Protein AF-0000000080785884 (afdb_homodimer)

Nearest PDB structures (foldseek):
  2xlr-assembly2_A  TM=7.074E-01  e=3.133E-23  Methylophaga aminisulfidivorans
  5iq4-assembly1_B  TM=7.288E-01  e=2.964E-22  Roseovarius nubinhibens ISM
  5ipy-assembly1_B  TM=7.242E-01  e=1.959E-22  Roseovarius nubinhibens ISM
  6hns-assembly1_A  TM=7.276E-01  e=4.226E-22  Nitrincola lacisaponensis
  2xls-assembly1_A  TM=5.474E-01  e=2.482E-22  Methylophaga aminisulfidivorans

Structure (mmCIF, N/CA/C/O backbone):
data_AF-0000000080785884-model_v1
#
loop_
_entity.id
_entity.type
_entity.pdbx_description
1 polymer 'Flavin-binding monooxygenase'
#
loop_
_atom_site.group_PDB
_atom_site.id
_atom_site.type_symbol
_atom_site.label_atom_id
_atom_site.label_alt_id
_atom_site.label_comp_id
_atom_site.label_asym_id
_atom_site.label_entity_id
_atom_site.label_seq_id
_atom_site.pdbx_PDB_ins_code
_atom_site.Cartn_x
_atom_site.Cartn_y
_atom_site.Cartn_z
_atom_site.occupancy
_atom_site.B_iso_or_equiv
_atom_site.auth_seq_id
_atom_site.auth_comp_id
_atom_site.auth_asym_id
_atom_site.auth_atom_id
_atom_site.pdbx_PDB_model_num
ATOM 1 N N . MET A 1 1 ? -24.984 30.047 -32.656 1 26.42 1 MET A N 1
ATOM 2 C CA . MET A 1 1 ? -24.281 30.469 -31.453 1 26.42 1 MET A CA 1
ATOM 3 C C . MET A 1 1 ? -24.438 29.438 -30.344 1 26.42 1 MET A C 1
ATOM 5 O O . MET A 1 1 ? -25.516 29.297 -29.781 1 26.42 1 MET A O 1
ATOM 9 N N . GLY A 1 2 ? -23.844 28.266 -30.422 1 32.34 2 GLY A N 1
ATOM 10 C CA . GLY A 1 2 ? -24.062 27.109 -29.562 1 32.34 2 GLY A CA 1
ATOM 11 C C . GLY A 1 2 ? -23.75 27.375 -28.109 1 32.34 2 GLY A C 1
ATOM 12 O O . GLY A 1 2 ? -22.734 28 -27.797 1 32.34 2 GLY A O 1
ATOM 13 N N . SER A 1 3 ? -24.75 27.344 -27.312 1 32.62 3 SER A N 1
ATOM 14 C CA . SER A 1 3 ? -24.656 27.672 -25.891 1 32.62 3 SER A CA 1
ATOM 15 C C . SER A 1 3 ? -23.578 26.828 -25.219 1 32.62 3 SER A C 1
ATOM 17 O O . SER A 1 3 ? -23.609 25.594 -25.281 1 32.62 3 SER A O 1
ATOM 19 N N . ILE A 1 4 ? -22.406 27.312 -25.203 1 35.91 4 ILE A N 1
ATOM 20 C CA . ILE A 1 4 ? -21.344 26.719 -24.406 1 35.91 4 ILE A CA 1
ATOM 21 C C . ILE A 1 4 ? -21.859 26.406 -23 1 35.91 4 ILE A C 1
ATOM 23 O O . ILE A 1 4 ? -22.25 27.297 -22.25 1 35.91 4 ILE A O 1
ATOM 27 N N . ALA A 1 5 ? -22.328 25.203 -22.984 1 43.56 5 ALA A N 1
ATOM 28 C CA . ALA A 1 5 ? -22.781 24.75 -21.672 1 43.56 5 ALA A CA 1
ATOM 29 C C . ALA A 1 5 ? -21.812 25.188 -20.578 1 43.56 5 ALA A C 1
ATOM 31 O O . ALA A 1 5 ? -20.594 24.969 -20.688 1 43.56 5 ALA A O 1
ATOM 32 N N . LEU A 1 6 ? -22.047 26.062 -19.734 1 40.41 6 LEU A N 1
ATOM 33 C CA . LEU A 1 6 ? -21.266 26.484 -18.578 1 40.41 6 LEU A CA 1
ATOM 34 C C . LEU A 1 6 ? -20.703 25.281 -17.828 1 40.41 6 LEU A C 1
ATOM 36 O O . LEU A 1 6 ? -21.359 24.25 -17.719 1 40.41 6 LEU A O 1
ATOM 40 N N . PRO A 1 7 ? -19.422 25.094 -17.656 1 48.91 7 PRO A N 1
ATOM 41 C CA . PRO A 1 7 ? -18.875 23.906 -16.984 1 48.91 7 PRO A CA 1
ATOM 42 C C . PRO A 1 7 ? -19.609 23.562 -15.703 1 48.91 7 PRO A C 1
ATOM 44 O O . PRO A 1 7 ? -20.016 24.469 -14.953 1 48.91 7 PRO A O 1
ATOM 47 N N . GLU A 1 8 ? -20.469 22.547 -15.633 1 56.53 8 GLU A N 1
ATOM 48 C CA . GLU A 1 8 ? -21.219 22.047 -14.484 1 56.53 8 GLU A CA 1
ATOM 49 C C . GLU A 1 8 ? -20.422 22.203 -13.195 1 56.53 8 GLU A C 1
ATOM 51 O O . GLU A 1 8 ? -19.219 21.891 -13.156 1 56.53 8 GLU A O 1
ATOM 56 N N . GLN A 1 9 ? -20.734 23.156 -12.305 1 70.81 9 GLN A N 1
ATOM 57 C CA . GLN A 1 9 ? -20.156 23.453 -11 1 70.81 9 GLN A CA 1
ATOM 58 C C . GLN A 1 9 ? -19.891 22.156 -10.227 1 70.81 9 GLN A C 1
ATOM 60 O O . GLN A 1 9 ? -20.75 21.281 -10.148 1 70.81 9 GLN A O 1
ATOM 65 N N . TYR A 1 10 ? -18.641 21.766 -9.836 1 87.06 10 TYR A N 1
ATOM 66 C CA . TYR A 1 10 ? -18.234 20.625 -9.031 1 87.06 10 TYR A CA 1
ATOM 67 C C . TYR A 1 10 ? -18.938 20.625 -7.68 1 87.06 10 TYR A C 1
ATOM 69 O O . TYR A 1 10 ? -18.844 21.594 -6.926 1 87.06 10 TYR A O 1
ATOM 77 N N . VAL A 1 11 ? -19.844 19.641 -7.508 1 90 11 VAL A N 1
ATOM 78 C CA . VAL A 1 11 ? -20.594 19.516 -6.258 1 90 11 VAL A CA 1
ATOM 79 C C . VAL A 1 11 ? -19.984 18.391 -5.414 1 90 11 VAL A C 1
ATOM 81 O O . VAL A 1 11 ? -19.781 17.281 -5.906 1 90 11 VAL A O 1
ATOM 84 N N . VAL A 1 12 ? -19.719 18.703 -4.141 1 95.5 12 VAL A N 1
ATOM 85 C CA . VAL A 1 12 ? -19.125 17.734 -3.223 1 95.5 12 VAL A CA 1
ATOM 86 C C . VAL A 1 12 ? -20.172 16.703 -2.801 1 95.5 12 VAL A C 1
ATOM 88 O O . VAL A 1 12 ? -21.281 17.062 -2.414 1 95.5 12 VAL A O 1
ATOM 91 N N . SER A 1 13 ? -19.844 15.484 -2.932 1 93.12 13 SER A N 1
ATOM 92 C CA . SER A 1 13 ? -20.734 14.414 -2.52 1 93.12 13 SER A CA 1
ATOM 93 C C . SER A 1 13 ? -20.859 14.352 -1 1 93.12 13 SER A C 1
ATOM 95 O O . SER A 1 13 ? -19.891 14.594 -0.281 1 93.12 13 SER A O 1
ATOM 97 N N . ASP A 1 14 ? -22.141 14.055 -0.548 1 94.19 14 ASP A N 1
ATOM 98 C CA . ASP A 1 14 ? -22.359 13.867 0.881 1 94.19 14 ASP A CA 1
ATOM 99 C C . ASP A 1 14 ? -21.969 12.469 1.324 1 94.19 14 ASP A C 1
ATOM 101 O O . ASP A 1 14 ? -22.828 11.609 1.548 1 94.19 14 ASP A O 1
ATOM 105 N N . GLN A 1 15 ? -20.734 12.156 1.424 1 96.5 15 GLN A N 1
ATOM 106 C CA . GLN A 1 15 ? -20.188 10.883 1.881 1 96.5 15 GLN A CA 1
ATOM 107 C C . GLN A 1 15 ? -18.969 11.094 2.775 1 96.5 15 GLN A C 1
ATOM 109 O O . GLN A 1 15 ? -18.406 12.188 2.805 1 96.5 15 GLN A O 1
ATOM 114 N N . TYR A 1 16 ? -18.719 10.094 3.623 1 97.56 16 TYR A N 1
ATOM 115 C CA . TYR A 1 16 ? -17.422 10.078 4.316 1 97.56 16 TYR A CA 1
ATOM 116 C C . TYR A 1 16 ? -16.344 9.461 3.441 1 97.56 16 TYR A C 1
ATOM 118 O O . TYR A 1 16 ? -16.641 8.797 2.441 1 97.56 16 TYR A O 1
ATOM 126 N N . ILE A 1 17 ? -15.109 9.75 3.74 1 98.06 17 ILE A N 1
ATOM 127 C CA . ILE A 1 17 ? -13.984 9.266 2.947 1 98.06 17 ILE A CA 1
ATOM 128 C C . ILE A 1 17 ? -14.023 7.742 2.869 1 98.06 17 ILE A C 1
ATOM 130 O O . ILE A 1 17 ? -14.297 7.07 3.867 1 98.06 17 ILE A O 1
ATOM 134 N N . HIS A 1 18 ? -13.875 7.121 1.697 1 97.56 18 HIS A N 1
ATOM 135 C CA . HIS A 1 18 ? -13.727 5.699 1.428 1 97.56 18 HIS A CA 1
ATOM 136 C C . HIS A 1 18 ? -15.023 4.945 1.702 1 97.56 18 HIS A C 1
ATOM 138 O O . HIS A 1 18 ? -15 3.766 2.059 1 97.56 18 HIS A O 1
ATOM 144 N N . GLN A 1 19 ? -16.172 5.691 1.703 1 97.69 19 GLN A N 1
ATOM 145 C CA . GLN A 1 19 ? -17.438 4.969 1.813 1 97.69 19 GLN A CA 1
ATOM 146 C C . GLN A 1 19 ? -17.594 3.959 0.68 1 97.69 19 GLN A C 1
ATOM 148 O O . GLN A 1 19 ? -17.641 4.336 -0.493 1 97.69 19 GLN A O 1
ATOM 153 N N . PRO A 1 20 ? -17.656 2.664 1.023 1 97.25 20 PRO A N 1
ATOM 154 C CA . PRO A 1 20 ? -17.672 1.651 -0.034 1 97.25 20 PRO A CA 1
ATOM 155 C C . PRO A 1 20 ? -18.984 1.646 -0.821 1 97.25 20 PRO A C 1
ATOM 157 O O . PRO A 1 20 ? -20.047 1.438 -0.245 1 97.25 20 PRO A O 1
ATOM 160 N N . ARG A 1 21 ? -18.922 1.862 -2.072 1 96.69 21 ARG A N 1
ATOM 161 C CA . ARG A 1 21 ? -20.094 1.671 -2.918 1 96.69 21 ARG A CA 1
ATOM 162 C C . ARG A 1 21 ? -20.328 0.191 -3.199 1 96.69 21 ARG A C 1
ATOM 164 O O . ARG A 1 21 ? -19.438 -0.633 -3.012 1 96.69 21 ARG A O 1
ATOM 171 N N . ARG A 1 22 ? -21.5 -0.155 -3.568 1 97.44 22 ARG A N 1
ATOM 172 C CA . ARG A 1 22 ? -21.828 -1.534 -3.916 1 97.44 22 ARG A CA 1
ATOM 173 C C . ARG A 1 22 ? -21.172 -1.934 -5.238 1 97.44 22 ARG A C 1
ATOM 175 O O . ARG A 1 22 ? -21.203 -1.172 -6.207 1 97.44 22 ARG A O 1
ATOM 182 N N . ILE A 1 23 ? -20.531 -3.086 -5.258 1 97.75 23 ILE A N 1
ATOM 183 C CA . ILE A 1 23 ? -20.016 -3.617 -6.512 1 97.75 23 ILE A CA 1
ATOM 184 C C . ILE A 1 23 ? -20.359 -5.102 -6.629 1 97.75 23 ILE A C 1
ATOM 186 O O . ILE A 1 23 ? -20.719 -5.738 -5.633 1 97.75 23 ILE A O 1
ATOM 190 N N . ARG A 1 24 ? -20.344 -5.531 -7.828 1 98.69 24 ARG A N 1
ATOM 191 C CA . ARG A 1 24 ? -20.547 -6.949 -8.117 1 98.69 24 ARG A CA 1
ATOM 192 C C . ARG A 1 24 ? -19.297 -7.57 -8.711 1 98.69 24 ARG A C 1
ATOM 194 O O . ARG A 1 24 ? -18.625 -6.957 -9.555 1 98.69 24 ARG A O 1
ATOM 201 N N . ILE A 1 25 ? -18.938 -8.75 -8.242 1 98.88 25 ILE A N 1
ATOM 202 C CA . ILE A 1 25 ? -17.797 -9.508 -8.758 1 98.88 25 ILE A CA 1
ATOM 203 C C . ILE A 1 25 ? -18.297 -10.844 -9.328 1 98.88 25 ILE A C 1
ATOM 205 O O . ILE A 1 25 ? -19.109 -11.531 -8.703 1 98.88 25 ILE A O 1
ATOM 209 N N . ILE A 1 26 ? -17.922 -11.148 -10.523 1 98.94 26 ILE A N 1
ATOM 210 C CA . ILE A 1 26 ? -18.141 -12.484 -11.07 1 98.94 26 ILE A CA 1
ATOM 211 C C . ILE A 1 26 ? -16.828 -13.281 -11.031 1 98.94 26 ILE A C 1
ATOM 213 O O . ILE A 1 26 ? -15.781 -12.773 -11.422 1 98.94 26 ILE A O 1
ATOM 217 N N . VAL A 1 27 ? -16.906 -14.461 -10.484 1 98.94 27 VAL A N 1
ATOM 218 C CA . VAL A 1 27 ? -15.773 -15.367 -10.414 1 98.94 27 VAL A CA 1
ATOM 219 C C . VAL A 1 27 ? -15.992 -16.547 -11.359 1 98.94 27 VAL A C 1
ATOM 221 O O . VAL A 1 27 ? -17.062 -17.156 -11.359 1 98.94 27 VAL A O 1
ATOM 224 N N . VAL A 1 28 ? -14.969 -16.828 -12.18 1 98.75 28 VAL A N 1
ATOM 225 C CA . VAL A 1 28 ? -15.039 -17.953 -13.109 1 98.75 28 VAL A CA 1
ATOM 226 C C . VAL A 1 28 ? -14.328 -19.156 -12.508 1 98.75 28 VAL A C 1
ATOM 228 O O . VAL A 1 28 ? -13.094 -19.234 -12.508 1 98.75 28 VAL A O 1
ATOM 231 N N . GLY A 1 29 ? -15.109 -20.125 -12.031 1 98.44 29 GLY A N 1
ATOM 232 C CA . GLY A 1 29 ? -14.531 -21.359 -11.523 1 98.44 29 GLY A CA 1
ATOM 233 C C . GLY A 1 29 ? -14.648 -21.5 -10.016 1 98.44 29 GLY A C 1
ATOM 234 O O . GLY A 1 29 ? -14.414 -20.531 -9.281 1 98.44 29 GLY A O 1
ATOM 235 N N . ALA A 1 30 ? -15.055 -22.703 -9.609 1 98.69 30 ALA A N 1
ATOM 236 C CA . ALA A 1 30 ? -15.156 -23.031 -8.195 1 98.69 30 ALA A CA 1
ATOM 237 C C . ALA A 1 30 ? -14.148 -24.125 -7.816 1 98.69 30 ALA A C 1
ATOM 239 O O . ALA A 1 30 ? -14.461 -25.016 -7.023 1 98.69 30 ALA A O 1
ATOM 240 N N . GLY A 1 31 ? -12.969 -24.078 -8.508 1 98.25 31 GLY A N 1
ATOM 241 C CA . GLY A 1 31 ? -11.844 -24.875 -8.031 1 98.25 31 GLY A CA 1
ATOM 242 C C . GLY A 1 31 ? -11.219 -24.312 -6.766 1 98.25 31 GLY A C 1
ATOM 243 O O . GLY A 1 31 ? -11.852 -23.547 -6.035 1 98.25 31 GLY A O 1
ATOM 244 N N . ILE A 1 32 ? -9.945 -24.703 -6.473 1 97.69 32 ILE A N 1
ATOM 245 C CA . ILE A 1 32 ? -9.305 -24.312 -5.227 1 97.69 32 ILE A CA 1
ATOM 246 C C . ILE A 1 32 ? -9.172 -22.797 -5.16 1 97.69 32 ILE A C 1
ATOM 248 O O . ILE A 1 32 ? -9.281 -22.203 -4.086 1 97.69 32 ILE A O 1
ATOM 252 N N . SER A 1 33 ? -8.969 -22.094 -6.324 1 98.69 33 SER A N 1
ATOM 253 C CA . SER A 1 33 ? -8.875 -20.641 -6.355 1 98.69 33 SER A CA 1
ATOM 254 C C . SER A 1 33 ? -10.219 -19.984 -6.047 1 98.69 33 SER A C 1
ATOM 256 O O . SER A 1 33 ? -10.281 -19.016 -5.297 1 98.69 33 SER A O 1
ATOM 258 N N . GLY A 1 34 ? -11.281 -20.516 -6.664 1 98.81 34 GLY A N 1
ATOM 259 C CA . GLY A 1 34 ? -12.609 -19.984 -6.387 1 98.81 34 GLY A CA 1
ATOM 260 C C . GLY A 1 34 ? -13.039 -20.172 -4.941 1 98.81 34 GLY A C 1
ATOM 261 O O . GLY A 1 34 ? -13.672 -19.281 -4.367 1 98.81 34 GLY A O 1
ATOM 262 N N . ILE A 1 35 ? -12.711 -21.281 -4.371 1 98.88 35 ILE A N 1
ATOM 263 C CA . ILE A 1 35 ? -13 -21.547 -2.965 1 98.88 35 ILE A CA 1
ATOM 264 C C . ILE A 1 35 ? -12.25 -20.547 -2.09 1 98.88 35 ILE A C 1
ATOM 266 O O . ILE A 1 35 ? -12.828 -19.953 -1.172 1 98.88 35 ILE A O 1
ATOM 270 N N . ALA A 1 36 ? -10.992 -20.328 -2.412 1 98.88 36 ALA A N 1
ATOM 271 C CA . ALA A 1 36 ? -10.18 -19.359 -1.677 1 98.88 36 ALA A CA 1
ATOM 272 C C . ALA A 1 36 ? -10.758 -17.953 -1.806 1 98.88 36 ALA A C 1
ATOM 274 O O . ALA A 1 36 ? -10.734 -17.172 -0.846 1 98.88 36 ALA A O 1
ATOM 275 N N . PHE A 1 37 ? -11.289 -17.641 -2.951 1 98.81 37 PHE A N 1
ATOM 276 C CA . PHE A 1 37 ? -11.898 -16.328 -3.166 1 98.81 37 PHE A CA 1
ATOM 277 C C . PHE A 1 37 ? -13.031 -16.094 -2.176 1 98.81 37 PHE A C 1
ATOM 279 O O . PHE A 1 37 ? -13.117 -15.031 -1.565 1 98.81 37 PHE A O 1
ATOM 286 N N . ALA A 1 38 ? -13.836 -17.094 -2.094 1 98.81 38 ALA A N 1
ATOM 287 C CA . ALA A 1 38 ? -15 -16.953 -1.219 1 98.81 38 ALA A CA 1
ATOM 288 C C . ALA A 1 38 ? -14.57 -16.625 0.211 1 98.81 38 ALA A C 1
ATOM 290 O O . ALA A 1 38 ? -15.219 -15.836 0.896 1 98.81 38 ALA A O 1
ATOM 291 N N . TYR A 1 39 ? -13.5 -17.266 0.623 1 98.62 39 TYR A N 1
ATOM 292 C CA . TYR A 1 39 ? -12.953 -16.969 1.947 1 98.62 39 TYR A CA 1
ATOM 293 C C . TYR A 1 39 ? -12.43 -15.547 2.021 1 98.62 39 TYR A C 1
ATOM 295 O O . TYR A 1 39 ? -12.734 -14.812 2.963 1 98.62 39 TYR A O 1
ATOM 303 N N . LYS A 1 40 ? -11.641 -15.141 1.051 1 98.31 40 LYS A N 1
ATOM 304 C CA . LYS A 1 40 ? -10.969 -13.844 1.062 1 98.31 40 LYS A CA 1
ATOM 305 C C . LYS A 1 40 ? -11.969 -12.711 0.848 1 98.31 40 LYS A C 1
ATOM 307 O O . LYS A 1 40 ? -11.766 -11.602 1.349 1 98.31 40 LYS A O 1
ATOM 312 N N . ALA A 1 41 ? -13.031 -12.953 0.119 1 97.25 41 ALA A N 1
ATOM 313 C CA . ALA A 1 41 ? -14.016 -11.93 -0.239 1 97.25 41 ALA A CA 1
ATOM 314 C C . ALA A 1 41 ? -14.742 -11.414 0.998 1 97.25 41 ALA A C 1
ATOM 316 O O . ALA A 1 41 ? -15.359 -10.352 0.962 1 97.25 41 ALA A O 1
ATOM 317 N N . LYS A 1 42 ? -14.664 -12.164 2.115 1 95.75 42 LYS A N 1
ATOM 318 C CA . LYS A 1 42 ? -15.312 -11.758 3.357 1 95.75 42 LYS A CA 1
ATOM 319 C C . LYS A 1 42 ? -14.742 -10.445 3.879 1 95.75 42 LYS A C 1
ATOM 321 O O . LYS A 1 42 ? -15.391 -9.75 4.668 1 95.75 42 LYS A O 1
ATOM 326 N N . GLU A 1 43 ? -13.586 -10.141 3.387 1 93.31 43 GLU A N 1
ATOM 327 C CA . GLU A 1 43 ? -12.922 -8.914 3.834 1 93.31 43 GLU A CA 1
ATOM 328 C C . GLU A 1 43 ? -13.523 -7.688 3.156 1 93.31 43 GLU A C 1
ATOM 330 O O . GLU A 1 43 ? -13.328 -6.562 3.613 1 93.31 43 GLU A O 1
ATOM 335 N N . LEU A 1 44 ? -14.188 -7.852 2.072 1 94.69 44 LEU A N 1
ATOM 336 C CA . LEU A 1 44 ? -14.773 -6.742 1.327 1 94.69 44 LEU A CA 1
ATOM 337 C C . LEU A 1 44 ? -16.172 -6.418 1.843 1 94.69 44 LEU A C 1
ATOM 339 O O . LEU A 1 44 ? -16.984 -7.32 2.057 1 94.69 44 LEU A O 1
ATOM 343 N N . GLU A 1 45 ? -16.422 -5.129 2.041 1 95.5 45 GLU A N 1
ATOM 344 C CA . GLU A 1 45 ? -17.75 -4.66 2.418 1 95.5 45 GLU A CA 1
ATOM 345 C C . GLU A 1 45 ? -18.578 -4.312 1.187 1 95.5 45 GLU A C 1
ATOM 347 O O . GLU A 1 45 ? -18.031 -3.91 0.156 1 95.5 45 GLU A O 1
ATOM 352 N N . ASN A 1 46 ? -19.891 -4.5 1.271 1 97 46 ASN A N 1
ATOM 353 C CA . ASN A 1 46 ? -20.844 -4.066 0.254 1 97 46 ASN A CA 1
ATOM 354 C C . ASN A 1 46 ? -20.531 -4.695 -1.103 1 97 46 ASN A C 1
ATOM 356 O O . ASN A 1 46 ? -20.5 -4 -2.119 1 97 46 ASN A O 1
ATOM 360 N N . VAL A 1 47 ? -20.219 -6.012 -1.07 1 97.69 47 VAL A N 1
ATOM 361 C CA . VAL A 1 47 ? -19.875 -6.723 -2.299 1 97.69 47 VAL A CA 1
ATOM 362 C C . VAL A 1 47 ? -20.859 -7.875 -2.521 1 97.69 47 VAL A C 1
ATOM 364 O O . VAL A 1 47 ? -21.25 -8.555 -1.571 1 97.69 47 VAL A O 1
ATOM 367 N N . GLU A 1 48 ? -21.391 -7.965 -3.668 1 97.88 48 GLU A N 1
ATOM 368 C CA . GLU A 1 48 ? -22.078 -9.148 -4.156 1 97.88 48 GLU A CA 1
ATOM 369 C C . GLU A 1 48 ? -21.219 -9.93 -5.152 1 97.88 48 GLU A C 1
ATOM 371 O O . GLU A 1 48 ? -20.531 -9.328 -5.977 1 97.88 48 GLU A O 1
ATOM 376 N N . TYR A 1 49 ? -21.219 -11.227 -4.965 1 98.44 49 TYR A N 1
ATOM 377 C CA . TYR A 1 49 ? -20.469 -11.977 -5.965 1 98.44 49 TYR A CA 1
ATOM 378 C C . TYR A 1 49 ? -21.203 -13.25 -6.367 1 98.44 49 TYR A C 1
ATOM 380 O O . TYR A 1 49 ? -22.062 -13.727 -5.629 1 98.44 49 TYR A O 1
ATOM 388 N N . GLN A 1 50 ? -20.938 -13.68 -7.578 1 98.81 50 GLN A N 1
ATOM 389 C CA . GLN A 1 50 ? -21.453 -14.914 -8.164 1 98.81 50 GLN A CA 1
ATOM 390 C C . GLN A 1 50 ? -20.328 -15.75 -8.773 1 98.81 50 GLN A C 1
ATOM 392 O O . GLN A 1 50 ? -19.531 -15.242 -9.562 1 98.81 50 GLN A O 1
ATOM 397 N N . ILE A 1 51 ? -20.266 -16.984 -8.328 1 98.88 51 ILE A N 1
ATOM 398 C CA . ILE A 1 51 ? -19.312 -17.922 -8.922 1 98.88 51 ILE A CA 1
ATOM 399 C C . ILE A 1 51 ? -20.016 -18.781 -9.969 1 98.88 51 ILE A C 1
ATOM 401 O O . ILE A 1 51 ? -21.109 -19.297 -9.719 1 98.88 51 ILE A O 1
ATOM 405 N N . TYR A 1 52 ? -19.5 -18.828 -11.117 1 98.88 52 TYR A N 1
ATOM 406 C CA . TYR A 1 52 ? -19.984 -19.75 -12.141 1 98.88 52 TYR A CA 1
ATOM 407 C C . TYR A 1 52 ? -19.031 -20.922 -12.328 1 98.88 52 TYR A C 1
ATOM 409 O O . TYR A 1 52 ? -17.828 -20.719 -12.5 1 98.88 52 TYR A O 1
ATOM 417 N N . GLU A 1 53 ? -19.547 -22.125 -12.242 1 98.75 53 GLU A N 1
ATOM 418 C CA . GLU A 1 53 ? -18.766 -23.359 -12.344 1 98.75 53 GLU A CA 1
ATOM 419 C C . GLU A 1 53 ? -19.359 -24.297 -13.398 1 98.75 53 GLU A C 1
ATOM 421 O O . GLU A 1 53 ? -20.562 -24.625 -13.352 1 98.75 53 GLU A O 1
ATOM 426 N N . LYS A 1 54 ? -18.516 -24.688 -14.328 1 97.56 54 LYS A N 1
ATOM 427 C CA . LYS A 1 54 ? -19 -25.562 -15.398 1 97.56 54 LYS A CA 1
ATOM 428 C C . LYS A 1 54 ? -19.328 -26.953 -14.875 1 97.56 54 LYS A C 1
ATOM 430 O O . LYS A 1 54 ? -20.156 -27.656 -15.453 1 97.56 54 LYS A O 1
ATOM 435 N N . ASN A 1 55 ? -18.625 -27.422 -13.812 1 97.56 55 ASN A N 1
ATOM 436 C CA . ASN A 1 55 ? -18.828 -28.75 -13.25 1 97.56 55 ASN A CA 1
ATOM 437 C C . ASN A 1 55 ? -20.047 -28.797 -12.328 1 97.56 55 ASN A C 1
ATOM 439 O O . ASN A 1 55 ? -20.625 -27.75 -12.016 1 97.56 55 ASN A O 1
ATOM 443 N N . GLY A 1 56 ? -20.438 -29.984 -11.938 1 98 56 GLY A N 1
ATOM 444 C CA . GLY A 1 56 ? -21.578 -30.172 -11.047 1 98 56 GLY A CA 1
ATOM 445 C C . GLY A 1 56 ? -21.219 -30.062 -9.578 1 98 56 GLY A C 1
ATOM 446 O O . GLY A 1 56 ? -22.094 -30.125 -8.719 1 98 56 GLY A O 1
ATOM 447 N N . ASP A 1 57 ? -19.984 -29.875 -9.305 1 98.19 57 ASP A N 1
ATOM 448 C CA . ASP A 1 57 ? -19.484 -29.734 -7.934 1 98.19 57 ASP A CA 1
ATOM 449 C C . ASP A 1 57 ? -18.203 -28.906 -7.887 1 98.19 57 ASP A C 1
ATOM 451 O O . ASP A 1 57 ? -17.688 -28.516 -8.93 1 98.19 57 ASP A O 1
ATOM 455 N N . VAL A 1 58 ? -17.781 -28.531 -6.617 1 98.44 58 VAL A N 1
ATOM 456 C CA . VAL A 1 58 ? -16.578 -27.75 -6.41 1 98.44 58 VAL A CA 1
ATOM 457 C C . VAL A 1 58 ? -15.344 -28.641 -6.559 1 98.44 58 VAL A C 1
ATOM 459 O O . VAL A 1 58 ? -15.453 -29.875 -6.559 1 98.44 58 VAL A O 1
ATOM 462 N N . GLY A 1 59 ? -14.164 -27.953 -6.754 1 96.81 59 GLY A N 1
ATOM 463 C CA . GLY A 1 59 ? -12.914 -28.688 -6.598 1 96.81 59 GLY A CA 1
ATOM 464 C C . GLY A 1 59 ? -12.016 -28.594 -7.816 1 96.81 59 GLY A C 1
ATOM 465 O O . GLY A 1 59 ? -10.812 -28.859 -7.727 1 96.81 59 GLY A O 1
ATOM 466 N N . GLY A 1 60 ? -12.633 -28.203 -8.961 1 95.31 60 GLY A N 1
ATOM 467 C CA . GLY A 1 60 ? -11.828 -28.016 -10.156 1 95.31 60 GLY A CA 1
ATOM 468 C C . GLY A 1 60 ? -11.047 -29.25 -10.555 1 95.31 60 GLY A C 1
ATOM 469 O O . GLY A 1 60 ? -11.625 -30.344 -10.695 1 95.31 60 GLY A O 1
ATOM 470 N N . THR A 1 61 ? -9.742 -29.125 -10.594 1 93.38 61 THR A N 1
ATOM 471 C CA . THR A 1 61 ? -8.852 -30.203 -11.023 1 93.38 61 THR A CA 1
ATOM 472 C C . THR A 1 61 ? -9.047 -31.453 -10.164 1 93.38 61 THR A C 1
ATOM 474 O O . THR A 1 61 ? -9.008 -32.562 -10.672 1 93.38 61 THR A O 1
ATOM 477 N N . TRP A 1 62 ? -9.359 -31.297 -8.922 1 94.88 62 TRP A N 1
ATOM 478 C CA . TRP A 1 62 ? -9.438 -32.438 -8.008 1 94.88 62 TRP A CA 1
ATOM 479 C C . TRP A 1 62 ? -10.789 -33.125 -8.117 1 94.88 62 TRP A C 1
ATOM 481 O O . TRP A 1 62 ? -10.938 -34.281 -7.719 1 94.88 62 TRP A O 1
ATOM 491 N N . LEU A 1 63 ? -11.734 -32.375 -8.594 1 95.38 63 LEU A N 1
ATOM 492 C CA . LEU A 1 63 ? -12.992 -33 -8.977 1 95.38 63 LEU A CA 1
ATOM 493 C C . LEU A 1 63 ? -12.836 -33.781 -10.281 1 95.38 63 LEU A C 1
ATOM 495 O O . LEU A 1 63 ? -13.344 -34.875 -10.414 1 95.38 63 LEU A O 1
ATOM 499 N N . GLU A 1 64 ? -12.086 -33.25 -11.219 1 93.69 64 GLU A N 1
ATOM 500 C CA . GLU A 1 64 ? -12.023 -33.719 -12.594 1 93.69 64 GLU A CA 1
ATOM 501 C C . GLU A 1 64 ? -11.039 -34.875 -12.734 1 93.69 64 GLU A C 1
ATOM 503 O O . GLU A 1 64 ? -11.242 -35.781 -13.531 1 93.69 64 GLU A O 1
ATOM 508 N N . SER A 1 65 ? -9.922 -34.844 -12.031 1 91.5 65 SER A N 1
ATOM 509 C CA . SER A 1 65 ? -8.875 -35.844 -12.164 1 91.5 65 SER A CA 1
ATOM 510 C C . SER A 1 65 ? -9.156 -37.062 -11.281 1 91.5 65 SER A C 1
ATOM 512 O O . SER A 1 65 ? -9.031 -36.969 -10.055 1 91.5 65 SER A O 1
ATOM 514 N N . ARG A 1 66 ? -9.406 -38.25 -11.922 1 91.62 66 ARG A N 1
ATOM 515 C CA . ARG A 1 66 ? -9.805 -39.438 -11.18 1 91.62 66 ARG A CA 1
ATOM 516 C C . ARG A 1 66 ? -9.086 -40.688 -11.695 1 91.62 66 ARG A C 1
ATOM 518 O O . ARG A 1 66 ? -9.578 -41.781 -11.539 1 91.62 66 ARG A O 1
ATOM 525 N N . TYR A 1 67 ? -7.961 -40.531 -12.359 1 95.5 67 TYR A N 1
ATOM 526 C CA . TYR A 1 67 ? -7.219 -41.688 -12.883 1 95.5 67 TYR A CA 1
ATOM 527 C C . TYR A 1 67 ? -6.523 -42.438 -11.75 1 95.5 67 TYR A C 1
ATOM 529 O O . TYR A 1 67 ? -6.309 -41.875 -10.672 1 95.5 67 TYR A O 1
ATOM 537 N N . PRO A 1 68 ? -6.223 -43.656 -11.984 1 95.12 68 PRO A N 1
ATOM 538 C CA . PRO A 1 68 ? -5.582 -44.469 -10.945 1 95.12 68 PRO A CA 1
ATOM 539 C C . PRO A 1 68 ? -4.25 -43.906 -10.477 1 95.12 68 PRO A C 1
ATOM 541 O O . PRO A 1 68 ? -3.389 -43.594 -11.305 1 95.12 68 PRO A O 1
ATOM 544 N N . GLY A 1 69 ? -4.156 -43.75 -9.164 1 93.31 69 GLY A N 1
ATOM 545 C CA . GLY A 1 69 ? -2.898 -43.312 -8.586 1 93.31 69 GLY A CA 1
ATOM 546 C C . GLY A 1 69 ? -2.803 -41.781 -8.492 1 93.31 69 GLY A C 1
ATOM 547 O O . GLY A 1 69 ? -1.791 -41.25 -8.039 1 93.31 69 GLY A O 1
ATOM 548 N N . CYS A 1 70 ? -3.908 -41.094 -8.883 1 94.19 70 CYS A N 1
ATOM 549 C CA . CYS A 1 70 ? -3.887 -39.656 -8.875 1 94.19 70 CYS A CA 1
ATOM 550 C C . CYS A 1 70 ? -3.609 -39.125 -7.473 1 94.19 70 CYS A C 1
ATOM 552 O O . CYS A 1 70 ? -4.328 -39.438 -6.527 1 94.19 70 CYS A O 1
ATOM 554 N N . SER A 1 71 ? -2.498 -38.312 -7.316 1 91.5 71 SER A N 1
ATOM 555 C CA . SER A 1 71 ? -2.041 -37.75 -6.043 1 91.5 71 SER A CA 1
ATOM 556 C C . SER A 1 71 ? -1.229 -36.5 -6.25 1 91.5 71 SER A C 1
ATOM 558 O O . SER A 1 71 ? -0.792 -36.188 -7.363 1 91.5 71 SER A O 1
ATOM 560 N N . CYS A 1 72 ? -1.149 -35.75 -5.199 1 87.94 72 CYS A N 1
ATOM 561 C CA . CYS A 1 72 ? -0.284 -34.594 -5.27 1 87.94 72 CYS A CA 1
ATOM 562 C C . CYS A 1 72 ? 1.174 -34.969 -5.047 1 87.94 72 CYS A C 1
ATOM 564 O O . CYS A 1 72 ? 1.471 -35.875 -4.246 1 87.94 72 CYS A O 1
ATOM 566 N N . ASP A 1 73 ? 2.098 -34.25 -5.707 1 85.88 73 ASP A N 1
ATOM 567 C CA . ASP A 1 73 ? 3.52 -34.594 -5.66 1 85.88 73 ASP A CA 1
ATOM 568 C C . ASP A 1 73 ? 4.203 -33.906 -4.473 1 85.88 73 ASP A C 1
ATOM 570 O O . ASP A 1 73 ? 5.344 -34.219 -4.137 1 85.88 73 ASP A O 1
ATOM 574 N N . ILE A 1 74 ? 3.561 -33 -3.854 1 89.06 74 ILE A N 1
ATOM 575 C CA . ILE A 1 74 ? 4.133 -32.344 -2.678 1 89.06 74 ILE A CA 1
ATOM 576 C C . ILE A 1 74 ? 3.447 -32.875 -1.418 1 89.06 74 ILE A C 1
ATOM 578 O O . ILE A 1 74 ? 2.312 -33.344 -1.473 1 89.06 74 ILE A O 1
ATOM 582 N N . PRO A 1 75 ? 4.152 -32.781 -0.291 1 93.62 75 PRO A N 1
ATOM 583 C CA . PRO A 1 75 ? 3.527 -33.219 0.955 1 93.62 75 PRO A CA 1
ATOM 584 C C . PRO A 1 75 ? 2.178 -32.562 1.212 1 93.62 75 PRO A C 1
ATOM 586 O O . PRO A 1 75 ? 2.033 -31.344 1.003 1 93.62 75 PRO A O 1
ATOM 589 N N . ALA A 1 76 ? 1.251 -33.344 1.697 1 95.56 76 ALA A N 1
ATOM 590 C CA . ALA A 1 76 ? -0.145 -32.938 1.819 1 95.56 76 ALA A CA 1
ATOM 591 C C . ALA A 1 76 ? -0.279 -31.719 2.715 1 95.56 76 ALA A C 1
ATOM 593 O O . ALA A 1 76 ? -1.101 -30.828 2.451 1 95.56 76 ALA A O 1
ATOM 594 N N . HIS A 1 77 ? 0.569 -31.594 3.713 1 96.81 77 HIS A N 1
ATOM 595 C CA . HIS A 1 77 ? 0.487 -30.484 4.652 1 96.81 77 HIS A CA 1
ATOM 596 C C . HIS A 1 77 ? 0.896 -29.172 3.992 1 96.81 77 HIS A C 1
ATOM 598 O O . HIS A 1 77 ? 0.612 -28.094 4.52 1 96.81 77 HIS A O 1
ATOM 604 N N . SER A 1 78 ? 1.562 -29.234 2.854 1 95.25 78 SER A N 1
ATOM 605 C CA . SER A 1 78 ? 1.944 -28.062 2.092 1 95.25 78 SER A CA 1
ATOM 606 C C . SER A 1 78 ? 0.875 -27.688 1.068 1 95.25 78 SER A C 1
ATOM 608 O O . SER A 1 78 ? 0.921 -26.609 0.476 1 95.25 78 SER A O 1
ATOM 610 N N . TYR A 1 79 ? -0.042 -28.5 0.913 1 95.38 79 TYR A N 1
ATOM 611 C CA . TYR A 1 79 ? -1.055 -28.312 -0.121 1 95.38 79 TYR A CA 1
ATOM 612 C C . TYR A 1 79 ? -2.381 -27.875 0.487 1 95.38 79 TYR A C 1
ATOM 614 O O . TYR A 1 79 ? -3.443 -28.375 0.1 1 95.38 79 TYR A O 1
ATOM 622 N N . THR A 1 80 ? -2.328 -27.125 1.539 1 97.44 80 THR A N 1
ATOM 623 C CA . THR A 1 80 ? -3.461 -26.453 2.166 1 97.44 80 THR A CA 1
ATOM 624 C C . THR A 1 80 ? -3.299 -24.938 2.084 1 97.44 80 THR A C 1
ATOM 626 O O . THR A 1 80 ? -2.199 -24.438 1.839 1 97.44 80 THR A O 1
ATOM 629 N N . TYR A 1 81 ? -4.418 -24.219 2.221 1 98.38 81 TYR A N 1
ATOM 630 C CA . TYR A 1 81 ? -4.305 -22.766 2.211 1 98.38 81 TYR A CA 1
ATOM 631 C C . TYR A 1 81 ? -3.412 -22.281 3.348 1 98.38 81 TYR A C 1
ATOM 633 O O . TYR A 1 81 ? -3.387 -22.875 4.426 1 98.38 81 TYR A O 1
ATOM 641 N N . PRO A 1 82 ? -2.697 -21.156 3.152 1 98.19 82 PRO A N 1
ATOM 642 C CA . PRO A 1 82 ? -1.799 -20.656 4.195 1 98.19 82 PRO A CA 1
ATOM 643 C C . PRO A 1 82 ? -2.514 -20.422 5.523 1 98.19 82 PRO A C 1
ATOM 645 O O . PRO A 1 82 ? -1.908 -20.547 6.59 1 98.19 82 PRO A O 1
ATOM 648 N N . TRP A 1 83 ? -3.83 -20.109 5.555 1 97.94 83 TRP A N 1
ATOM 649 C CA . TRP A 1 83 ? -4.539 -19.688 6.754 1 97.94 83 TRP A CA 1
ATOM 650 C C . TRP A 1 83 ? -5.184 -20.875 7.457 1 97.94 83 TRP A C 1
ATOM 652 O O . TRP A 1 83 ? -5.75 -20.719 8.547 1 97.94 83 TRP A O 1
ATOM 662 N N . ILE A 1 84 ? -5.137 -22.078 6.836 1 97.38 84 ILE A N 1
ATOM 663 C CA . ILE A 1 84 ? -5.793 -23.219 7.453 1 97.38 84 ILE A CA 1
ATOM 664 C C . ILE A 1 84 ? -5.047 -24.5 7.082 1 97.38 84 ILE A C 1
ATOM 666 O O . ILE A 1 84 ? -4.711 -24.703 5.914 1 97.38 84 ILE A O 1
ATOM 670 N N . GLY A 1 85 ? -4.699 -25.375 8.031 1 96.75 85 GLY A N 1
ATOM 671 C CA . GLY A 1 85 ? -4.121 -26.688 7.812 1 96.75 85 GLY A CA 1
ATOM 672 C C . GLY A 1 85 ? -5.137 -27.812 7.926 1 96.75 85 GLY A C 1
ATOM 673 O O . GLY A 1 85 ? -6.328 -27.562 8.109 1 96.75 85 GLY A O 1
ATOM 674 N N . ASN A 1 86 ? -4.691 -29 7.68 1 97.75 86 ASN A N 1
ATOM 675 C CA . ASN A 1 86 ? -5.461 -30.219 7.891 1 97.75 86 ASN A CA 1
ATOM 676 C C . ASN A 1 86 ? -4.738 -31.188 8.82 1 97.75 86 ASN A C 1
ATOM 678 O O . ASN A 1 86 ? -3.764 -31.828 8.422 1 97.75 86 ASN A O 1
ATOM 682 N N . PRO A 1 87 ? -5.219 -31.328 9.977 1 97.88 87 PRO A N 1
ATOM 683 C CA . PRO A 1 87 ? -4.547 -32.219 10.922 1 97.88 87 PRO A CA 1
ATOM 684 C C . PRO A 1 87 ? -4.824 -33.719 10.641 1 97.88 87 PRO A C 1
ATOM 686 O O . PRO A 1 87 ? -4.191 -34.594 11.234 1 97.88 87 PRO A O 1
ATOM 689 N N . ASP A 1 88 ? -5.676 -34 9.656 1 97.62 88 ASP A N 1
ATOM 690 C CA . ASP A 1 88 ? -6.207 -35.344 9.555 1 97.62 88 ASP A CA 1
ATOM 691 C C . ASP A 1 88 ? -5.73 -36.031 8.273 1 97.62 88 ASP A C 1
ATOM 693 O O . ASP A 1 88 ? -6.309 -37.031 7.848 1 97.62 88 ASP A O 1
ATOM 697 N N . TRP A 1 89 ? -4.773 -35.469 7.613 1 97.75 89 TRP A N 1
ATOM 698 C CA . TRP A 1 89 ? -4.234 -36.156 6.461 1 97.75 89 TRP A CA 1
ATOM 699 C C . TRP A 1 89 ? -3.869 -37.594 6.828 1 97.75 89 TRP A C 1
ATOM 701 O O . TRP A 1 89 ? -3.305 -37.844 7.895 1 97.75 89 TRP A O 1
ATOM 711 N N . SER A 1 90 ? -4.141 -38.562 5.953 1 96.25 90 SER A N 1
ATOM 712 C CA . SER A 1 90 ? -3.844 -39.969 6.219 1 96.25 90 SER A CA 1
ATOM 713 C C . SER A 1 90 ? -2.348 -40.25 6.125 1 96.25 90 SER A C 1
ATOM 715 O O . SER A 1 90 ? -1.823 -41.094 6.836 1 96.25 90 SER A O 1
ATOM 717 N N . GLY A 1 91 ? -1.671 -39.562 5.242 1 94.81 91 GLY A N 1
ATOM 718 C CA . GLY A 1 91 ? -0.244 -39.719 5.02 1 94.81 91 GLY A CA 1
ATOM 719 C C . GLY A 1 91 ? 0.432 -38.469 4.5 1 94.81 91 GLY A C 1
ATOM 720 O O . GLY A 1 91 ? -0.213 -37.438 4.336 1 94.81 91 GLY A O 1
ATOM 721 N N . VAL A 1 92 ? 1.753 -38.594 4.238 1 93.69 92 VAL A N 1
ATOM 722 C CA . VAL A 1 92 ? 2.564 -37.438 3.826 1 93.69 92 VAL A CA 1
ATOM 723 C C . VAL A 1 92 ? 2.133 -37 2.438 1 93.69 92 VAL A C 1
ATOM 725 O O . VAL A 1 92 ? 2.074 -35.781 2.17 1 93.69 92 VAL A O 1
ATOM 728 N N . TYR A 1 93 ? 1.841 -38 1.591 1 93.12 93 TYR A N 1
ATOM 729 C CA . TYR A 1 93 ? 1.323 -37.719 0.255 1 93.12 93 TYR A CA 1
ATOM 730 C C . TYR A 1 93 ? -0.11 -38.219 0.113 1 93.12 93 TYR A C 1
ATOM 732 O O . TYR A 1 93 ? -0.373 -39.406 0.242 1 93.12 93 TYR A O 1
ATOM 740 N N . ALA A 1 94 ? -0.989 -37.312 -0.149 1 93.44 94 ALA A N 1
ATOM 741 C CA . ALA A 1 94 ? -2.412 -37.625 -0.155 1 93.44 94 ALA A CA 1
ATOM 742 C C . ALA A 1 94 ? -2.906 -37.906 -1.571 1 93.44 94 ALA A C 1
ATOM 744 O O . ALA A 1 94 ? -2.424 -37.312 -2.533 1 93.44 94 ALA A O 1
ATOM 745 N N . GLY A 1 95 ? -3.879 -38.812 -1.688 1 93.44 95 GLY A N 1
ATOM 746 C CA . GLY A 1 95 ? -4.516 -39.094 -2.963 1 93.44 95 GLY A CA 1
ATOM 747 C C . GLY A 1 95 ? -5.559 -38.062 -3.352 1 93.44 95 GLY A C 1
ATOM 748 O O . GLY A 1 95 ? -5.957 -37.219 -2.529 1 93.44 95 GLY A O 1
ATOM 749 N N . ALA A 1 96 ? -6.016 -38.125 -4.547 1 94.75 96 ALA A N 1
ATOM 750 C CA . ALA A 1 96 ? -6.922 -37.156 -5.148 1 94.75 96 ALA A CA 1
ATOM 751 C C . ALA A 1 96 ? -8.227 -37.062 -4.352 1 94.75 96 ALA A C 1
ATOM 753 O O . ALA A 1 96 ? -8.719 -35.938 -4.105 1 94.75 96 ALA A O 1
ATOM 754 N N . GLU A 1 97 ? -8.781 -38.156 -3.918 1 95.19 97 GLU A N 1
ATOM 755 C CA . GLU A 1 97 ? -10.062 -38.156 -3.219 1 95.19 97 GLU A CA 1
ATOM 756 C C . GLU A 1 97 ? -9.961 -37.438 -1.881 1 95.19 97 GLU A C 1
ATOM 758 O O . GLU A 1 97 ? -10.859 -36.656 -1.514 1 95.19 97 GLU A O 1
ATOM 763 N N . GLU A 1 98 ? -8.914 -37.719 -1.204 1 96.5 98 GLU A N 1
ATOM 764 C CA . GLU A 1 98 ? -8.703 -37.062 0.09 1 96.5 98 GLU A CA 1
ATOM 765 C C . GLU A 1 98 ? -8.477 -35.562 -0.067 1 96.5 98 GLU A C 1
ATOM 767 O O . GLU A 1 98 ? -8.992 -34.781 0.722 1 96.5 98 GLU A O 1
ATOM 772 N N . ILE A 1 99 ? -7.738 -35.188 -1.028 1 97 99 ILE A N 1
ATOM 773 C CA . ILE A 1 99 ? -7.492 -33.781 -1.308 1 97 99 ILE A CA 1
ATOM 774 C C . ILE A 1 99 ? -8.805 -33.094 -1.682 1 97 99 ILE A C 1
ATOM 776 O O . ILE A 1 99 ? -9.117 -32.031 -1.164 1 97 99 ILE A O 1
ATOM 780 N N . TRP A 1 100 ? -9.547 -33.688 -2.52 1 97.75 100 TRP A N 1
ATOM 781 C CA . TRP A 1 100 ? -10.836 -33.156 -2.922 1 97.75 100 TRP A CA 1
ATOM 782 C C . TRP A 1 100 ? -11.75 -32.969 -1.716 1 97.75 100 TRP A C 1
ATOM 784 O O . TRP A 1 100 ? -12.406 -31.938 -1.575 1 97.75 100 TRP A O 1
ATOM 794 N N . LYS A 1 101 ? -11.781 -33.938 -0.849 1 98 101 LYS A N 1
ATOM 795 C CA . LYS A 1 101 ? -12.617 -33.875 0.345 1 98 101 LYS A CA 1
ATOM 796 C C . LYS A 1 101 ? -12.242 -32.656 1.192 1 98 101 LYS A C 1
ATOM 798 O O . LYS A 1 101 ? -13.117 -31.953 1.709 1 98 101 LYS A O 1
ATOM 803 N N . PHE A 1 102 ? -11.023 -32.438 1.398 1 97.94 102 PHE A N 1
ATOM 804 C CA . PHE A 1 102 ? -10.555 -31.297 2.182 1 97.94 102 PHE A CA 1
ATOM 805 C C . PHE A 1 102 ? -11.094 -29.984 1.61 1 97.94 102 PHE A C 1
ATOM 807 O O . PHE A 1 102 ? -11.633 -29.156 2.346 1 97.94 102 PHE A O 1
ATOM 814 N N . TYR A 1 103 ? -10.977 -29.797 0.331 1 98.25 103 TYR A N 1
ATOM 815 C CA . TYR A 1 103 ? -11.383 -28.531 -0.284 1 98.25 103 TYR A CA 1
ATOM 816 C C . TYR A 1 103 ? -12.906 -28.422 -0.362 1 98.25 103 TYR A C 1
ATOM 818 O O . TYR A 1 103 ? -13.461 -27.328 -0.255 1 98.25 103 TYR A O 1
ATOM 826 N N . ARG A 1 104 ? -13.531 -29.547 -0.568 1 98.44 104 ARG A N 1
ATOM 827 C CA . ARG A 1 104 ? -14.992 -29.562 -0.521 1 98.44 104 ARG A CA 1
ATOM 828 C C . ARG A 1 104 ? -15.492 -29.094 0.842 1 98.44 104 ARG A C 1
ATOM 830 O O . ARG A 1 104 ? -16.453 -28.328 0.926 1 98.44 104 ARG A O 1
ATOM 837 N N . ASP A 1 105 ? -14.828 -29.594 1.868 1 98.5 105 ASP A N 1
ATOM 838 C CA . ASP A 1 105 ? -15.195 -29.188 3.219 1 98.5 105 ASP A CA 1
ATOM 839 C C . ASP A 1 105 ? -15.008 -27.672 3.395 1 98.5 105 ASP A C 1
ATOM 841 O O . ASP A 1 105 ? -15.844 -27.016 4.016 1 98.5 105 ASP A O 1
ATOM 845 N N . ARG A 1 106 ? -13.93 -27.094 2.881 1 98.44 106 ARG A N 1
ATOM 846 C CA . ARG A 1 106 ? -13.711 -25.656 2.938 1 98.44 106 ARG A CA 1
ATOM 847 C C . ARG A 1 106 ? -14.781 -24.906 2.156 1 98.44 106 ARG A C 1
ATOM 849 O O . ARG A 1 106 ? -15.25 -23.859 2.594 1 98.44 106 ARG A O 1
ATOM 856 N N . ALA A 1 107 ? -15.086 -25.438 1.001 1 98.81 107 ALA A N 1
ATOM 857 C CA . ALA A 1 107 ? -16.125 -24.812 0.183 1 98.81 107 ALA A CA 1
ATOM 858 C C . ALA A 1 107 ? -17.438 -24.688 0.957 1 98.81 107 ALA A C 1
ATOM 860 O O . ALA A 1 107 ? -18.094 -23.656 0.903 1 98.81 107 ALA A O 1
ATOM 861 N N . GLU A 1 108 ? -17.797 -25.781 1.607 1 98.62 108 GLU A N 1
ATOM 862 C CA . GLU A 1 108 ? -19.016 -25.75 2.43 1 98.62 108 GLU A CA 1
ATOM 863 C C . GLU A 1 108 ? -18.906 -24.703 3.531 1 98.62 108 GLU A C 1
ATOM 865 O O . GLU A 1 108 ? -19.812 -23.906 3.721 1 98.62 108 GLU A O 1
ATOM 870 N N . GLU A 1 109 ? -17.812 -24.719 4.168 1 98.31 109 GLU A N 1
ATOM 871 C CA . GLU A 1 109 ? -17.578 -23.797 5.277 1 98.31 109 GLU A CA 1
ATOM 872 C C . GLU A 1 109 ? -17.594 -22.344 4.809 1 98.31 109 GLU A C 1
ATOM 874 O O . GLU A 1 109 ? -18.078 -21.469 5.52 1 98.31 109 GLU A O 1
ATOM 879 N N . TYR A 1 110 ? -17.094 -22.094 3.604 1 98.44 110 TYR A N 1
ATOM 880 C CA . TYR A 1 110 ? -16.906 -20.719 3.141 1 98.44 110 TYR A CA 1
ATOM 881 C C . TYR A 1 110 ? -18.141 -20.234 2.373 1 98.44 110 TYR A C 1
ATOM 883 O O . TYR A 1 110 ? -18.156 -19.109 1.861 1 98.44 110 TYR A O 1
ATOM 891 N N . GLY A 1 111 ? -19.125 -21.062 2.254 1 97.81 111 GLY A N 1
ATOM 892 C CA . GLY A 1 111 ? -20.375 -20.656 1.624 1 97.81 111 GLY A CA 1
ATOM 893 C C . GLY A 1 111 ? -20.312 -20.672 0.109 1 97.81 111 GLY A C 1
ATOM 894 O O . GLY A 1 111 ? -21.078 -19.969 -0.557 1 97.81 111 GLY A O 1
ATOM 895 N N . VAL A 1 112 ? -19.453 -21.453 -0.461 1 98.69 112 VAL A N 1
ATOM 896 C CA . VAL A 1 112 ? -19.234 -21.516 -1.904 1 98.69 112 VAL A CA 1
ATOM 897 C C . VAL A 1 112 ? -20.469 -22.109 -2.584 1 98.69 112 VAL A C 1
ATOM 899 O O . VAL A 1 112 ? -20.891 -21.641 -3.645 1 98.69 112 VAL A O 1
ATOM 902 N N . TYR A 1 113 ? -21.078 -23.094 -1.959 1 98.62 113 TYR A N 1
ATOM 903 C CA . TYR A 1 113 ? -22.203 -23.781 -2.568 1 98.62 113 TYR A CA 1
ATOM 904 C C . TYR A 1 113 ? -23.391 -22.844 -2.748 1 98.62 113 TYR A C 1
ATOM 906 O O . TYR A 1 113 ? -24.109 -22.922 -3.748 1 98.62 113 TYR A O 1
ATOM 914 N N . GLU A 1 114 ? -23.562 -21.938 -1.841 1 98.06 114 GLU A N 1
ATOM 915 C CA . GLU A 1 114 ? -24.672 -20.984 -1.896 1 98.06 114 GLU A CA 1
ATOM 916 C C . GLU A 1 114 ? -24.422 -19.906 -2.938 1 98.06 114 GLU A C 1
ATOM 918 O O . GLU A 1 114 ? -25.375 -19.297 -3.441 1 98.06 114 GLU A O 1
ATOM 923 N N . LYS A 1 115 ? -23.172 -19.703 -3.293 1 98.38 115 LYS A N 1
ATOM 924 C CA . LYS A 1 115 ? -22.828 -18.578 -4.156 1 98.38 115 LYS A CA 1
ATOM 925 C C . LYS A 1 115 ? -22.391 -19.062 -5.539 1 98.38 115 LYS A C 1
ATOM 927 O O . LYS A 1 115 ? -21.859 -18.281 -6.336 1 98.38 115 LYS A O 1
ATOM 932 N N . THR A 1 116 ? -22.594 -20.328 -5.789 1 98.81 116 THR A N 1
ATOM 933 C CA . THR A 1 116 ? -22.125 -20.891 -7.055 1 98.81 116 THR A CA 1
ATOM 934 C C . THR A 1 116 ? -23.297 -21.422 -7.879 1 98.81 116 THR A C 1
ATOM 936 O O . THR A 1 116 ? -24.203 -22.062 -7.34 1 98.81 116 THR A O 1
ATOM 939 N N . LYS A 1 117 ? -23.359 -21 -9.086 1 98.81 117 LYS A N 1
ATOM 940 C CA . LYS A 1 117 ? -24.188 -21.703 -10.062 1 98.81 117 LYS A CA 1
ATOM 941 C C . LYS A 1 117 ? -23.406 -22.812 -10.758 1 98.81 117 LYS A C 1
ATOM 943 O O . LYS A 1 117 ? -22.562 -22.531 -11.602 1 98.81 117 LYS A O 1
ATOM 948 N N . PHE A 1 118 ? -23.719 -24.047 -10.43 1 98.69 118 PHE A N 1
ATOM 949 C CA . PHE A 1 118 ? -23.047 -25.219 -10.984 1 98.69 118 PHE A CA 1
ATOM 950 C C . PHE A 1 118 ? -23.625 -25.562 -12.359 1 98.69 118 PHE A C 1
ATOM 952 O O . PHE A 1 118 ? -24.719 -25.125 -12.703 1 98.69 118 PHE A O 1
ATOM 959 N N . ASN A 1 119 ? -22.859 -26.312 -13.164 1 98.56 119 ASN A N 1
ATOM 960 C CA . ASN A 1 119 ? -23.234 -26.672 -14.523 1 98.56 119 ASN A CA 1
ATOM 961 C C . ASN A 1 119 ? -23.5 -25.438 -15.375 1 98.56 119 ASN A C 1
ATOM 963 O O . ASN A 1 119 ? -24.406 -25.438 -16.203 1 98.56 119 ASN A O 1
ATOM 967 N N . HIS A 1 120 ? -22.906 -24.359 -15.07 1 98.75 120 HIS A N 1
ATOM 968 C CA . HIS A 1 120 ? -22.953 -23.109 -15.812 1 98.75 120 HIS A CA 1
ATOM 969 C C . HIS A 1 120 ? -21.562 -22.719 -16.312 1 98.75 120 HIS A C 1
ATOM 971 O O . HIS A 1 120 ? -20.688 -22.391 -15.508 1 98.75 120 HIS A O 1
ATOM 977 N N . ARG A 1 121 ? -21.359 -22.766 -17.578 1 98.19 121 ARG A N 1
ATOM 978 C CA . ARG A 1 121 ? -20.062 -22.469 -18.203 1 98.19 121 ARG A CA 1
ATOM 979 C C . ARG A 1 121 ? -20.047 -21.047 -18.75 1 98.19 121 ARG A C 1
ATOM 981 O O . ARG A 1 121 ? -20.938 -20.641 -19.484 1 98.19 121 ARG A O 1
ATOM 988 N N . VAL A 1 122 ? -19.031 -20.266 -18.328 1 98.38 122 VAL A N 1
ATOM 989 C CA . VAL A 1 122 ? -18.844 -18.938 -18.938 1 98.38 122 VAL A CA 1
ATOM 990 C C . VAL A 1 122 ? -18.484 -19.094 -20.406 1 98.38 122 VAL A C 1
ATOM 992 O O . VAL A 1 122 ? -17.531 -19.797 -20.75 1 98.38 122 VAL A O 1
ATOM 995 N N . ALA A 1 123 ? -19.234 -18.438 -21.266 1 98.06 123 ALA A N 1
ATOM 996 C CA . ALA A 1 123 ? -19.109 -18.656 -22.703 1 98.06 123 ALA A CA 1
ATOM 997 C C . ALA A 1 123 ? -18.562 -17.406 -23.406 1 98.06 123 ALA A C 1
ATOM 999 O O . ALA A 1 123 ? -18.25 -17.453 -24.594 1 98.06 123 ALA A O 1
ATOM 1000 N N . GLY A 1 124 ? -18.438 -16.359 -22.656 1 98.38 124 GLY A N 1
ATOM 1001 C CA . GLY A 1 124 ? -17.906 -15.141 -23.25 1 98.38 124 GLY A CA 1
ATOM 1002 C C . GLY A 1 124 ? -17.922 -13.953 -22.312 1 98.38 124 GLY A C 1
ATOM 1003 O O . GLY A 1 124 ? -18.812 -13.852 -21.453 1 98.38 124 GLY A O 1
ATOM 1004 N N . LEU A 1 125 ? -16.984 -13.047 -22.469 1 98.75 125 LEU A N 1
ATOM 1005 C CA . LEU A 1 125 ? -16.906 -11.773 -21.75 1 98.75 125 LEU A CA 1
ATOM 1006 C C . LEU A 1 125 ? -16.703 -10.617 -22.734 1 98.75 125 LEU A C 1
ATOM 1008 O O . LEU A 1 125 ? -15.914 -10.711 -23.672 1 98.75 125 LEU A O 1
ATOM 1012 N N . THR A 1 126 ? -17.438 -9.539 -22.547 1 98.81 126 THR A N 1
ATOM 1013 C CA . THR A 1 126 ? -17.266 -8.32 -23.328 1 98.81 126 THR A CA 1
ATOM 1014 C C . THR A 1 126 ? -17.297 -7.094 -22.422 1 98.81 126 THR A C 1
ATOM 1016 O O . THR A 1 126 ? -18.234 -6.902 -21.656 1 98.81 126 THR A O 1
ATOM 1019 N N . TRP A 1 127 ? -16.266 -6.266 -22.562 1 98.81 127 TRP A N 1
ATOM 1020 C CA . TRP A 1 127 ? -16.172 -5.066 -21.734 1 98.81 127 TRP A CA 1
ATOM 1021 C C . TRP A 1 127 ? -17.062 -3.953 -22.281 1 98.81 127 TRP A C 1
ATOM 1023 O O . TRP A 1 127 ? -17.031 -3.674 -23.484 1 98.81 127 TRP A O 1
ATOM 1033 N N . ASN A 1 128 ? -17.859 -3.438 -21.422 1 98.44 128 ASN A N 1
ATOM 1034 C CA . ASN A 1 128 ? -18.641 -2.238 -21.734 1 98.44 128 ASN A CA 1
ATOM 1035 C C . ASN A 1 128 ? -18 -0.991 -21.125 1 98.44 128 ASN A C 1
ATOM 1037 O O . ASN A 1 128 ? -18.156 -0.732 -19.922 1 98.44 128 ASN A O 1
ATOM 1041 N N . GLU A 1 129 ? -17.312 -0.212 -21.906 1 97.06 129 GLU A N 1
ATOM 1042 C CA . GLU A 1 129 ? -16.547 0.952 -21.453 1 97.06 129 GLU A CA 1
ATOM 1043 C C . GLU A 1 129 ? -17.469 1.983 -20.797 1 97.06 129 GLU A C 1
ATOM 1045 O O . GLU A 1 129 ? -17.094 2.594 -19.781 1 97.06 129 GLU A O 1
ATOM 1050 N N . ASN A 1 130 ? -18.625 2.15 -21.312 1 96.19 130 ASN A N 1
ATOM 1051 C CA . ASN A 1 130 ? -19.531 3.17 -20.812 1 96.19 130 ASN A CA 1
ATOM 1052 C C . ASN A 1 130 ? -20.031 2.84 -19.422 1 96.19 130 ASN A C 1
ATOM 1054 O O . ASN A 1 130 ? -20.078 3.713 -18.547 1 96.19 130 ASN A O 1
ATOM 1058 N N . ASP A 1 131 ? -20.312 1.579 -19.203 1 96.56 131 ASP A N 1
ATOM 1059 C CA . ASP A 1 131 ? -20.891 1.177 -17.922 1 96.56 131 ASP A CA 1
ATOM 1060 C C . ASP A 1 131 ? -19.797 0.8 -16.922 1 96.56 131 ASP A C 1
ATOM 1062 O O . ASP A 1 131 ? -20.047 0.701 -15.727 1 96.56 131 ASP A O 1
ATOM 1066 N N . GLY A 1 132 ? -18.625 0.619 -17.406 1 97.81 132 GLY A N 1
ATOM 1067 C CA . GLY A 1 132 ? -17.562 0.132 -16.547 1 97.81 132 GLY A CA 1
ATOM 1068 C C . GLY A 1 132 ? -17.828 -1.263 -16.016 1 97.81 132 GLY A C 1
ATOM 1069 O O . GLY A 1 132 ? -17.625 -1.523 -14.82 1 97.81 132 GLY A O 1
ATOM 1070 N N . LYS A 1 133 ? -18.391 -2.137 -16.875 1 98.56 133 LYS A N 1
ATOM 1071 C CA . LYS A 1 133 ? -18.75 -3.482 -16.453 1 98.56 133 LYS A CA 1
ATOM 1072 C C . LYS A 1 133 ? -18.422 -4.512 -17.531 1 98.56 133 LYS A C 1
ATOM 1074 O O . LYS A 1 133 ? -18.391 -4.184 -18.719 1 98.56 133 LYS A O 1
ATOM 1079 N N . TRP A 1 134 ? -18.172 -5.645 -17.109 1 98.88 134 TRP A N 1
ATOM 1080 C CA . TRP A 1 134 ? -18.109 -6.797 -18 1 98.88 134 TRP A CA 1
ATOM 1081 C C . TRP A 1 134 ? -19.484 -7.387 -18.234 1 98.88 134 TRP A C 1
ATOM 1083 O O . TRP A 1 134 ? -20.25 -7.605 -17.297 1 98.88 134 TRP A O 1
ATOM 1093 N N . MET A 1 135 ? -19.812 -7.562 -19.531 1 98.81 135 MET A N 1
ATOM 1094 C CA . MET A 1 135 ? -20.953 -8.391 -19.906 1 98.81 135 MET A CA 1
ATOM 1095 C C . MET A 1 135 ? -20.547 -9.844 -20.094 1 98.81 135 MET A C 1
ATOM 1097 O O . MET A 1 135 ? -19.641 -10.141 -20.875 1 98.81 135 MET A O 1
ATOM 1101 N N . VAL A 1 136 ? -21.234 -10.75 -19.328 1 98.81 136 VAL A N 1
ATOM 1102 C CA . VAL A 1 136 ? -20.797 -12.141 -19.281 1 98.81 136 VAL A CA 1
ATOM 1103 C C . VAL A 1 136 ? -21.906 -13.047 -19.812 1 98.81 136 VAL A C 1
ATOM 1105 O O . VAL A 1 136 ? -23.062 -12.945 -19.391 1 98.81 136 VAL A O 1
ATOM 1108 N N . LYS A 1 137 ? -21.562 -13.805 -20.766 1 98.75 137 LYS A N 1
ATOM 1109 C CA . LYS A 1 137 ? -22.469 -14.844 -21.266 1 98.75 137 LYS A CA 1
ATOM 1110 C C . LYS A 1 137 ? -22.188 -16.188 -20.594 1 98.75 137 LYS A C 1
ATOM 1112 O O . LYS A 1 137 ? -21.047 -16.625 -20.516 1 98.75 137 LYS A O 1
ATOM 1117 N N . ILE A 1 138 ? -23.281 -16.797 -20.016 1 98.62 138 ILE A N 1
ATOM 1118 C CA . ILE A 1 138 ? -23.172 -18.047 -19.281 1 98.62 138 ILE A CA 1
ATOM 1119 C C . ILE A 1 138 ? -24.047 -19.109 -19.938 1 98.62 138 ILE A C 1
ATOM 1121 O O . ILE A 1 138 ? -25.25 -18.891 -20.141 1 98.62 138 ILE A O 1
ATOM 1125 N N . GLU A 1 139 ? -23.484 -20.219 -20.297 1 98.5 139 GLU A N 1
ATOM 1126 C CA . GLU A 1 139 ? -24.234 -21.344 -20.828 1 98.5 139 GLU A CA 1
ATOM 1127 C C . GLU A 1 139 ? -24.656 -22.297 -19.719 1 98.5 139 GLU A C 1
ATOM 1129 O O . GLU A 1 139 ? -23.812 -22.859 -19.031 1 98.5 139 GLU A O 1
ATOM 1134 N N . ASP A 1 140 ? -25.938 -22.406 -19.5 1 98.31 140 ASP A N 1
ATOM 1135 C CA . ASP A 1 140 ? -26.453 -23.469 -18.656 1 98.31 140 ASP A CA 1
ATOM 1136 C C . ASP A 1 140 ? -26.328 -24.828 -19.344 1 98.31 140 ASP A C 1
ATOM 1138 O O . ASP A 1 140 ? -27.047 -25.109 -20.297 1 98.31 140 ASP A O 1
ATOM 1142 N N . LEU A 1 141 ? -25.5 -25.672 -18.812 1 97.75 141 LEU A N 1
ATOM 1143 C CA . LEU A 1 141 ? -25.125 -26.906 -19.5 1 97.75 141 LEU A CA 1
ATOM 1144 C C . LEU A 1 141 ? -26.234 -27.938 -19.375 1 97.75 141 LEU A C 1
ATOM 1146 O O . LEU A 1 141 ? -26.266 -28.922 -20.109 1 97.75 141 LEU A O 1
ATOM 1150 N N . LYS A 1 142 ? -27.156 -27.797 -18.484 1 97.31 142 LYS A N 1
ATOM 1151 C CA . LYS A 1 142 ? -28.297 -28.719 -18.344 1 97.31 142 LYS A CA 1
ATOM 1152 C C . LYS A 1 142 ? -29.391 -28.375 -19.344 1 97.31 142 LYS A C 1
ATOM 1154 O O . LYS A 1 142 ? -29.891 -29.266 -20.047 1 97.31 142 LYS A O 1
ATOM 1159 N N . SER A 1 143 ? -29.703 -27.094 -19.5 1 97.19 143 SER A N 1
ATOM 1160 C CA . SER A 1 143 ? -30.812 -26.672 -20.359 1 97.19 143 SER A CA 1
ATOM 1161 C C . SER A 1 143 ? -30.312 -26.281 -21.734 1 97.19 143 SER A C 1
ATOM 1163 O O . SER A 1 143 ? -31.078 -26.234 -22.703 1 97.19 143 SER A O 1
ATOM 1165 N N . GLY A 1 144 ? -29.062 -25.875 -21.875 1 96.69 144 GLY A N 1
ATOM 1166 C CA . GLY A 1 144 ? -28.516 -25.359 -23.125 1 96.69 144 GLY A CA 1
ATOM 1167 C C . GLY A 1 144 ? -28.781 -23.891 -23.328 1 96.69 144 GLY A C 1
ATOM 1168 O O . GLY A 1 144 ? -28.281 -23.297 -24.297 1 96.69 144 GLY A O 1
ATOM 1169 N N . GLN A 1 145 ? -29.422 -23.312 -22.422 1 97.75 145 GLN A N 1
ATOM 1170 C CA . GLN A 1 145 ? -29.75 -21.891 -22.531 1 97.75 145 GLN A CA 1
ATOM 1171 C C . GLN A 1 145 ? -28.547 -21.016 -22.172 1 97.75 145 GLN A C 1
ATOM 1173 O O . GLN A 1 145 ? -27.766 -21.359 -21.281 1 97.75 145 GLN A O 1
ATOM 1178 N N . VAL A 1 146 ? -28.438 -19.953 -22.891 1 98.06 146 VAL A N 1
ATOM 1179 C CA . VAL A 1 146 ? -27.406 -18.953 -22.578 1 98.06 146 VAL A CA 1
ATOM 1180 C C . VAL A 1 146 ? -28.031 -17.797 -21.797 1 98.06 146 VAL A C 1
ATOM 1182 O O . VAL A 1 146 ? -29.047 -17.234 -22.219 1 98.06 146 VAL A O 1
ATOM 1185 N N . ILE A 1 147 ? -27.516 -17.547 -20.672 1 97.56 147 ILE A N 1
ATOM 1186 C CA . ILE A 1 147 ? -27.984 -16.422 -19.859 1 97.56 147 ILE A CA 1
ATOM 1187 C C . ILE A 1 147 ? -26.906 -15.336 -19.812 1 97.56 147 ILE A C 1
ATOM 1189 O O . ILE A 1 147 ? -25.734 -15.602 -20.094 1 97.56 147 ILE A O 1
ATOM 1193 N N . GLU A 1 148 ? -27.344 -14.117 -19.469 1 98.19 148 GLU A N 1
ATOM 1194 C CA . GLU A 1 148 ? -26.422 -12.984 -19.391 1 98.19 148 GLU A CA 1
ATOM 1195 C C . GLU A 1 148 ? -26.328 -12.453 -17.969 1 98.19 148 GLU A C 1
ATOM 1197 O O . GLU A 1 148 ? -27.312 -12.484 -17.219 1 98.19 148 GLU A O 1
ATOM 1202 N N . ASP A 1 149 ? -25.219 -12.094 -17.594 1 98.56 149 ASP A N 1
ATOM 1203 C CA . ASP A 1 149 ? -24.906 -11.453 -16.312 1 98.56 149 ASP A CA 1
ATOM 1204 C C . ASP A 1 149 ? -23.891 -10.328 -16.516 1 98.56 149 ASP A C 1
ATOM 1206 O O . ASP A 1 149 ? -23.406 -10.102 -17.625 1 98.56 149 ASP A O 1
ATOM 1210 N N . SER A 1 150 ? -23.688 -9.477 -15.547 1 98.75 150 SER A N 1
ATOM 1211 C CA . SER A 1 150 ? -22.719 -8.391 -15.641 1 98.75 150 SER A CA 1
ATOM 1212 C C . SER A 1 150 ? -22.109 -8.07 -14.281 1 98.75 150 SER A C 1
ATOM 1214 O O . SER A 1 150 ? -22.703 -8.367 -13.242 1 98.75 150 SER A O 1
ATOM 1216 N N . ALA A 1 151 ? -20.922 -7.59 -14.25 1 98.88 151 ALA A N 1
ATOM 1217 C CA . ALA A 1 151 ? -20.25 -7.223 -13.016 1 98.88 151 ALA A CA 1
ATOM 1218 C C . ALA A 1 151 ? -19.188 -6.16 -13.273 1 98.88 151 ALA A C 1
ATOM 1220 O O . ALA A 1 151 ? -18.688 -6.023 -14.391 1 98.88 151 ALA A O 1
ATOM 1221 N N . GLU A 1 152 ? -18.859 -5.348 -12.266 1 98.75 152 GLU A N 1
ATOM 1222 C CA . GLU A 1 152 ? -17.766 -4.395 -12.359 1 98.75 152 GLU A CA 1
ATOM 1223 C C . GLU A 1 152 ? -16.422 -5.105 -12.453 1 98.75 152 GLU A C 1
ATOM 1225 O O . GLU A 1 152 ? -15.531 -4.672 -13.188 1 98.75 152 GLU A O 1
ATOM 1230 N N . VAL A 1 153 ? -16.266 -6.219 -11.727 1 98.94 153 VAL A N 1
ATOM 1231 C CA . VAL A 1 153 ? -14.992 -6.926 -11.656 1 98.94 153 VAL A CA 1
ATOM 1232 C C . VAL A 1 153 ? -15.195 -8.398 -12.016 1 98.94 153 VAL A C 1
ATOM 1234 O O . VAL A 1 153 ? -16.172 -9.016 -11.578 1 98.94 153 VAL A O 1
ATOM 1237 N N . VAL A 1 154 ? -14.312 -8.914 -12.828 1 98.94 154 VAL A N 1
ATOM 1238 C CA . VAL A 1 154 ? -14.273 -10.344 -13.109 1 98.94 154 VAL A CA 1
ATOM 1239 C C . VAL A 1 154 ? -12.938 -10.93 -12.656 1 98.94 154 VAL A C 1
ATOM 1241 O O . VAL A 1 154 ? -11.875 -10.391 -12.984 1 98.94 154 VAL A O 1
ATOM 1244 N N . ILE A 1 155 ? -13 -11.953 -11.867 1 98.94 155 ILE A N 1
ATOM 1245 C CA . ILE A 1 155 ? -11.82 -12.688 -11.445 1 98.94 155 ILE A CA 1
ATOM 1246 C C . ILE A 1 155 ? -11.844 -14.094 -12.031 1 98.94 155 ILE A C 1
ATOM 1248 O O . ILE A 1 155 ? -12.742 -14.883 -11.727 1 98.94 155 ILE A O 1
ATOM 1252 N N . ASN A 1 156 ? -10.875 -14.367 -12.883 1 98.81 156 ASN A N 1
ATOM 1253 C CA . ASN A 1 156 ? -10.773 -15.656 -13.562 1 98.81 156 ASN A CA 1
ATOM 1254 C C . ASN A 1 156 ? -10.023 -16.688 -12.703 1 98.81 156 ASN A C 1
ATOM 1256 O O . ASN A 1 156 ? -8.797 -16.672 -12.641 1 98.81 156 ASN A O 1
ATOM 1260 N N . CYS A 1 157 ? -10.773 -17.578 -12.102 1 98.31 157 CYS A N 1
ATOM 1261 C CA . CYS A 1 157 ? -10.234 -18.656 -11.281 1 98.31 157 CYS A CA 1
ATOM 1262 C C . CYS A 1 157 ? -10.375 -20 -11.992 1 98.31 157 CYS A C 1
ATOM 1264 O O . CYS A 1 157 ? -10.484 -21.047 -11.344 1 98.31 157 CYS A O 1
ATOM 1266 N N . ALA A 1 158 ? -10.391 -20 -13.297 1 95.06 158 ALA A N 1
ATOM 1267 C CA . ALA A 1 158 ? -10.664 -21.203 -14.07 1 95.06 158 ALA A CA 1
ATOM 1268 C C . ALA A 1 158 ? -9.461 -22.141 -14.062 1 95.06 158 ALA A C 1
ATOM 1270 O O . ALA A 1 158 ? -9.617 -23.359 -14.227 1 95.06 158 ALA A O 1
ATOM 1271 N N . GLY A 1 159 ? -8.312 -21.578 -13.82 1 89.81 159 GLY A N 1
ATOM 1272 C CA . GLY A 1 159 ? -7.121 -22.406 -13.82 1 89.81 159 GLY A CA 1
ATOM 1273 C C . GLY A 1 159 ? -6.691 -22.828 -15.211 1 89.81 159 GLY A C 1
ATOM 1274 O O . GLY A 1 159 ? -7.316 -22.453 -16.203 1 89.81 159 GLY A O 1
ATOM 1275 N N . VAL A 1 160 ? -5.633 -23.719 -15.266 1 87.12 160 VAL A N 1
ATOM 1276 C CA . VAL A 1 160 ? -5.035 -24.031 -16.562 1 87.12 160 VAL A CA 1
ATOM 1277 C C . VAL A 1 160 ? -5.078 -25.531 -16.797 1 87.12 160 VAL A C 1
ATOM 1279 O O . VAL A 1 160 ? -4.961 -26 -17.938 1 87.12 160 VAL A O 1
ATOM 1282 N N . LEU A 1 161 ? -5.379 -26.297 -15.82 1 87.19 161 LEU A N 1
ATOM 1283 C CA . LEU A 1 161 ? -5.363 -27.75 -15.945 1 87.19 161 LEU A CA 1
ATOM 1284 C C . LEU A 1 161 ? -6.773 -28.297 -16.125 1 87.19 161 LEU A C 1
ATOM 1286 O O . LEU A 1 161 ? -7.18 -29.219 -15.414 1 87.19 161 LEU A O 1
ATOM 1290 N N . ASN A 1 162 ? -7.488 -27.75 -17.062 1 84.94 162 ASN A N 1
ATOM 1291 C CA . ASN A 1 162 ? -8.852 -28.219 -17.266 1 84.94 162 ASN A CA 1
ATOM 1292 C C . ASN A 1 162 ? -9.203 -28.297 -18.75 1 84.94 162 ASN A C 1
ATOM 1294 O O . ASN A 1 162 ? -10.242 -28.844 -19.125 1 84.94 162 ASN A O 1
ATOM 1298 N N . LYS A 1 163 ? -8.352 -27.766 -19.547 1 87.62 163 LYS A N 1
ATOM 1299 C CA . LYS A 1 163 ? -8.547 -27.859 -21 1 87.62 163 LYS A CA 1
ATOM 1300 C C . LYS A 1 163 ? -7.68 -28.953 -21.609 1 87.62 163 LYS A C 1
ATOM 1302 O O . LYS A 1 163 ? -6.598 -28.672 -22.125 1 87.62 163 LYS A O 1
ATOM 1307 N N . TRP A 1 164 ? -8.227 -30.109 -21.578 1 88.5 164 TRP A N 1
ATOM 1308 C CA . TRP A 1 164 ? -7.473 -31.219 -22.156 1 88.5 164 TRP A CA 1
ATOM 1309 C C . TRP A 1 164 ? -7.938 -31.516 -23.578 1 88.5 164 TRP A C 1
ATOM 1311 O O . TRP A 1 164 ? -9.016 -31.062 -23.984 1 88.5 164 TRP A O 1
ATOM 1321 N N . LYS A 1 165 ? -7.062 -32.094 -24.422 1 87.5 165 LYS A N 1
ATOM 1322 C CA . LYS A 1 165 ? -7.406 -32.531 -25.781 1 87.5 165 LYS A CA 1
ATOM 1323 C C . LYS A 1 165 ? -6.797 -33.875 -26.109 1 87.5 165 LYS A C 1
ATOM 1325 O O . LYS A 1 165 ? -5.793 -34.281 -25.516 1 87.5 165 LYS A O 1
ATOM 1330 N N . TRP A 1 166 ? -7.426 -34.531 -26.906 1 93.88 166 TRP A N 1
ATOM 1331 C CA . TRP A 1 166 ? -6.867 -35.75 -27.422 1 93.88 166 TRP A CA 1
ATOM 1332 C C . TRP A 1 166 ? -5.57 -35.5 -28.172 1 93.88 166 TRP A C 1
ATOM 1334 O O . TRP A 1 166 ? -5.418 -34.469 -28.828 1 93.88 166 TRP A O 1
ATOM 1344 N N . PRO A 1 167 ? -4.629 -36.469 -27.984 1 93.06 167 PRO A N 1
ATOM 1345 C CA . PRO A 1 167 ? -3.414 -36.281 -28.781 1 93.06 167 PRO A CA 1
ATOM 1346 C C . PRO A 1 167 ? -3.684 -36.375 -30.281 1 93.06 167 PRO A C 1
ATOM 1348 O O . PRO A 1 167 ? -4.598 -37.094 -30.719 1 93.06 167 PRO A O 1
ATOM 1351 N N . ASP A 1 168 ? -2.9 -35.688 -31.078 1 92.19 168 ASP A N 1
ATOM 1352 C CA . ASP A 1 168 ? -3.041 -35.656 -32.531 1 92.19 168 ASP A CA 1
ATOM 1353 C C . ASP A 1 168 ? -2.344 -36.875 -33.156 1 92.19 168 ASP A C 1
ATOM 1355 O O . ASP A 1 168 ? -1.269 -36.719 -33.75 1 92.19 168 ASP A O 1
ATOM 1359 N N . ILE A 1 169 ? -2.91 -37.969 -33.062 1 96.38 169 ILE A N 1
ATOM 1360 C CA . ILE A 1 169 ? -2.395 -39.188 -33.625 1 96.38 169 ILE A CA 1
ATOM 1361 C C . ILE A 1 169 ? -3.352 -39.719 -34.688 1 96.38 169 ILE A C 1
ATOM 1363 O O . ILE A 1 169 ? -4.527 -39.969 -34.406 1 96.38 169 ILE A O 1
ATOM 1367 N N . PRO A 1 170 ? -2.852 -39.906 -35.875 1 97.62 170 PRO A N 1
ATOM 1368 C CA . PRO A 1 170 ? -3.725 -40.438 -36.938 1 97.62 170 PRO A CA 1
ATOM 1369 C C . PRO A 1 170 ? -4.406 -41.75 -36.531 1 97.62 170 PRO A C 1
ATOM 1371 O O . PRO A 1 170 ? -3.764 -42.625 -35.969 1 97.62 170 PRO A O 1
ATOM 1374 N N . GLY A 1 171 ? -5.695 -41.781 -36.688 1 97.88 171 GLY A N 1
ATOM 1375 C CA . GLY A 1 171 ? -6.453 -43 -36.469 1 97.88 171 GLY A CA 1
ATOM 1376 C C . GLY A 1 171 ? -6.832 -43.219 -35 1 97.88 171 GLY A C 1
ATOM 1377 O O . GLY A 1 171 ? -7.395 -44.25 -34.656 1 97.88 171 GLY A O 1
ATOM 1378 N N . LEU A 1 172 ? -6.598 -42.25 -34.188 1 97.69 172 LEU A N 1
ATOM 1379 C CA . LEU A 1 172 ? -6.812 -42.375 -32.75 1 97.69 172 LEU A CA 1
ATOM 1380 C C . LEU A 1 172 ? -8.211 -42.906 -32.438 1 97.69 172 LEU A C 1
ATOM 1382 O O . LEU A 1 172 ? -8.367 -43.812 -31.641 1 97.69 172 LEU A O 1
ATOM 1386 N N . HIS A 1 173 ? -9.242 -42.469 -33.188 1 96.94 173 HIS A N 1
ATOM 1387 C CA . HIS A 1 173 ? -10.625 -42.781 -32.844 1 96.94 173 HIS A CA 1
ATOM 1388 C C . HIS A 1 173 ? -11.117 -44 -33.656 1 96.94 173 HIS A C 1
ATOM 1390 O O . HIS A 1 173 ? -12.289 -44.375 -33.562 1 96.94 173 HIS A O 1
ATOM 1396 N N . SER A 1 174 ? -10.219 -44.625 -34.344 1 96.75 174 SER A N 1
ATOM 1397 C CA . SER A 1 174 ? -10.555 -45.875 -35.031 1 96.75 174 SER A CA 1
ATOM 1398 C C . SER A 1 174 ? -10.328 -47.094 -34.125 1 96.75 174 SER A C 1
ATOM 1400 O O . SER A 1 174 ? -10.773 -48.188 -34.438 1 96.75 174 SER A O 1
ATOM 1402 N N . PHE A 1 175 ? -9.695 -46.875 -33.094 1 97.88 175 PHE A N 1
ATOM 1403 C CA . PHE A 1 175 ? -9.406 -47.938 -32.125 1 97.88 175 PHE A CA 1
ATOM 1404 C C . PHE A 1 175 ? -10.688 -48.625 -31.672 1 97.88 175 PHE A C 1
ATOM 1406 O O . PHE A 1 175 ? -11.648 -47.938 -31.297 1 97.88 175 PHE A O 1
ATOM 1413 N N . GLU A 1 176 ? -10.75 -49.906 -31.656 1 97.5 176 GLU A N 1
ATOM 1414 C CA . GLU A 1 176 ? -11.977 -50.625 -31.328 1 97.5 176 GLU A CA 1
ATOM 1415 C C . GLU A 1 176 ? -12.055 -50.938 -29.844 1 97.5 176 GLU A C 1
ATOM 1417 O O . GLU A 1 176 ? -13.125 -51.25 -29.328 1 97.5 176 GLU A O 1
ATOM 1422 N N . GLY A 1 177 ? -10.852 -50.906 -29.172 1 97.19 177 GLY A N 1
ATOM 1423 C CA . GLY A 1 177 ? -10.875 -51.062 -27.734 1 97.19 177 GLY A CA 1
ATOM 1424 C C . GLY A 1 177 ? -11.328 -49.812 -27 1 97.19 177 GLY A C 1
ATOM 1425 O O . GLY A 1 177 ? -11.992 -48.969 -27.594 1 97.19 177 GLY A O 1
ATOM 1426 N N . LYS A 1 178 ? -11.148 -49.781 -25.703 1 97.69 178 LYS A N 1
ATOM 1427 C CA . LYS A 1 178 ? -11.531 -48.594 -24.906 1 97.69 178 LYS A CA 1
ATOM 1428 C C . LYS A 1 178 ? -10.453 -47.531 -24.953 1 97.69 178 LYS A C 1
ATOM 1430 O O . LYS A 1 178 ? -9.289 -47.781 -24.641 1 97.69 178 LYS A O 1
ATOM 1435 N N . LEU A 1 179 ? -10.789 -46.312 -25.422 1 97.56 179 LEU A N 1
ATOM 1436 C CA . LEU A 1 179 ? -9.914 -45.125 -25.453 1 97.56 179 LEU A CA 1
ATOM 1437 C C . LEU A 1 179 ? -10.25 -44.188 -24.297 1 97.56 179 LEU A C 1
ATOM 1439 O O . LEU A 1 179 ? -11.391 -43.719 -24.188 1 97.56 179 LEU A O 1
ATOM 1443 N N . VAL A 1 180 ? -9.211 -43.906 -23.422 1 97.06 180 VAL A N 1
ATOM 1444 C CA . VAL A 1 180 ? -9.445 -43.094 -22.234 1 97.06 180 VAL A CA 1
ATOM 1445 C C . VAL A 1 180 ? -8.367 -42.031 -22.109 1 97.06 180 VAL A C 1
ATOM 1447 O O . VAL A 1 180 ? -7.234 -42.219 -22.562 1 97.06 180 VAL A O 1
ATOM 1450 N N . HIS A 1 181 ? -8.75 -40.875 -21.672 1 96.62 181 HIS A N 1
ATOM 1451 C CA . HIS A 1 181 ? -7.816 -39.812 -21.281 1 96.62 181 HIS A CA 1
ATOM 1452 C C . HIS A 1 181 ? -7.746 -39.656 -19.766 1 96.62 181 HIS A C 1
ATOM 1454 O O . HIS A 1 181 ? -8.773 -39.719 -19.094 1 96.62 181 HIS A O 1
ATOM 1460 N N . THR A 1 182 ? -6.543 -39.375 -19.25 1 96.06 182 THR A N 1
ATOM 1461 C CA . THR A 1 182 ? -6.375 -39.281 -17.797 1 96.06 182 THR A CA 1
ATOM 1462 C C . THR A 1 182 ? -7.168 -38.125 -17.25 1 96.06 182 THR A C 1
ATOM 1464 O O . THR A 1 182 ? -7.598 -38.125 -16.094 1 96.06 182 THR A O 1
ATOM 1467 N N . ALA A 1 183 ? -7.43 -37.094 -18.062 1 93.62 183 ALA A N 1
ATOM 1468 C CA . ALA A 1 183 ? -8.164 -35.906 -17.641 1 93.62 183 ALA A CA 1
ATOM 1469 C C . ALA A 1 183 ? -9.664 -36.188 -17.547 1 93.62 183 ALA A C 1
ATOM 1471 O O . ALA A 1 183 ? -10.414 -35.406 -16.953 1 93.62 183 ALA A O 1
ATOM 1472 N N . CYS A 1 184 ? -10.102 -37.188 -18.172 1 92.69 184 CYS A N 1
ATOM 1473 C CA . CYS A 1 184 ? -11.484 -37.656 -18.156 1 92.69 184 CYS A CA 1
ATOM 1474 C C . CYS A 1 184 ? -11.562 -39.156 -18.031 1 92.69 184 CYS A C 1
ATOM 1476 O O . CYS A 1 184 ? -12.016 -39.844 -18.953 1 92.69 184 CYS A O 1
ATOM 1478 N N . TYR A 1 185 ? -11.188 -39.688 -16.922 1 96 185 TYR A N 1
ATOM 1479 C CA . TYR A 1 185 ? -11.039 -41.125 -16.703 1 96 185 TYR A CA 1
ATOM 1480 C C . TYR A 1 185 ? -12.336 -41.719 -16.156 1 96 185 TYR A C 1
ATOM 1482 O O . TYR A 1 185 ? -12.852 -41.281 -15.133 1 96 185 TYR A O 1
ATOM 1490 N N . PRO A 1 186 ? -12.812 -42.719 -16.781 1 94.62 186 PRO A N 1
ATOM 1491 C CA . PRO A 1 186 ? -14.055 -43.312 -16.312 1 94.62 186 PRO A CA 1
ATOM 1492 C C . PRO A 1 186 ? -13.867 -44.062 -14.992 1 94.62 186 PRO A C 1
ATOM 1494 O O . PRO A 1 186 ? -12.945 -44.875 -14.859 1 94.62 186 PRO A O 1
ATOM 1497 N N . GLN A 1 187 ? -14.766 -43.938 -14.117 1 89.19 187 GLN A N 1
ATOM 1498 C CA . GLN A 1 187 ? -14.625 -44.5 -12.773 1 89.19 187 GLN A CA 1
ATOM 1499 C C . GLN A 1 187 ? -14.953 -46 -12.773 1 89.19 187 GLN A C 1
ATOM 1501 O O . GLN A 1 187 ? -14.523 -46.719 -11.875 1 89.19 187 GLN A O 1
ATOM 1506 N N . ASP A 1 188 ? -15.57 -46.469 -13.75 1 92.75 188 ASP A N 1
ATOM 1507 C CA . ASP A 1 188 ? -15.984 -47.875 -13.766 1 92.75 188 ASP A CA 1
ATOM 1508 C C . ASP A 1 188 ? -15.086 -48.719 -14.688 1 92.75 188 ASP A C 1
ATOM 1510 O O . ASP A 1 188 ? -15.367 -49.875 -14.945 1 92.75 188 ASP A O 1
ATOM 1514 N N . LEU A 1 189 ? -14.023 -48.125 -15.133 1 96.12 189 LEU A N 1
ATOM 1515 C CA . LEU A 1 189 ? -13.133 -48.844 -16.031 1 96.12 189 LEU A CA 1
ATOM 1516 C C . LEU A 1 189 ? -12.352 -49.906 -15.281 1 96.12 189 LEU A C 1
ATOM 1518 O O . LEU A 1 189 ? -11.602 -49.625 -14.352 1 96.12 189 LEU A O 1
ATOM 1522 N N . ASP A 1 190 ? -12.539 -51.156 -15.602 1 96.44 190 ASP A N 1
ATOM 1523 C CA . ASP A 1 190 ? -11.805 -52.281 -15.031 1 96.44 190 ASP A CA 1
ATOM 1524 C C . ASP A 1 190 ? -10.688 -52.719 -15.969 1 96.44 190 ASP A C 1
ATOM 1526 O O . ASP A 1 190 ? -10.953 -53.156 -17.109 1 96.44 190 ASP A O 1
ATOM 1530 N N . LEU A 1 191 ? -9.445 -52.719 -15.492 1 97.94 191 LEU A N 1
ATOM 1531 C CA . LEU A 1 191 ? -8.281 -53 -16.328 1 97.94 191 LEU A CA 1
ATOM 1532 C C . LEU A 1 191 ? -7.762 -54.406 -16.047 1 97.94 191 LEU A C 1
ATOM 1534 O O . LEU A 1 191 ? -6.793 -54.844 -16.672 1 97.94 191 LEU A O 1
ATOM 1538 N N . ARG A 1 192 ? -8.477 -55.219 -15.07 1 91.44 192 ARG A N 1
ATOM 1539 C CA . ARG A 1 192 ? -8.039 -56.562 -14.688 1 91.44 192 ARG A CA 1
ATOM 1540 C C . ARG A 1 192 ? -8.062 -57.5 -15.891 1 91.44 192 ARG A C 1
ATOM 1542 O O . ARG A 1 192 ? -9.086 -57.625 -16.562 1 91.44 192 ARG A O 1
ATOM 1549 N N . GLY A 1 193 ? -6.664 -57.938 -16.188 1 96.62 193 GLY A N 1
ATOM 1550 C CA . GLY A 1 193 ? -6.535 -58.938 -17.219 1 96.62 193 GLY A CA 1
ATOM 1551 C C . GLY A 1 193 ? -6.48 -58.375 -18.625 1 96.62 193 GLY A C 1
ATOM 1552 O O . GLY A 1 193 ? -6.535 -59.094 -19.609 1 96.62 193 GLY A O 1
ATOM 1553 N N . LYS A 1 194 ? -6.391 -57.188 -18.688 1 98.38 194 LYS A N 1
ATOM 1554 C CA . LYS A 1 194 ? -6.387 -56.5 -20 1 98.38 194 LYS A CA 1
ATOM 1555 C C . LYS A 1 194 ? -4.965 -56.156 -20.422 1 98.38 194 LYS A C 1
ATOM 1557 O O . LYS A 1 194 ? -4.062 -56.062 -19.594 1 98.38 194 LYS A O 1
ATOM 1562 N N . THR A 1 195 ? -4.785 -56.094 -21.719 1 98.69 195 THR A N 1
ATOM 1563 C CA . THR A 1 195 ? -3.6 -55.469 -22.281 1 98.69 195 THR A CA 1
ATOM 1564 C C . THR A 1 195 ? -3.812 -53.969 -22.453 1 98.69 195 THR A C 1
ATOM 1566 O O . THR A 1 195 ? -4.707 -53.531 -23.188 1 98.69 195 THR A O 1
ATOM 1569 N N . VAL A 1 196 ? -3.037 -53.188 -21.75 1 98.81 196 VAL A N 1
ATOM 1570 C CA . VAL A 1 196 ? -3.254 -51.75 -21.688 1 98.81 196 VAL A CA 1
ATOM 1571 C C . VAL A 1 196 ? -2.053 -51 -22.281 1 98.81 196 VAL A C 1
ATOM 1573 O O . VAL A 1 196 ? -0.904 -51.344 -21.969 1 98.81 196 VAL A O 1
ATOM 1576 N N . ALA A 1 197 ? -2.271 -50.031 -23.188 1 98.75 197 ALA A N 1
ATOM 1577 C CA . ALA A 1 197 ? -1.259 -49.094 -23.688 1 98.75 197 ALA A CA 1
ATOM 1578 C C . ALA A 1 197 ? -1.392 -47.75 -23.031 1 98.75 197 ALA A C 1
ATOM 1580 O O . ALA A 1 197 ? -2.48 -47.156 -22.984 1 98.75 197 ALA A O 1
ATOM 1581 N N . VAL A 1 198 ? -0.335 -47.25 -22.438 1 98.56 198 VAL A N 1
ATOM 1582 C CA . VAL A 1 198 ? -0.3 -45.906 -21.859 1 98.56 198 VAL A CA 1
ATOM 1583 C C . VAL A 1 198 ? 0.574 -45 -22.719 1 98.56 198 VAL A C 1
ATOM 1585 O O . VAL A 1 198 ? 1.752 -45.281 -22.953 1 98.56 198 VAL A O 1
ATOM 1588 N N . ILE A 1 199 ? -0.033 -43.906 -23.234 1 97.81 199 ILE A N 1
ATOM 1589 C CA . ILE A 1 199 ? 0.684 -42.938 -24.078 1 97.81 199 ILE A CA 1
ATOM 1590 C C . ILE A 1 199 ? 1.022 -41.688 -23.266 1 97.81 199 ILE A C 1
ATOM 1592 O O . ILE A 1 199 ? 0.132 -40.938 -22.906 1 97.81 199 ILE A O 1
ATOM 1596 N N . GLY A 1 200 ? 2.27 -41.5 -23.047 1 94 200 GLY A N 1
ATOM 1597 C CA . GLY A 1 200 ? 2.717 -40.344 -22.281 1 94 200 GLY A CA 1
ATOM 1598 C C . GLY A 1 200 ? 3.449 -40.719 -21.016 1 94 200 GLY A C 1
ATOM 1599 O O . GLY A 1 200 ? 3.057 -41.656 -20.312 1 94 200 GLY A O 1
ATOM 1600 N N . ALA A 1 201 ? 4.527 -39.969 -20.688 1 92.12 201 ALA A N 1
ATOM 1601 C CA . ALA A 1 201 ? 5.348 -40.219 -19.516 1 92.12 201 ALA A CA 1
ATOM 1602 C C . ALA A 1 201 ? 5.508 -38.938 -18.672 1 92.12 201 ALA A C 1
ATOM 1604 O O . ALA A 1 201 ? 6.578 -38.688 -18.125 1 92.12 201 ALA A O 1
ATOM 1605 N N . GLY A 1 202 ? 4.48 -38.125 -18.672 1 90 202 GLY A N 1
ATOM 1606 C CA . GLY A 1 202 ? 4.43 -37 -17.766 1 90 202 GLY A CA 1
ATOM 1607 C C . GLY A 1 202 ? 3.838 -37.344 -16.422 1 90 202 GLY A C 1
ATOM 1608 O O . GLY A 1 202 ? 3.873 -38.5 -15.992 1 90 202 GLY A O 1
ATOM 1609 N N . SER A 1 203 ? 3.332 -36.312 -15.766 1 89.19 203 SER A N 1
ATOM 1610 C CA . SER A 1 203 ? 2.898 -36.469 -14.383 1 89.19 203 SER A CA 1
ATOM 1611 C C . SER A 1 203 ? 1.821 -37.531 -14.25 1 89.19 203 SER A C 1
ATOM 1613 O O . SER A 1 203 ? 1.919 -38.406 -13.391 1 89.19 203 SER A O 1
ATOM 1615 N N . SER A 1 204 ? 0.784 -37.5 -15.102 1 92.81 204 SER A N 1
ATOM 1616 C CA . SER A 1 204 ? -0.304 -38.469 -14.984 1 92.81 204 SER A CA 1
ATOM 1617 C C . SER A 1 204 ? 0.16 -39.875 -15.359 1 92.81 204 SER A C 1
ATOM 1619 O O . SER A 1 204 ? -0.2 -40.844 -14.695 1 92.81 204 SER A O 1
ATOM 1621 N N . GLY A 1 205 ? 1.024 -39.969 -16.438 1 94.81 205 GLY A N 1
ATOM 1622 C CA . GLY A 1 205 ? 1.549 -41.281 -16.812 1 94.81 205 GLY A CA 1
ATOM 1623 C C . GLY A 1 205 ? 2.404 -41.906 -15.734 1 94.81 205 GLY A C 1
ATOM 1624 O O . GLY A 1 205 ? 2.285 -43.125 -15.469 1 94.81 205 GLY A O 1
ATOM 1625 N N . ILE A 1 206 ? 3.16 -41.094 -15.094 1 94.62 206 ILE A N 1
ATOM 1626 C CA . ILE A 1 206 ? 4.094 -41.531 -14.062 1 94.62 206 ILE A CA 1
ATOM 1627 C C . ILE A 1 206 ? 3.32 -42.062 -12.859 1 94.62 206 ILE A C 1
ATOM 1629 O O . ILE A 1 206 ? 3.809 -42.938 -12.125 1 94.62 206 ILE A O 1
ATOM 1633 N N . GLN A 1 207 ? 2.105 -41.625 -12.719 1 94.19 207 GLN A N 1
ATOM 1634 C CA . GLN A 1 207 ? 1.283 -42.062 -11.602 1 94.19 207 GLN A CA 1
ATOM 1635 C C . GLN A 1 207 ? 0.41 -43.25 -12.016 1 94.19 207 GLN A C 1
ATOM 1637 O O . GLN A 1 207 ? 0.23 -44.188 -11.242 1 94.19 207 GLN A O 1
ATOM 1642 N N . VAL A 1 208 ? -0.027 -43.281 -13.234 1 97 208 VAL A N 1
ATOM 1643 C CA . VAL A 1 208 ? -0.938 -44.312 -13.711 1 97 208 VAL A CA 1
ATOM 1644 C C . VAL A 1 208 ? -0.19 -45.656 -13.852 1 97 208 VAL A C 1
ATOM 1646 O O . VAL A 1 208 ? -0.644 -46.688 -13.352 1 97 208 VAL A O 1
ATOM 1649 N N . VAL A 1 209 ? 0.987 -45.719 -14.391 1 97.94 209 VAL A N 1
ATOM 1650 C CA . VAL A 1 209 ? 1.719 -46.906 -14.797 1 97.94 209 VAL A CA 1
ATOM 1651 C C . VAL A 1 209 ? 2.002 -47.781 -13.578 1 97.94 209 VAL A C 1
ATOM 1653 O O . VAL A 1 209 ? 1.594 -48.938 -13.531 1 97.94 209 VAL A O 1
ATOM 1656 N N . PRO A 1 210 ? 2.656 -47.188 -12.555 1 96.38 210 PRO A N 1
ATOM 1657 C CA . PRO A 1 210 ? 2.936 -48.062 -11.414 1 96.38 210 PRO A CA 1
ATOM 1658 C C . PRO A 1 210 ? 1.667 -48.5 -10.695 1 96.38 210 PRO A C 1
ATOM 1660 O O . PRO A 1 210 ? 1.664 -49.562 -10.031 1 96.38 210 PRO A O 1
ATOM 1663 N N . THR A 1 211 ? 0.605 -47.781 -10.836 1 96 211 THR A N 1
ATOM 1664 C CA . THR A 1 211 ? -0.636 -48.125 -10.141 1 96 211 THR A CA 1
ATOM 1665 C C . THR A 1 211 ? -1.361 -49.25 -10.828 1 96 211 THR A C 1
ATOM 1667 O O . THR A 1 211 ? -1.909 -50.156 -10.164 1 96 211 THR A O 1
ATOM 1670 N N . ILE A 1 212 ? -1.324 -49.375 -12.172 1 98.06 212 ILE A N 1
ATOM 1671 C CA . ILE A 1 212 ? -2.146 -50.375 -12.867 1 98.06 212 ILE A CA 1
ATOM 1672 C C . ILE A 1 212 ? -1.3 -51.594 -13.227 1 98.06 212 ILE A C 1
ATOM 1674 O O . ILE A 1 212 ? -1.838 -52.656 -13.523 1 98.06 212 ILE A O 1
ATOM 1678 N N . GLN A 1 213 ? -0.002 -51.469 -13.227 1 98.31 213 GLN A N 1
ATOM 1679 C CA . GLN A 1 213 ? 0.924 -52.5 -13.656 1 98.31 213 GLN A CA 1
ATOM 1680 C C . GLN A 1 213 ? 0.628 -53.812 -12.945 1 98.31 213 GLN A C 1
ATOM 1682 O O . GLN A 1 213 ? 0.58 -54.875 -13.586 1 98.31 213 GLN A O 1
ATOM 1687 N N . PRO A 1 214 ? 0.367 -53.844 -11.602 1 97.5 214 PRO A N 1
ATOM 1688 C CA . PRO A 1 214 ? 0.172 -55.094 -10.914 1 97.5 214 PRO A CA 1
ATOM 1689 C C . PRO A 1 214 ? -1.147 -55.781 -11.281 1 97.5 214 PRO A C 1
ATOM 1691 O O . PRO A 1 214 ? -1.342 -56.969 -10.992 1 97.5 214 PRO A O 1
ATOM 1694 N N . ILE A 1 215 ? -2.027 -55.125 -11.906 1 97.06 215 ILE A N 1
ATOM 1695 C CA . ILE A 1 215 ? -3.365 -55.688 -12.031 1 97.06 215 ILE A CA 1
ATOM 1696 C C . ILE A 1 215 ? -3.645 -56.031 -13.492 1 97.06 215 ILE A C 1
ATOM 1698 O O . ILE A 1 215 ? -4.52 -56.844 -13.789 1 97.06 215 ILE A O 1
ATOM 1702 N N . VAL A 1 216 ? -2.908 -55.469 -14.477 1 98.56 216 VAL A N 1
ATOM 1703 C CA . VAL A 1 216 ? -3.164 -55.688 -15.898 1 98.56 216 VAL A CA 1
ATOM 1704 C C . VAL A 1 216 ? -2.439 -56.969 -16.359 1 98.56 216 VAL A C 1
ATOM 1706 O O . VAL A 1 216 ? -1.505 -57.438 -15.703 1 98.56 216 VAL A O 1
ATOM 1709 N N . LYS A 1 217 ? -2.932 -57.531 -17.469 1 98.62 217 LYS A N 1
ATOM 1710 C CA . LYS A 1 217 ? -2.248 -58.656 -18.078 1 98.62 217 LYS A CA 1
ATOM 1711 C C . LYS A 1 217 ? -0.921 -58.25 -18.703 1 98.62 217 LYS A C 1
ATOM 1713 O O . LYS A 1 217 ? 0.105 -58.875 -18.5 1 98.62 217 LYS A O 1
ATOM 1718 N N . SER A 1 218 ? -1.003 -57.25 -19.422 1 98.62 218 SER A N 1
ATOM 1719 C CA . SER A 1 218 ? 0.175 -56.688 -20.062 1 98.62 218 SER A CA 1
ATOM 1720 C C . SER A 1 218 ? 0.058 -55.188 -20.203 1 98.62 218 SER A C 1
ATOM 1722 O O . SER A 1 218 ? -1.043 -54.656 -20.359 1 98.62 218 SER A O 1
ATOM 1724 N N . LEU A 1 219 ? 1.194 -54.5 -20.047 1 98.75 219 LEU A N 1
ATOM 1725 C CA . LEU A 1 219 ? 1.247 -53.031 -20.125 1 98.75 219 LEU A CA 1
ATOM 1726 C C . LEU A 1 219 ? 2.297 -52.594 -21.125 1 98.75 219 LEU A C 1
ATOM 1728 O O . LEU A 1 219 ? 3.432 -53.062 -21.109 1 98.75 219 LEU A O 1
ATOM 1732 N N . ILE A 1 220 ? 1.933 -51.75 -22.109 1 98.75 220 ILE A N 1
ATOM 1733 C CA . ILE A 1 220 ? 2.857 -51.125 -23.031 1 98.75 220 ILE A CA 1
ATOM 1734 C C . ILE A 1 220 ? 2.979 -49.625 -22.703 1 98.75 220 ILE A C 1
ATOM 1736 O O . ILE A 1 220 ? 2.014 -48.875 -22.844 1 98.75 220 ILE A O 1
ATOM 1740 N N . SER A 1 221 ? 4.09 -49.25 -22.234 1 98.25 221 SER A N 1
ATOM 1741 C CA . SER A 1 221 ? 4.344 -47.875 -21.891 1 98.25 221 SER A CA 1
ATOM 1742 C C . SER A 1 221 ? 5.055 -47.125 -23.031 1 98.25 221 SER A C 1
ATOM 1744 O O . SER A 1 221 ? 6.223 -47.406 -23.312 1 98.25 221 SER A O 1
ATOM 1746 N N . PHE A 1 222 ? 4.336 -46.219 -23.672 1 97.56 222 PHE A N 1
ATOM 1747 C CA . PHE A 1 222 ? 4.926 -45.438 -24.734 1 97.56 222 PHE A CA 1
ATOM 1748 C C . PHE A 1 222 ? 5.566 -44.156 -24.172 1 97.56 222 PHE A C 1
ATOM 1750 O O . PHE A 1 222 ? 4.867 -43.25 -23.766 1 97.56 222 PHE A O 1
ATOM 1757 N N . ASN A 1 223 ? 6.836 -44.156 -24.188 1 93.56 223 ASN A N 1
ATOM 1758 C CA . ASN A 1 223 ? 7.645 -43.062 -23.656 1 93.56 223 ASN A CA 1
ATOM 1759 C C . ASN A 1 223 ? 8.445 -42.375 -24.75 1 93.56 223 ASN A C 1
ATOM 1761 O O . ASN A 1 223 ? 9.625 -42.656 -24.953 1 93.56 223 ASN A O 1
ATOM 1765 N N . ARG A 1 224 ? 7.82 -41.469 -25.422 1 86.56 224 ARG A N 1
ATOM 1766 C CA . ARG A 1 224 ? 8.492 -40.812 -26.547 1 86.56 224 ARG A CA 1
ATOM 1767 C C . ARG A 1 224 ? 9.758 -40.094 -26.094 1 86.56 224 ARG A C 1
ATOM 1769 O O . ARG A 1 224 ? 10.805 -40.219 -26.719 1 86.56 224 ARG A O 1
ATOM 1776 N N . SER A 1 225 ? 9.664 -39.344 -25 1 87.44 225 SER A N 1
ATOM 1777 C CA . SER A 1 225 ? 10.805 -38.594 -24.469 1 87.44 225 SER A CA 1
ATOM 1778 C C . SER A 1 225 ? 11.117 -39.031 -23.031 1 87.44 225 SER A C 1
ATOM 1780 O O . SER A 1 225 ? 10.211 -39.344 -22.266 1 87.44 225 SER A O 1
ATOM 1782 N N . PRO A 1 226 ? 12.438 -39.031 -22.719 1 91.12 226 PRO A N 1
ATOM 1783 C CA . PRO A 1 226 ? 12.773 -39.344 -21.328 1 91.12 226 PRO A CA 1
ATOM 1784 C C . PRO A 1 226 ? 12.328 -38.25 -20.344 1 91.12 226 PRO A C 1
ATOM 1786 O O . PRO A 1 226 ? 12.094 -37.125 -20.75 1 91.12 226 PRO A O 1
ATOM 1789 N N . THR A 1 227 ? 12.125 -38.625 -19.156 1 92.44 227 THR A N 1
ATOM 1790 C CA . THR A 1 227 ? 11.719 -37.719 -18.094 1 92.44 227 THR A CA 1
ATOM 1791 C C . THR A 1 227 ? 12.492 -38 -16.812 1 92.44 227 THR A C 1
ATOM 1793 O O . THR A 1 227 ? 12.734 -39.156 -16.453 1 92.44 227 THR A O 1
ATOM 1796 N N . TRP A 1 228 ? 12.938 -36.875 -16.188 1 93.62 228 TRP A N 1
ATOM 1797 C CA . TRP A 1 228 ? 13.586 -37.031 -14.891 1 93.62 228 TRP A CA 1
ATOM 1798 C C . TRP A 1 228 ? 12.602 -37.5 -13.836 1 93.62 228 TRP A C 1
ATOM 1800 O O . TRP A 1 228 ? 11.523 -36.938 -13.68 1 93.62 228 TRP A O 1
ATOM 1810 N N . ILE A 1 229 ? 12.961 -38.594 -13.172 1 94.31 229 ILE A N 1
ATOM 1811 C CA . ILE A 1 229 ? 12.203 -39.062 -12.031 1 94.31 229 ILE A CA 1
ATOM 1812 C C . ILE A 1 229 ? 12.961 -38.781 -10.742 1 94.31 229 ILE A C 1
ATOM 1814 O O . ILE A 1 229 ? 13.992 -39.406 -10.477 1 94.31 229 ILE A O 1
ATOM 1818 N N . ALA A 1 230 ? 12.43 -37.875 -9.953 1 88.25 230 ALA A N 1
ATOM 1819 C CA . ALA A 1 230 ? 13.117 -37.438 -8.75 1 88.25 230 ALA A CA 1
ATOM 1820 C C . ALA A 1 230 ? 12.703 -38.25 -7.535 1 88.25 230 ALA A C 1
ATOM 1822 O O . ALA A 1 230 ? 11.695 -38.969 -7.574 1 88.25 230 ALA A O 1
ATOM 1823 N N . PRO A 1 231 ? 13.609 -38.156 -6.492 1 81.94 231 PRO A N 1
ATOM 1824 C CA . PRO A 1 231 ? 13.133 -38.656 -5.195 1 81.94 231 PRO A CA 1
ATOM 1825 C C . PRO A 1 231 ? 11.953 -37.844 -4.66 1 81.94 231 PRO A C 1
ATOM 1827 O O . PRO A 1 231 ? 11.656 -36.75 -5.18 1 81.94 231 PRO A O 1
ATOM 1830 N N . GLN A 1 232 ? 11.328 -38.469 -3.674 1 79.75 232 GLN A N 1
ATOM 1831 C CA . GLN A 1 232 ? 10.195 -37.781 -3.066 1 79.75 232 GLN A CA 1
ATOM 1832 C C . GLN A 1 232 ? 10.633 -36.469 -2.451 1 79.75 232 GLN A C 1
ATOM 1834 O O . GLN A 1 232 ? 11.711 -36.375 -1.857 1 79.75 232 GLN A O 1
ATOM 1839 N N . PHE A 1 233 ? 9.852 -35.406 -2.668 1 79.69 233 PHE A N 1
ATOM 1840 C CA . PHE A 1 233 ? 10.109 -34.125 -2.02 1 79.69 233 PHE A CA 1
ATOM 1841 C C . PHE A 1 233 ? 9.93 -34.219 -0.51 1 79.69 233 PHE A C 1
ATOM 1843 O O . PHE A 1 233 ? 8.992 -34.875 -0.036 1 79.69 233 PHE A O 1
ATOM 1850 N N . ALA A 1 234 ? 10.781 -33.625 0.228 1 78.69 234 ALA A N 1
ATOM 1851 C CA . ALA A 1 234 ? 10.789 -33.75 1.682 1 78.69 234 ALA A CA 1
ATOM 1852 C C . ALA A 1 234 ? 10.844 -35.219 2.094 1 78.69 234 ALA A C 1
ATOM 1854 O O . ALA A 1 234 ? 10.102 -35.656 2.986 1 78.69 234 ALA A O 1
ATOM 1855 N N . GLY A 1 235 ? 11.625 -35.906 1.384 1 79.69 235 GLY A N 1
ATOM 1856 C CA . GLY A 1 235 ? 11.719 -37.344 1.588 1 79.69 235 GLY A CA 1
ATOM 1857 C C . GLY A 1 235 ? 12.125 -37.719 2.998 1 79.69 235 GLY A C 1
ATOM 1858 O O . GLY A 1 235 ? 11.789 -38.812 3.48 1 79.69 235 GLY A O 1
ATOM 1859 N N . HIS A 1 236 ? 12.75 -36.812 3.652 1 80.88 236 HIS A N 1
ATOM 1860 C CA . HIS A 1 236 ? 13.188 -37.094 5.016 1 80.88 236 HIS A CA 1
ATOM 1861 C C . HIS A 1 236 ? 12 -37.25 5.961 1 80.88 236 HIS A C 1
ATOM 1863 O O . HIS A 1 236 ? 12.133 -37.812 7.043 1 80.88 236 HIS A O 1
ATOM 1869 N N . LEU A 1 237 ? 10.875 -36.781 5.492 1 83.88 237 LEU A N 1
ATOM 1870 C CA . LEU A 1 237 ? 9.664 -36.875 6.301 1 83.88 237 LEU A CA 1
ATOM 1871 C C . LEU A 1 237 ? 8.844 -38.094 5.895 1 83.88 237 LEU A C 1
ATOM 1873 O O . LEU A 1 237 ? 7.84 -38.406 6.527 1 83.88 237 LEU A O 1
ATOM 1877 N N . ALA A 1 238 ? 9.242 -38.781 4.832 1 85.56 238 ALA A N 1
ATOM 1878 C CA . ALA A 1 238 ? 8.492 -39.906 4.27 1 85.56 238 ALA A CA 1
ATOM 1879 C C . ALA A 1 238 ? 9.383 -41.156 4.109 1 85.56 238 ALA A C 1
ATOM 1881 O O . ALA A 1 238 ? 9.844 -41.438 3.002 1 85.56 238 ALA A O 1
ATOM 1882 N N . SER A 1 239 ? 9.523 -41.812 5.168 1 84.25 239 SER A N 1
ATOM 1883 C CA . SER A 1 239 ? 10.445 -42.938 5.207 1 84.25 239 SER A CA 1
ATOM 1884 C C . SER A 1 239 ? 10.008 -44.062 4.254 1 84.25 239 SER A C 1
ATOM 1886 O O . SER A 1 239 ? 10.844 -44.781 3.721 1 84.25 239 SER A O 1
ATOM 1888 N N . ALA A 1 240 ? 8.742 -44.188 4.047 1 86.06 240 ALA A N 1
ATOM 1889 C CA . ALA A 1 240 ? 8.219 -45.219 3.145 1 86.06 240 ALA A CA 1
ATOM 1890 C C . ALA A 1 240 ? 7.715 -44.594 1.845 1 86.06 240 ALA A C 1
ATOM 1892 O O . ALA A 1 240 ? 6.773 -45.094 1.23 1 86.06 240 ALA A O 1
ATOM 1893 N N . GLY A 1 241 ? 8.297 -43.438 1.571 1 81.69 241 GLY A N 1
ATOM 1894 C CA . GLY A 1 241 ? 7.852 -42.75 0.366 1 81.69 241 GLY A CA 1
ATOM 1895 C C . GLY A 1 241 ? 6.383 -42.375 0.398 1 81.69 241 GLY A C 1
ATOM 1896 O O . GLY A 1 241 ? 5.902 -41.812 1.375 1 81.69 241 GLY A O 1
ATOM 1897 N N . ARG A 1 242 ? 5.664 -42.688 -0.681 1 86.06 242 ARG A N 1
ATOM 1898 C CA . ARG A 1 242 ? 4.254 -42.344 -0.816 1 86.06 242 ARG A CA 1
ATOM 1899 C C . ARG A 1 242 ? 3.389 -43.188 0.106 1 86.06 242 ARG A C 1
ATOM 1901 O O . ARG A 1 242 ? 2.242 -42.844 0.391 1 86.06 242 ARG A O 1
ATOM 1908 N N . ALA A 1 243 ? 3.969 -44.25 0.625 1 86.12 243 ALA A N 1
ATOM 1909 C CA . ALA A 1 243 ? 3.225 -45.156 1.503 1 86.12 243 ALA A CA 1
ATOM 1910 C C . ALA A 1 243 ? 3.324 -44.719 2.959 1 86.12 243 ALA A C 1
ATOM 1912 O O . ALA A 1 243 ? 2.693 -45.281 3.84 1 86.12 243 ALA A O 1
ATOM 1913 N N . THR A 1 244 ? 4.047 -43.688 3.172 1 91.5 244 THR A N 1
ATOM 1914 C CA . THR A 1 244 ? 4.199 -43.188 4.535 1 91.5 244 THR A CA 1
ATOM 1915 C C . THR A 1 244 ? 2.873 -42.656 5.066 1 91.5 244 THR A C 1
ATOM 1917 O O . THR A 1 244 ? 2.322 -41.688 4.52 1 91.5 244 THR A O 1
ATOM 1920 N N . LYS A 1 245 ? 2.387 -43.25 6.176 1 95.38 245 LYS A N 1
ATOM 1921 C CA . LYS A 1 245 ? 1.133 -42.844 6.812 1 95.38 245 LYS A CA 1
ATOM 1922 C C . LYS A 1 245 ? 1.386 -42.219 8.172 1 95.38 245 LYS A C 1
ATOM 1924 O O . LYS A 1 245 ? 2.348 -42.562 8.859 1 95.38 245 LYS A O 1
ATOM 1929 N N . TYR A 1 246 ? 0.549 -41.281 8.508 1 96.19 246 TYR A N 1
ATOM 1930 C CA . TYR A 1 246 ? 0.599 -40.719 9.844 1 96.19 246 TYR A CA 1
ATOM 1931 C C . TYR A 1 246 ? -0.108 -41.625 10.852 1 96.19 246 TYR A C 1
ATOM 1933 O O . TYR A 1 246 ? -1.159 -42.188 10.555 1 96.19 246 TYR A O 1
ATOM 1941 N N . THR A 1 247 ? 0.472 -41.75 12.008 1 96.31 247 THR A N 1
ATOM 1942 C CA . THR A 1 247 ? -0.171 -42.5 13.086 1 96.31 247 THR A CA 1
ATOM 1943 C C . THR A 1 247 ? -1.281 -41.656 13.727 1 96.31 247 THR A C 1
ATOM 1945 O O . THR A 1 247 ? -1.353 -40.438 13.523 1 96.31 247 THR A O 1
ATOM 1948 N N . GLU A 1 248 ? -2.156 -42.406 14.391 1 97.25 248 GLU A N 1
ATOM 1949 C CA . GLU A 1 248 ? -3.207 -41.688 15.102 1 97.25 248 GLU A CA 1
ATOM 1950 C C . GLU A 1 248 ? -2.617 -40.75 16.141 1 97.25 248 GLU A C 1
ATOM 1952 O O . GLU A 1 248 ? -3.162 -39.656 16.391 1 97.25 248 GLU A O 1
ATOM 1957 N N . GLU A 1 249 ? -1.557 -41.094 16.719 1 97.25 249 GLU A N 1
ATOM 1958 C CA . GLU A 1 249 ? -0.882 -40.219 17.688 1 97.25 249 GLU A CA 1
ATOM 1959 C C . GLU A 1 249 ? -0.385 -38.938 17.047 1 97.25 249 GLU A C 1
ATOM 1961 O O . GLU A 1 249 ? -0.512 -37.844 17.625 1 97.25 249 GLU A O 1
ATOM 1966 N N . GLU A 1 250 ? 0.234 -39.031 15.906 1 96.06 250 GLU A N 1
ATOM 1967 C CA . GLU A 1 250 ? 0.69 -37.844 15.172 1 96.06 250 GLU A CA 1
ATOM 1968 C C . GLU A 1 250 ? -0.475 -36.938 14.828 1 96.06 250 GLU A C 1
ATOM 1970 O O . GLU A 1 250 ? -0.388 -35.719 15.016 1 96.06 250 GLU A O 1
ATOM 1975 N N . LYS A 1 251 ? -1.559 -37.469 14.391 1 97.75 251 LYS A N 1
ATOM 1976 C CA . LYS A 1 251 ? -2.736 -36.688 14.031 1 97.75 251 LYS A CA 1
ATOM 1977 C C . LYS A 1 251 ? -3.326 -36 15.25 1 97.75 251 LYS A C 1
ATOM 1979 O O . LYS A 1 251 ? -3.77 -34.844 15.164 1 97.75 251 LYS A O 1
ATOM 1984 N N . GLU A 1 252 ? -3.35 -36.719 16.375 1 97.94 252 GLU A N 1
ATOM 1985 C CA . GLU A 1 252 ? -3.834 -36.125 17.609 1 97.94 252 GLU A CA 1
ATOM 1986 C C . GLU A 1 252 ? -2.992 -34.906 18 1 97.94 252 GLU A C 1
ATOM 1988 O O . GLU A 1 252 ? -3.525 -33.906 18.469 1 97.94 252 GLU A O 1
ATOM 1993 N N . LYS A 1 253 ? -1.731 -35.031 17.828 1 97.88 253 LYS A N 1
ATOM 1994 C CA . LYS A 1 253 ? -0.847 -33.906 18.094 1 97.88 253 LYS A CA 1
ATOM 1995 C C . LYS A 1 253 ? -1.151 -32.719 17.172 1 97.88 253 LYS A C 1
ATOM 1997 O O . LYS A 1 253 ? -1.213 -31.578 17.625 1 97.88 253 LYS A O 1
ATOM 2002 N N . PHE A 1 254 ? -1.346 -33.031 15.93 1 98 254 PHE A N 1
ATOM 2003 C CA . PHE A 1 254 ? -1.704 -31.984 14.969 1 98 254 PHE A CA 1
ATOM 2004 C C . PHE A 1 254 ? -3.012 -31.312 15.359 1 98 254 PHE A C 1
ATOM 2006 O O . PHE A 1 254 ? -3.143 -30.078 15.258 1 98 254 PHE A O 1
ATOM 2013 N N . ARG A 1 255 ? -3.99 -32.062 15.82 1 97.88 255 ARG A N 1
ATOM 2014 C CA . ARG A 1 255 ? -5.312 -31.562 16.172 1 97.88 255 ARG A CA 1
ATOM 2015 C C . ARG A 1 255 ? -5.246 -30.672 17.422 1 97.88 255 ARG A C 1
ATOM 2017 O O . ARG A 1 255 ? -5.93 -29.656 17.5 1 97.88 255 ARG A O 1
ATOM 2024 N N . ASN A 1 256 ? -4.465 -31.031 18.391 1 97.81 256 ASN A N 1
ATOM 2025 C CA . ASN A 1 256 ? -4.508 -30.422 19.703 1 97.81 256 ASN A CA 1
ATOM 2026 C C . ASN A 1 256 ? -3.494 -29.297 19.844 1 97.81 256 ASN A C 1
ATOM 2028 O O . ASN A 1 256 ? -3.574 -28.484 20.766 1 97.81 256 ASN A O 1
ATOM 2032 N N . ASP A 1 257 ? -2.537 -29.266 19.031 1 98 257 ASP A N 1
ATOM 2033 C CA . ASP A 1 257 ? -1.492 -28.234 19.094 1 98 257 ASP A CA 1
ATOM 2034 C C . ASP A 1 257 ? -1.357 -27.516 17.75 1 98 257 ASP A C 1
ATOM 2036 O O . ASP A 1 257 ? -0.518 -27.875 16.922 1 98 257 ASP A O 1
ATOM 2040 N N . ARG A 1 258 ? -2.07 -26.453 17.703 1 96 258 ARG A N 1
ATOM 2041 C CA . ARG A 1 258 ? -2.115 -25.672 16.469 1 96 258 ARG A CA 1
ATOM 2042 C C . ARG A 1 258 ? -0.738 -25.125 16.125 1 96 258 ARG A C 1
ATOM 2044 O O . ARG A 1 258 ? -0.387 -25.016 14.938 1 96 258 ARG A O 1
ATOM 2051 N N . GLU A 1 259 ? 0.011 -24.766 17.078 1 97.44 259 GLU A N 1
ATOM 2052 C CA . GLU A 1 259 ? 1.354 -24.234 16.844 1 97.44 259 GLU A CA 1
ATOM 2053 C C . GLU A 1 259 ? 2.285 -25.312 16.297 1 97.44 259 GLU A C 1
ATOM 2055 O O . GLU A 1 259 ? 3.111 -25.031 15.422 1 97.44 259 GLU A O 1
ATOM 2060 N N . TYR A 1 260 ? 2.146 -26.484 16.828 1 97.81 260 TYR A N 1
ATOM 2061 C CA . TYR A 1 260 ? 2.951 -27.594 16.312 1 97.81 260 TYR A CA 1
ATOM 2062 C C . TYR A 1 260 ? 2.635 -27.859 14.852 1 97.81 260 TYR A C 1
ATOM 2064 O O . TYR A 1 260 ? 3.543 -28.031 14.039 1 97.81 260 TYR A O 1
ATOM 2072 N N . LEU A 1 261 ? 1.389 -27.953 14.469 1 98.12 261 LEU A N 1
ATOM 2073 C CA . LEU A 1 261 ? 0.984 -28.156 13.086 1 98.12 261 LEU A CA 1
ATOM 2074 C C . LEU A 1 261 ? 1.534 -27.047 12.188 1 98.12 261 LEU A C 1
ATOM 2076 O O . LEU A 1 261 ? 2.059 -27.328 11.102 1 98.12 261 LEU A O 1
ATOM 2080 N N . ARG A 1 262 ? 1.409 -25.812 12.641 1 98.06 262 ARG A N 1
ATOM 2081 C CA . ARG A 1 262 ? 1.924 -24.688 11.883 1 98.06 262 ARG A CA 1
ATOM 2082 C C . ARG A 1 262 ? 3.418 -24.828 11.609 1 98.06 262 ARG A C 1
ATOM 2084 O O . ARG A 1 262 ? 3.871 -24.656 10.484 1 98.06 262 ARG A O 1
ATOM 2091 N N . LYS A 1 263 ? 4.168 -25.141 12.633 1 97.62 263 LYS A N 1
ATOM 2092 C CA . LYS A 1 263 ? 5.613 -25.297 12.508 1 97.62 263 LYS A CA 1
ATOM 2093 C C . LYS A 1 263 ? 5.961 -26.453 11.57 1 97.62 263 LYS A C 1
ATOM 2095 O O . LYS A 1 263 ? 6.918 -26.375 10.797 1 97.62 263 LYS A O 1
ATOM 2100 N N . TYR A 1 264 ? 5.219 -27.547 11.688 1 96.94 264 TYR A N 1
ATOM 2101 C CA . TYR A 1 264 ? 5.426 -28.688 10.805 1 96.94 264 TYR A CA 1
ATOM 2102 C C . TYR A 1 264 ? 5.207 -28.312 9.352 1 96.94 264 TYR A C 1
ATOM 2104 O O . TYR A 1 264 ? 6.02 -28.641 8.484 1 96.94 264 TYR A O 1
ATOM 2112 N N . ARG A 1 265 ? 4.156 -27.578 9.078 1 97.62 265 ARG A N 1
ATOM 2113 C CA . ARG A 1 265 ? 3.883 -27.094 7.734 1 97.62 265 ARG A CA 1
ATOM 2114 C C . ARG A 1 265 ? 4.988 -26.156 7.254 1 97.62 265 ARG A C 1
ATOM 2116 O O . ARG A 1 265 ? 5.414 -26.234 6.102 1 97.62 265 ARG A O 1
ATOM 2123 N N . GLN A 1 266 ? 5.445 -25.281 8.172 1 97.25 266 GLN A N 1
ATOM 2124 C CA . GLN A 1 266 ? 6.516 -24.359 7.84 1 97.25 266 GLN A CA 1
ATOM 2125 C C . GLN A 1 266 ? 7.801 -25.109 7.484 1 97.25 266 GLN A C 1
ATOM 2127 O O . GLN A 1 266 ? 8.523 -24.703 6.574 1 97.25 266 GLN A O 1
ATOM 2132 N N . GLU A 1 267 ? 8.047 -26.109 8.195 1 95.38 267 GLU A N 1
ATOM 2133 C CA . GLU A 1 267 ? 9.234 -26.922 7.926 1 95.38 267 GLU A CA 1
ATOM 2134 C C . GLU A 1 267 ? 9.188 -27.516 6.523 1 95.38 267 GLU A C 1
ATOM 2136 O O . GLU A 1 267 ? 10.18 -27.484 5.793 1 95.38 267 GLU A O 1
ATOM 2141 N N . ILE A 1 268 ? 8.086 -28.047 6.172 1 95.31 268 ILE A N 1
ATOM 2142 C CA . ILE A 1 268 ? 7.902 -28.672 4.867 1 95.31 268 ILE A CA 1
ATOM 2143 C C . ILE A 1 268 ? 8.078 -27.625 3.766 1 95.31 268 ILE A C 1
ATOM 2145 O O . ILE A 1 268 ? 8.867 -27.812 2.84 1 95.31 268 ILE A O 1
ATOM 2149 N N . ASP A 1 269 ? 7.387 -26.5 3.932 1 96.56 269 ASP A N 1
ATOM 2150 C CA . ASP A 1 269 ? 7.449 -25.469 2.898 1 96.56 269 ASP A CA 1
ATOM 2151 C C . ASP A 1 269 ? 8.844 -24.875 2.809 1 96.56 269 ASP A C 1
ATOM 2153 O O . ASP A 1 269 ? 9.32 -24.531 1.719 1 96.56 269 ASP A O 1
ATOM 2157 N N . HIS A 1 270 ? 9.461 -24.672 3.98 1 95.94 270 HIS A N 1
ATOM 2158 C CA . HIS A 1 270 ? 10.828 -24.172 3.988 1 95.94 270 HIS A CA 1
ATOM 2159 C C . HIS A 1 270 ? 11.758 -25.094 3.195 1 95.94 270 HIS A C 1
ATOM 2161 O O . HIS A 1 270 ? 12.555 -24.625 2.387 1 95.94 270 HIS A O 1
ATOM 2167 N N . ALA A 1 271 ? 11.602 -26.391 3.369 1 92.81 271 ALA A N 1
ATOM 2168 C CA . ALA A 1 271 ? 12.453 -27.375 2.699 1 92.81 271 ALA A CA 1
ATOM 2169 C C . ALA A 1 271 ? 12.234 -27.344 1.189 1 92.81 271 ALA A C 1
ATOM 2171 O O . ALA A 1 271 ? 13.195 -27.391 0.416 1 92.81 271 ALA A O 1
ATOM 2172 N N . ILE A 1 272 ? 11.055 -27.25 0.771 1 92.38 272 ILE A N 1
ATOM 2173 C CA . ILE A 1 272 ? 10.727 -27.266 -0.649 1 92.38 272 ILE A CA 1
ATOM 2174 C C . ILE A 1 272 ? 11.211 -25.969 -1.304 1 92.38 272 ILE A C 1
ATOM 2176 O O . ILE A 1 272 ? 11.844 -26 -2.361 1 92.38 272 ILE A O 1
ATOM 2180 N N . ASN A 1 273 ? 10.961 -24.812 -0.63 1 95.31 273 ASN A N 1
ATOM 2181 C CA . ASN A 1 273 ? 11.328 -23.516 -1.184 1 95.31 273 ASN A CA 1
ATOM 2182 C C . ASN A 1 273 ? 12.844 -23.344 -1.263 1 95.31 273 ASN A C 1
ATOM 2184 O O . ASN A 1 273 ? 13.344 -22.609 -2.119 1 95.31 273 ASN A O 1
ATOM 2188 N N . SER A 1 274 ? 13.562 -24.031 -0.384 1 93.75 274 SER A N 1
ATOM 2189 C CA . SER A 1 274 ? 15.016 -23.891 -0.309 1 93.75 274 SER A CA 1
ATOM 2190 C C . SER A 1 274 ? 15.695 -24.5 -1.526 1 93.75 274 SER A C 1
ATOM 2192 O O . SER A 1 274 ? 16.875 -24.266 -1.767 1 93.75 274 SER A O 1
ATOM 2194 N N . ARG A 1 275 ? 14.984 -25.141 -2.416 1 91 275 ARG A N 1
ATOM 2195 C CA . ARG A 1 275 ? 15.57 -25.891 -3.518 1 91 275 ARG A CA 1
ATOM 2196 C C . ARG A 1 275 ? 15.578 -25.078 -4.805 1 91 275 ARG A C 1
ATOM 2198 O O . ARG A 1 275 ? 16.078 -25.531 -5.832 1 91 275 ARG A O 1
ATOM 2205 N N . PHE A 1 276 ? 15.164 -23.812 -4.754 1 94.19 276 PHE A N 1
ATOM 2206 C CA . PHE A 1 276 ? 15.016 -23.016 -5.973 1 94.19 276 PHE A CA 1
ATOM 2207 C C . PHE A 1 276 ? 16.359 -22.859 -6.676 1 94.19 276 PHE A C 1
ATOM 2209 O O . PHE A 1 276 ? 16.438 -22.875 -7.906 1 94.19 276 PHE A O 1
ATOM 2216 N N . PRO A 1 277 ? 17.469 -22.766 -5.988 1 93 277 PRO A N 1
ATOM 2217 C CA . PRO A 1 277 ? 18.75 -22.562 -6.668 1 93 277 PRO A CA 1
ATOM 2218 C C . PRO A 1 277 ? 19.109 -23.703 -7.621 1 93 277 PRO A C 1
ATOM 2220 O O . PRO A 1 277 ? 19.953 -23.531 -8.5 1 93 277 PRO A O 1
ATOM 2223 N N . ASN A 1 278 ? 18.406 -24.844 -7.461 1 93.56 278 ASN A N 1
ATOM 2224 C CA . ASN A 1 278 ? 18.625 -25.984 -8.344 1 93.56 278 ASN A CA 1
ATOM 2225 C C . ASN A 1 278 ? 18.25 -25.656 -9.789 1 93.56 278 ASN A C 1
ATOM 2227 O O . ASN A 1 278 ? 18.641 -26.359 -10.711 1 93.56 278 ASN A O 1
ATOM 2231 N N . PHE A 1 279 ? 17.547 -24.547 -9.984 1 95.56 279 PHE A N 1
ATOM 2232 C CA . PHE A 1 279 ? 17 -24.266 -11.305 1 95.56 279 PHE A CA 1
ATOM 2233 C C . PHE A 1 279 ? 17.906 -23.297 -12.062 1 95.56 279 PHE A C 1
ATOM 2235 O O . PHE A 1 279 ? 17.656 -22.984 -13.227 1 95.56 279 PHE A O 1
ATOM 2242 N N . TYR A 1 280 ? 18.984 -22.781 -11.477 1 96.56 280 TYR A N 1
ATOM 2243 C CA . TYR A 1 280 ? 19.922 -21.938 -12.195 1 96.56 280 TYR A CA 1
ATOM 2244 C C . TYR A 1 280 ? 20.875 -22.781 -13.047 1 96.56 280 TYR A C 1
ATOM 2246 O O . TYR A 1 280 ? 21.578 -23.641 -12.523 1 96.56 280 TYR A O 1
ATOM 2254 N N . LYS A 1 281 ? 20.906 -22.484 -14.312 1 96.38 281 LYS A N 1
ATOM 2255 C CA . LYS A 1 281 ? 21.797 -23.203 -15.219 1 96.38 281 LYS A CA 1
ATOM 2256 C C . LYS A 1 281 ? 23.25 -23.109 -14.766 1 96.38 281 LYS A C 1
ATOM 2258 O O . LYS A 1 281 ? 23.719 -22.031 -14.406 1 96.38 281 LYS A O 1
ATOM 2263 N N . GLY A 1 282 ? 23.859 -24.266 -14.727 1 94.81 282 GLY A N 1
ATOM 2264 C CA . GLY A 1 282 ? 25.297 -24.297 -14.484 1 94.81 282 GLY A CA 1
ATOM 2265 C C . GLY A 1 282 ? 25.656 -24.125 -13.016 1 94.81 282 GLY A C 1
ATOM 2266 O O . GLY A 1 282 ? 26.828 -24.203 -12.648 1 94.81 282 GLY A O 1
ATOM 2267 N N . SER A 1 283 ? 24.703 -23.891 -12.156 1 95.12 283 SER A N 1
ATOM 2268 C CA . SER A 1 283 ? 24.984 -23.734 -10.734 1 95.12 283 SER A CA 1
ATOM 2269 C C . SER A 1 283 ? 25.484 -25.031 -10.125 1 95.12 283 SER A C 1
ATOM 2271 O O . SER A 1 283 ? 25.328 -26.109 -10.711 1 95.12 283 SER A O 1
ATOM 2273 N N . GLN A 1 284 ? 26.156 -24.875 -8.961 1 96.12 284 GLN A N 1
ATOM 2274 C CA . GLN A 1 284 ? 26.594 -26.062 -8.234 1 96.12 284 GLN A CA 1
ATOM 2275 C C . GLN A 1 284 ? 25.406 -26.906 -7.781 1 96.12 284 GLN A C 1
ATOM 2277 O O . GLN A 1 284 ? 25.469 -28.141 -7.824 1 96.12 284 GLN A O 1
ATOM 2282 N N . GLU A 1 285 ? 24.391 -26.219 -7.379 1 94.56 285 GLU A N 1
ATOM 2283 C CA . GLU A 1 285 ? 23.188 -26.922 -6.945 1 94.56 285 GLU A CA 1
ATOM 2284 C C . GLU A 1 285 ? 22.578 -27.719 -8.086 1 94.56 285 GLU A C 1
ATOM 2286 O O . GLU A 1 285 ? 22.125 -28.859 -7.887 1 94.56 285 GLU A O 1
ATOM 2291 N N . GLN A 1 286 ? 22.562 -27.172 -9.281 1 95.12 286 GLN A N 1
ATOM 2292 C CA . GLN A 1 286 ? 22.047 -27.828 -10.469 1 95.12 286 GLN A CA 1
ATOM 2293 C C . GLN A 1 286 ? 22.875 -29.078 -10.805 1 95.12 286 GLN A C 1
ATOM 2295 O O . GLN A 1 286 ? 22.312 -30.125 -11.133 1 95.12 286 GLN A O 1
ATOM 2300 N N . LYS A 1 287 ? 24.156 -28.984 -10.711 1 96.06 287 LYS A N 1
ATOM 2301 C CA . LYS A 1 287 ? 25.047 -30.109 -11 1 96.06 287 LYS A CA 1
ATOM 2302 C C . LYS A 1 287 ? 24.844 -31.25 -10.008 1 96.06 287 LYS A C 1
ATOM 2304 O O . LYS A 1 287 ? 24.75 -32.406 -10.398 1 96.06 287 LYS A O 1
ATOM 2309 N N . ILE A 1 288 ? 24.734 -30.844 -8.789 1 95.69 288 ILE A N 1
ATOM 2310 C CA . ILE A 1 288 ? 24.547 -31.828 -7.734 1 95.69 288 ILE A CA 1
ATOM 2311 C C . ILE A 1 288 ? 23.188 -32.531 -7.91 1 95.69 288 ILE A C 1
ATOM 2313 O O . ILE A 1 288 ? 23.094 -33.75 -7.812 1 95.69 288 ILE A O 1
ATOM 2317 N N . SER A 1 289 ? 22.203 -31.75 -8.172 1 93.31 289 SER A N 1
ATOM 2318 C CA . SER A 1 289 ? 20.859 -32.281 -8.383 1 93.31 289 SER A CA 1
ATOM 2319 C C . SER A 1 289 ? 20.844 -33.281 -9.539 1 93.31 289 SER A C 1
ATOM 2321 O O . SER A 1 289 ? 20.266 -34.375 -9.43 1 93.31 289 SER A O 1
ATOM 2323 N N . ARG A 1 290 ? 21.438 -32.906 -10.609 1 94.62 290 ARG A N 1
ATOM 2324 C CA . ARG A 1 290 ? 21.5 -33.812 -11.766 1 94.62 290 ARG A CA 1
ATOM 2325 C C . ARG A 1 290 ? 22.188 -35.125 -11.414 1 94.62 290 ARG A C 1
ATOM 2327 O O . ARG A 1 290 ? 21.703 -36.188 -11.766 1 94.62 290 ARG A O 1
ATOM 2334 N N . GLU A 1 291 ? 23.281 -35 -10.727 1 96 291 GLU A N 1
ATOM 2335 C CA . GLU A 1 291 ? 24.031 -36.188 -10.328 1 96 291 GLU A CA 1
ATOM 2336 C C . GLU A 1 291 ? 23.172 -37.125 -9.453 1 96 291 GLU A C 1
ATOM 2338 O O . GLU A 1 291 ? 23.125 -38.312 -9.672 1 96 291 GLU A O 1
ATOM 2343 N N . ILE A 1 292 ? 22.531 -36.531 -8.539 1 93.75 292 ILE A N 1
ATOM 2344 C CA . ILE A 1 292 ? 21.734 -37.281 -7.582 1 93.75 292 ILE A CA 1
ATOM 2345 C C . ILE A 1 292 ? 20.562 -37.969 -8.305 1 93.75 292 ILE A C 1
ATOM 2347 O O . ILE A 1 292 ? 20.328 -39.156 -8.125 1 93.75 292 ILE A O 1
ATOM 2351 N N . VAL A 1 293 ? 19.875 -37.281 -9.125 1 94.81 293 VAL A N 1
ATOM 2352 C CA . VAL A 1 293 ? 18.688 -37.781 -9.805 1 94.81 293 VAL A CA 1
ATOM 2353 C C . VAL A 1 293 ? 19.094 -38.844 -10.828 1 94.81 293 VAL A C 1
ATOM 2355 O O . VAL A 1 293 ? 18.484 -39.906 -10.898 1 94.81 293 VAL A O 1
ATOM 2358 N N . GLU A 1 294 ? 20.141 -38.562 -11.539 1 96.25 294 GLU A N 1
ATOM 2359 C CA . GLU A 1 294 ? 20.625 -39.5 -12.539 1 96.25 294 GLU A CA 1
ATOM 2360 C C . GLU A 1 294 ? 21.094 -40.812 -11.883 1 96.25 294 GLU A C 1
ATOM 2362 O O . GLU A 1 294 ? 20.734 -41.906 -12.336 1 96.25 294 GLU A O 1
ATOM 2367 N N . LYS A 1 295 ? 21.906 -40.656 -10.852 1 96.31 295 LYS A N 1
ATOM 2368 C CA . LYS A 1 295 ? 22.375 -41.844 -10.125 1 96.31 295 LYS A CA 1
ATOM 2369 C C . LYS A 1 295 ? 21.188 -42.625 -9.57 1 96.31 295 LYS A C 1
ATOM 2371 O O . LYS A 1 295 ? 21.172 -43.875 -9.664 1 96.31 295 LYS A O 1
ATOM 2376 N N . GLY A 1 296 ? 20.281 -41.969 -9.016 1 94.5 296 GLY A N 1
ATOM 2377 C CA . GLY A 1 296 ? 19.094 -42.594 -8.492 1 94.5 296 GLY A CA 1
ATOM 2378 C C . GLY A 1 296 ? 18.312 -43.344 -9.555 1 94.5 296 GLY A C 1
ATOM 2379 O O . GLY A 1 296 ? 17.859 -44.469 -9.32 1 94.5 296 GLY A O 1
ATOM 2380 N N . MET A 1 297 ? 18.109 -42.75 -10.695 1 96.5 297 MET A N 1
ATOM 2381 C CA . MET A 1 297 ? 17.391 -43.406 -11.789 1 96.5 297 MET A CA 1
ATOM 2382 C C . MET A 1 297 ? 18.141 -44.656 -12.281 1 96.5 297 MET A C 1
ATOM 2384 O O . MET A 1 297 ? 17.547 -45.688 -12.477 1 96.5 297 MET A O 1
ATOM 2388 N N . ARG A 1 298 ? 19.469 -44.531 -12.438 1 96.5 298 ARG A N 1
ATOM 2389 C CA . ARG A 1 298 ? 20.266 -45.656 -12.914 1 96.5 298 ARG A CA 1
ATOM 2390 C C . ARG A 1 298 ? 20.203 -46.844 -11.93 1 96.5 298 ARG A C 1
ATOM 2392 O O . ARG A 1 298 ? 20.109 -48 -12.344 1 96.5 298 ARG A O 1
ATOM 2399 N N . GLU A 1 299 ? 20.234 -46.5 -10.68 1 95.81 299 GLU A N 1
ATOM 2400 C CA . GLU A 1 299 ? 20.156 -47.531 -9.656 1 95.81 299 GLU A CA 1
ATOM 2401 C C . GLU A 1 299 ? 18.797 -48.219 -9.68 1 95.81 299 GLU A C 1
ATOM 2403 O O . GLU A 1 299 ? 18.719 -49.438 -9.617 1 95.81 299 GLU A O 1
ATOM 2408 N N . ARG A 1 300 ? 17.797 -47.5 -9.828 1 95.19 300 ARG A N 1
ATOM 2409 C CA . ARG A 1 300 ? 16.453 -48.062 -9.797 1 95.19 300 ARG A CA 1
ATOM 2410 C C . ARG A 1 300 ? 16.125 -48.781 -11.086 1 95.19 300 ARG A C 1
ATOM 2412 O O . ARG A 1 300 ? 15.25 -49.656 -11.109 1 95.19 300 ARG A O 1
ATOM 2419 N N . LEU A 1 301 ? 16.828 -48.469 -12.148 1 97 301 LEU A N 1
ATOM 2420 C CA . LEU A 1 301 ? 16.625 -49.125 -13.438 1 97 301 LEU A CA 1
ATOM 2421 C C . LEU A 1 301 ? 17.656 -50.219 -13.656 1 97 301 LEU A C 1
ATOM 2423 O O . LEU A 1 301 ? 17.906 -50.625 -14.797 1 97 301 LEU A O 1
ATOM 2427 N N . SER A 1 302 ? 18.25 -50.719 -12.625 1 95.62 302 SER A N 1
ATOM 2428 C CA . SER A 1 302 ? 19.422 -51.594 -12.719 1 95.62 302 SER A CA 1
ATOM 2429 C C . SER A 1 302 ? 19.078 -52.906 -13.383 1 95.62 302 SER A C 1
ATOM 2431 O O . SER A 1 302 ? 19.938 -53.562 -13.961 1 95.62 302 SER A O 1
ATOM 2433 N N . LYS A 1 303 ? 17.828 -53.375 -13.305 1 95.88 303 LYS A N 1
ATOM 2434 C CA . LYS A 1 303 ? 17.438 -54.656 -13.875 1 95.88 303 LYS A CA 1
ATOM 2435 C C . LYS A 1 303 ? 17.078 -54.531 -15.352 1 95.88 303 LYS A C 1
ATOM 2437 O O . LYS A 1 303 ? 16.859 -55.531 -16.047 1 95.88 303 LYS A O 1
ATOM 2442 N N . MET A 1 304 ? 17.016 -53.344 -15.805 1 95.31 304 MET A N 1
ATOM 2443 C CA . MET A 1 304 ? 16.609 -53.062 -17.188 1 95.31 304 MET A CA 1
ATOM 2444 C C . MET A 1 304 ? 17.75 -53.344 -18.141 1 95.31 304 MET A C 1
ATOM 2446 O O . MET A 1 304 ? 18.922 -53.281 -17.766 1 95.31 304 MET A O 1
ATOM 2450 N N . ASP A 1 305 ? 17.422 -53.594 -19.422 1 94.75 305 ASP A N 1
ATOM 2451 C CA . ASP A 1 305 ? 18.422 -53.625 -20.5 1 94.75 305 ASP A CA 1
ATOM 2452 C C . ASP A 1 305 ? 19.219 -52.344 -20.531 1 94.75 305 ASP A C 1
ATOM 2454 O O . ASP A 1 305 ? 18.641 -51.25 -20.531 1 94.75 305 ASP A O 1
ATOM 2458 N N . PRO A 1 306 ? 20.516 -52.469 -20.531 1 95.5 306 PRO A N 1
ATOM 2459 C CA . PRO A 1 306 ? 21.359 -51.281 -20.469 1 95.5 306 PRO A CA 1
ATOM 2460 C C . PRO A 1 306 ? 21.078 -50.281 -21.578 1 95.5 306 PRO A C 1
ATOM 2462 O O . PRO A 1 306 ? 21.109 -49.062 -21.359 1 95.5 306 PRO A O 1
ATOM 2465 N N . GLU A 1 307 ? 20.859 -50.781 -22.719 1 95 307 GLU A N 1
ATOM 2466 C CA . GLU A 1 307 ? 20.594 -49.875 -23.828 1 95 307 GLU A CA 1
ATOM 2467 C C . GLU A 1 307 ? 19.297 -49.094 -23.625 1 95 307 GLU A C 1
ATOM 2469 O O . GLU A 1 307 ? 19.219 -47.906 -23.875 1 95 307 GLU A O 1
ATOM 2474 N N . LEU A 1 308 ? 18.281 -49.781 -23.234 1 94.62 308 LEU A N 1
ATOM 2475 C CA . LEU A 1 308 ? 17 -49.156 -22.969 1 94.62 308 LEU A CA 1
ATOM 2476 C C . LEU A 1 308 ? 17.094 -48.188 -21.797 1 94.62 308 LEU A C 1
ATOM 2478 O O . LEU A 1 308 ? 16.5 -47.125 -21.812 1 94.62 308 LEU A O 1
ATOM 2482 N N . ARG A 1 309 ? 17.859 -48.531 -20.781 1 96.12 309 ARG A N 1
ATOM 2483 C CA . ARG A 1 309 ? 18.094 -47.688 -19.609 1 96.12 309 ARG A CA 1
ATOM 2484 C C . ARG A 1 309 ? 18.656 -46.344 -20.031 1 96.12 309 ARG A C 1
ATOM 2486 O O . ARG A 1 309 ? 18.172 -45.281 -19.609 1 96.12 309 ARG A O 1
ATOM 2493 N N . GLU A 1 310 ? 19.672 -46.344 -20.891 1 95.31 310 GLU A N 1
ATOM 2494 C CA . GLU A 1 310 ? 20.328 -45.094 -21.328 1 95.31 310 GLU A CA 1
ATOM 2495 C C . GLU A 1 310 ? 19.344 -44.219 -22.094 1 95.31 310 GLU A C 1
ATOM 2497 O O . GLU A 1 310 ? 19.422 -43 -22.016 1 95.31 310 GLU A O 1
ATOM 2502 N N . LYS A 1 311 ? 18.438 -44.844 -22.781 1 94.38 311 LYS A N 1
ATOM 2503 C CA . LYS A 1 311 ? 17.453 -44.094 -23.562 1 94.38 311 LYS A CA 1
ATOM 2504 C C . LYS A 1 311 ? 16.438 -43.438 -22.641 1 94.38 311 LYS A C 1
ATOM 2506 O O . LYS A 1 311 ? 15.719 -42.5 -23.078 1 94.38 311 LYS A O 1
ATOM 2511 N N . LEU A 1 312 ? 16.344 -43.906 -21.422 1 95.5 312 LEU A N 1
ATOM 2512 C CA . LEU A 1 312 ? 15.367 -43.344 -20.484 1 95.5 312 LEU A CA 1
ATOM 2513 C C . LEU A 1 312 ? 16 -42.281 -19.625 1 95.5 312 LEU A C 1
ATOM 2515 O O . LEU A 1 312 ? 15.305 -41.562 -18.891 1 95.5 312 LEU A O 1
ATOM 2519 N N . ILE A 1 313 ? 17.328 -42.094 -19.703 1 95.56 313 ILE A N 1
ATOM 2520 C CA . ILE A 1 313 ? 18.016 -41.031 -18.969 1 95.56 313 ILE A CA 1
ATOM 2521 C C . ILE A 1 313 ? 18.062 -39.75 -19.797 1 95.56 313 ILE A C 1
ATOM 2523 O O . ILE A 1 313 ? 18.609 -39.75 -20.906 1 95.56 313 ILE A O 1
ATOM 2527 N N . PRO A 1 314 ? 17.469 -38.688 -19.281 1 94.75 314 PRO A N 1
ATOM 2528 C CA . PRO A 1 314 ? 17.438 -37.438 -20.062 1 94.75 314 PRO A CA 1
ATOM 2529 C C . PRO A 1 314 ? 18.828 -36.875 -20.297 1 94.75 314 PRO A C 1
ATOM 2531 O O . PRO A 1 314 ? 19.75 -37.125 -19.531 1 94.75 314 PRO A O 1
ATOM 2534 N N . ASP A 1 315 ? 18.938 -36 -21.344 1 92.75 315 ASP A N 1
ATOM 2535 C CA . ASP A 1 315 ? 20.188 -35.312 -21.641 1 92.75 315 ASP A CA 1
ATOM 2536 C C . ASP A 1 315 ? 20.031 -33.812 -21.484 1 92.75 315 ASP A C 1
ATOM 2538 O O . ASP A 1 315 ? 20.859 -33.031 -21.969 1 92.75 315 ASP A O 1
ATOM 2542 N N . PHE A 1 316 ? 18.922 -33.438 -20.969 1 92.75 316 PHE A N 1
ATOM 2543 C CA . PHE A 1 316 ? 18.688 -32.031 -20.672 1 92.75 316 PHE A CA 1
ATOM 2544 C C . PHE A 1 316 ? 18.75 -31.766 -19.172 1 92.75 316 PHE A C 1
ATOM 2546 O O . PHE A 1 316 ? 18.812 -32.688 -18.375 1 92.75 316 PHE A O 1
ATOM 2553 N N . ASP A 1 317 ? 18.734 -30.516 -18.75 1 93.75 317 ASP A N 1
ATOM 2554 C CA . ASP A 1 317 ? 18.891 -30.125 -17.344 1 93.75 317 ASP A CA 1
ATOM 2555 C C . ASP A 1 317 ? 17.688 -30.547 -16.516 1 93.75 317 ASP A C 1
ATOM 2557 O O . ASP A 1 317 ? 16.547 -30.547 -17.016 1 93.75 317 ASP A O 1
ATOM 2561 N N . VAL A 1 318 ? 18.016 -30.922 -15.258 1 93.12 318 VAL A N 1
ATOM 2562 C CA . VAL A 1 318 ? 16.938 -31.125 -14.305 1 93.12 318 VAL A CA 1
ATOM 2563 C C . VAL A 1 318 ? 16.156 -29.828 -14.109 1 93.12 318 VAL A C 1
ATOM 2565 O O . VAL A 1 318 ? 16.766 -28.766 -13.875 1 93.12 318 VAL A O 1
ATOM 2568 N N . GLY A 1 319 ? 14.914 -29.891 -14.328 1 92.06 319 GLY A N 1
ATOM 2569 C CA . GLY A 1 319 ? 14.102 -28.688 -14.164 1 92.06 319 GLY A CA 1
ATOM 2570 C C . GLY A 1 319 ? 13.633 -28.109 -15.484 1 92.06 319 GLY A C 1
ATOM 2571 O O . GLY A 1 319 ? 12.758 -27.234 -15.508 1 92.06 319 GLY A O 1
ATOM 2572 N N . CYS A 1 320 ? 14.219 -28.562 -16.609 1 92.31 320 CYS A N 1
ATOM 2573 C CA . CYS A 1 320 ? 13.742 -28.125 -17.922 1 92.31 320 CYS A CA 1
ATOM 2574 C C . CYS A 1 320 ? 12.266 -28.469 -18.094 1 92.31 320 CYS A C 1
ATOM 2576 O O . CYS A 1 320 ? 11.531 -27.719 -18.75 1 92.31 320 CYS A O 1
ATOM 2578 N N . ARG A 1 321 ? 11.898 -29.594 -17.531 1 89 321 ARG A N 1
ATOM 2579 C CA . ARG A 1 321 ? 10.523 -30.047 -17.359 1 89 321 ARG A CA 1
ATOM 2580 C C . ARG A 1 321 ? 10.211 -30.297 -15.883 1 89 321 ARG A C 1
ATOM 2582 O O . ARG A 1 321 ? 11.125 -30.375 -15.055 1 89 321 ARG A O 1
ATOM 2589 N N . ARG A 1 322 ? 8.938 -30.328 -15.711 1 85 322 ARG A N 1
ATOM 2590 C CA . ARG A 1 322 ? 8.562 -30.625 -14.336 1 85 322 ARG A CA 1
ATOM 2591 C C . ARG A 1 322 ? 9.219 -31.922 -13.852 1 85 322 ARG A C 1
ATOM 2593 O O . ARG A 1 322 ? 9.172 -32.938 -14.547 1 85 322 ARG A O 1
ATOM 2600 N N . VAL A 1 323 ? 9.914 -31.781 -12.727 1 81.81 323 VAL A N 1
ATOM 2601 C CA . VAL A 1 323 ? 10.5 -32.969 -12.094 1 81.81 323 VAL A CA 1
ATOM 2602 C C . VAL A 1 323 ? 9.438 -33.656 -11.258 1 81.81 323 VAL A C 1
ATOM 2604 O O . VAL A 1 323 ? 8.805 -33.062 -10.398 1 81.81 323 VAL A O 1
ATOM 2607 N N . THR A 1 324 ? 9.133 -34.938 -11.531 1 84.12 324 THR A N 1
ATOM 2608 C CA . THR A 1 324 ? 8.07 -35.656 -10.836 1 84.12 324 THR A CA 1
ATOM 2609 C C . THR A 1 324 ? 8.656 -36.75 -9.961 1 84.12 324 THR A C 1
ATOM 2611 O O . THR A 1 324 ? 9.5 -37.531 -10.414 1 84.12 324 THR A O 1
ATOM 2614 N N . PRO A 1 325 ? 8.148 -36.625 -8.711 1 85.06 325 PRO A N 1
ATOM 2615 C CA . PRO A 1 325 ? 8.453 -37.812 -7.926 1 85.06 325 PRO A CA 1
ATOM 2616 C C . PRO A 1 325 ? 7.695 -39.062 -8.406 1 85.06 325 PRO A C 1
ATOM 2618 O O . PRO A 1 325 ? 6.48 -39 -8.625 1 85.06 325 PRO A O 1
ATOM 2621 N N . GLY A 1 326 ? 8.391 -40.094 -8.953 1 87.56 326 GLY A N 1
ATOM 2622 C CA . GLY A 1 326 ? 7.75 -41.281 -9.516 1 87.56 326 GLY A CA 1
ATOM 2623 C C . GLY A 1 326 ? 7.977 -42.531 -8.695 1 87.56 326 GLY A C 1
ATOM 2624 O O . GLY A 1 326 ? 8.758 -43.406 -9.078 1 87.56 326 GLY A O 1
ATOM 2625 N N . ASP A 1 327 ? 7.191 -42.5 -7.625 1 86.44 327 ASP A N 1
ATOM 2626 C CA . ASP A 1 327 ? 7.301 -43.656 -6.766 1 86.44 327 ASP A CA 1
ATOM 2627 C C . ASP A 1 327 ? 6.82 -44.938 -7.488 1 86.44 327 ASP A C 1
ATOM 2629 O O . ASP A 1 327 ? 5.68 -44.969 -7.953 1 86.44 327 ASP A O 1
ATOM 2633 N N . GLY A 1 328 ? 7.723 -45.875 -7.566 1 91.88 328 GLY A N 1
ATOM 2634 C CA . GLY A 1 328 ? 7.371 -47.156 -8.141 1 91.88 328 GLY A CA 1
ATOM 2635 C C . GLY A 1 328 ? 7.367 -47.156 -9.664 1 91.88 328 GLY A C 1
ATOM 2636 O O . GLY A 1 328 ? 7.266 -48.219 -10.289 1 91.88 328 GLY A O 1
ATOM 2637 N N . TYR A 1 329 ? 7.523 -46.031 -10.312 1 95.56 329 TYR A N 1
ATOM 2638 C CA . TYR A 1 329 ? 7.395 -45.938 -11.758 1 95.56 329 TYR A CA 1
ATOM 2639 C C . TYR A 1 329 ? 8.523 -46.656 -12.469 1 95.56 329 TYR A C 1
ATOM 2641 O O . TYR A 1 329 ? 8.281 -47.5 -13.336 1 95.56 329 TYR A O 1
ATOM 2649 N N . LEU A 1 330 ? 9.75 -46.375 -12.094 1 96.5 330 LEU A N 1
ATOM 2650 C CA . LEU A 1 330 ? 10.914 -47 -12.742 1 96.5 330 LEU A CA 1
ATOM 2651 C C . LEU A 1 330 ? 10.93 -48.5 -12.5 1 96.5 330 LEU A C 1
ATOM 2653 O O . LEU A 1 330 ? 11.273 -49.25 -13.406 1 96.5 330 LEU A O 1
ATOM 2657 N N . GLU A 1 331 ? 10.539 -48.906 -11.344 1 96.06 331 GLU A N 1
ATOM 2658 C CA . GLU A 1 331 ? 10.445 -50.344 -11.016 1 96.06 331 GLU A CA 1
ATOM 2659 C C . GLU A 1 331 ? 9.375 -51.031 -11.859 1 96.06 331 GLU A C 1
ATOM 2661 O O . GLU A 1 331 ? 9.594 -52.125 -12.367 1 96.06 331 GLU A O 1
ATOM 2666 N N . ALA A 1 332 ? 8.289 -50.312 -12.039 1 97.44 332 ALA A N 1
ATOM 2667 C CA . ALA A 1 332 ? 7.184 -50.875 -12.82 1 97.44 332 ALA A CA 1
ATOM 2668 C C . ALA A 1 332 ? 7.598 -51.094 -14.266 1 97.44 332 ALA A C 1
ATOM 2670 O O . ALA A 1 332 ? 7.176 -52.062 -14.891 1 97.44 332 ALA A O 1
ATOM 2671 N N . LEU A 1 333 ? 8.414 -50.281 -14.812 1 97.69 333 LEU A N 1
ATOM 2672 C CA . LEU A 1 333 ? 8.836 -50.344 -16.203 1 97.69 333 LEU A CA 1
ATOM 2673 C C . LEU A 1 333 ? 9.656 -51.594 -16.469 1 97.69 333 LEU A C 1
ATOM 2675 O O . LEU A 1 333 ? 9.875 -52 -17.625 1 97.69 333 LEU A O 1
ATOM 2679 N N . GLN A 1 334 ? 10.117 -52.25 -15.367 1 97.75 334 GLN A N 1
ATOM 2680 C CA . GLN A 1 334 ? 11.039 -53.375 -15.508 1 97.75 334 GLN A CA 1
ATOM 2681 C C . GLN A 1 334 ? 10.336 -54.688 -15.242 1 97.75 334 GLN A C 1
ATOM 2683 O O . GLN A 1 334 ? 10.953 -55.75 -15.305 1 97.75 334 GLN A O 1
ATOM 2688 N N . GLU A 1 335 ? 9.102 -54.656 -14.938 1 97.81 335 GLU A N 1
ATOM 2689 C CA . GLU A 1 335 ? 8.344 -55.875 -14.656 1 97.81 335 GLU A CA 1
ATOM 2690 C C . GLU A 1 335 ? 8.141 -56.719 -15.922 1 97.81 335 GLU A C 1
ATOM 2692 O O . GLU A 1 335 ? 8.086 -56.156 -17.031 1 97.81 335 GLU A O 1
ATOM 2697 N N . PRO A 1 336 ? 7.977 -57.938 -15.812 1 97.38 336 PRO A N 1
ATOM 2698 C CA . PRO A 1 336 ? 7.934 -58.812 -16.969 1 97.38 336 PRO A CA 1
ATOM 2699 C C . PRO A 1 336 ? 6.73 -58.562 -17.875 1 97.38 336 PRO A C 1
ATOM 2701 O O . PRO A 1 336 ? 6.77 -58.875 -19.062 1 97.38 336 PRO A O 1
ATOM 2704 N N . ASN A 1 337 ? 5.691 -58.062 -17.25 1 98.31 337 ASN A N 1
ATOM 2705 C CA . ASN A 1 337 ? 4.492 -57.844 -18.062 1 98.31 337 ASN A CA 1
ATOM 2706 C C . ASN A 1 337 ? 4.465 -56.438 -18.641 1 98.31 337 ASN A C 1
ATOM 2708 O O . ASN A 1 337 ? 3.412 -55.969 -19.062 1 98.31 337 ASN A O 1
ATOM 2712 N N . VAL A 1 338 ? 5.559 -55.75 -18.625 1 98.5 338 VAL A N 1
ATOM 2713 C CA . VAL A 1 338 ? 5.605 -54.375 -19.125 1 98.5 338 VAL A CA 1
ATOM 2714 C C . VAL A 1 338 ? 6.59 -54.312 -20.297 1 98.5 338 VAL A C 1
ATOM 2716 O O . VAL A 1 338 ? 7.684 -54.875 -20.234 1 98.5 338 VAL A O 1
ATOM 2719 N N . GLU A 1 339 ? 6.227 -53.656 -21.344 1 97.94 339 GLU A N 1
ATOM 2720 C CA . GLU A 1 339 ? 7.102 -53.312 -22.453 1 97.94 339 GLU A CA 1
ATOM 2721 C C . GLU A 1 339 ? 7.207 -51.781 -22.609 1 97.94 339 GLU A C 1
ATOM 2723 O O . GLU A 1 339 ? 6.191 -51.094 -22.656 1 97.94 339 GLU A O 1
ATOM 2728 N N . VAL A 1 340 ? 8.414 -51.312 -22.641 1 97.94 340 VAL A N 1
ATOM 2729 C CA . VAL A 1 340 ? 8.656 -49.875 -22.812 1 97.94 340 VAL A CA 1
ATOM 2730 C C . VAL A 1 340 ? 9 -49.594 -24.266 1 97.94 340 VAL A C 1
ATOM 2732 O O . VAL A 1 340 ? 9.898 -50.188 -24.844 1 97.94 340 VAL A O 1
ATOM 2735 N N . VAL A 1 341 ? 8.258 -48.656 -24.859 1 97.25 341 VAL A N 1
ATOM 2736 C CA . VAL A 1 341 ? 8.445 -48.344 -26.266 1 97.25 341 VAL A CA 1
ATOM 2737 C C . VAL A 1 341 ? 8.836 -46.875 -26.406 1 97.25 341 VAL A C 1
ATOM 2739 O O . VAL A 1 341 ? 8.109 -46 -25.969 1 97.25 341 VAL A O 1
ATOM 2742 N N . ARG A 1 342 ? 9.906 -46.594 -27.047 1 95.44 342 ARG A N 1
ATOM 2743 C CA . ARG A 1 342 ? 10.391 -45.25 -27.234 1 95.44 342 ARG A CA 1
ATOM 2744 C C . ARG A 1 342 ? 10.219 -44.781 -28.672 1 95.44 342 ARG A C 1
ATOM 2746 O O . ARG A 1 342 ? 10.398 -43.625 -29 1 95.44 342 ARG A O 1
ATOM 2753 N N . THR A 1 343 ? 9.875 -45.75 -29.531 1 94.56 343 THR A N 1
ATOM 2754 C CA . THR A 1 343 ? 9.648 -45.438 -30.938 1 94.56 343 THR A CA 1
ATOM 2755 C C . THR A 1 343 ? 8.398 -44.594 -31.094 1 94.56 343 THR A C 1
ATOM 2757 O O . THR A 1 343 ? 7.391 -44.812 -30.422 1 94.56 343 THR A O 1
ATOM 2760 N N . SER A 1 344 ? 8.477 -43.656 -31.984 1 95.38 344 SER A N 1
ATOM 2761 C CA . SER A 1 344 ? 7.363 -42.75 -32.219 1 95.38 344 SER A CA 1
ATOM 2762 C C . SER A 1 344 ? 6.129 -43.5 -32.719 1 95.38 344 SER A C 1
ATOM 2764 O O . SER A 1 344 ? 6.238 -44.469 -33.469 1 95.38 344 SER A O 1
ATOM 2766 N N . ILE A 1 345 ? 5.016 -42.969 -32.25 1 97.12 345 ILE A N 1
ATOM 2767 C CA . ILE A 1 345 ? 3.746 -43.531 -32.719 1 97.12 345 ILE A CA 1
ATOM 2768 C C . ILE A 1 345 ? 3.387 -42.969 -34.094 1 97.12 345 ILE A C 1
ATOM 2770 O O . ILE A 1 345 ? 3.365 -41.75 -34.281 1 97.12 345 ILE A O 1
ATOM 2774 N N . GLN A 1 346 ? 3.158 -43.844 -34.938 1 97.56 346 GLN A N 1
ATOM 2775 C CA . GLN A 1 346 ? 2.775 -43.438 -36.281 1 97.56 346 GLN A CA 1
ATOM 2776 C C . GLN A 1 346 ? 1.264 -43.281 -36.406 1 97.56 346 GLN A C 1
ATOM 2778 O O . GLN A 1 346 ? 0.784 -42.312 -37 1 97.56 346 GLN A O 1
ATOM 2783 N N . GLU A 1 347 ? 0.574 -44.188 -35.938 1 98.25 347 GLU A N 1
ATOM 2784 C CA . GLU A 1 347 ? -0.885 -44.156 -36 1 98.25 347 GLU A CA 1
ATOM 2785 C C . GLU A 1 347 ? -1.491 -45.156 -35 1 98.25 347 GLU A C 1
ATOM 2787 O O . GLU A 1 347 ? -0.77 -45.938 -34.406 1 98.25 347 GLU A O 1
ATOM 2792 N N . ILE A 1 348 ? -2.758 -45 -34.781 1 98.19 348 ILE A N 1
ATOM 2793 C CA . ILE A 1 348 ? -3.545 -46 -34.062 1 98.19 348 ILE A CA 1
ATOM 2794 C C . ILE A 1 348 ? -4.574 -46.625 -35 1 98.19 348 ILE A C 1
ATOM 2796 O O . ILE A 1 348 ? -5.234 -45.938 -35.781 1 98.19 348 ILE A O 1
ATOM 2800 N N . ASN A 1 349 ? -4.617 -47.938 -35.062 1 97.31 349 ASN A N 1
ATOM 2801 C CA . ASN A 1 349 ? -5.621 -48.625 -35.844 1 97.31 349 ASN A CA 1
ATOM 2802 C C . ASN A 1 349 ? -6.637 -49.344 -34.969 1 97.31 349 ASN A C 1
ATOM 2804 O O . ASN A 1 349 ? -6.707 -49.125 -33.781 1 97.31 349 ASN A O 1
ATOM 2808 N N . ASN A 1 350 ? -7.453 -50.281 -35.594 1 97.88 350 ASN A N 1
ATOM 2809 C CA . ASN A 1 350 ? -8.539 -50.938 -34.875 1 97.88 350 ASN A CA 1
ATOM 2810 C C . ASN A 1 350 ? -8.016 -51.812 -33.75 1 97.88 350 ASN A C 1
ATOM 2812 O O . ASN A 1 350 ? -8.703 -52 -32.75 1 97.88 350 ASN A O 1
ATOM 2816 N N . GLU A 1 351 ? -6.77 -52.219 -33.906 1 97.62 351 GLU A N 1
ATOM 2817 C CA . GLU A 1 351 ? -6.227 -53.219 -32.969 1 97.62 351 GLU A CA 1
ATOM 2818 C C . GLU A 1 351 ? -5.422 -52.531 -31.875 1 97.62 351 GLU A C 1
ATOM 2820 O O . GLU A 1 351 ? -5.312 -53.062 -30.766 1 97.62 351 GLU A O 1
ATOM 2825 N N . GLY A 1 352 ? -4.754 -51.469 -32.281 1 98.19 352 GLY A N 1
ATOM 2826 C CA . GLY A 1 352 ? -3.9 -50.844 -31.281 1 98.19 352 GLY A CA 1
ATOM 2827 C C . GLY A 1 352 ? -2.959 -49.812 -31.875 1 98.19 352 GLY A C 1
ATOM 2828 O O . GLY A 1 352 ? -3.309 -49.125 -32.844 1 98.19 352 GLY A O 1
ATOM 2829 N N . VAL A 1 353 ? -1.781 -49.594 -31.281 1 98.5 353 VAL A N 1
ATOM 2830 C CA . VAL A 1 353 ? -0.822 -48.562 -31.609 1 98.5 353 VAL A CA 1
ATOM 2831 C C . VAL A 1 353 ? 0.173 -49.062 -32.656 1 98.5 353 VAL A C 1
ATOM 2833 O O . VAL A 1 353 ? 0.691 -50.188 -32.5 1 98.5 353 VAL A O 1
ATOM 2836 N N . VAL A 1 354 ? 0.401 -48.312 -33.625 1 98.44 354 VAL A N 1
ATOM 2837 C CA . VAL A 1 354 ? 1.401 -48.625 -34.656 1 98.44 354 VAL A CA 1
ATOM 2838 C C . VAL A 1 354 ? 2.559 -47.625 -34.562 1 98.44 354 VAL A C 1
ATOM 2840 O O . VAL A 1 354 ? 2.35 -46.438 -34.625 1 98.44 354 VAL A O 1
ATOM 2843 N N . THR A 1 355 ? 3.732 -48.188 -34.438 1 97.81 355 THR A N 1
ATOM 2844 C CA . THR A 1 355 ? 4.898 -47.312 -34.312 1 97.81 355 THR A CA 1
ATOM 2845 C C . THR A 1 355 ? 5.52 -47.062 -35.688 1 97.81 355 THR A C 1
ATOM 2847 O O . THR A 1 355 ? 5.125 -47.656 -36.688 1 97.81 355 THR A O 1
ATOM 2850 N N . ALA A 1 356 ? 6.41 -46.156 -35.688 1 96.75 356 ALA A N 1
ATOM 2851 C CA . ALA A 1 356 ? 7.008 -45.656 -36.938 1 96.75 356 ALA A CA 1
ATOM 2852 C C . ALA A 1 356 ? 7.781 -46.75 -37.656 1 96.75 356 ALA A C 1
ATOM 2854 O O . ALA A 1 356 ? 7.953 -46.719 -38.875 1 96.75 356 ALA A O 1
ATOM 2855 N N . ASP A 1 357 ? 8.227 -47.75 -36.938 1 96.25 357 ASP A N 1
ATOM 2856 C CA . ASP A 1 357 ? 8.969 -48.875 -37.531 1 96.25 357 ASP A CA 1
ATOM 2857 C C . ASP A 1 357 ? 8.016 -49.938 -38.062 1 96.25 357 ASP A C 1
ATOM 2859 O O . ASP A 1 357 ? 8.453 -51 -38.5 1 96.25 357 ASP A O 1
ATOM 2863 N N . GLY A 1 358 ? 6.754 -49.781 -37.844 1 95.81 358 GLY A N 1
ATOM 2864 C CA . GLY A 1 358 ? 5.766 -50.656 -38.469 1 95.81 358 GLY A CA 1
ATOM 2865 C C . GLY A 1 358 ? 5.234 -51.719 -37.5 1 95.81 358 GLY A C 1
ATOM 2866 O O . GLY A 1 358 ? 4.359 -52.5 -37.875 1 95.81 358 GLY A O 1
ATOM 2867 N N . LYS A 1 359 ? 5.676 -51.688 -36.375 1 97.5 359 LYS A N 1
ATOM 2868 C CA . LYS A 1 359 ? 5.227 -52.688 -35.406 1 97.5 359 LYS A CA 1
ATOM 2869 C C . LYS A 1 359 ? 3.875 -52.281 -34.812 1 97.5 359 LYS A C 1
ATOM 2871 O O . LYS A 1 359 ? 3.645 -51.125 -34.5 1 97.5 359 LYS A O 1
ATOM 2876 N N . THR A 1 360 ? 3.031 -53.281 -34.75 1 97.81 360 THR A N 1
ATOM 2877 C CA . THR A 1 360 ? 1.727 -53.062 -34.125 1 97.81 360 THR A CA 1
ATOM 2878 C C . THR A 1 360 ? 1.715 -53.594 -32.688 1 97.81 360 THR A C 1
ATOM 2880 O O . THR A 1 360 ? 2.193 -54.688 -32.406 1 97.81 360 THR A O 1
ATOM 2883 N N . TYR A 1 361 ? 1.201 -52.812 -31.844 1 98.44 361 TYR A N 1
ATOM 2884 C CA . TYR A 1 361 ? 1.001 -53.188 -30.453 1 98.44 361 TYR A CA 1
ATOM 2885 C C . TYR A 1 361 ? -0.483 -53.281 -30.109 1 98.44 361 TYR A C 1
ATOM 2887 O O . TYR A 1 361 ? -1.116 -52.281 -29.766 1 98.44 361 TYR A O 1
ATOM 2895 N N . PRO A 1 362 ? -1.004 -54.469 -30.203 1 98.25 362 PRO A N 1
ATOM 2896 C CA . PRO A 1 362 ? -2.422 -54.594 -29.859 1 98.25 362 PRO A CA 1
ATOM 2897 C C . PRO A 1 362 ? -2.717 -54.281 -28.406 1 98.25 362 PRO A C 1
ATOM 2899 O O . PRO A 1 362 ? -1.904 -54.594 -27.531 1 98.25 362 PRO A O 1
ATOM 2902 N N . ALA A 1 363 ? -3.889 -53.75 -28.141 1 98.5 363 ALA A N 1
ATOM 2903 C CA . ALA A 1 363 ? -4.293 -53.406 -26.781 1 98.5 363 ALA A CA 1
ATOM 2904 C C . ALA A 1 363 ? -5.809 -53.469 -26.625 1 98.5 363 ALA A C 1
ATOM 2906 O O . ALA A 1 363 ? -6.547 -53.312 -27.609 1 98.5 363 ALA A O 1
ATOM 2907 N N . ASP A 1 364 ? -6.242 -53.719 -25.438 1 98.5 364 ASP A N 1
ATOM 2908 C CA . ASP A 1 364 ? -7.66 -53.656 -25.094 1 98.5 364 ASP A CA 1
ATOM 2909 C C . ASP A 1 364 ? -8.07 -52.219 -24.719 1 98.5 364 ASP A C 1
ATOM 2911 O O . ASP A 1 364 ? -9.211 -51.844 -24.938 1 98.5 364 ASP A O 1
ATOM 2915 N N . VAL A 1 365 ? -7.223 -51.562 -24.109 1 98.62 365 VAL A N 1
ATOM 2916 C CA . VAL A 1 365 ? -7.449 -50.188 -23.625 1 98.62 365 VAL A CA 1
ATOM 2917 C C . VAL A 1 365 ? -6.242 -49.312 -23.953 1 98.62 365 VAL A C 1
ATOM 2919 O O . VAL A 1 365 ? -5.098 -49.75 -23.812 1 98.62 365 VAL A O 1
ATOM 2922 N N . ILE A 1 366 ? -6.43 -48.125 -24.453 1 98.62 366 ILE A N 1
ATOM 2923 C CA . ILE A 1 366 ? -5.406 -47.094 -24.609 1 98.62 366 ILE A CA 1
ATOM 2924 C C . ILE A 1 366 ? -5.684 -45.938 -23.656 1 98.62 366 ILE A C 1
ATOM 2926 O O . ILE A 1 366 ? -6.773 -45.344 -23.688 1 98.62 366 ILE A O 1
ATOM 2930 N N . ILE A 1 367 ? -4.773 -45.656 -22.75 1 98.31 367 ILE A N 1
ATOM 2931 C CA . ILE A 1 367 ? -4.844 -44.531 -21.844 1 98.31 367 ILE A CA 1
ATOM 2932 C C . ILE A 1 367 ? -3.939 -43.406 -22.344 1 98.31 367 ILE A C 1
ATOM 2934 O O . ILE A 1 367 ? -2.717 -43.562 -22.406 1 98.31 367 ILE A O 1
ATOM 2938 N N . ALA A 1 368 ? -4.57 -42.312 -22.75 1 97.5 368 ALA A N 1
ATOM 2939 C CA . ALA A 1 368 ? -3.818 -41.125 -23.141 1 97.5 368 ALA A CA 1
ATOM 2940 C C . ALA A 1 368 ? -3.473 -40.25 -21.938 1 97.5 368 ALA A C 1
ATOM 2942 O O . ALA A 1 368 ? -4.359 -39.656 -21.312 1 97.5 368 ALA A O 1
ATOM 2943 N N . ALA A 1 369 ? -2.285 -40.219 -21.516 1 95.69 369 ALA A N 1
ATOM 2944 C CA . ALA A 1 369 ? -1.724 -39.312 -20.531 1 95.69 369 ALA A CA 1
ATOM 2945 C C . ALA A 1 369 ? -0.916 -38.219 -21.188 1 95.69 369 ALA A C 1
ATOM 2947 O O . ALA A 1 369 ? 0.276 -38.062 -20.922 1 95.69 369 ALA A O 1
ATOM 2948 N N . THR A 1 370 ? -1.634 -37.406 -22 1 91.75 370 THR A N 1
ATOM 2949 C CA . THR A 1 370 ? -0.954 -36.531 -22.938 1 91.75 370 THR A CA 1
ATOM 2950 C C . THR A 1 370 ? -1.16 -35.062 -22.578 1 91.75 370 THR A C 1
ATOM 2952 O O . THR A 1 370 ? -0.906 -34.188 -23.375 1 91.75 370 THR A O 1
ATOM 2955 N N . GLY A 1 371 ? -1.596 -34.875 -21.391 1 88.31 371 GLY A N 1
ATOM 2956 C CA . GLY A 1 371 ? -1.535 -33.562 -20.781 1 88.31 371 GLY A CA 1
ATOM 2957 C C . GLY A 1 371 ? -2.674 -32.656 -21.203 1 88.31 371 GLY A C 1
ATOM 2958 O O . GLY A 1 371 ? -3.781 -33.125 -21.469 1 88.31 371 GLY A O 1
ATOM 2959 N N . TYR A 1 372 ? -2.504 -31.266 -21 1 89.38 372 TYR A N 1
ATOM 2960 C CA . TYR A 1 372 ? -3.498 -30.203 -21.172 1 89.38 372 TYR A CA 1
ATOM 2961 C C . TYR A 1 372 ? -2.996 -29.141 -22.141 1 89.38 372 TYR A C 1
ATOM 2963 O O . TYR A 1 372 ? -1.812 -29.109 -22.484 1 89.38 372 TYR A O 1
ATOM 2971 N N . ASP A 1 373 ? -3.98 -28.375 -22.641 1 88.38 373 ASP A N 1
ATOM 2972 C CA . ASP A 1 373 ? -3.635 -27.141 -23.312 1 88.38 373 ASP A CA 1
ATOM 2973 C C . ASP A 1 373 ? -3.205 -26.062 -22.312 1 88.38 373 ASP A C 1
ATOM 2975 O O . ASP A 1 373 ? -4.039 -25.516 -21.594 1 88.38 373 ASP A O 1
ATOM 2979 N N . THR A 1 374 ? -1.893 -25.797 -22.297 1 88.31 374 THR A N 1
ATOM 2980 C CA . THR A 1 374 ? -1.359 -24.844 -21.328 1 88.31 374 THR A CA 1
ATOM 2981 C C . THR A 1 374 ? -0.93 -23.562 -22 1 88.31 374 THR A C 1
ATOM 2983 O O . THR A 1 374 ? 0.061 -22.938 -21.609 1 88.31 374 THR A O 1
ATOM 2986 N N . SER A 1 375 ? -1.64 -23.172 -23.125 1 89.75 375 SER A N 1
ATOM 2987 C CA . SER A 1 375 ? -1.325 -21.953 -23.859 1 89.75 375 SER A CA 1
ATOM 2988 C C . SER A 1 375 ? -1.861 -20.719 -23.125 1 89.75 375 SER A C 1
ATOM 2990 O O . SER A 1 375 ? -1.471 -19.594 -23.438 1 89.75 375 SER A O 1
ATOM 2992 N N . TYR A 1 376 ? -2.893 -20.922 -22.172 1 92.81 376 TYR A N 1
ATOM 2993 C CA . TYR A 1 376 ? -3.592 -19.891 -21.422 1 92.81 376 TYR A CA 1
ATOM 2994 C C . TYR A 1 376 ? -4.555 -19.125 -22.312 1 92.81 376 TYR A C 1
ATOM 2996 O O . TYR A 1 376 ? -5.25 -18.219 -21.859 1 92.81 376 TYR A O 1
ATOM 3004 N N . VAL A 1 377 ? -4.594 -19.438 -23.609 1 94.12 377 VAL A N 1
ATOM 3005 C CA . VAL A 1 377 ? -5.555 -18.812 -24.516 1 94.12 377 VAL A CA 1
ATOM 3006 C C . VAL A 1 377 ? -6.977 -19.078 -24.016 1 94.12 377 VAL A C 1
ATOM 3008 O O . VAL A 1 377 ? -7.348 -20.234 -23.797 1 94.12 377 VAL A O 1
ATOM 3011 N N . PRO A 1 378 ? -7.742 -18 -23.781 1 93.81 378 PRO A N 1
ATOM 3012 C CA . PRO A 1 378 ? -9.102 -18.203 -23.281 1 93.81 378 PRO A CA 1
ATOM 3013 C C . PRO A 1 378 ? -9.938 -19.094 -24.203 1 93.81 378 PRO A C 1
ATOM 3015 O O . PRO A 1 378 ? -9.836 -19 -25.422 1 93.81 378 PRO A O 1
ATOM 3018 N N . PRO A 1 379 ? -10.703 -20 -23.578 1 91.56 379 PRO A N 1
ATOM 3019 C CA . PRO A 1 379 ? -11.523 -20.906 -24.391 1 91.56 379 PRO A CA 1
ATOM 3020 C C . PRO A 1 379 ? -12.812 -20.266 -24.891 1 91.56 379 PRO A C 1
ATOM 3022 O O . PRO A 1 379 ? -13.688 -20.953 -25.422 1 91.56 379 PRO A O 1
ATOM 3025 N N . PHE A 1 380 ? -13.055 -19.031 -24.609 1 94.38 380 PHE A N 1
ATOM 3026 C CA . PHE A 1 380 ? -14.211 -18.25 -25.031 1 94.38 380 PHE A CA 1
ATOM 3027 C C . PHE A 1 380 ? -13.789 -16.844 -25.422 1 94.38 380 PHE A C 1
ATOM 3029 O O . PHE A 1 380 ? -12.688 -16.391 -25.062 1 94.38 380 PHE A O 1
ATOM 3036 N N . PRO A 1 381 ? -14.641 -16.219 -26.188 1 97.19 381 PRO A N 1
ATOM 3037 C CA . PRO A 1 381 ? -14.305 -14.828 -26.516 1 97.19 381 PRO A CA 1
ATOM 3038 C C . PRO A 1 381 ? -14.18 -13.938 -25.281 1 97.19 381 PRO A C 1
ATOM 3040 O O . PRO A 1 381 ? -15.086 -13.914 -24.438 1 97.19 381 PRO A O 1
ATOM 3043 N N . LEU A 1 382 ? -13.086 -13.32 -25.094 1 98.56 382 LEU A N 1
ATOM 3044 C CA . LEU A 1 382 ? -12.805 -12.305 -24.078 1 98.56 382 LEU A CA 1
ATOM 3045 C C . LEU A 1 382 ? -12.422 -10.984 -24.734 1 98.56 382 LEU A C 1
ATOM 3047 O O . LEU A 1 382 ? -11.258 -10.758 -25.062 1 98.56 382 LEU A O 1
ATOM 3051 N N . ILE A 1 383 ? -13.414 -10.109 -24.891 1 98.81 383 ILE A N 1
ATOM 3052 C CA . ILE A 1 383 ? -13.289 -8.898 -25.688 1 98.81 383 ILE A CA 1
ATOM 3053 C C . ILE A 1 383 ? -13.172 -7.688 -24.766 1 98.81 383 ILE A C 1
ATOM 3055 O O . ILE A 1 383 ? -14.141 -7.305 -24.094 1 98.81 383 ILE A O 1
ATOM 3059 N N . GLY A 1 384 ? -11.953 -7.141 -24.734 1 98.5 384 GLY A N 1
ATOM 3060 C CA . GLY A 1 384 ? -11.695 -6.004 -23.875 1 98.5 384 GLY A CA 1
ATOM 3061 C C . GLY A 1 384 ? -11.961 -4.668 -24.531 1 98.5 384 GLY A C 1
ATOM 3062 O O . GLY A 1 384 ? -12.883 -4.543 -25.344 1 98.5 384 GLY A O 1
ATOM 3063 N N . ARG A 1 385 ? -11.234 -3.627 -24.062 1 97.19 385 ARG A N 1
ATOM 3064 C CA . ARG A 1 385 ? -11.359 -2.271 -24.594 1 97.19 385 ARG A CA 1
ATOM 3065 C C . ARG A 1 385 ? -11.07 -2.234 -26.094 1 97.19 385 ARG A C 1
ATOM 3067 O O . ARG A 1 385 ? -10.195 -2.959 -26.578 1 97.19 385 ARG A O 1
ATOM 3074 N N . ASN A 1 386 ? -11.812 -1.418 -26.766 1 94.69 386 ASN A N 1
ATOM 3075 C CA . ASN A 1 386 ? -11.633 -1.157 -28.188 1 94.69 386 ASN A CA 1
ATOM 3076 C C . ASN A 1 386 ? -11.758 -2.436 -29.016 1 94.69 386 ASN A C 1
ATOM 3078 O O . ASN A 1 386 ? -11.109 -2.576 -30.062 1 94.69 386 ASN A O 1
ATOM 3082 N N . GLY A 1 387 ? -12.414 -3.443 -28.5 1 97.25 387 GLY A N 1
ATOM 3083 C CA . GLY A 1 387 ? -12.711 -4.66 -29.25 1 97.25 387 GLY A CA 1
ATOM 3084 C C . GLY A 1 387 ? -11.555 -5.637 -29.281 1 97.25 387 GLY A C 1
ATOM 3085 O O . GLY A 1 387 ? -11.562 -6.602 -30.047 1 97.25 387 GLY A O 1
ATOM 3086 N N . VAL A 1 388 ? -10.547 -5.414 -28.484 1 98.19 388 VAL A N 1
ATOM 3087 C CA . VAL A 1 388 ? -9.398 -6.309 -28.469 1 98.19 388 VAL A CA 1
ATOM 3088 C C . VAL A 1 388 ? -9.812 -7.676 -27.922 1 98.19 388 VAL A C 1
ATOM 3090 O O . VAL A 1 388 ? -10.367 -7.781 -26.828 1 98.19 388 VAL A O 1
ATOM 3093 N N . ASP A 1 389 ? -9.555 -8.703 -28.75 1 98.56 389 ASP A N 1
ATOM 3094 C CA . ASP A 1 389 ? -9.828 -10.094 -28.375 1 98.56 389 ASP A CA 1
ATOM 3095 C C . ASP A 1 389 ? -8.586 -10.758 -27.797 1 98.56 389 ASP A C 1
ATOM 3097 O O . ASP A 1 389 ? -7.617 -11.023 -28.516 1 98.56 389 ASP A O 1
ATOM 3101 N N . LEU A 1 390 ? -8.656 -11.07 -26.531 1 98.25 390 LEU A N 1
ATOM 3102 C CA . LEU A 1 390 ? -7.48 -11.594 -25.844 1 98.25 390 LEU A CA 1
ATOM 3103 C C . LEU A 1 390 ? -7.094 -12.961 -26.406 1 98.25 390 LEU A C 1
ATOM 3105 O O . LEU A 1 390 ? -5.906 -13.281 -26.516 1 98.25 390 LEU A O 1
ATOM 3109 N N . GLY A 1 391 ? -8.07 -13.836 -26.734 1 97.38 391 GLY A N 1
ATOM 3110 C CA . GLY A 1 391 ? -7.781 -15.133 -27.328 1 97.38 391 GLY A CA 1
ATOM 3111 C C . GLY A 1 391 ? -6.992 -15.039 -28.609 1 97.38 391 GLY A C 1
ATOM 3112 O O . GLY A 1 391 ? -5.996 -15.742 -28.797 1 97.38 391 GLY A O 1
ATOM 3113 N N . LYS A 1 392 ? -7.422 -14.148 -29.453 1 97.31 392 LYS A N 1
ATOM 3114 C CA . LYS A 1 392 ? -6.719 -13.945 -30.719 1 97.31 392 LYS A CA 1
ATOM 3115 C C . LYS A 1 392 ? -5.316 -13.383 -30.484 1 97.31 392 LYS A C 1
ATOM 3117 O O . LYS A 1 392 ? -4.355 -13.82 -31.125 1 97.31 392 LYS A O 1
ATOM 3122 N N . ARG A 1 393 ? -5.25 -12.477 -29.547 1 96.88 393 ARG A N 1
ATOM 3123 C CA . ARG A 1 393 ? -3.955 -11.883 -29.234 1 96.88 393 ARG A CA 1
ATOM 3124 C C . ARG A 1 393 ? -2.975 -12.93 -28.734 1 96.88 393 ARG A C 1
ATOM 3126 O O . ARG A 1 393 ? -1.865 -13.055 -29.25 1 96.88 393 ARG A O 1
ATOM 3133 N N . TRP A 1 394 ? -3.393 -13.727 -27.781 1 95.56 394 TRP A N 1
ATOM 3134 C CA . TRP A 1 394 ? -2.496 -14.688 -27.141 1 95.56 394 TRP A CA 1
ATOM 3135 C C . TRP A 1 394 ? -2.217 -15.867 -28.078 1 95.56 394 TRP A C 1
ATOM 3137 O O . TRP A 1 394 ? -1.168 -16.516 -27.969 1 95.56 394 TRP A O 1
ATOM 3147 N N . ALA A 1 395 ? -3.1 -16.141 -29 1 93.38 395 ALA A N 1
ATOM 3148 C CA . ALA A 1 395 ? -2.824 -17.156 -30 1 93.38 395 ALA A CA 1
ATOM 3149 C C . ALA A 1 395 ? -1.658 -16.75 -30.891 1 93.38 395 ALA A C 1
ATOM 3151 O O . ALA A 1 395 ? -0.89 -17.594 -31.359 1 93.38 395 ALA A O 1
ATOM 3152 N N . LYS A 1 396 ? -1.553 -15.5 -31.047 1 92.56 396 LYS A N 1
ATOM 3153 C CA . LYS A 1 396 ? -0.523 -14.977 -31.938 1 92.56 396 LYS A CA 1
ATOM 3154 C C . LYS A 1 396 ? 0.783 -14.734 -31.188 1 92.56 396 LYS A C 1
ATOM 3156 O O . LYS A 1 396 ? 1.854 -15.141 -31.641 1 92.56 396 LYS A O 1
ATOM 3161 N N . THR A 1 397 ? 0.718 -14.172 -30.031 1 90.81 397 THR A N 1
ATOM 3162 C CA . THR A 1 397 ? 1.909 -13.664 -29.359 1 90.81 397 THR A CA 1
ATOM 3163 C C . THR A 1 397 ? 2.361 -14.625 -28.266 1 90.81 397 THR A C 1
ATOM 3165 O O . THR A 1 397 ? 3.482 -14.516 -27.766 1 90.81 397 THR A O 1
ATOM 3168 N N . GLY A 1 398 ? 1.537 -15.562 -27.922 1 92.88 398 GLY A N 1
ATOM 3169 C CA . GLY A 1 398 ? 1.734 -16.234 -26.656 1 92.88 398 GLY A CA 1
ATOM 3170 C C . GLY A 1 398 ? 1.216 -15.438 -25.469 1 92.88 398 GLY A C 1
ATOM 3171 O O . GLY A 1 398 ? 1.137 -14.203 -25.531 1 92.88 398 GLY A O 1
ATOM 3172 N N . ALA A 1 399 ? 0.85 -16.094 -24.469 1 95.19 399 ALA A N 1
ATOM 3173 C CA . ALA A 1 399 ? 0.269 -15.438 -23.297 1 95.19 399 ALA A CA 1
ATOM 3174 C C . ALA A 1 399 ? 1.286 -14.523 -22.625 1 95.19 399 ALA A C 1
ATOM 3176 O O . ALA A 1 399 ? 2.449 -14.898 -22.453 1 95.19 399 ALA A O 1
ATOM 3177 N N . GLU A 1 400 ? 0.909 -13.328 -22.312 1 95.69 400 GLU A N 1
ATOM 3178 C CA . GLU A 1 400 ? 1.703 -12.328 -21.609 1 95.69 400 GLU A CA 1
ATOM 3179 C C . GLU A 1 400 ? 0.868 -11.594 -20.562 1 95.69 400 GLU A C 1
ATOM 3181 O O . GLU A 1 400 ? -0.032 -10.828 -20.906 1 95.69 400 GLU A O 1
ATOM 3186 N N . ALA A 1 401 ? 1.13 -11.852 -19.359 1 97.88 401 ALA A N 1
ATOM 3187 C CA . ALA A 1 401 ? 0.414 -11.172 -18.281 1 97.88 401 ALA A CA 1
ATOM 3188 C C . ALA A 1 401 ? 1.351 -10.273 -17.484 1 97.88 401 ALA A C 1
ATOM 3190 O O . ALA A 1 401 ? 2.574 -10.406 -17.562 1 97.88 401 ALA A O 1
ATOM 3191 N N . TYR A 1 402 ? 0.793 -9.242 -16.844 1 98.62 402 TYR A N 1
ATOM 3192 C CA . TYR A 1 402 ? 1.463 -8.414 -15.836 1 98.62 402 TYR A CA 1
ATOM 3193 C C . TYR A 1 402 ? 1.422 -9.086 -14.469 1 98.62 402 TYR A C 1
ATOM 3195 O O . TYR A 1 402 ? 0.361 -9.172 -13.852 1 98.62 402 TYR A O 1
ATOM 3203 N N . PHE A 1 403 ? 2.6 -9.562 -13.953 1 98.44 403 PHE A N 1
ATOM 3204 C CA . PHE A 1 403 ? 2.736 -10.258 -12.68 1 98.44 403 PHE A CA 1
ATOM 3205 C C . PHE A 1 403 ? 1.701 -11.367 -12.547 1 98.44 403 PHE A C 1
ATOM 3207 O O . PHE A 1 403 ? 1.065 -11.516 -11.5 1 98.44 403 PHE A O 1
ATOM 3214 N N . THR A 1 404 ? 1.415 -12.062 -13.633 1 97.88 404 THR A N 1
ATOM 3215 C CA . THR A 1 404 ? 0.585 -13.266 -13.695 1 97.88 404 THR A CA 1
ATOM 3216 C C . THR A 1 404 ? -0.89 -12.906 -13.539 1 97.88 404 THR A C 1
ATOM 3218 O O . THR A 1 404 ? -1.762 -13.766 -13.711 1 97.88 404 THR A O 1
ATOM 3221 N N . CYS A 1 405 ? -1.278 -11.617 -13.266 1 98.38 405 CYS A N 1
ATOM 3222 C CA . CYS A 1 405 ? -2.6 -11.359 -12.711 1 98.38 405 CYS A CA 1
ATOM 3223 C C . CYS A 1 405 ? -3.41 -10.453 -13.633 1 98.38 405 CYS A C 1
ATOM 3225 O O . CYS A 1 405 ? -4.641 -10.438 -13.57 1 98.38 405 CYS A O 1
ATOM 3227 N N . ALA A 1 406 ? -2.766 -9.617 -14.422 1 98.75 406 ALA A N 1
ATOM 3228 C CA . ALA A 1 406 ? -3.492 -8.594 -15.18 1 98.75 406 ALA A CA 1
ATOM 3229 C C . ALA A 1 406 ? -3.008 -8.531 -16.625 1 98.75 406 ALA A C 1
ATOM 3231 O O . ALA A 1 406 ? -1.905 -8.992 -16.938 1 98.75 406 ALA A O 1
ATOM 3232 N N . VAL A 1 407 ? -3.838 -8.016 -17.547 1 98.5 407 VAL A N 1
ATOM 3233 C CA . VAL A 1 407 ? -3.537 -7.965 -18.969 1 98.5 407 VAL A CA 1
ATOM 3234 C C . VAL A 1 407 ? -4.031 -6.641 -19.547 1 98.5 407 VAL A C 1
ATOM 3236 O O . VAL A 1 407 ? -5.117 -6.172 -19.203 1 98.5 407 VAL A O 1
ATOM 3239 N N . PRO A 1 408 ? -3.203 -6.016 -20.406 1 98.56 408 PRO A N 1
ATOM 3240 C CA . PRO A 1 408 ? -3.65 -4.777 -21.062 1 98.56 408 PRO A CA 1
ATOM 3241 C C . PRO A 1 408 ? -4.961 -4.953 -21.812 1 98.56 408 PRO A C 1
ATOM 3243 O O . PRO A 1 408 ? -5.238 -6.035 -22.344 1 98.56 408 PRO A O 1
ATOM 3246 N N . ASP A 1 409 ? -5.785 -3.93 -21.797 1 98.69 409 ASP A N 1
ATOM 3247 C CA . ASP A 1 409 ? -7.039 -3.814 -22.531 1 98.69 409 ASP A CA 1
ATOM 3248 C C . ASP A 1 409 ? -8.148 -4.625 -21.859 1 98.69 409 ASP A C 1
ATOM 3250 O O . ASP A 1 409 ? -9.281 -4.66 -22.359 1 98.69 409 ASP A O 1
ATOM 3254 N N . MET A 1 410 ? -7.902 -5.238 -20.797 1 98.88 410 MET A N 1
ATOM 3255 C CA . MET A 1 410 ? -8.914 -5.969 -20.047 1 98.88 410 MET A CA 1
ATOM 3256 C C . MET A 1 410 ? -9.18 -5.297 -18.703 1 98.88 410 MET A C 1
ATOM 3258 O O . MET A 1 410 ? -8.758 -5.801 -17.656 1 98.88 410 MET A O 1
ATOM 3262 N N . PRO A 1 411 ? -9.961 -4.23 -18.703 1 98.75 411 PRO A N 1
ATOM 3263 C CA . PRO A 1 411 ? -10.172 -3.486 -17.453 1 98.75 411 PRO A CA 1
ATOM 3264 C C . PRO A 1 411 ? -10.922 -4.297 -16.406 1 98.75 411 PRO A C 1
ATOM 3266 O O . PRO A 1 411 ? -11.828 -5.066 -16.734 1 98.75 411 PRO A O 1
ATOM 3269 N N . ASN A 1 412 ? -10.547 -4.117 -15.148 1 98.88 412 ASN A N 1
ATOM 3270 C CA . ASN A 1 412 ? -11.25 -4.719 -14.016 1 98.88 412 ASN A CA 1
ATOM 3271 C C . ASN A 1 412 ? -11.273 -6.238 -14.117 1 98.88 412 ASN A C 1
ATOM 3273 O O . ASN A 1 412 ? -12.188 -6.887 -13.602 1 98.88 412 ASN A O 1
ATOM 3277 N N . TYR A 1 413 ? -10.312 -6.797 -14.875 1 98.88 413 TYR A N 1
ATOM 3278 C CA . TYR A 1 413 ? -10.18 -8.234 -15.07 1 98.88 413 TYR A CA 1
ATOM 3279 C C . TYR A 1 413 ? -8.875 -8.75 -14.477 1 98.88 413 TYR A C 1
ATOM 3281 O O . TYR A 1 413 ? -7.801 -8.227 -14.773 1 98.88 413 TYR A O 1
ATOM 3289 N N . PHE A 1 414 ? -8.992 -9.75 -13.609 1 98.88 414 PHE A N 1
ATOM 3290 C CA . PHE A 1 414 ? -7.82 -10.289 -12.938 1 98.88 414 PHE A CA 1
ATOM 3291 C C . PHE A 1 414 ? -7.805 -11.812 -13.016 1 98.88 414 PHE A C 1
ATOM 3293 O O . PHE A 1 414 ? -8.859 -12.445 -13.062 1 98.88 414 PHE A O 1
ATOM 3300 N N . MET A 1 415 ? -6.605 -12.32 -13.062 1 98.5 415 MET A N 1
ATOM 3301 C CA . MET A 1 415 ? -6.441 -13.773 -13.172 1 98.5 415 MET A CA 1
ATOM 3302 C C . MET A 1 415 ? -5.758 -14.336 -11.93 1 98.5 415 MET A C 1
ATOM 3304 O O . MET A 1 415 ? -4.871 -13.695 -11.359 1 98.5 415 MET A O 1
ATOM 3308 N N . VAL A 1 416 ? -6.219 -15.477 -11.539 1 98.38 416 VAL A N 1
ATOM 3309 C CA . VAL A 1 416 ? -5.539 -16.312 -10.562 1 98.38 416 VAL A CA 1
ATOM 3310 C C . VAL A 1 416 ? -4.953 -17.547 -11.258 1 98.38 416 VAL A C 1
ATOM 3312 O O . VAL A 1 416 ? -5.633 -18.203 -12.039 1 98.38 416 VAL A O 1
ATOM 3315 N N . VAL A 1 417 ? -3.662 -17.766 -10.961 1 97.31 417 VAL A N 1
ATOM 3316 C CA . VAL A 1 417 ? -2.883 -18.797 -11.641 1 97.31 417 VAL A CA 1
ATOM 3317 C C . VAL A 1 417 ? -2.801 -18.469 -13.133 1 97.31 417 VAL A C 1
ATOM 3319 O O . VAL A 1 417 ? -3.072 -19.328 -13.977 1 97.31 417 VAL A O 1
ATOM 3322 N N . GLY A 1 418 ? -2.516 -17.188 -13.453 1 96.81 418 GLY A N 1
ATOM 3323 C CA . GLY A 1 418 ? -2.275 -16.781 -14.828 1 96.81 418 GLY A CA 1
ATOM 3324 C C . GLY A 1 418 ? -0.903 -17.172 -15.336 1 96.81 418 GLY A C 1
ATOM 3325 O O . GLY A 1 418 ? -0.171 -17.906 -14.664 1 96.81 418 GLY A O 1
ATOM 3326 N N . PRO A 1 419 ? -0.595 -16.719 -16.531 1 96.12 419 PRO A N 1
ATOM 3327 C CA . PRO A 1 419 ? 0.712 -17.047 -17.109 1 96.12 419 PRO A CA 1
ATOM 3328 C C . PRO A 1 419 ? 1.872 -16.656 -16.188 1 96.12 419 PRO A C 1
ATOM 3330 O O . PRO A 1 419 ? 1.841 -15.594 -15.562 1 96.12 419 PRO A O 1
ATOM 3333 N N . ASN A 1 420 ? 2.797 -17.625 -16.016 1 96.69 420 ASN A N 1
ATOM 3334 C CA . ASN A 1 420 ? 4.023 -17.438 -15.242 1 96.69 420 ASN A CA 1
ATOM 3335 C C . ASN A 1 420 ? 3.736 -17.359 -13.742 1 96.69 420 ASN A C 1
ATOM 3337 O O . ASN A 1 420 ? 4.348 -16.547 -13.031 1 96.69 420 ASN A O 1
ATOM 3341 N N . THR A 1 421 ? 2.697 -18.016 -13.242 1 96.81 421 THR A N 1
ATOM 3342 C CA . THR A 1 421 ? 2.514 -18.25 -11.82 1 96.81 421 THR A CA 1
ATOM 3343 C C . THR A 1 421 ? 3.58 -19.203 -11.281 1 96.81 421 THR A C 1
ATOM 3345 O O . THR A 1 421 ? 4.102 -20.031 -12.023 1 96.81 421 THR A O 1
ATOM 3348 N N . PRO A 1 422 ? 3.965 -19.047 -10.07 1 93.94 422 PRO A N 1
ATOM 3349 C CA . PRO A 1 422 ? 4.988 -19.953 -9.539 1 93.94 422 PRO A CA 1
ATOM 3350 C C . PRO A 1 422 ? 4.484 -21.391 -9.375 1 93.94 422 PRO A C 1
ATOM 3352 O O . PRO A 1 422 ? 4.02 -21.766 -8.297 1 93.94 422 PRO A O 1
ATOM 3355 N N . ILE A 1 423 ? 4.707 -22.219 -10.359 1 88.12 423 ILE A N 1
ATOM 3356 C CA . ILE A 1 423 ? 4.203 -23.594 -10.344 1 88.12 423 ILE A CA 1
ATOM 3357 C C . ILE A 1 423 ? 5.375 -24.562 -10.328 1 88.12 423 ILE A C 1
ATOM 3359 O O . ILE A 1 423 ? 5.172 -25.781 -10.258 1 88.12 423 ILE A O 1
ATOM 3363 N N . SER A 1 424 ? 6.637 -24.031 -10.422 1 84.25 424 SER A N 1
ATOM 3364 C CA . SER A 1 424 ? 7.789 -24.922 -10.594 1 84.25 424 SER A CA 1
ATOM 3365 C C . SER A 1 424 ? 8.398 -25.297 -9.25 1 84.25 424 SER A C 1
ATOM 3367 O O . SER A 1 424 ? 9.148 -26.281 -9.156 1 84.25 424 SER A O 1
ATOM 3369 N N . ASN A 1 425 ? 8.164 -24.438 -8.289 1 83.69 425 ASN A N 1
ATOM 3370 C CA . ASN A 1 425 ? 8.758 -24.656 -6.977 1 83.69 425 ASN A CA 1
ATOM 3371 C C . ASN A 1 425 ? 7.832 -24.172 -5.859 1 83.69 425 ASN A C 1
ATOM 3373 O O . ASN A 1 425 ? 7.238 -23.094 -5.965 1 83.69 425 ASN A O 1
ATOM 3377 N N . GLY A 1 426 ? 7.738 -25.016 -4.883 1 85.94 426 GLY A N 1
ATOM 3378 C CA . GLY A 1 426 ? 6.902 -24.656 -3.744 1 85.94 426 GLY A CA 1
ATOM 3379 C C . GLY A 1 426 ? 5.434 -24.969 -3.959 1 85.94 426 GLY A C 1
ATOM 3380 O O . GLY A 1 426 ? 5.062 -25.562 -4.977 1 85.94 426 GLY A O 1
ATOM 3381 N N . SER A 1 427 ? 4.672 -24.656 -2.934 1 92.75 427 SER A N 1
ATOM 3382 C CA . SER A 1 427 ? 3.225 -24.844 -2.988 1 92.75 427 SER A CA 1
ATOM 3383 C C . SER A 1 427 ? 2.547 -23.719 -3.754 1 92.75 427 SER A C 1
ATOM 3385 O O . SER A 1 427 ? 2.979 -22.562 -3.684 1 92.75 427 SER A O 1
ATOM 3387 N N . LEU A 1 428 ? 1.562 -24.047 -4.488 1 95.62 428 LEU A N 1
ATOM 3388 C CA . LEU A 1 428 ? 0.807 -23.078 -5.277 1 95.62 428 LEU A CA 1
ATOM 3389 C C . LEU A 1 428 ? -0.095 -22.234 -4.383 1 95.62 428 LEU A C 1
ATOM 3391 O O . LEU A 1 428 ? -0.544 -21.156 -4.789 1 95.62 428 LEU A O 1
ATOM 3395 N N . MET A 1 429 ? -0.355 -22.688 -3.17 1 97.5 429 MET A N 1
ATOM 3396 C CA . MET A 1 429 ? -1.426 -22.156 -2.33 1 97.5 429 MET A CA 1
ATOM 3397 C C . MET A 1 429 ? -1.117 -20.734 -1.897 1 97.5 429 MET A C 1
ATOM 3399 O O . MET A 1 429 ? -1.985 -19.859 -1.956 1 97.5 429 MET A O 1
ATOM 3403 N N . PRO A 1 430 ? 0.171 -20.469 -1.512 1 97.88 430 PRO A N 1
ATOM 3404 C CA . PRO A 1 430 ? 0.452 -19.062 -1.178 1 97.88 430 PRO A CA 1
ATOM 3405 C C . PRO A 1 430 ? 0.372 -18.141 -2.391 1 97.88 430 PRO A C 1
ATOM 3407 O O . PRO A 1 430 ? 0.016 -16.969 -2.256 1 97.88 430 PRO A O 1
ATOM 3410 N N . ALA A 1 431 ? 0.707 -18.625 -3.598 1 98.06 431 ALA A N 1
ATOM 3411 C CA . ALA A 1 431 ? 0.563 -17.812 -4.809 1 98.06 431 ALA A CA 1
ATOM 3412 C C . ALA A 1 431 ? -0.897 -17.453 -5.055 1 98.06 431 ALA A C 1
ATOM 3414 O O . ALA A 1 431 ? -1.215 -16.297 -5.336 1 98.06 431 ALA A O 1
ATOM 3415 N N . ILE A 1 432 ? -1.802 -18.422 -4.887 1 98.38 432 ILE A N 1
ATOM 3416 C CA . ILE A 1 432 ? -3.232 -18.203 -5.086 1 98.38 432 ILE A CA 1
ATOM 3417 C C . ILE A 1 432 ? -3.736 -17.141 -4.125 1 98.38 432 ILE A C 1
ATOM 3419 O O . ILE A 1 432 ? -4.434 -16.203 -4.535 1 98.38 432 ILE A O 1
ATOM 3423 N N . GLU A 1 433 ? -3.346 -17.297 -2.895 1 98.5 433 GLU A N 1
ATOM 3424 C CA . GLU A 1 433 ? -3.795 -16.328 -1.902 1 98.5 433 GLU A CA 1
ATOM 3425 C C . GLU A 1 433 ? -3.361 -14.906 -2.283 1 98.5 433 GLU A C 1
ATOM 3427 O O . GLU A 1 433 ? -4.168 -13.977 -2.25 1 98.5 433 GLU A O 1
ATOM 3432 N N . ASN A 1 434 ? -2.102 -14.742 -2.637 1 98.44 434 ASN A N 1
ATOM 3433 C CA . ASN A 1 434 ? -1.568 -13.406 -2.91 1 98.44 434 ASN A CA 1
ATOM 3434 C C . ASN A 1 434 ? -2.105 -12.852 -4.223 1 98.44 434 ASN A C 1
ATOM 3436 O O . ASN A 1 434 ? -2.289 -11.641 -4.355 1 98.44 434 ASN A O 1
ATOM 3440 N N . GLN A 1 435 ? -2.371 -13.695 -5.223 1 98.69 435 GLN A N 1
ATOM 3441 C CA . GLN A 1 435 ? -3.002 -13.25 -6.461 1 98.69 435 GLN A CA 1
ATOM 3442 C C . GLN A 1 435 ? -4.43 -12.766 -6.207 1 98.69 435 GLN A C 1
ATOM 3444 O O . GLN A 1 435 ? -4.871 -11.781 -6.805 1 98.69 435 GLN A O 1
ATOM 3449 N N . LEU A 1 436 ? -5.141 -13.445 -5.301 1 98.69 436 LEU A N 1
ATOM 3450 C CA . LEU A 1 436 ? -6.477 -13 -4.914 1 98.69 436 LEU A CA 1
ATOM 3451 C C . LEU A 1 436 ? -6.41 -11.664 -4.18 1 98.69 436 LEU A C 1
ATOM 3453 O O . LEU A 1 436 ? -7.215 -10.773 -4.434 1 98.69 436 LEU A O 1
ATOM 3457 N N . GLU A 1 437 ? -5.434 -11.578 -3.26 1 98.5 437 GLU A N 1
ATOM 3458 C CA . GLU A 1 437 ? -5.266 -10.32 -2.543 1 98.5 437 GLU A CA 1
ATOM 3459 C C . GLU A 1 437 ? -4.957 -9.172 -3.504 1 98.5 437 GLU A C 1
ATOM 3461 O O . GLU A 1 437 ? -5.445 -8.055 -3.322 1 98.5 437 GLU A O 1
ATOM 3466 N N . PHE A 1 438 ? -4.109 -9.43 -4.477 1 98.5 438 PHE A N 1
ATOM 3467 C CA . PHE A 1 438 ? -3.826 -8.461 -5.535 1 98.5 438 PHE A CA 1
ATOM 3468 C C . PHE A 1 438 ? -5.113 -8.016 -6.215 1 98.5 438 PHE A C 1
ATOM 3470 O O . PHE A 1 438 ? -5.391 -6.816 -6.301 1 98.5 438 PHE A O 1
ATOM 3477 N N . ALA A 1 439 ? -5.965 -8.945 -6.652 1 98.62 439 ALA A N 1
ATOM 3478 C CA . ALA A 1 439 ? -7.223 -8.648 -7.328 1 98.62 439 ALA A CA 1
ATOM 3479 C C . ALA A 1 439 ? -8.172 -7.879 -6.41 1 98.62 439 ALA A C 1
ATOM 3481 O O . ALA A 1 439 ? -8.766 -6.879 -6.82 1 98.62 439 ALA A O 1
ATOM 3482 N N . LEU A 1 440 ? -8.273 -8.305 -5.199 1 98.44 440 LEU A N 1
ATOM 3483 C CA . LEU A 1 440 ? -9.234 -7.73 -4.262 1 98.44 440 LEU A CA 1
ATOM 3484 C C . LEU A 1 440 ? -8.805 -6.328 -3.838 1 98.44 440 LEU A C 1
ATOM 3486 O O . LEU A 1 440 ? -9.648 -5.496 -3.492 1 98.44 440 LEU A O 1
ATOM 3490 N N . SER A 1 441 ? -7.48 -6.082 -3.863 1 98.06 441 SER A N 1
ATOM 3491 C CA . SER A 1 441 ? -7.031 -4.723 -3.566 1 98.06 441 SER A CA 1
ATOM 3492 C C . SER A 1 441 ? -7.562 -3.73 -4.594 1 98.06 441 SER A C 1
ATOM 3494 O O . SER A 1 441 ? -7.895 -2.594 -4.254 1 98.06 441 SER A O 1
ATOM 3496 N N . PHE A 1 442 ? -7.637 -4.125 -5.867 1 98.5 442 PHE A N 1
ATOM 3497 C CA . PHE A 1 442 ? -8.195 -3.258 -6.898 1 98.5 442 PHE A CA 1
ATOM 3498 C C . PHE A 1 442 ? -9.711 -3.148 -6.754 1 98.5 442 PHE A C 1
ATOM 3500 O O . PHE A 1 442 ? -10.281 -2.078 -6.965 1 98.5 442 PHE A O 1
ATOM 3507 N N . ALA A 1 443 ? -10.367 -4.289 -6.391 1 98.5 443 ALA A N 1
ATOM 3508 C CA . ALA A 1 443 ? -11.805 -4.219 -6.121 1 98.5 443 ALA A CA 1
ATOM 3509 C C . ALA A 1 443 ? -12.102 -3.215 -5.012 1 98.5 443 ALA A C 1
ATOM 3511 O O . ALA A 1 443 ? -13.047 -2.43 -5.113 1 98.5 443 ALA A O 1
ATOM 3512 N N . ASN A 1 444 ? -11.305 -3.256 -3.996 1 97.75 444 ASN A N 1
ATOM 3513 C CA . ASN A 1 444 ? -11.445 -2.32 -2.885 1 97.75 444 ASN A CA 1
ATOM 3514 C C . ASN A 1 444 ? -11.281 -0.874 -3.348 1 97.75 444 ASN A C 1
ATOM 3516 O O . ASN A 1 444 ? -12.031 0.006 -2.918 1 97.75 444 ASN A O 1
ATOM 3520 N N . LYS A 1 445 ? -10.32 -0.596 -4.188 1 97.25 445 LYS A N 1
ATOM 3521 C CA . LYS A 1 445 ? -10.117 0.746 -4.723 1 97.25 445 LYS A CA 1
ATOM 3522 C C . LYS A 1 445 ? -11.297 1.185 -5.582 1 97.25 445 LYS A C 1
ATOM 3524 O O . LYS A 1 445 ? -11.727 2.338 -5.52 1 97.25 445 LYS A O 1
ATOM 3529 N N . ILE A 1 446 ? -11.805 0.265 -6.367 1 98.06 446 ILE A N 1
ATOM 3530 C CA . ILE A 1 446 ? -12.961 0.541 -7.215 1 98.06 446 ILE A CA 1
ATOM 3531 C C . ILE A 1 446 ? -14.141 0.963 -6.348 1 98.06 446 ILE A C 1
ATOM 3533 O O . ILE A 1 446 ? -14.844 1.93 -6.668 1 98.06 446 ILE A O 1
ATOM 3537 N N . GLN A 1 447 ? -14.281 0.324 -5.156 1 97.12 447 GLN A N 1
ATOM 3538 C CA . GLN A 1 447 ? -15.391 0.615 -4.258 1 97.12 447 GLN A CA 1
ATOM 3539 C C . GLN A 1 447 ? -15.172 1.935 -3.523 1 97.12 447 GLN A C 1
ATOM 3541 O O . GLN A 1 447 ? -16.109 2.713 -3.344 1 97.12 447 GLN A O 1
ATOM 3546 N N . ARG A 1 448 ? -13.961 2.211 -3.211 1 97.75 448 ARG A N 1
ATOM 3547 C CA . ARG A 1 448 ? -13.758 3.174 -2.131 1 97.75 448 ARG A CA 1
ATOM 3548 C C . ARG A 1 448 ? -13.172 4.477 -2.66 1 97.75 448 ARG A C 1
ATOM 3550 O O . ARG A 1 448 ? -13.133 5.48 -1.947 1 97.75 448 ARG A O 1
ATOM 3557 N N . GLU A 1 449 ? -12.773 4.512 -3.949 1 97.62 449 GLU A N 1
ATOM 3558 C CA . GLU A 1 449 ? -12.133 5.719 -4.473 1 97.62 449 GLU A CA 1
ATOM 3559 C C . GLU A 1 449 ? -12.797 6.176 -5.77 1 97.62 449 GLU A C 1
ATOM 3561 O O . GLU A 1 449 ? -12.18 6.859 -6.582 1 97.62 449 GLU A O 1
ATOM 3566 N N . GLY A 1 450 ? -14.016 5.746 -5.965 1 95.62 450 GLY A N 1
ATOM 3567 C CA . GLY A 1 450 ? -14.789 6.207 -7.105 1 95.62 450 GLY A CA 1
ATOM 3568 C C . GLY A 1 450 ? -14.18 5.805 -8.438 1 95.62 450 GLY A C 1
ATOM 3569 O O . GLY A 1 450 ? -14.273 6.547 -9.414 1 95.62 450 GLY A O 1
ATOM 3570 N N . VAL A 1 451 ? -13.5 4.66 -8.508 1 98.19 451 VAL A N 1
ATOM 3571 C CA . VAL A 1 451 ? -12.859 4.172 -9.719 1 98.19 451 VAL A CA 1
ATOM 3572 C C . VAL A 1 451 ? -13.867 3.412 -10.578 1 98.19 451 VAL A C 1
ATOM 3574 O O . VAL A 1 451 ? -14.594 2.551 -10.07 1 98.19 451 VAL A O 1
ATOM 3577 N N . LYS A 1 452 ? -13.984 3.812 -11.828 1 98.19 452 LYS A N 1
ATOM 3578 C CA . LYS A 1 452 ? -14.836 3.111 -12.781 1 98.19 452 LYS A CA 1
ATOM 3579 C C . LYS A 1 452 ? -14.117 1.9 -13.375 1 98.19 452 LYS A C 1
ATOM 3581 O O . LYS A 1 452 ? -14.688 0.808 -13.438 1 98.19 452 LYS A O 1
ATOM 3586 N N . SER A 1 453 ? -12.891 2.107 -13.766 1 98.44 453 SER A N 1
ATOM 3587 C CA . SER A 1 453 ? -12.117 1.014 -14.344 1 98.44 453 SER A CA 1
ATOM 3588 C C . SER A 1 453 ? -10.633 1.186 -14.078 1 98.44 453 SER A C 1
ATOM 3590 O O . SER A 1 453 ? -10.156 2.307 -13.883 1 98.44 453 SER A O 1
ATOM 3592 N N . VAL A 1 454 ? -9.945 0.139 -13.938 1 98.75 454 VAL A N 1
ATOM 3593 C CA . VAL A 1 454 ? -8.492 0.073 -13.797 1 98.75 454 VAL A CA 1
ATOM 3594 C C . VAL A 1 454 ? -7.93 -0.991 -14.742 1 98.75 454 VAL A C 1
ATOM 3596 O O . VAL A 1 454 ? -8.5 -2.08 -14.867 1 98.75 454 VAL A O 1
ATOM 3599 N N . VAL A 1 455 ? -6.867 -0.667 -15.539 1 98.81 455 VAL A N 1
ATOM 3600 C CA . VAL A 1 455 ? -6.27 -1.603 -16.484 1 98.81 455 VAL A CA 1
ATOM 3601 C C . VAL A 1 455 ? -4.762 -1.371 -16.562 1 98.81 455 VAL A C 1
ATOM 3603 O O . VAL A 1 455 ? -4.301 -0.227 -16.531 1 98.81 455 VAL A O 1
ATOM 3606 N N . VAL A 1 456 ? -3.967 -2.434 -16.531 1 98.75 456 VAL A N 1
ATOM 3607 C CA . VAL A 1 456 ? -2.516 -2.301 -16.594 1 98.75 456 VAL A CA 1
ATOM 3608 C C . VAL A 1 456 ? -2.109 -1.771 -17.969 1 98.75 456 VAL A C 1
ATOM 3610 O O . VAL A 1 456 ? -2.752 -2.08 -18.969 1 98.75 456 VAL A O 1
ATOM 3613 N N . SER A 1 457 ? -1.04 -1.032 -18.016 1 98.38 457 SER A N 1
ATOM 3614 C CA . SER A 1 457 ? -0.583 -0.462 -19.281 1 98.38 457 SER A CA 1
ATOM 3615 C C . SER A 1 457 ? 0.149 -1.501 -20.125 1 98.38 457 SER A C 1
ATOM 3617 O O . SER A 1 457 ? 0.749 -2.434 -19.594 1 98.38 457 SER A O 1
ATOM 3619 N N . GLN A 1 458 ? 0.063 -1.311 -21.438 1 97.94 458 GLN A N 1
ATOM 3620 C CA . GLN A 1 458 ? 0.804 -2.174 -22.344 1 97.94 458 GLN A CA 1
ATOM 3621 C C . GLN A 1 458 ? 2.309 -2.049 -22.125 1 97.94 458 GLN A C 1
ATOM 3623 O O . GLN A 1 458 ? 3.027 -3.049 -22.141 1 97.94 458 GLN A O 1
ATOM 3628 N N . GLN A 1 459 ? 2.768 -0.81 -21.891 1 97.94 459 GLN A N 1
ATOM 3629 C CA . GLN A 1 459 ? 4.195 -0.561 -21.703 1 97.94 459 GLN A CA 1
ATOM 3630 C C . GLN A 1 459 ? 4.73 -1.321 -20.484 1 97.94 459 GLN A C 1
ATOM 3632 O O . GLN A 1 459 ? 5.766 -1.983 -20.578 1 97.94 459 GLN A O 1
ATOM 3637 N N . ALA A 1 460 ? 4.023 -1.219 -19.359 1 98.5 460 ALA A N 1
ATOM 3638 C CA . ALA A 1 460 ? 4.449 -1.923 -18.156 1 98.5 460 ALA A CA 1
ATOM 3639 C C . ALA A 1 460 ? 4.465 -3.434 -18.375 1 98.5 460 ALA A C 1
ATOM 3641 O O . ALA A 1 460 ? 5.398 -4.121 -17.969 1 98.5 460 ALA A O 1
ATOM 3642 N N . THR A 1 461 ? 3.463 -3.943 -19.062 1 98.5 461 THR A N 1
ATOM 3643 C CA . THR A 1 461 ? 3.367 -5.375 -19.312 1 98.5 461 THR A CA 1
ATOM 3644 C C . THR A 1 461 ? 4.508 -5.844 -20.219 1 98.5 461 THR A C 1
ATOM 3646 O O . THR A 1 461 ? 5.133 -6.871 -19.953 1 98.5 461 THR A O 1
ATOM 3649 N N . THR A 1 462 ? 4.785 -5.055 -21.219 1 97.75 462 THR A N 1
ATOM 3650 C CA . THR A 1 462 ? 5.871 -5.387 -22.141 1 97.75 462 THR A CA 1
ATOM 3651 C C . THR A 1 462 ? 7.207 -5.418 -21.391 1 97.75 462 THR A C 1
ATOM 3653 O O . THR A 1 462 ? 7.969 -6.379 -21.516 1 97.75 462 THR A O 1
ATOM 3656 N N . GLU A 1 463 ? 7.496 -4.41 -20.641 1 97.75 463 GLU A N 1
ATOM 3657 C CA . GLU A 1 463 ? 8.758 -4.312 -19.922 1 97.75 463 GLU A CA 1
ATOM 3658 C C . GLU A 1 463 ? 8.898 -5.438 -18.891 1 97.75 463 GLU A C 1
ATOM 3660 O O . GLU A 1 463 ? 9.992 -5.98 -18.703 1 97.75 463 GLU A O 1
ATOM 3665 N N . PHE A 1 464 ? 7.789 -5.781 -18.25 1 98.31 464 PHE A N 1
ATOM 3666 C CA . PHE A 1 464 ? 7.824 -6.887 -17.297 1 98.31 464 PHE A CA 1
ATOM 3667 C C . PHE A 1 464 ? 8.18 -8.188 -18 1 98.31 464 PHE A C 1
ATOM 3669 O O . PHE A 1 464 ? 9.031 -8.945 -17.531 1 98.31 464 PHE A O 1
ATOM 3676 N N . ASN A 1 465 ? 7.52 -8.438 -19.094 1 97.56 465 ASN A N 1
ATOM 3677 C CA . ASN A 1 465 ? 7.766 -9.68 -19.812 1 97.56 465 ASN A CA 1
ATOM 3678 C C . ASN A 1 465 ? 9.172 -9.711 -20.406 1 97.56 465 ASN A C 1
ATOM 3680 O O . ASN A 1 465 ? 9.789 -10.773 -20.484 1 97.56 465 ASN A O 1
ATOM 3684 N N . ASP A 1 466 ? 9.664 -8.547 -20.812 1 97.06 466 ASP A N 1
ATOM 3685 C CA . ASP A 1 466 ? 11.055 -8.484 -21.25 1 97.06 466 ASP A CA 1
ATOM 3686 C C . ASP A 1 466 ? 12 -8.906 -20.125 1 97.06 466 ASP A C 1
ATOM 3688 O O . ASP A 1 466 ? 12.945 -9.664 -20.344 1 97.06 466 ASP A O 1
ATOM 3692 N N . HIS A 1 467 ? 11.75 -8.414 -18.953 1 97.81 467 HIS A N 1
ATOM 3693 C CA . HIS A 1 467 ? 12.555 -8.805 -17.812 1 97.81 467 HIS A CA 1
ATOM 3694 C C . HIS A 1 467 ? 12.422 -10.297 -17.516 1 97.81 467 HIS A C 1
ATOM 3696 O O . HIS A 1 467 ? 13.422 -10.992 -17.359 1 97.81 467 HIS A O 1
ATOM 3702 N N . LYS A 1 468 ? 11.18 -10.734 -17.469 1 97.19 468 LYS A N 1
ATOM 3703 C CA . LYS A 1 468 ? 10.891 -12.141 -17.203 1 97.19 468 LYS A CA 1
ATOM 3704 C C . LYS A 1 468 ? 11.625 -13.047 -18.188 1 97.19 468 LYS A C 1
ATOM 3706 O O . LYS A 1 468 ? 12.242 -14.031 -17.797 1 97.19 468 LYS A O 1
ATOM 3711 N N . ASP A 1 469 ? 11.578 -12.734 -19.453 1 96.12 469 ASP A N 1
ATOM 3712 C CA . ASP A 1 469 ? 12.227 -13.531 -20.484 1 96.12 469 ASP A CA 1
ATOM 3713 C C . ASP A 1 469 ? 13.742 -13.547 -20.312 1 96.12 469 ASP A C 1
ATOM 3715 O O . ASP A 1 469 ? 14.383 -14.586 -20.5 1 96.12 469 ASP A O 1
ATOM 3719 N N . ALA A 1 470 ? 14.266 -12.414 -19.938 1 96.69 470 ALA A N 1
ATOM 3720 C CA . ALA A 1 470 ? 15.703 -12.344 -19.688 1 96.69 470 ALA A CA 1
ATOM 3721 C C . ALA A 1 470 ? 16.109 -13.227 -18.516 1 96.69 470 ALA A C 1
ATOM 3723 O O . ALA A 1 470 ? 17.125 -13.922 -18.578 1 96.69 470 ALA A O 1
ATOM 3724 N N . VAL A 1 471 ? 15.367 -13.219 -17.5 1 97.31 471 VAL A N 1
ATOM 3725 C CA . VAL A 1 471 ? 15.664 -14.055 -16.328 1 97.31 471 VAL A CA 1
ATOM 3726 C C . VAL A 1 471 ? 15.523 -15.523 -16.703 1 97.31 471 VAL A C 1
ATOM 3728 O O . VAL A 1 471 ? 16.297 -16.375 -16.234 1 97.31 471 VAL A O 1
ATOM 3731 N N . MET A 1 472 ? 14.562 -15.875 -17.547 1 96.56 472 MET A N 1
ATOM 3732 C CA . MET A 1 472 ? 14.328 -17.25 -17.953 1 96.56 472 MET A CA 1
ATOM 3733 C C . MET A 1 472 ? 15.57 -17.844 -18.625 1 96.56 472 MET A C 1
ATOM 3735 O O . MET A 1 472 ? 15.836 -19.047 -18.5 1 96.56 472 MET A O 1
ATOM 3739 N N . GLU A 1 473 ? 16.344 -17.047 -19.219 1 94.19 473 GLU A N 1
ATOM 3740 C CA . GLU A 1 473 ? 17.562 -17.516 -19.891 1 94.19 473 GLU A CA 1
ATOM 3741 C C . GLU A 1 473 ? 18.578 -18.031 -18.875 1 94.19 473 GLU A C 1
ATOM 3743 O O . GLU A 1 473 ? 19.469 -18.797 -19.219 1 94.19 473 GLU A O 1
ATOM 3748 N N . LEU A 1 474 ? 18.406 -17.594 -17.656 1 95.81 474 LEU A N 1
ATOM 3749 C CA . LEU A 1 474 ? 19.312 -18.016 -16.594 1 95.81 474 LEU A CA 1
ATOM 3750 C C . LEU A 1 474 ? 18.859 -19.344 -15.984 1 95.81 474 LEU A C 1
ATOM 3752 O O . LEU A 1 474 ? 19.625 -20 -15.273 1 95.81 474 LEU A O 1
ATOM 3756 N N . LEU A 1 475 ? 17.672 -19.734 -16.219 1 96 475 LEU A N 1
ATOM 3757 C CA . LEU A 1 475 ? 17.047 -20.859 -15.531 1 96 475 LEU A CA 1
ATOM 3758 C C . LEU A 1 475 ? 16.938 -22.062 -16.453 1 96 475 LEU A C 1
ATOM 3760 O O . LEU A 1 475 ? 16.875 -21.906 -17.672 1 96 475 LEU A O 1
ATOM 3764 N N . THR A 1 476 ? 16.844 -23.219 -15.867 1 95.69 476 THR A N 1
ATOM 3765 C CA . THR A 1 476 ? 16.797 -24.469 -16.609 1 95.69 476 THR A CA 1
ATOM 3766 C C . THR A 1 476 ? 15.484 -24.578 -17.391 1 95.69 476 THR A C 1
ATOM 3768 O O . THR A 1 476 ? 15.359 -25.406 -18.297 1 95.69 476 THR A O 1
ATOM 3771 N N . PHE A 1 477 ? 14.516 -23.703 -17.094 1 94.31 477 PHE A N 1
ATOM 3772 C CA . PHE A 1 477 ? 13.211 -23.75 -17.75 1 94.31 477 PHE A CA 1
ATOM 3773 C C . PHE A 1 477 ? 13.352 -23.484 -19.25 1 94.31 477 PHE A C 1
ATOM 3775 O O . PHE A 1 477 ? 12.5 -23.906 -20.031 1 94.31 477 PHE A O 1
ATOM 3782 N N . SER A 1 478 ? 14.422 -22.797 -19.641 1 92.88 478 SER A N 1
ATOM 3783 C CA . SER A 1 478 ? 14.648 -22.453 -21.031 1 92.88 478 SER A CA 1
ATOM 3784 C C . SER A 1 478 ? 15.531 -23.484 -21.734 1 92.88 478 SER A C 1
ATOM 3786 O O . SER A 1 478 ? 15.969 -23.281 -22.859 1 92.88 478 SER A O 1
ATOM 3788 N N . GLY A 1 479 ? 15.805 -24.578 -21.047 1 90.81 479 GLY A N 1
ATOM 3789 C CA . GLY A 1 479 ? 16.672 -25.609 -21.609 1 90.81 479 GLY A CA 1
ATOM 3790 C C . GLY A 1 479 ? 16.094 -26.25 -22.859 1 90.81 479 GLY A C 1
ATOM 3791 O O . GLY A 1 479 ? 14.984 -25.938 -23.266 1 90.81 479 GLY A O 1
ATOM 3792 N N . ASN A 1 480 ? 16.859 -27.172 -23.375 1 87.38 480 ASN A N 1
ATOM 3793 C CA . ASN A 1 480 ? 16.5 -27.812 -24.641 1 87.38 480 ASN A CA 1
ATOM 3794 C C . ASN A 1 480 ? 15.648 -29.062 -24.406 1 87.38 480 ASN A C 1
ATOM 3796 O O . ASN A 1 480 ? 16.125 -30.188 -24.578 1 87.38 480 ASN A O 1
ATOM 3800 N N . CYS A 1 481 ? 14.461 -28.875 -24.047 1 89.06 481 CYS A N 1
ATOM 3801 C CA . CYS A 1 481 ? 13.469 -29.922 -23.859 1 89.06 481 CYS A CA 1
ATOM 3802 C C . CYS A 1 481 ? 12.086 -29.453 -24.297 1 89.06 481 CYS A C 1
ATOM 3804 O O . CYS A 1 481 ? 11.812 -28.266 -24.312 1 89.06 481 CYS A O 1
ATOM 3806 N N . ASN A 1 482 ? 11.273 -30.406 -24.75 1 86 482 ASN A N 1
ATOM 3807 C CA . ASN A 1 482 ? 9.852 -30.125 -24.938 1 86 482 ASN A CA 1
ATOM 3808 C C . ASN A 1 482 ? 9.117 -30.094 -23.609 1 86 482 ASN A C 1
ATOM 3810 O O . ASN A 1 482 ? 9.172 -31.047 -22.828 1 86 482 ASN A O 1
ATOM 3814 N N . SER A 1 483 ? 8.492 -28.938 -23.359 1 85.69 483 SER A N 1
ATOM 3815 C CA . SER A 1 483 ? 7.887 -28.781 -22.047 1 85.69 483 SER A CA 1
ATOM 3816 C C . SER A 1 483 ? 6.602 -27.953 -22.125 1 85.69 483 SER A C 1
ATOM 3818 O O . SER A 1 483 ? 6.488 -27.047 -22.938 1 85.69 483 SER A O 1
ATOM 3820 N N . TRP A 1 484 ? 5.672 -28.281 -21.25 1 82.19 484 TRP A N 1
ATOM 3821 C CA . TRP A 1 484 ? 4.465 -27.469 -21.156 1 82.19 484 TRP A CA 1
ATOM 3822 C C . TRP A 1 484 ? 4.789 -26.062 -20.641 1 82.19 484 TRP A C 1
ATOM 3824 O O . TRP A 1 484 ? 4.008 -25.125 -20.828 1 82.19 484 TRP A O 1
ATOM 3834 N N . TYR A 1 485 ? 5.996 -25.906 -20 1 86.88 485 TYR A N 1
ATOM 3835 C CA . TYR A 1 485 ? 6.441 -24.578 -19.594 1 86.88 485 TYR A CA 1
ATOM 3836 C C . TYR A 1 485 ? 6.516 -23.625 -20.781 1 86.88 485 TYR A C 1
ATOM 3838 O O . TYR A 1 485 ? 6.348 -22.422 -20.625 1 86.88 485 TYR A O 1
ATOM 3846 N N . LYS A 1 486 ? 6.746 -24.172 -21.953 1 88.75 486 LYS A N 1
ATOM 3847 C CA . LYS A 1 486 ? 6.93 -23.438 -23.203 1 88.75 486 LYS A CA 1
ATOM 3848 C C . LYS A 1 486 ? 5.82 -23.75 -24.203 1 88.75 486 LYS A C 1
ATOM 3850 O O . LYS A 1 486 ? 6.062 -23.812 -25.406 1 88.75 486 LYS A O 1
ATOM 3855 N N . GLY A 1 487 ? 4.719 -24.141 -23.734 1 77.38 487 GLY A N 1
ATOM 3856 C CA . GLY A 1 487 ? 3.588 -24.438 -24.594 1 77.38 487 GLY A CA 1
ATOM 3857 C C . GLY A 1 487 ? 3.75 -25.734 -25.359 1 77.38 487 GLY A C 1
ATOM 3858 O O . GLY A 1 487 ? 3.26 -25.875 -26.484 1 77.38 487 GLY A O 1
ATOM 3859 N N . GLY A 1 488 ? 4.508 -26.609 -24.875 1 77.75 488 GLY A N 1
ATOM 3860 C CA . GLY A 1 488 ? 4.703 -27.906 -25.5 1 77.75 488 GLY A CA 1
ATOM 3861 C C . GLY A 1 488 ? 5.781 -27.906 -26.562 1 77.75 488 GLY A C 1
ATOM 3862 O O . GLY A 1 488 ? 5.875 -28.828 -27.375 1 77.75 488 GLY A O 1
ATOM 3863 N N . THR A 1 489 ? 6.551 -26.797 -26.531 1 80.94 489 THR A N 1
ATOM 3864 C CA . THR A 1 489 ? 7.617 -26.688 -27.516 1 80.94 489 THR A CA 1
ATOM 3865 C C . THR A 1 489 ? 8.984 -26.672 -26.844 1 80.94 489 THR A C 1
ATOM 3867 O O . THR A 1 489 ? 9.078 -26.672 -25.609 1 80.94 489 THR A O 1
ATOM 3870 N N . SER A 1 490 ? 10.031 -26.797 -27.672 1 84.12 490 SER A N 1
ATOM 3871 C CA . SER A 1 490 ? 11.383 -26.797 -27.125 1 84.12 490 SER A CA 1
ATOM 3872 C C . SER A 1 490 ? 11.984 -25.406 -27.141 1 84.12 490 SER A C 1
ATOM 3874 O O . SER A 1 490 ? 12.93 -25.109 -26.406 1 84.12 490 SER A O 1
ATOM 3876 N N . ASN A 1 491 ? 11.359 -24.531 -27.984 1 82.56 491 ASN A N 1
ATOM 3877 C CA . ASN A 1 491 ? 11.992 -23.234 -28.141 1 82.56 491 ASN A CA 1
ATOM 3878 C C . ASN A 1 491 ? 10.969 -22.109 -28.047 1 82.56 491 ASN A C 1
ATOM 3880 O O . ASN A 1 491 ? 11.25 -20.969 -28.422 1 82.56 491 ASN A O 1
ATOM 3884 N N . GLY A 1 492 ? 9.852 -22.484 -27.609 1 83.25 492 GLY A N 1
ATOM 3885 C CA . GLY A 1 492 ? 8.82 -21.469 -27.469 1 83.25 492 GLY A CA 1
ATOM 3886 C C . GLY A 1 492 ? 9.008 -20.578 -26.25 1 83.25 492 GLY A C 1
ATOM 3887 O O . GLY A 1 492 ? 9.922 -20.797 -25.453 1 83.25 492 GLY A O 1
ATOM 3888 N N . ARG A 1 493 ? 8.172 -19.594 -26.219 1 87.81 493 ARG A N 1
ATOM 3889 C CA . ARG A 1 493 ? 8.172 -18.688 -25.062 1 87.81 493 ARG A CA 1
ATOM 3890 C C . ARG A 1 493 ? 7.762 -19.422 -23.797 1 87.81 493 ARG A C 1
ATOM 3892 O O . ARG A 1 493 ? 6.863 -20.266 -23.812 1 87.81 493 ARG A O 1
ATOM 3899 N N . ILE A 1 494 ? 8.43 -19.094 -22.766 1 92.38 494 ILE A N 1
ATOM 3900 C CA . ILE A 1 494 ? 8.102 -19.734 -21.5 1 92.38 494 ILE A CA 1
ATOM 3901 C C . ILE A 1 494 ? 6.879 -19.047 -20.891 1 92.38 494 ILE A C 1
ATOM 3903 O O . ILE A 1 494 ? 6.922 -17.875 -20.547 1 92.38 494 ILE A O 1
ATOM 3907 N N . VAL A 1 495 ? 5.801 -19.75 -20.672 1 91.94 495 VAL A N 1
ATOM 3908 C CA . VAL A 1 495 ? 4.551 -19.172 -20.188 1 91.94 495 VAL A CA 1
ATOM 3909 C C . VAL A 1 495 ? 4.125 -19.859 -18.906 1 91.94 495 VAL A C 1
ATOM 3911 O O . VAL A 1 495 ? 3.195 -19.422 -18.219 1 91.94 495 VAL A O 1
ATOM 3914 N N . GLY A 1 496 ? 4.867 -20.875 -18.5 1 91.81 496 GLY A N 1
ATOM 3915 C CA . GLY A 1 496 ? 4.469 -21.672 -17.344 1 91.81 496 GLY A CA 1
ATOM 3916 C C . GLY A 1 496 ? 4.992 -21.109 -16.031 1 91.81 496 GLY A C 1
ATOM 3917 O O . GLY A 1 496 ? 4.301 -20.359 -15.344 1 91.81 496 GLY A O 1
ATOM 3918 N N . PRO A 1 497 ? 6.246 -21.312 -15.766 1 94.38 497 PRO A N 1
ATOM 3919 C CA . PRO A 1 497 ? 6.723 -20.984 -14.414 1 94.38 497 PRO A CA 1
ATOM 3920 C C . PRO A 1 497 ? 7.07 -19.516 -14.25 1 94.38 497 PRO A C 1
ATOM 3922 O O . PRO A 1 497 ? 7.25 -18.797 -15.242 1 94.38 497 PRO A O 1
ATOM 3925 N N . TRP A 1 498 ? 7.082 -19.094 -12.977 1 97.12 498 TRP A N 1
ATOM 3926 C CA . TRP A 1 498 ? 7.555 -17.766 -12.594 1 97.12 498 TRP A CA 1
ATOM 3927 C C . TRP A 1 498 ? 9.07 -17.672 -12.727 1 97.12 498 TRP A C 1
ATOM 3929 O O . TRP A 1 498 ? 9.789 -18.625 -12.422 1 97.12 498 TRP A O 1
ATOM 3939 N N . ALA A 1 499 ? 9.547 -16.516 -13.172 1 96.94 499 ALA A N 1
ATOM 3940 C CA . ALA A 1 499 ? 10.984 -16.281 -13.32 1 96.94 499 ALA A CA 1
ATOM 3941 C C . ALA A 1 499 ? 11.625 -15.953 -11.977 1 96.94 499 ALA A C 1
ATOM 3943 O O . ALA A 1 499 ? 12.164 -14.859 -11.797 1 96.94 499 ALA A O 1
ATOM 3944 N N . GLY A 1 500 ? 11.523 -16.828 -11.023 1 97.56 500 GLY A N 1
ATOM 3945 C CA . GLY A 1 500 ? 12.078 -16.625 -9.695 1 97.56 500 GLY A CA 1
ATOM 3946 C C . GLY A 1 500 ? 11.492 -17.562 -8.656 1 97.56 500 GLY A C 1
ATOM 3947 O O . GLY A 1 500 ? 10.695 -18.438 -8.984 1 97.56 500 GLY A O 1
ATOM 3948 N N . SER A 1 501 ? 11.984 -17.406 -7.406 1 97.44 501 SER A N 1
ATOM 3949 C CA . SER A 1 501 ? 11.508 -18.219 -6.301 1 97.44 501 SER A CA 1
ATOM 3950 C C . SER A 1 501 ? 10.094 -17.828 -5.891 1 97.44 501 SER A C 1
ATOM 3952 O O . SER A 1 501 ? 9.586 -16.781 -6.309 1 97.44 501 SER A O 1
ATOM 3954 N N . LEU A 1 502 ? 9.453 -18.703 -5.145 1 97.69 502 LEU A N 1
ATOM 3955 C CA . LEU A 1 502 ? 8.133 -18.391 -4.613 1 97.69 502 LEU A CA 1
ATOM 3956 C C . LEU A 1 502 ? 8.172 -17.109 -3.781 1 97.69 502 LEU A C 1
ATOM 3958 O O . LEU A 1 502 ? 7.312 -16.234 -3.936 1 97.69 502 LEU A O 1
ATOM 3962 N N . ASN A 1 503 ? 9.203 -16.969 -2.92 1 97.94 503 ASN A N 1
ATOM 3963 C CA . ASN A 1 503 ? 9.297 -15.797 -2.062 1 97.94 503 ASN A CA 1
ATOM 3964 C C . ASN A 1 503 ? 9.523 -14.523 -2.877 1 97.94 503 ASN A C 1
ATOM 3966 O O . ASN A 1 503 ? 9.008 -13.461 -2.527 1 97.94 503 ASN A O 1
ATOM 3970 N N . HIS A 1 504 ? 10.344 -14.664 -3.951 1 98.19 504 HIS A N 1
ATOM 3971 C CA . HIS A 1 504 ? 10.5 -13.562 -4.898 1 98.19 504 HIS A CA 1
ATOM 3972 C C . HIS A 1 504 ? 9.156 -13.133 -5.473 1 98.19 504 HIS A C 1
ATOM 3974 O O . HIS A 1 504 ? 8.844 -11.938 -5.508 1 98.19 504 HIS A O 1
ATOM 3980 N N . PHE A 1 505 ? 8.336 -14.047 -5.844 1 98.38 505 PHE A N 1
ATOM 3981 C CA . PHE A 1 505 ? 7.016 -13.766 -6.402 1 98.38 505 PHE A CA 1
ATOM 3982 C C . PHE A 1 505 ? 6.125 -13.086 -5.367 1 98.38 505 PHE A C 1
ATOM 3984 O O . PHE A 1 505 ? 5.508 -12.062 -5.656 1 98.38 505 PHE A O 1
ATOM 3991 N N . LEU A 1 506 ? 6.035 -13.68 -4.164 1 98.19 506 LEU A N 1
ATOM 3992 C CA . LEU A 1 506 ? 5.16 -13.148 -3.125 1 98.19 506 LEU A CA 1
ATOM 3993 C C . LEU A 1 506 ? 5.516 -11.703 -2.803 1 98.19 506 LEU A C 1
ATOM 3995 O O . LEU A 1 506 ? 4.625 -10.867 -2.631 1 98.19 506 LEU A O 1
ATOM 3999 N N . GLU A 1 507 ? 6.777 -11.367 -2.811 1 97.56 507 GLU A N 1
ATOM 4000 C CA . GLU A 1 507 ? 7.211 -10 -2.537 1 97.56 507 GLU A CA 1
ATOM 4001 C C . GLU A 1 507 ? 6.887 -9.078 -3.707 1 97.56 507 GLU A C 1
ATOM 4003 O O . GLU A 1 507 ? 6.605 -7.891 -3.51 1 97.56 507 GLU A O 1
ATOM 4008 N N . SER A 1 508 ? 6.922 -9.609 -4.914 1 98 508 SER A N 1
ATOM 4009 C CA . SER A 1 508 ? 6.73 -8.797 -6.109 1 98 508 SER A CA 1
ATOM 4010 C C . SER A 1 508 ? 5.293 -8.297 -6.211 1 98 508 SER A C 1
ATOM 4012 O O . SER A 1 508 ? 5.047 -7.188 -6.695 1 98 508 SER A O 1
ATOM 4014 N N . ILE A 1 509 ? 4.316 -9.086 -5.723 1 97.31 509 ILE A N 1
ATOM 4015 C CA . ILE A 1 509 ? 2.932 -8.734 -6.02 1 97.31 509 ILE A CA 1
ATOM 4016 C C . ILE A 1 509 ? 2.24 -8.234 -4.754 1 97.31 509 ILE A C 1
ATOM 4018 O O . ILE A 1 509 ? 1.064 -7.863 -4.785 1 97.31 509 ILE A O 1
ATOM 4022 N N . ARG A 1 510 ? 2.971 -8.211 -3.596 1 94.88 510 ARG A N 1
ATOM 4023 C CA . ARG A 1 510 ? 2.4 -7.887 -2.293 1 94.88 510 ARG A CA 1
ATOM 4024 C C . ARG A 1 510 ? 1.769 -6.5 -2.303 1 94.88 510 ARG A C 1
ATOM 4026 O O . ARG A 1 510 ? 0.665 -6.309 -1.789 1 94.88 510 ARG A O 1
ATOM 4033 N N . ASP A 1 511 ? 2.461 -5.496 -2.777 1 94.25 511 ASP A N 1
ATOM 4034 C CA . ASP A 1 511 ? 1.992 -4.117 -2.881 1 94.25 511 ASP A CA 1
ATOM 4035 C C . ASP A 1 511 ? 1.875 -3.686 -4.34 1 94.25 511 ASP A C 1
ATOM 4037 O O . ASP A 1 511 ? 2.875 -3.344 -4.973 1 94.25 511 ASP A O 1
ATOM 4041 N N . PRO A 1 512 ? 0.61 -3.619 -4.809 1 96.69 512 PRO A N 1
ATOM 4042 C CA . PRO A 1 512 ? 0.455 -3.316 -6.234 1 96.69 512 PRO A CA 1
ATOM 4043 C C . PRO A 1 512 ? 1.093 -1.984 -6.625 1 96.69 512 PRO A C 1
ATOM 4045 O O . PRO A 1 512 ? 0.974 -1 -5.895 1 96.69 512 PRO A O 1
ATOM 4048 N N . ARG A 1 513 ? 1.841 -1.947 -7.703 1 97.94 513 ARG A N 1
ATOM 4049 C CA . ARG A 1 513 ? 2.418 -0.753 -8.312 1 97.94 513 ARG A CA 1
ATOM 4050 C C . ARG A 1 513 ? 1.374 0.009 -9.125 1 97.94 513 ARG A C 1
ATOM 4052 O O . ARG A 1 513 ? 1.312 -0.123 -10.344 1 97.94 513 ARG A O 1
ATOM 4059 N N . LEU A 1 514 ? 0.639 0.907 -8.492 1 98.56 514 LEU A N 1
ATOM 4060 C CA . LEU A 1 514 ? -0.531 1.549 -9.078 1 98.56 514 LEU A CA 1
ATOM 4061 C C . LEU A 1 514 ? -0.131 2.43 -10.258 1 98.56 514 LEU A C 1
ATOM 4063 O O . LEU A 1 514 ? -0.932 2.662 -11.164 1 98.56 514 LEU A O 1
ATOM 4067 N N . GLN A 1 515 ? 1.17 2.895 -10.266 1 98.25 515 GLN A N 1
ATOM 4068 C CA . GLN A 1 515 ? 1.663 3.768 -11.328 1 98.25 515 GLN A CA 1
ATOM 4069 C C . GLN A 1 515 ? 1.74 3.027 -12.656 1 98.25 515 GLN A C 1
ATOM 4071 O O . GLN A 1 515 ? 1.891 3.648 -13.711 1 98.25 515 GLN A O 1
ATOM 4076 N N . ASP A 1 516 ? 1.668 1.684 -12.648 1 98.69 516 ASP A N 1
ATOM 4077 C CA . ASP A 1 516 ? 1.727 0.879 -13.859 1 98.69 516 ASP A CA 1
ATOM 4078 C C . ASP A 1 516 ? 0.34 0.719 -14.484 1 98.69 516 ASP A C 1
ATOM 4080 O O . ASP A 1 516 ? 0.202 0.162 -15.57 1 98.69 516 ASP A O 1
ATOM 4084 N N . PHE A 1 517 ? -0.719 1.194 -13.836 1 98.75 517 PHE A N 1
ATOM 4085 C CA . PHE A 1 517 ? -2.105 1.02 -14.25 1 98.75 517 PHE A CA 1
ATOM 4086 C C . PHE A 1 517 ? -2.711 2.346 -14.695 1 98.75 517 PHE A C 1
ATOM 4088 O O . PHE A 1 517 ? -2.242 3.412 -14.297 1 98.75 517 PHE A O 1
ATOM 4095 N N . GLU A 1 518 ? -3.682 2.244 -15.492 1 98.19 518 GLU A N 1
ATOM 4096 C CA . GLU A 1 518 ? -4.516 3.367 -15.914 1 98.19 518 GLU A CA 1
ATOM 4097 C C . GLU A 1 518 ? -5.867 3.346 -15.211 1 98.19 518 GLU A C 1
ATOM 4099 O O . GLU A 1 518 ? -6.582 2.342 -15.258 1 98.19 518 GLU A O 1
ATOM 4104 N N . PHE A 1 519 ? -6.172 4.441 -14.586 1 98.19 519 PHE A N 1
ATOM 4105 C CA . PHE A 1 519 ? -7.414 4.547 -13.828 1 98.19 519 PHE A CA 1
ATOM 4106 C C . PHE A 1 519 ? -8.398 5.469 -14.539 1 98.19 519 PHE A C 1
ATOM 4108 O O . PHE A 1 519 ? -8.016 6.512 -15.07 1 98.19 519 PHE A O 1
ATOM 4115 N N . THR A 1 520 ? -9.625 5.059 -14.664 1 98 520 THR A N 1
ATOM 4116 C CA . THR A 1 520 ? -10.766 5.902 -15.016 1 98 520 THR A CA 1
ATOM 4117 C C . THR A 1 520 ? -11.734 6.02 -13.844 1 98 520 THR A C 1
ATOM 4119 O O . THR A 1 520 ? -11.906 5.07 -13.078 1 98 520 THR A O 1
ATOM 4122 N N . TYR A 1 521 ? -12.328 7.195 -13.672 1 97.12 521 TYR A N 1
ATOM 4123 C CA . TYR A 1 521 ? -13.133 7.438 -12.477 1 97.12 521 TYR A CA 1
ATOM 4124 C C . TYR A 1 521 ? -14.594 7.66 -12.844 1 97.12 521 TYR A C 1
ATOM 4126 O O . TYR A 1 521 ? -14.922 7.969 -13.992 1 97.12 521 TYR A O 1
ATOM 4134 N N . GLU A 1 522 ? -15.477 7.473 -11.828 1 94.81 522 GLU A N 1
ATOM 4135 C CA . GLU A 1 522 ? -16.922 7.641 -11.992 1 94.81 522 GLU A CA 1
ATOM 4136 C C . GLU A 1 522 ? -17.297 9.117 -12.148 1 94.81 522 GLU A C 1
ATOM 4138 O O . GLU A 1 522 ? -18.281 9.445 -12.805 1 94.81 522 GLU A O 1
ATOM 4143 N N . SER A 1 523 ? -16.484 9.961 -11.523 1 92.5 523 SER A N 1
ATOM 4144 C CA . SER A 1 523 ? -16.734 11.398 -11.547 1 92.5 523 SER A CA 1
ATOM 4145 C C . SER A 1 523 ? -15.641 12.141 -12.305 1 92.5 523 SER A C 1
ATOM 4147 O O . SER A 1 523 ? -14.578 11.586 -12.578 1 92.5 523 SER A O 1
ATOM 4149 N N . ALA A 1 524 ? -15.938 13.344 -12.695 1 91.81 524 ALA A N 1
ATOM 4150 C CA . ALA A 1 524 ? -14.977 14.18 -13.406 1 91.81 524 ALA A CA 1
ATOM 4151 C C . ALA A 1 524 ? -13.789 14.531 -12.508 1 91.81 524 ALA A C 1
ATOM 4153 O O . ALA A 1 524 ? -12.68 14.758 -12.992 1 91.81 524 ALA A O 1
ATOM 4154 N N . ASN A 1 525 ? -14.062 14.555 -11.219 1 96.94 525 ASN A N 1
ATOM 4155 C CA . ASN A 1 525 ? -13 14.812 -10.25 1 96.94 525 ASN A CA 1
ATOM 4156 C C . ASN A 1 525 ? -12.602 13.547 -9.5 1 96.94 525 ASN A C 1
ATOM 4158 O O . ASN A 1 525 ? -13.422 12.969 -8.773 1 96.94 525 ASN A O 1
ATOM 4162 N N . ARG A 1 526 ? -11.359 13.109 -9.664 1 97.5 526 ARG A N 1
ATOM 4163 C CA . ARG A 1 526 ? -10.906 11.828 -9.125 1 97.5 526 ARG A CA 1
ATOM 4164 C C . ARG A 1 526 ? -10.906 11.844 -7.602 1 97.5 526 ARG A C 1
ATOM 4166 O O . ARG A 1 526 ? -10.789 10.797 -6.965 1 97.5 526 ARG A O 1
ATOM 4173 N N . PHE A 1 527 ? -11.086 13 -6.93 1 98.12 527 PHE A N 1
ATOM 4174 C CA . PHE A 1 527 ? -11.008 13.094 -5.477 1 98.12 527 PHE A CA 1
ATOM 4175 C C . PHE A 1 527 ? -12.391 13.25 -4.867 1 98.12 527 PHE A C 1
ATOM 4177 O O . PHE A 1 527 ? -12.523 13.547 -3.676 1 98.12 527 PHE A O 1
ATOM 4184 N N . ALA A 1 528 ? -13.461 13.008 -5.621 1 97.44 528 ALA A N 1
ATOM 4185 C CA . ALA A 1 528 ? -14.828 13.07 -5.121 1 97.44 528 ALA A CA 1
ATOM 4186 C C . ALA A 1 528 ? -15.031 12.125 -3.943 1 97.44 528 ALA A C 1
ATOM 4188 O O . ALA A 1 528 ? -15.836 12.398 -3.049 1 97.44 528 ALA A O 1
ATOM 4189 N N . TYR A 1 529 ? -14.227 11.031 -3.873 1 97.62 529 TYR A N 1
ATOM 4190 C CA . TYR A 1 529 ? -14.359 10.016 -2.836 1 97.62 529 TYR A CA 1
ATOM 4191 C C . TYR A 1 529 ? -14.008 10.578 -1.467 1 97.62 529 TYR A C 1
ATOM 4193 O O . TYR A 1 529 ? -14.344 9.992 -0.437 1 97.62 529 TYR A O 1
ATOM 4201 N N . LEU A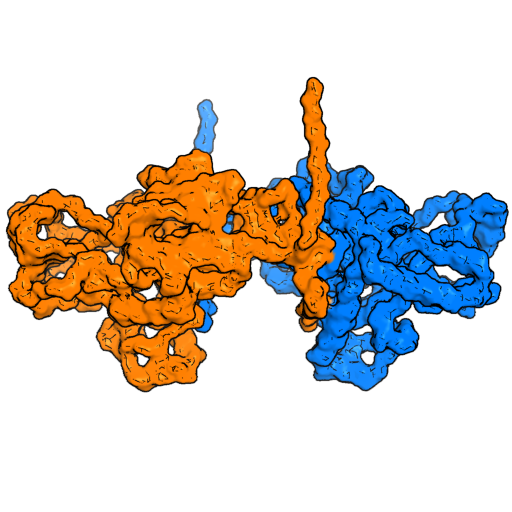 1 530 ? -13.312 11.711 -1.385 1 98.31 530 LEU A N 1
ATOM 4202 C CA . LEU A 1 530 ? -12.93 12.352 -0.13 1 98.31 530 LEU A CA 1
ATOM 4203 C C . LEU A 1 530 ? -14.156 12.891 0.601 1 98.31 530 LEU A C 1
ATOM 4205 O O . LEU A 1 530 ? -14.109 13.125 1.812 1 98.31 530 LEU A O 1
ATOM 4209 N N . GLY A 1 531 ? -15.211 13.133 -0.093 1 97.88 531 GLY A N 1
ATOM 4210 C CA . GLY A 1 531 ? -16.469 13.586 0.493 1 97.88 531 GLY A CA 1
ATOM 4211 C C . GLY A 1 531 ? -16.359 14.961 1.126 1 97.88 531 GLY A C 1
ATOM 4212 O O . GLY A 1 531 ? -15.641 15.828 0.627 1 97.88 531 GLY A O 1
ATOM 4213 N N . ARG A 1 532 ? -17.141 15.219 2.146 1 96.81 532 ARG A N 1
ATOM 4214 C CA . ARG A 1 532 ? -17.297 16.547 2.73 1 96.81 532 ARG A CA 1
ATOM 4215 C C . ARG A 1 532 ? -16.266 16.797 3.826 1 96.81 532 ARG A C 1
ATOM 4217 O O . ARG A 1 532 ? -16.422 17.719 4.621 1 96.81 532 ARG A O 1
ATOM 4224 N N . GLY A 1 533 ? -15.32 15.812 3.992 1 97.56 533 GLY A N 1
ATOM 4225 C CA . GLY A 1 533 ? -14.242 16.078 4.926 1 97.56 533 GLY A CA 1
ATOM 4226 C C . GLY A 1 533 ? -14.367 15.32 6.227 1 97.56 533 GLY A C 1
ATOM 4227 O O . GLY A 1 533 ? -13.805 15.719 7.246 1 97.56 533 GLY A O 1
ATOM 4228 N N . LEU A 1 534 ? -15.133 14.172 6.172 1 97.88 534 LEU A N 1
ATOM 4229 C CA . LEU A 1 534 ? -15.312 13.375 7.379 1 97.88 534 LEU A CA 1
ATOM 4230 C C . LEU A 1 534 ? -14.93 11.914 7.129 1 97.88 534 LEU A C 1
ATOM 4232 O O . LEU A 1 534 ? -15.117 11.406 6.023 1 97.88 534 LEU A O 1
ATOM 4236 N N . SER A 1 535 ? -14.344 11.266 8.125 1 97.12 535 SER A N 1
ATOM 4237 C CA . SER A 1 535 ? -14.164 9.82 8.148 1 97.12 535 SER A CA 1
ATOM 4238 C C . SER A 1 535 ? -15.344 9.125 8.812 1 97.12 535 SER A C 1
ATOM 4240 O O . SER A 1 535 ? -16.172 9.773 9.453 1 97.12 535 SER A O 1
ATOM 4242 N N . LEU A 1 536 ? -15.414 7.836 8.594 1 97 536 LEU A N 1
ATOM 4243 C CA . LEU A 1 536 ? -16.438 7.066 9.289 1 97 536 LEU A CA 1
ATOM 4244 C C . LEU A 1 536 ? -16.297 7.223 10.797 1 97 536 LEU A C 1
ATOM 4246 O O . LEU A 1 536 ? -17.312 7.262 11.516 1 97 536 LEU A O 1
ATOM 4250 N N . LYS A 1 537 ? -15.078 7.332 11.312 1 96.81 537 LYS A N 1
ATOM 4251 C CA . LYS A 1 537 ? -14.828 7.516 12.734 1 96.81 537 LYS A CA 1
ATOM 4252 C C . LYS A 1 537 ? -15.43 8.82 13.242 1 96.81 537 LYS A C 1
ATOM 4254 O O . LYS A 1 537 ? -15.922 8.898 14.367 1 96.81 537 LYS A O 1
ATOM 4259 N N . ASP A 1 538 ? -15.391 9.859 12.422 1 96.56 538 ASP A N 1
ATOM 4260 C CA . ASP A 1 538 ? -15.992 11.141 12.773 1 96.56 538 ASP A CA 1
ATOM 4261 C C . ASP A 1 538 ? -17.516 11.008 12.938 1 96.56 538 ASP A C 1
ATOM 4263 O O . ASP A 1 538 ? -18.094 11.555 13.875 1 96.56 538 ASP A O 1
ATOM 4267 N N . ILE A 1 539 ? -18.047 10.258 12.016 1 95.56 539 ILE A N 1
ATOM 4268 C CA . ILE A 1 539 ? -19.5 10.102 11.992 1 95.56 539 ILE A CA 1
ATOM 4269 C C . ILE A 1 539 ? -19.938 9.273 13.195 1 95.56 539 ILE A C 1
ATOM 4271 O O . ILE A 1 539 ? -20.906 9.625 13.875 1 95.56 539 ILE A O 1
ATOM 4275 N N . LYS A 1 540 ? -19.172 8.273 13.508 1 95.25 540 LYS A N 1
ATOM 4276 C CA . LYS A 1 540 ? -19.547 7.367 14.586 1 95.25 540 LYS A CA 1
ATOM 4277 C C . LYS A 1 540 ? -19.078 7.898 15.938 1 95.25 540 LYS A C 1
ATOM 4279 O O . LYS A 1 540 ? -19.484 7.406 16.984 1 95.25 540 LYS A O 1
ATOM 4284 N N . LYS A 1 541 ? -18.203 8.922 15.922 1 91.38 541 LYS A N 1
ATOM 4285 C CA . LYS A 1 541 ? -17.594 9.508 17.109 1 91.38 541 LYS A CA 1
ATOM 4286 C C . LYS A 1 541 ? -16.906 8.438 17.953 1 91.38 541 LYS A C 1
ATOM 4288 O O . LYS A 1 541 ? -17.078 8.383 19.172 1 91.38 541 LYS A O 1
ATOM 4293 N N . GLU A 1 542 ? -16.219 7.547 17.219 1 90.12 542 GLU A N 1
ATOM 4294 C CA . GLU A 1 542 ? -15.5 6.457 17.875 1 90.12 542 GLU A CA 1
ATOM 4295 C C . GLU A 1 542 ? -14.039 6.43 17.453 1 90.12 542 GLU A C 1
ATOM 4297 O O . GLU A 1 542 ? -13.719 6.73 16.297 1 90.12 542 GLU A O 1
ATOM 4302 N N . ASP A 1 543 ? -13.188 6.215 18.422 1 92.94 543 ASP A N 1
ATOM 4303 C CA . ASP A 1 543 ? -11.773 5.961 18.188 1 92.94 543 ASP A CA 1
ATOM 4304 C C . ASP A 1 543 ? -11.133 7.117 17.406 1 92.94 543 ASP A C 1
ATOM 4306 O O . ASP A 1 543 ? -10.461 6.898 16.406 1 92.94 543 ASP A O 1
ATOM 4310 N N . LEU A 1 544 ? -11.461 8.383 17.828 1 97.06 544 LEU A N 1
ATOM 4311 C CA . LEU A 1 544 ? -10.977 9.547 17.109 1 97.06 544 LEU A CA 1
ATOM 4312 C C . LEU A 1 544 ? -9.531 9.852 17.469 1 97.06 544 LEU A C 1
ATOM 4314 O O . LEU A 1 544 ? -8.953 10.82 16.984 1 97.06 544 LEU A O 1
ATOM 4318 N N . ALA A 1 545 ? -8.859 9.008 18.328 1 97.62 545 ALA A N 1
ATOM 4319 C CA . ALA A 1 545 ? -7.465 9.156 18.75 1 97.62 545 ALA A CA 1
ATOM 4320 C C . ALA A 1 545 ? -6.707 7.836 18.594 1 97.62 545 ALA A C 1
ATOM 4322 O O . ALA A 1 545 ? -5.789 7.551 19.375 1 97.62 545 ALA A O 1
ATOM 4323 N N . TRP A 1 546 ? -7.102 6.98 17.562 1 97.06 546 TRP A N 1
ATOM 4324 C CA . TRP A 1 546 ? -6.586 5.637 17.344 1 97.06 546 TRP A CA 1
ATOM 4325 C C . TRP A 1 546 ? -5.082 5.664 17.094 1 97.06 546 TRP A C 1
ATOM 4327 O O . TRP A 1 546 ? -4.398 4.652 17.281 1 97.06 546 TRP A O 1
ATOM 4337 N N . TYR A 1 547 ? -4.492 6.789 16.734 1 97.31 547 TYR A N 1
ATOM 4338 C CA . TYR A 1 547 ? -3.102 6.906 16.297 1 97.31 547 TYR A CA 1
ATOM 4339 C C . TYR A 1 547 ? -2.17 6.988 17.5 1 97.31 547 TYR A C 1
ATOM 4341 O O . TYR A 1 547 ? -0.949 6.895 17.359 1 97.31 547 TYR A O 1
ATOM 4349 N N . ILE A 1 548 ? -2.715 7.254 18.734 1 97.94 548 ILE A N 1
ATOM 4350 C CA . ILE A 1 548 ? -1.882 7.344 19.938 1 97.94 548 ILE A CA 1
ATOM 4351 C C . ILE A 1 548 ? -1.411 5.953 20.344 1 97.94 548 ILE A C 1
ATOM 4353 O O . ILE A 1 548 ? -2.225 5.039 20.516 1 97.94 548 ILE A O 1
ATOM 4357 N N . ARG A 1 549 ? -0.037 5.773 20.438 1 95.19 549 ARG A N 1
ATOM 4358 C CA . ARG A 1 549 ? 0.533 4.469 20.766 1 95.19 549 ARG A CA 1
ATOM 4359 C C . ARG A 1 549 ? 1.388 4.535 22.016 1 95.19 549 ARG A C 1
ATOM 4361 O O . ARG A 1 549 ? 1.942 5.586 22.344 1 95.19 549 ARG A O 1
ATOM 4368 N N . MET B 1 1 ? 25.812 6.18 -43.781 1 27.25 1 MET B N 1
ATOM 4369 C CA . MET B 1 1 ? 25.078 5.004 -43.312 1 27.25 1 MET B CA 1
ATOM 4370 C C . MET B 1 1 ? 25.234 4.801 -41.812 1 27.25 1 MET B C 1
ATOM 4372 O O . MET B 1 1 ? 26.312 4.445 -41.344 1 27.25 1 MET B O 1
ATOM 4376 N N . GLY B 1 2 ? 24.641 5.609 -40.969 1 32.34 2 GLY B N 1
ATOM 4377 C CA . GLY B 1 2 ? 24.828 5.703 -39.531 1 32.34 2 GLY B CA 1
ATOM 4378 C C . GLY B 1 2 ? 24.5 4.41 -38.781 1 32.34 2 GLY B C 1
ATOM 4379 O O . GLY B 1 2 ? 23.516 3.75 -39.094 1 32.34 2 GLY B O 1
ATOM 4380 N N . SER B 1 3 ? 25.5 3.816 -38.219 1 32.44 3 SER B N 1
ATOM 4381 C CA . SER B 1 3 ? 25.391 2.531 -37.531 1 32.44 3 SER B CA 1
ATOM 4382 C C . SER B 1 3 ? 24.281 2.551 -36.5 1 32.44 3 SER B C 1
ATOM 4384 O O . SER B 1 3 ? 24.281 3.387 -35.594 1 32.44 3 SER B O 1
ATOM 4386 N N . ILE B 1 4 ? 23.109 2.236 -36.875 1 35.28 4 ILE B N 1
ATOM 4387 C CA . ILE B 1 4 ? 22.016 2.023 -35.906 1 35.28 4 ILE B CA 1
ATOM 4388 C C . ILE B 1 4 ? 22.5 1.144 -34.75 1 35.28 4 ILE B C 1
ATOM 4390 O O . ILE B 1 4 ? 22.875 -0.013 -34.969 1 35.28 4 ILE B O 1
ATOM 4394 N N . ALA B 1 5 ? 22.953 1.866 -33.781 1 41.84 5 ALA B N 1
ATOM 4395 C CA . ALA B 1 5 ? 23.359 1.133 -32.594 1 41.84 5 ALA B CA 1
ATOM 4396 C C . ALA B 1 5 ? 22.375 0.02 -32.25 1 41.84 5 ALA B C 1
ATOM 4398 O O . ALA B 1 5 ? 21.156 0.25 -32.219 1 41.84 5 ALA B O 1
ATOM 4399 N N . LEU B 1 6 ? 22.594 -1.176 -32.438 1 40.06 6 LEU B N 1
ATOM 4400 C CA . LEU B 1 6 ? 21.812 -2.334 -32.031 1 40.06 6 LEU B CA 1
ATOM 4401 C C . LEU B 1 6 ? 21.234 -2.145 -30.625 1 40.06 6 LEU B C 1
ATOM 4403 O O . LEU B 1 6 ? 21.891 -1.601 -29.75 1 40.06 6 LEU B O 1
ATOM 4407 N N . PRO B 1 7 ? 19.953 -2.115 -30.406 1 49.12 7 PRO B N 1
ATOM 4408 C CA . PRO B 1 7 ? 19.391 -1.882 -29.062 1 49.12 7 PRO B CA 1
ATOM 4409 C C . PRO B 1 7 ? 20.125 -2.668 -27.984 1 49.12 7 PRO B C 1
ATOM 4411 O O . PRO B 1 7 ? 20.516 -3.814 -28.203 1 49.12 7 PRO B O 1
ATOM 4414 N N . GLU B 1 8 ? 20.969 -2.09 -27.141 1 57.06 8 GLU B N 1
ATOM 4415 C CA . GLU B 1 8 ? 21.703 -2.67 -26.016 1 57.06 8 GLU B CA 1
ATOM 4416 C C . GLU B 1 8 ? 20.891 -3.76 -25.328 1 57.06 8 GLU B C 1
ATOM 4418 O O . GLU B 1 8 ? 19.688 -3.586 -25.078 1 57.06 8 GLU B O 1
ATOM 4423 N N . GLN B 1 9 ? 21.219 -5.051 -25.5 1 71.06 9 GLN B N 1
ATOM 4424 C CA . GLN B 1 9 ? 20.625 -6.246 -24.906 1 71.06 9 GLN B CA 1
ATOM 4425 C C . GLN B 1 9 ? 20.328 -6.043 -23.422 1 71.06 9 GLN B C 1
ATOM 4427 O O . GLN B 1 9 ? 21.172 -5.543 -22.688 1 71.06 9 GLN B O 1
ATOM 4432 N N . TYR B 1 10 ? 19.078 -6.09 -22.906 1 87.25 10 TYR B N 1
ATOM 4433 C CA . TYR B 1 10 ? 18.656 -6.004 -21.516 1 87.25 10 TYR B CA 1
ATOM 4434 C C . TYR B 1 10 ? 19.344 -7.066 -20.672 1 87.25 10 TYR B C 1
ATOM 4436 O O . TYR B 1 10 ? 19.234 -8.258 -20.953 1 87.25 10 TYR B O 1
ATOM 4444 N N . VAL B 1 11 ? 20.25 -6.59 -19.781 1 90.19 11 VAL B N 1
ATOM 4445 C CA . VAL B 1 11 ? 20.969 -7.492 -18.891 1 90.19 11 VAL B CA 1
ATOM 4446 C C . VAL B 1 11 ? 20.359 -7.434 -17.5 1 90.19 11 VAL B C 1
ATOM 4448 O O . VAL B 1 11 ? 20.156 -6.348 -16.938 1 90.19 11 VAL B O 1
ATOM 4451 N N . VAL B 1 12 ? 20.078 -8.617 -16.938 1 95.5 12 VAL B N 1
ATOM 4452 C CA . VAL B 1 12 ? 19.469 -8.711 -15.609 1 95.5 12 VAL B CA 1
ATOM 4453 C C . VAL B 1 12 ? 20.516 -8.406 -14.539 1 95.5 12 VAL B C 1
ATOM 4455 O O . VAL B 1 12 ? 21.625 -8.953 -14.57 1 95.5 12 VAL B O 1
ATOM 4458 N N . SER B 1 13 ? 20.188 -7.535 -13.672 1 93.12 13 SER B N 1
ATOM 4459 C CA . SER B 1 13 ? 21.078 -7.188 -12.578 1 93.12 13 SER B CA 1
ATOM 4460 C C . SER B 1 13 ? 21.188 -8.328 -11.57 1 93.12 13 SER B C 1
ATOM 4462 O O . SER B 1 13 ? 20.203 -9.031 -11.312 1 93.12 13 SER B O 1
ATOM 4464 N N . ASP B 1 14 ? 22.453 -8.5 -11.039 1 94.25 14 ASP B N 1
ATOM 4465 C CA . ASP B 1 14 ? 22.672 -9.5 -9.992 1 94.25 14 ASP B CA 1
ATOM 4466 C C . ASP B 1 14 ? 22.266 -8.961 -8.625 1 94.25 14 ASP B C 1
ATOM 4468 O O . ASP B 1 14 ? 23.109 -8.602 -7.816 1 94.25 14 ASP B O 1
ATOM 4472 N N . GLN B 1 15 ? 21.031 -8.828 -8.336 1 96.44 15 GLN B N 1
ATOM 4473 C CA . GLN B 1 15 ? 20.469 -8.375 -7.059 1 96.44 15 GLN B CA 1
ATOM 4474 C C . GLN B 1 15 ? 19.25 -9.203 -6.676 1 96.44 15 GLN B C 1
ATOM 4476 O O . GLN B 1 15 ? 18.672 -9.898 -7.512 1 96.44 15 GLN B O 1
ATOM 4481 N N . TYR B 1 16 ? 18.969 -9.227 -5.367 1 97.56 16 TYR B N 1
ATOM 4482 C CA . TYR B 1 16 ? 17.688 -9.742 -4.93 1 97.56 16 TYR B CA 1
ATOM 4483 C C . TYR B 1 16 ? 16.609 -8.664 -5.016 1 97.56 16 TYR B C 1
ATOM 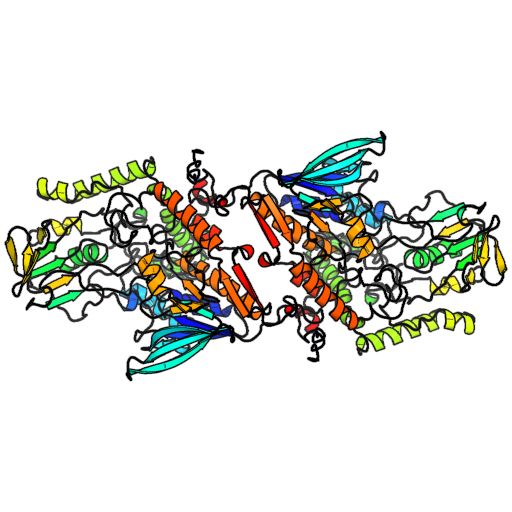4485 O O . TYR B 1 16 ? 16.922 -7.477 -5.137 1 97.56 16 TYR B O 1
ATOM 4493 N N . ILE B 1 17 ? 15.367 -9.078 -5.07 1 98 17 ILE B N 1
ATOM 4494 C CA . ILE B 1 17 ? 14.25 -8.148 -5.207 1 98 17 ILE B CA 1
ATOM 4495 C C . ILE B 1 17 ? 14.281 -7.125 -4.07 1 98 17 ILE B C 1
ATOM 4497 O O . ILE B 1 17 ? 14.539 -7.48 -2.918 1 98 17 ILE B O 1
ATOM 4501 N N . HIS B 1 18 ? 14.148 -5.828 -4.328 1 97.56 18 HIS B N 1
ATOM 4502 C CA . HIS B 1 18 ? 13.984 -4.719 -3.391 1 97.56 18 HIS B CA 1
ATOM 4503 C C . HIS B 1 18 ? 15.273 -4.461 -2.619 1 97.56 18 HIS B C 1
ATOM 4505 O O . HIS B 1 18 ? 15.242 -3.992 -1.479 1 97.56 18 HIS B O 1
ATOM 4511 N N . GLN B 1 19 ? 16.438 -4.93 -3.18 1 97.62 19 GLN B N 1
ATOM 4512 C CA . GLN B 1 19 ? 17.688 -4.562 -2.535 1 97.62 19 GLN B CA 1
ATOM 4513 C C . GLN B 1 19 ? 17.859 -3.047 -2.463 1 97.62 19 GLN B C 1
ATOM 4515 O O . GLN B 1 19 ? 17.906 -2.373 -3.494 1 97.62 19 GLN B O 1
ATOM 4520 N N . PRO B 1 20 ? 17.906 -2.498 -1.252 1 97.25 20 PRO B N 1
ATOM 4521 C CA . PRO B 1 20 ? 17.922 -1.039 -1.129 1 97.25 20 PRO B CA 1
ATOM 4522 C C . PRO B 1 20 ? 19.234 -0.427 -1.606 1 97.25 20 PRO B C 1
ATOM 4524 O O . PRO B 1 20 ? 20.297 -0.745 -1.07 1 97.25 20 PRO B O 1
ATOM 4527 N N . ARG B 1 21 ? 19.188 0.41 -2.562 1 96.69 21 ARG B N 1
ATOM 4528 C CA . ARG B 1 21 ? 20.359 1.183 -2.936 1 96.69 21 ARG B CA 1
ATOM 4529 C C . ARG B 1 21 ? 20.594 2.332 -1.961 1 96.69 21 ARG B C 1
ATOM 4531 O O . ARG B 1 21 ? 19.703 2.711 -1.214 1 96.69 21 ARG B O 1
ATOM 4538 N N . ARG B 1 22 ? 21.781 2.828 -1.91 1 97.44 22 ARG B N 1
ATOM 4539 C CA . ARG B 1 22 ? 22.094 3.967 -1.055 1 97.44 22 ARG B CA 1
ATOM 4540 C C . ARG B 1 22 ? 21.453 5.246 -1.579 1 97.44 22 ARG B C 1
ATOM 4542 O O . ARG B 1 22 ? 21.484 5.516 -2.781 1 97.44 22 ARG B O 1
ATOM 4549 N N . ILE B 1 23 ? 20.812 5.996 -0.702 1 97.75 23 ILE B N 1
ATOM 4550 C CA . ILE B 1 23 ? 20.297 7.305 -1.084 1 97.75 23 ILE B CA 1
ATOM 4551 C C . ILE B 1 23 ? 20.641 8.328 -0.003 1 97.75 23 ILE B C 1
ATOM 4553 O O . ILE B 1 23 ? 20.984 7.961 1.123 1 97.75 23 ILE B O 1
ATOM 4557 N N . ARG B 1 24 ? 20.625 9.531 -0.418 1 98.62 24 ARG B N 1
ATOM 4558 C CA . ARG B 1 24 ? 20.828 10.648 0.501 1 98.62 24 ARG B CA 1
ATOM 4559 C C . ARG B 1 24 ? 19.578 11.508 0.595 1 98.62 24 ARG B C 1
ATOM 4561 O O . ARG B 1 24 ? 18.922 11.773 -0.416 1 98.62 24 ARG B O 1
ATOM 4568 N N . ILE B 1 25 ? 19.203 11.883 1.799 1 98.88 25 ILE B N 1
ATOM 4569 C CA . ILE B 1 25 ? 18.062 12.766 2.059 1 98.88 25 ILE B CA 1
ATOM 4570 C C . ILE B 1 25 ? 18.562 14.039 2.74 1 98.88 25 ILE B C 1
ATOM 4572 O O . ILE B 1 25 ? 19.359 13.984 3.68 1 98.88 25 ILE B O 1
ATOM 4576 N N . ILE B 1 26 ? 18.188 15.172 2.225 1 98.94 26 ILE B N 1
ATOM 4577 C CA . ILE B 1 26 ? 18.406 16.438 2.916 1 98.94 26 ILE B CA 1
ATOM 4578 C C . ILE B 1 26 ? 17.094 16.906 3.549 1 98.94 26 ILE B C 1
ATOM 4580 O O . ILE B 1 26 ? 16.047 16.906 2.902 1 98.94 26 ILE B O 1
ATOM 4584 N N . VAL B 1 27 ? 17.172 17.219 4.809 1 98.94 27 VAL B N 1
ATOM 4585 C CA . VAL B 1 27 ? 16.016 17.734 5.551 1 98.94 27 VAL B CA 1
ATOM 4586 C C . VAL B 1 27 ? 16.25 19.219 5.879 1 98.94 27 VAL B C 1
ATOM 4588 O O . VAL B 1 27 ? 17.312 19.594 6.371 1 98.94 27 VAL B O 1
ATOM 4591 N N . VAL B 1 28 ? 15.219 20.031 5.574 1 98.75 28 VAL B N 1
ATOM 4592 C CA . VAL B 1 28 ? 15.297 21.469 5.859 1 98.75 28 VAL B CA 1
ATOM 4593 C C . VAL B 1 28 ? 14.578 21.766 7.172 1 98.75 28 VAL B C 1
ATOM 4595 O O . VAL B 1 28 ? 13.344 21.828 7.211 1 98.75 28 VAL B O 1
ATOM 4598 N N . GLY B 1 29 ? 15.344 22 8.234 1 98.44 29 GLY B N 1
ATOM 4599 C CA . GLY B 1 29 ? 14.75 22.375 9.508 1 98.44 29 GLY B CA 1
ATOM 4600 C C . GLY B 1 29 ? 14.859 21.297 10.562 1 98.44 29 GLY B C 1
ATOM 4601 O O . GLY B 1 29 ? 14.633 20.109 10.273 1 98.44 29 GLY B O 1
ATOM 4602 N N . ALA B 1 30 ? 15.25 21.734 11.75 1 98.62 30 ALA B N 1
ATOM 4603 C CA . ALA B 1 30 ? 15.336 20.844 12.906 1 98.62 30 ALA B CA 1
ATOM 4604 C C . ALA B 1 30 ? 14.328 21.234 13.977 1 98.62 30 ALA B C 1
ATOM 4606 O O . ALA B 1 30 ? 14.625 21.188 15.172 1 98.62 30 ALA B O 1
ATOM 4607 N N . GLY B 1 31 ? 13.148 21.75 13.5 1 98.19 31 GLY B N 1
ATOM 4608 C CA . GLY B 1 31 ? 12.023 21.891 14.406 1 98.19 31 GLY B CA 1
ATOM 4609 C C . GLY B 1 31 ? 11.391 20.562 14.766 1 98.19 31 GLY B C 1
ATOM 4610 O O . GLY B 1 31 ? 12.023 19.5 14.641 1 98.19 31 GLY B O 1
ATOM 4611 N N . ILE B 1 32 ? 10.117 20.578 15.234 1 97.62 32 ILE B N 1
ATOM 4612 C CA . ILE B 1 32 ? 9.461 19.375 15.711 1 97.62 32 ILE B CA 1
ATOM 4613 C C . ILE B 1 32 ? 9.336 18.359 14.57 1 97.62 32 ILE B C 1
ATOM 4615 O O . ILE B 1 32 ? 9.445 17.156 14.789 1 97.62 32 ILE B O 1
ATOM 4619 N N . SER B 1 33 ? 9.156 18.812 13.297 1 98.62 33 SER B N 1
ATOM 4620 C CA . SER B 1 33 ? 9.07 17.922 12.141 1 98.62 33 SER B CA 1
ATOM 4621 C C . SER B 1 33 ? 10.414 17.266 11.844 1 98.62 33 SER B C 1
ATOM 4623 O O . SER B 1 33 ? 10.477 16.078 11.562 1 98.62 33 SER B O 1
ATOM 4625 N N . GLY B 1 34 ? 11.484 18.094 11.875 1 98.81 34 GLY B N 1
ATOM 4626 C CA . GLY B 1 34 ? 12.812 17.531 11.648 1 98.81 34 GLY B CA 1
ATOM 4627 C C . GLY B 1 34 ? 13.219 16.516 12.703 1 98.81 34 GLY B C 1
ATOM 4628 O O . GLY B 1 34 ? 13.859 15.508 12.383 1 98.81 34 GLY B O 1
ATOM 4629 N N . ILE B 1 35 ? 12.883 16.781 13.93 1 98.88 35 ILE B N 1
ATOM 4630 C CA . ILE B 1 35 ? 13.164 15.852 15.016 1 98.88 35 ILE B CA 1
ATOM 4631 C C . ILE B 1 35 ? 12.406 14.547 14.781 1 98.88 35 ILE B C 1
ATOM 4633 O O . ILE B 1 35 ? 12.977 13.461 14.914 1 98.88 35 ILE B O 1
ATOM 4637 N N . ALA B 1 36 ? 11.148 14.656 14.391 1 98.88 36 ALA B N 1
ATOM 4638 C CA . ALA B 1 36 ? 10.344 13.477 14.094 1 98.88 36 ALA B CA 1
ATOM 4639 C C . ALA B 1 36 ? 10.93 12.695 12.922 1 98.88 36 ALA B C 1
ATOM 4641 O O . ALA B 1 36 ? 10.906 11.461 12.93 1 98.88 36 ALA B O 1
ATOM 4642 N N . PHE B 1 37 ? 11.469 13.391 11.969 1 98.81 37 PHE B N 1
ATOM 4643 C CA . PHE B 1 37 ? 12.094 12.727 10.82 1 98.81 37 PHE B CA 1
ATOM 4644 C C . PHE B 1 37 ? 13.219 11.812 11.273 1 98.81 37 PHE B C 1
ATOM 4646 O O . PHE B 1 37 ? 13.312 10.664 10.828 1 98.81 37 PHE B O 1
ATOM 4653 N N . ALA B 1 38 ? 14.016 12.375 12.117 1 98.81 38 ALA B N 1
ATOM 4654 C CA . ALA B 1 38 ? 15.172 11.602 12.562 1 98.81 38 ALA B CA 1
ATOM 4655 C C . ALA B 1 38 ? 14.734 10.289 13.211 1 98.81 38 ALA B C 1
ATOM 4657 O O . ALA B 1 38 ? 15.383 9.258 13.031 1 98.81 38 ALA B O 1
ATOM 4658 N N . TYR B 1 39 ? 13.656 10.359 13.945 1 98.62 39 TYR B N 1
ATOM 4659 C CA . TYR B 1 39 ? 13.109 9.156 14.555 1 98.62 39 TYR B CA 1
ATOM 4660 C C . TYR B 1 39 ? 12.586 8.195 13.484 1 98.62 39 TYR B C 1
ATOM 4662 O O . TYR B 1 39 ? 12.891 7.004 13.508 1 98.62 39 TYR B O 1
ATOM 4670 N N . LYS B 1 40 ? 11.805 8.703 12.555 1 98.31 40 LYS B N 1
ATOM 4671 C CA . LYS B 1 40 ? 11.141 7.879 11.547 1 98.31 40 LYS B CA 1
ATOM 4672 C C . LYS B 1 40 ? 12.148 7.328 10.539 1 98.31 40 LYS B C 1
ATOM 4674 O O . LYS B 1 40 ? 11.953 6.242 9.992 1 98.31 40 LYS B O 1
ATOM 4679 N N . ALA B 1 41 ? 13.203 8.047 10.273 1 97.25 41 ALA B N 1
ATOM 4680 C CA . ALA B 1 41 ? 14.195 7.68 9.266 1 97.25 41 ALA B CA 1
ATOM 4681 C C . ALA B 1 41 ? 14.922 6.391 9.648 1 97.25 41 ALA B C 1
ATOM 4683 O O . ALA B 1 41 ? 15.547 5.746 8.797 1 97.25 41 ALA B O 1
ATOM 4684 N N . LYS B 1 42 ? 14.836 6 10.93 1 95.81 42 LYS B N 1
ATOM 4685 C CA . LYS B 1 42 ? 15.484 4.781 11.398 1 95.81 42 LYS B CA 1
ATOM 4686 C C . LYS B 1 42 ? 14.914 3.549 10.703 1 95.81 42 LYS B C 1
ATOM 4688 O O . LYS B 1 42 ? 15.562 2.502 10.656 1 95.81 42 LYS B O 1
ATOM 4693 N N . GLU B 1 43 ? 13.766 3.732 10.148 1 93.38 43 GLU B N 1
ATOM 4694 C CA . GLU B 1 43 ? 13.109 2.615 9.477 1 93.38 43 GLU B CA 1
ATOM 4695 C C . GLU B 1 43 ? 13.727 2.371 8.094 1 93.38 43 GLU B C 1
ATOM 4697 O O . GLU B 1 43 ? 13.531 1.305 7.508 1 93.38 43 GLU B O 1
ATOM 4702 N N . LEU B 1 44 ? 14.391 3.316 7.543 1 94.69 44 LEU B N 1
ATOM 4703 C CA . LEU B 1 44 ? 14.984 3.195 6.219 1 94.69 44 LEU B CA 1
ATOM 4704 C C . LEU B 1 44 ? 16.375 2.586 6.305 1 94.69 44 LEU B C 1
ATOM 4706 O O . LEU B 1 44 ? 17.188 2.98 7.152 1 94.69 44 LEU B O 1
ATOM 4710 N N . GLU B 1 45 ? 16.641 1.626 5.426 1 95.5 45 GLU B N 1
ATOM 4711 C CA . GLU B 1 45 ? 17.969 1.032 5.309 1 95.5 45 GLU B CA 1
ATOM 4712 C C . GLU B 1 45 ? 18.812 1.77 4.273 1 95.5 45 GLU B C 1
ATOM 4714 O O . GLU B 1 45 ? 18.281 2.322 3.311 1 95.5 45 GLU B O 1
ATOM 4719 N N . ASN B 1 46 ? 20.109 1.812 4.488 1 97.06 46 ASN B N 1
ATOM 4720 C CA . ASN B 1 46 ? 21.078 2.33 3.521 1 97.06 46 ASN B CA 1
ATOM 4721 C C . ASN B 1 46 ? 20.781 3.781 3.156 1 97.06 46 ASN B C 1
ATOM 4723 O O . ASN B 1 46 ? 20.75 4.133 1.977 1 97.06 46 ASN B O 1
ATOM 4727 N N . VAL B 1 47 ? 20.453 4.586 4.207 1 97.69 47 VAL B N 1
ATOM 4728 C CA . VAL B 1 47 ? 20.109 5.984 3.982 1 97.69 47 VAL B CA 1
ATOM 4729 C C . VAL B 1 47 ? 21.094 6.883 4.746 1 97.69 47 VAL B C 1
ATOM 4731 O O . VAL B 1 47 ? 21.469 6.57 5.875 1 97.69 47 VAL B O 1
ATOM 4734 N N . GLU B 1 48 ? 21.625 7.832 4.102 1 97.88 48 GLU B N 1
ATOM 4735 C CA . GLU B 1 48 ? 22.312 8.961 4.719 1 97.88 48 GLU B CA 1
ATOM 4736 C C . GLU B 1 48 ? 21.469 10.219 4.688 1 97.88 48 GLU B C 1
ATOM 4738 O O . GLU B 1 48 ? 20.781 10.492 3.695 1 97.88 48 GLU B O 1
ATOM 4743 N N . TYR B 1 49 ? 21.453 10.898 5.809 1 98.44 49 TYR B N 1
ATOM 4744 C CA . TYR B 1 49 ? 20.703 12.141 5.758 1 98.44 49 TYR B CA 1
ATOM 4745 C C . TYR B 1 49 ? 21.438 13.258 6.5 1 98.44 49 TYR B C 1
ATOM 4747 O O . TYR B 1 49 ? 22.281 12.984 7.344 1 98.44 49 TYR B O 1
ATOM 4755 N N . GLN B 1 50 ? 21.172 14.469 6.07 1 98.81 50 GLN B N 1
ATOM 4756 C CA . GLN B 1 50 ? 21.688 15.695 6.668 1 98.81 50 GLN B CA 1
ATOM 4757 C C . GLN B 1 50 ? 20.562 16.703 6.922 1 98.81 50 GLN B C 1
ATOM 4759 O O . GLN B 1 50 ? 19.781 17 6.023 1 98.81 50 GLN B O 1
ATOM 4764 N N . ILE B 1 51 ? 20.484 17.125 8.164 1 98.88 51 ILE B N 1
ATOM 4765 C CA . ILE B 1 51 ? 19.531 18.188 8.516 1 98.88 51 ILE B CA 1
ATOM 4766 C C . ILE B 1 51 ? 20.25 19.531 8.531 1 98.88 51 ILE B C 1
ATOM 4768 O O . ILE B 1 51 ? 21.328 19.656 9.094 1 98.88 51 ILE B O 1
ATOM 4772 N N . TYR B 1 52 ? 19.734 20.469 7.848 1 98.88 52 TYR B N 1
ATOM 4773 C CA . TYR B 1 52 ? 20.219 21.828 7.922 1 98.88 52 TYR B CA 1
ATOM 4774 C C . TYR B 1 52 ? 19.266 22.719 8.703 1 98.88 52 TYR B C 1
ATOM 4776 O O . TYR B 1 52 ? 18.062 22.734 8.438 1 98.88 52 TYR B O 1
ATOM 4784 N N . GLU B 1 53 ? 19.766 23.422 9.703 1 98.75 53 GLU B N 1
ATOM 4785 C CA . GLU B 1 53 ? 18.984 24.281 10.586 1 98.75 53 GLU B CA 1
ATOM 4786 C C . GLU B 1 53 ? 19.578 25.672 10.664 1 98.75 53 GLU B C 1
ATOM 4788 O O . GLU B 1 53 ? 20.766 25.828 10.953 1 98.75 53 GLU B O 1
ATOM 4793 N N . LYS B 1 54 ? 18.734 26.641 10.375 1 97.56 54 LYS B N 1
ATOM 4794 C CA . LYS B 1 54 ? 19.219 28.031 10.383 1 97.56 54 LYS B CA 1
ATOM 4795 C C . LYS B 1 54 ? 19.531 28.484 11.805 1 97.56 54 LYS B C 1
ATOM 4797 O O . LYS B 1 54 ? 20.375 29.375 12 1 97.56 54 LYS B O 1
ATOM 4802 N N . ASN B 1 55 ? 18.828 27.953 12.82 1 97.5 55 ASN B N 1
ATOM 4803 C CA . ASN B 1 55 ? 19.016 28.359 14.219 1 97.5 55 ASN B CA 1
ATOM 4804 C C . ASN B 1 55 ? 20.219 27.656 14.836 1 97.5 55 ASN B C 1
ATOM 4806 O O . ASN B 1 55 ? 20.797 26.75 14.234 1 97.5 55 ASN B O 1
ATOM 4810 N N . GLY B 1 56 ? 20.594 28.094 16.016 1 97.94 56 GLY B N 1
ATOM 4811 C CA . GLY B 1 56 ? 21.719 27.531 16.734 1 97.94 56 GLY B CA 1
ATOM 4812 C C . GLY B 1 56 ? 21.359 26.312 17.562 1 97.94 56 GLY B C 1
ATOM 4813 O O . GLY B 1 56 ? 22.219 25.688 18.172 1 97.94 56 GLY B O 1
ATOM 4814 N N . ASP B 1 57 ? 20.125 26 17.578 1 98.12 57 ASP B N 1
ATOM 4815 C CA . ASP B 1 57 ? 19.625 24.844 18.328 1 98.12 57 ASP B CA 1
ATOM 4816 C C . ASP B 1 57 ? 18.344 24.297 17.703 1 98.12 57 ASP B C 1
ATOM 4818 O O . ASP B 1 57 ? 17.844 24.844 16.734 1 98.12 57 ASP B O 1
ATOM 4822 N N . VAL B 1 58 ? 17.906 23.078 18.203 1 98.38 58 VAL B N 1
ATOM 4823 C CA . VAL B 1 58 ? 16.703 22.422 17.719 1 98.38 58 VAL B CA 1
ATOM 4824 C C . VAL B 1 58 ? 15.469 23.109 18.297 1 98.38 58 VAL B C 1
ATOM 4826 O O . VAL B 1 58 ? 15.578 23.891 19.25 1 98.38 58 VAL B O 1
ATOM 4829 N N . GLY B 1 59 ? 14.305 22.828 17.641 1 96.75 59 GLY B N 1
ATOM 4830 C CA . GLY B 1 59 ? 13.047 23.172 18.297 1 96.75 59 GLY B CA 1
ATOM 4831 C C . GLY B 1 59 ? 12.164 24.062 17.438 1 96.75 59 GLY B C 1
ATOM 4832 O O . GLY B 1 59 ? 10.961 24.172 17.688 1 96.75 59 GLY B O 1
ATOM 4833 N N . GLY B 1 60 ? 12.789 24.703 16.422 1 95.19 60 GLY B N 1
ATOM 4834 C CA . GLY B 1 60 ? 12 25.516 15.516 1 95.19 60 GLY B CA 1
ATOM 4835 C C . GLY B 1 60 ? 11.219 26.609 16.219 1 95.19 60 GLY B C 1
ATOM 4836 O O . GLY B 1 60 ? 11.789 27.406 16.969 1 95.19 60 GLY B O 1
ATOM 4837 N N . THR B 1 61 ? 9.914 26.562 16.094 1 93.25 61 THR B N 1
ATOM 4838 C CA . THR B 1 61 ? 9.016 27.578 16.656 1 93.25 61 THR B CA 1
ATOM 4839 C C . THR B 1 61 ? 9.195 27.688 18.156 1 93.25 61 THR B C 1
ATOM 4841 O O . THR B 1 61 ? 9.141 28.797 18.719 1 93.25 61 THR B O 1
ATOM 4844 N N . TRP B 1 62 ? 9.492 26.641 18.828 1 94.69 62 TRP B N 1
ATOM 4845 C CA . TRP B 1 62 ? 9.562 26.641 20.281 1 94.69 62 TRP B CA 1
ATOM 4846 C C . TRP B 1 62 ? 10.914 27.156 20.766 1 94.69 62 TRP B C 1
ATOM 4848 O O . TRP B 1 62 ? 11.047 27.578 21.922 1 94.69 62 TRP B O 1
ATOM 4858 N N . LEU B 1 63 ? 11.859 27.047 19.891 1 95.25 63 LEU B N 1
ATOM 4859 C CA . LEU B 1 63 ? 13.109 27.734 20.156 1 95.25 63 LEU B CA 1
ATOM 4860 C C . LEU B 1 63 ? 12.969 29.234 19.922 1 95.25 63 LEU B C 1
ATOM 4862 O O . LEU B 1 63 ? 13.477 30.031 20.719 1 95.25 63 LEU B O 1
ATOM 4866 N N . GLU B 1 64 ? 12.227 29.625 18.922 1 93.62 64 GLU B N 1
ATOM 4867 C CA . GLU B 1 64 ? 12.18 31 18.438 1 93.62 64 GLU B CA 1
ATOM 4868 C C . GLU B 1 64 ? 11.18 31.844 19.234 1 93.62 64 GLU B C 1
ATOM 4870 O O . GLU B 1 64 ? 11.398 33.031 19.453 1 93.62 64 GLU B O 1
ATOM 4875 N N . SER B 1 65 ? 10.055 31.281 19.609 1 91.5 65 SER B N 1
ATOM 4876 C CA . SER B 1 65 ? 9 32 20.297 1 91.5 65 SER B CA 1
ATOM 4877 C C . SER B 1 65 ? 9.258 32.062 21.797 1 91.5 65 SER B C 1
ATOM 4879 O O . SER B 1 65 ? 9.086 31.062 22.5 1 91.5 65 SER B O 1
ATOM 4881 N N . ARG B 1 66 ? 9.531 33.312 22.344 1 91.62 66 ARG B N 1
ATOM 4882 C CA . ARG B 1 66 ? 9.898 33.469 23.75 1 91.62 66 ARG B CA 1
ATOM 4883 C C . ARG B 1 66 ? 9.203 34.656 24.375 1 91.62 66 ARG B C 1
ATOM 4885 O O . ARG B 1 66 ? 9.695 35.25 25.344 1 91.62 66 ARG B O 1
ATOM 4892 N N . TYR B 1 67 ? 8.078 35.094 23.828 1 95.5 67 TYR B N 1
ATOM 4893 C CA . TYR B 1 67 ? 7.344 36.25 24.375 1 95.5 67 TYR B CA 1
ATOM 4894 C C . TYR B 1 67 ? 6.637 35.844 25.672 1 95.5 67 TYR B C 1
ATOM 4896 O O . TYR B 1 67 ? 6.406 34.656 25.938 1 95.5 67 TYR B O 1
ATOM 4904 N N . PRO B 1 68 ? 6.328 36.812 26.469 1 95.12 68 PRO B N 1
ATOM 4905 C CA . PRO B 1 68 ? 5.668 36.531 27.75 1 95.12 68 PRO B CA 1
ATOM 4906 C C . PRO B 1 68 ? 4.332 35.812 27.578 1 95.12 68 PRO B C 1
ATOM 4908 O O . PRO B 1 68 ? 3.479 36.25 26.812 1 95.12 68 PRO B O 1
ATOM 4911 N N . GLY B 1 69 ? 4.227 34.688 28.312 1 93.31 69 GLY B N 1
ATOM 4912 C CA . GLY B 1 69 ? 2.967 33.969 28.297 1 93.31 69 GLY B CA 1
ATOM 4913 C C . GLY B 1 69 ? 2.879 32.938 27.188 1 93.31 69 GLY B C 1
ATOM 4914 O O . GLY B 1 69 ? 1.866 32.25 27.047 1 93.31 69 GLY B O 1
ATOM 4915 N N . CYS B 1 70 ? 3.99 32.812 26.406 1 94.12 70 CYS B N 1
ATOM 4916 C CA . CYS B 1 70 ? 3.977 31.891 25.281 1 94.12 70 CYS B CA 1
ATOM 4917 C C . CYS B 1 70 ? 3.689 30.469 25.75 1 94.12 70 CYS B C 1
ATOM 4919 O O . CYS B 1 70 ? 4.398 29.938 26.609 1 94.12 70 CYS B O 1
ATOM 4921 N N . SER B 1 71 ? 2.586 29.844 25.219 1 91.38 71 SER B N 1
ATOM 4922 C CA . SER B 1 71 ? 2.123 28.516 25.594 1 91.38 71 SER B CA 1
ATOM 4923 C C . SER B 1 71 ? 1.323 27.875 24.453 1 91.38 71 SER B C 1
ATOM 4925 O O . SER B 1 71 ? 0.897 28.547 23.531 1 91.38 71 SER B O 1
ATOM 4927 N N . CYS B 1 72 ? 1.235 26.594 24.562 1 87.94 72 CYS B N 1
ATOM 4928 C CA . CYS B 1 72 ? 0.384 25.906 23.594 1 87.94 72 CYS B CA 1
ATOM 4929 C C . CYS B 1 72 ? -1.08 25.969 24.016 1 87.94 72 CYS B C 1
ATOM 4931 O O . CYS B 1 72 ? -1.395 25.891 25.203 1 87.94 72 CYS B O 1
ATOM 4933 N N . ASP B 1 73 ? -1.988 26.047 23.016 1 85.94 73 ASP B N 1
ATOM 4934 C CA . ASP B 1 73 ? -3.412 26.219 23.281 1 85.94 73 ASP B CA 1
ATOM 4935 C C . ASP B 1 73 ? -4.102 24.875 23.5 1 85.94 73 ASP B C 1
ATOM 4937 O O . ASP B 1 73 ? -5.246 24.828 23.953 1 85.94 73 ASP B O 1
ATOM 4941 N N . ILE B 1 74 ? -3.447 23.812 23.188 1 89.06 74 ILE B N 1
ATOM 4942 C CA . ILE B 1 74 ? -4.023 22.484 23.422 1 89.06 74 ILE B CA 1
ATOM 4943 C C . ILE B 1 74 ? -3.354 21.844 24.625 1 89.06 74 ILE B C 1
ATOM 4945 O O . ILE B 1 74 ? -2.223 22.188 24.984 1 89.06 74 ILE B O 1
ATOM 4949 N N . PRO B 1 75 ? -4.07 20.906 25.25 1 93.69 75 PRO B N 1
ATOM 4950 C CA . PRO B 1 75 ? -3.457 20.219 26.391 1 93.69 75 PRO B CA 1
ATOM 4951 C C . PRO B 1 75 ? -2.107 19.594 26.047 1 93.69 75 PRO B C 1
ATOM 4953 O O . PRO B 1 75 ? -1.953 19 24.984 1 93.69 75 PRO B O 1
ATOM 4956 N N . ALA B 1 76 ? -1.188 19.719 27 1 95.56 76 ALA B N 1
ATOM 4957 C CA . ALA B 1 76 ? 0.208 19.359 26.766 1 95.56 76 ALA B CA 1
ATOM 4958 C C . ALA B 1 76 ? 0.34 17.891 26.375 1 95.56 76 ALA B C 1
ATOM 4960 O O . ALA B 1 76 ? 1.169 17.531 25.531 1 95.56 76 ALA B O 1
ATOM 4961 N N . HIS B 1 77 ? -0.518 17.047 26.906 1 96.81 77 HIS B N 1
ATOM 4962 C CA . HIS B 1 77 ? -0.438 15.609 26.641 1 96.81 77 HIS B CA 1
ATOM 4963 C C . HIS B 1 77 ? -0.833 15.305 25.203 1 96.81 77 HIS B C 1
ATOM 4965 O O . HIS B 1 77 ? -0.546 14.219 24.688 1 96.81 77 HIS B O 1
ATOM 4971 N N . SER B 1 78 ? -1.486 16.219 24.516 1 95.25 78 SER B N 1
ATOM 4972 C CA . SER B 1 78 ? -1.854 16.078 23.109 1 95.25 78 SER B CA 1
ATOM 4973 C C . SER B 1 78 ? -0.771 16.625 22.203 1 95.25 78 SER B C 1
ATOM 4975 O O . SER B 1 78 ? -0.804 16.406 20.984 1 95.25 78 SER B O 1
ATOM 4977 N N . TYR B 1 79 ? 0.142 17.266 22.75 1 95.31 79 TYR B N 1
ATOM 4978 C CA . TYR B 1 79 ? 1.164 17.953 21.953 1 95.31 79 TYR B CA 1
ATOM 4979 C C . TYR B 1 79 ? 2.486 17.188 22.016 1 95.31 79 TYR B C 1
ATOM 4981 O O . TYR B 1 79 ? 3.551 17.797 22.156 1 95.31 79 TYR B O 1
ATOM 4989 N N . THR B 1 80 ? 2.432 15.898 22.094 1 97.44 80 THR B N 1
ATOM 4990 C CA . THR B 1 80 ? 3.559 14.984 21.969 1 97.44 80 THR B CA 1
ATOM 4991 C C . THR B 1 80 ? 3.402 14.094 20.734 1 97.44 80 THR B C 1
ATOM 4993 O O . THR B 1 80 ? 2.309 13.984 20.172 1 97.44 80 THR B O 1
ATOM 4996 N N . TYR B 1 81 ? 4.523 13.531 20.281 1 98.31 81 TYR B N 1
ATOM 4997 C CA . TYR B 1 81 ? 4.414 12.633 19.141 1 98.31 81 TYR B CA 1
ATOM 4998 C C . TYR B 1 81 ? 3.514 11.445 19.469 1 98.31 81 TYR B C 1
ATOM 5000 O O . TYR B 1 81 ? 3.475 10.984 20.609 1 98.31 81 TYR B O 1
ATOM 5008 N N . PRO B 1 82 ? 2.805 10.891 18.469 1 98.19 82 PRO B N 1
ATOM 5009 C CA . PRO B 1 82 ? 1.898 9.766 18.734 1 98.19 82 PRO B CA 1
ATOM 5010 C C . PRO B 1 82 ? 2.604 8.586 19.391 1 98.19 82 PRO B C 1
ATOM 5012 O O . PRO B 1 82 ? 1.986 7.844 20.156 1 98.19 82 PRO B O 1
ATOM 5015 N N . TRP B 1 83 ? 3.916 8.359 19.172 1 97.94 83 TRP B N 1
ATOM 5016 C CA . TRP B 1 83 ? 4.617 7.156 19.609 1 97.94 83 TRP B CA 1
ATOM 5017 C C . TRP B 1 83 ? 5.25 7.355 20.969 1 97.94 83 TRP B C 1
ATOM 5019 O O . TRP B 1 83 ? 5.812 6.422 21.547 1 97.94 83 TRP B O 1
ATOM 5029 N N . ILE B 1 84 ? 5.207 8.594 21.516 1 97.31 84 ILE B N 1
ATOM 5030 C CA . ILE B 1 84 ? 5.848 8.836 22.797 1 97.31 84 ILE B CA 1
ATOM 5031 C C . ILE B 1 84 ? 5.098 9.93 23.562 1 97.31 84 ILE B C 1
ATOM 5033 O O . ILE B 1 84 ? 4.75 10.961 22.984 1 97.31 84 ILE B O 1
ATOM 5037 N N . GLY B 1 85 ? 4.75 9.75 24.844 1 96.75 85 GLY B N 1
ATOM 5038 C CA . GLY B 1 85 ? 4.168 10.75 25.719 1 96.75 85 GLY B CA 1
ATOM 5039 C C . GLY B 1 85 ? 5.172 11.367 26.672 1 96.75 85 GLY B C 1
ATOM 5040 O O . GLY B 1 85 ? 6.363 11.047 26.625 1 96.75 85 GLY B O 1
ATOM 5041 N N . ASN B 1 86 ? 4.734 12.312 27.422 1 97.75 86 ASN B N 1
ATOM 5042 C CA . ASN B 1 86 ? 5.496 12.914 28.516 1 97.75 86 ASN B CA 1
ATOM 5043 C C . ASN B 1 86 ? 4.758 12.797 29.844 1 97.75 86 ASN B C 1
ATOM 5045 O O . ASN B 1 86 ? 3.789 13.516 30.078 1 97.75 86 ASN B O 1
ATOM 5049 N N . PRO B 1 87 ? 5.219 11.984 30.688 1 97.88 87 PRO B N 1
ATOM 5050 C CA . PRO B 1 87 ? 4.531 11.812 31.969 1 97.88 87 PRO B CA 1
ATOM 5051 C C . PRO B 1 87 ? 4.809 12.953 32.938 1 97.88 87 PRO B C 1
ATOM 5053 O O . PRO B 1 87 ? 4.164 13.047 34 1 97.88 87 PRO B O 1
ATOM 5056 N N . ASP B 1 88 ? 5.664 13.906 32.562 1 97.56 88 ASP B N 1
ATOM 5057 C CA . ASP B 1 88 ? 6.191 14.836 33.562 1 97.56 88 ASP B CA 1
ATOM 5058 C C . ASP B 1 88 ? 5.723 16.266 33.281 1 97.56 88 ASP B C 1
ATOM 5060 O O . ASP B 1 88 ? 6.301 17.219 33.812 1 97.56 88 ASP B O 1
ATOM 5064 N N . TRP B 1 89 ? 4.773 16.406 32.406 1 97.75 89 TRP B N 1
ATOM 5065 C CA . TRP B 1 89 ? 4.238 17.75 32.25 1 97.75 89 TRP B CA 1
ATOM 5066 C C . TRP B 1 89 ? 3.863 18.375 33.594 1 97.75 89 TRP B C 1
ATOM 5068 O O . TRP B 1 89 ? 3.297 17.703 34.438 1 97.75 89 TRP B O 1
ATOM 5078 N N . SER B 1 90 ? 4.129 19.656 33.781 1 96.31 90 SER B N 1
ATOM 5079 C CA . SER B 1 90 ? 3.826 20.328 35.031 1 96.31 90 SER B CA 1
ATOM 5080 C C . SER B 1 90 ? 2.328 20.578 35.188 1 96.31 90 SER B C 1
ATOM 5082 O O . SER B 1 90 ? 1.796 20.562 36.281 1 96.31 90 SER B O 1
ATOM 5084 N N . GLY B 1 91 ? 1.655 20.844 34.094 1 94.94 91 GLY B N 1
ATOM 5085 C CA . GLY B 1 91 ? 0.229 21.125 34.062 1 94.94 91 GLY B CA 1
ATOM 5086 C C . GLY B 1 91 ? -0.438 20.734 32.781 1 94.94 91 GLY B C 1
ATOM 5087 O O . GLY B 1 91 ? 0.214 20.203 31.859 1 94.94 91 GLY B O 1
ATOM 5088 N N . VAL B 1 92 ? -1.752 21.031 32.688 1 93.81 92 VAL B N 1
ATOM 5089 C CA . VAL B 1 92 ? -2.553 20.625 31.516 1 93.81 92 VAL B CA 1
ATOM 5090 C C . VAL B 1 92 ? -2.107 21.406 30.281 1 93.81 92 VAL B C 1
ATOM 5092 O O . VAL B 1 92 ? -2.045 20.859 29.188 1 93.81 92 VAL B O 1
ATOM 5095 N N . TYR B 1 93 ? -1.818 22.688 30.531 1 93.19 93 TYR B N 1
ATOM 5096 C CA . TYR B 1 93 ? -1.283 23.562 29.484 1 93.19 93 TYR B CA 1
ATOM 5097 C C . TYR B 1 93 ? 0.151 23.969 29.797 1 93.19 93 TYR B C 1
ATOM 5099 O O . TYR B 1 93 ? 0.415 24.578 30.844 1 93.19 93 TYR B O 1
ATOM 5107 N N . ALA B 1 94 ? 1.03 23.625 28.922 1 93.31 94 ALA B N 1
ATOM 5108 C CA . ALA B 1 94 ? 2.453 23.828 29.172 1 93.31 94 ALA B CA 1
ATOM 5109 C C . ALA B 1 94 ? 2.953 25.109 28.516 1 93.31 94 ALA B C 1
ATOM 5111 O O . ALA B 1 94 ? 2.477 25.484 27.438 1 93.31 94 ALA B O 1
ATOM 5112 N N . GLY B 1 95 ? 3.926 25.75 29.141 1 93.31 95 GLY B N 1
ATOM 5113 C CA . GLY B 1 95 ? 4.574 26.922 28.562 1 93.31 95 GLY B CA 1
ATOM 5114 C C . GLY B 1 95 ? 5.621 26.562 27.531 1 93.31 95 GLY B C 1
ATOM 5115 O O . GLY B 1 95 ? 6.02 25.406 27.406 1 93.31 95 GLY B O 1
ATOM 5116 N N . ALA B 1 96 ? 6.102 27.547 26.844 1 94.62 96 ALA B N 1
ATOM 5117 C CA . ALA B 1 96 ? 7.02 27.406 25.719 1 94.62 96 ALA B CA 1
ATOM 5118 C C . ALA B 1 96 ? 8.305 26.703 26.156 1 94.62 96 ALA B C 1
ATOM 5120 O O . ALA B 1 96 ? 8.812 25.828 25.453 1 94.62 96 ALA B O 1
ATOM 5121 N N . GLU B 1 97 ? 8.859 27.062 27.297 1 95.12 97 GLU B N 1
ATOM 5122 C CA . GLU B 1 97 ? 10.133 26.5 27.75 1 95.12 97 GLU B CA 1
ATOM 5123 C C . GLU B 1 97 ? 10.016 25.016 28.031 1 95.12 97 GLU B C 1
ATOM 5125 O O . GLU B 1 97 ? 10.914 24.234 27.672 1 95.12 97 GLU B O 1
ATOM 5130 N N . GLU B 1 98 ? 8.969 24.672 28.656 1 96.44 98 GLU B N 1
ATOM 5131 C CA . GLU B 1 98 ? 8.742 23.266 28.969 1 96.44 98 GLU B CA 1
ATOM 5132 C C . GLU B 1 98 ? 8.531 22.438 27.703 1 96.44 98 GLU B C 1
ATOM 5134 O O . GLU B 1 98 ? 9.031 21.312 27.578 1 96.44 98 GLU B O 1
ATOM 5139 N N . ILE B 1 99 ? 7.801 22.953 26.797 1 97 99 ILE B N 1
ATOM 5140 C CA . ILE B 1 99 ? 7.566 22.297 25.516 1 97 99 ILE B CA 1
ATOM 5141 C C . ILE B 1 99 ? 8.883 22.141 24.766 1 97 99 ILE B C 1
ATOM 5143 O O . ILE B 1 99 ? 9.195 21.062 24.266 1 97 99 ILE B O 1
ATOM 5147 N N . TRP B 1 100 ? 9.633 23.172 24.719 1 97.69 100 TRP B N 1
ATOM 5148 C CA . TRP B 1 100 ? 10.93 23.141 24.062 1 97.69 100 TRP B CA 1
ATOM 5149 C C . TRP B 1 100 ? 11.836 22.078 24.688 1 97.69 100 TRP B C 1
ATOM 5151 O O . TRP B 1 100 ? 12.492 21.312 23.969 1 97.69 100 TRP B O 1
ATOM 5161 N N . LYS B 1 101 ? 11.852 22.016 25.984 1 97.94 101 LYS B N 1
ATOM 5162 C CA . LYS B 1 101 ? 12.68 21.031 26.672 1 97.94 101 LYS B CA 1
ATOM 5163 C C . LYS B 1 101 ? 12.297 19.609 26.266 1 97.94 101 LYS B C 1
ATOM 5165 O O . LYS B 1 101 ? 13.172 18.766 26.062 1 97.94 101 LYS B O 1
ATOM 5170 N N . PHE B 1 102 ? 11.086 19.312 26.203 1 97.88 102 PHE B N 1
ATOM 5171 C CA . PHE B 1 102 ? 10.617 18 25.812 1 97.88 102 PHE B CA 1
ATOM 5172 C C . PHE B 1 102 ? 11.164 17.609 24.438 1 97.88 102 PHE B C 1
ATOM 5174 O O . PHE B 1 102 ? 11.703 16.516 24.266 1 97.88 102 PHE B O 1
ATOM 5181 N N . TYR B 1 103 ? 11.055 18.484 23.469 1 98.25 103 TYR B N 1
ATOM 5182 C CA . TYR B 1 103 ? 11.477 18.172 22.109 1 98.25 103 TYR B CA 1
ATOM 5183 C C . TYR B 1 103 ? 13 18.156 22 1 98.25 103 TYR B C 1
ATOM 5185 O O . TYR B 1 103 ? 13.562 17.391 21.219 1 98.25 103 TYR B O 1
ATOM 5193 N N . ARG B 1 104 ? 13.617 19.031 22.75 1 98.44 104 ARG B N 1
ATOM 5194 C CA . ARG B 1 104 ? 15.078 18.984 22.797 1 98.44 104 ARG B CA 1
ATOM 5195 C C . ARG B 1 104 ? 15.57 17.641 23.312 1 98.44 104 ARG B C 1
ATOM 5197 O O . ARG B 1 104 ? 16.531 17.094 22.766 1 98.44 104 ARG B O 1
ATOM 5204 N N . ASP B 1 105 ? 14.898 17.156 24.344 1 98.5 105 ASP B N 1
ATOM 5205 C CA . ASP B 1 105 ? 15.25 15.844 24.859 1 98.5 105 ASP B CA 1
ATOM 5206 C C . ASP B 1 105 ? 15.07 14.766 23.812 1 98.5 105 ASP B C 1
ATOM 5208 O O . ASP B 1 105 ? 15.898 13.859 23.688 1 98.5 105 ASP B O 1
ATOM 5212 N N . ARG B 1 106 ? 14 14.797 23.031 1 98.38 106 ARG B N 1
ATOM 5213 C CA . ARG B 1 106 ? 13.781 13.844 21.938 1 98.38 106 ARG B CA 1
ATOM 5214 C C . ARG B 1 106 ? 14.867 13.977 20.875 1 98.38 106 ARG B C 1
ATOM 5216 O O . ARG B 1 106 ? 15.344 12.969 20.344 1 98.38 106 ARG B O 1
ATOM 5223 N N . ALA B 1 107 ? 15.188 15.211 20.562 1 98.81 107 ALA B N 1
ATOM 5224 C CA . ALA B 1 107 ? 16.234 15.453 19.578 1 98.81 107 ALA B CA 1
ATOM 5225 C C . ALA B 1 107 ? 17.531 14.766 19.969 1 98.81 107 ALA B C 1
ATOM 5227 O O . ALA B 1 107 ? 18.203 14.156 19.141 1 98.81 107 ALA B O 1
ATOM 5228 N N . GLU B 1 108 ? 17.891 14.961 21.25 1 98.56 108 GLU B N 1
ATOM 5229 C CA . GLU B 1 108 ? 19.094 14.297 21.75 1 98.56 108 GLU B CA 1
ATOM 5230 C C . GLU B 1 108 ? 18.984 12.781 21.625 1 98.56 108 GLU B C 1
ATOM 5232 O O . GLU B 1 108 ? 19.906 12.125 21.125 1 98.56 108 GLU B O 1
ATOM 5237 N N . GLU B 1 109 ? 17.891 12.297 22.016 1 98.31 109 GLU B N 1
ATOM 5238 C CA . GLU B 1 109 ? 17.656 10.852 22 1 98.31 109 GLU B CA 1
ATOM 5239 C C . GLU B 1 109 ? 17.688 10.305 20.562 1 98.31 109 GLU B C 1
ATOM 5241 O O . GLU B 1 109 ? 18.172 9.195 20.328 1 98.31 109 GLU B O 1
ATOM 5246 N N . TYR B 1 110 ? 17.188 11.078 19.609 1 98.44 110 TYR B N 1
ATOM 5247 C CA . TYR B 1 110 ? 17.016 10.578 18.25 1 98.44 110 TYR B CA 1
ATOM 5248 C C . TYR B 1 110 ? 18.25 10.867 17.406 1 98.44 110 TYR B C 1
ATOM 5250 O O . TYR B 1 110 ? 18.281 10.562 16.219 1 98.44 110 TYR B O 1
ATOM 5258 N N . GLY B 1 111 ? 19.234 11.477 17.984 1 97.81 111 GLY B N 1
ATOM 5259 C CA . GLY B 1 111 ? 20.5 11.703 17.297 1 97.81 111 GLY B CA 1
ATOM 5260 C C . GLY B 1 111 ? 20.438 12.891 16.359 1 97.81 111 GLY B C 1
ATOM 5261 O O . GLY B 1 111 ? 21.219 12.969 15.406 1 97.81 111 GLY B O 1
ATOM 5262 N N . VAL B 1 112 ? 19.578 13.844 16.594 1 98.69 112 VAL B N 1
ATOM 5263 C CA . VAL B 1 112 ? 19.375 14.992 15.727 1 98.69 112 VAL B CA 1
ATOM 5264 C C . VAL B 1 112 ? 20.609 15.891 15.781 1 98.69 112 VAL B C 1
ATOM 5266 O O . VAL B 1 112 ? 21.047 16.438 14.75 1 98.69 112 VAL B O 1
ATOM 5269 N N . TYR B 1 113 ? 21.203 16.031 16.938 1 98.62 113 TYR B N 1
ATOM 5270 C CA . TYR B 1 113 ? 22.344 16.938 17.109 1 98.62 113 TYR B CA 1
ATOM 5271 C C . TYR B 1 113 ? 23.531 16.469 16.266 1 98.62 113 TYR B C 1
ATOM 5273 O O . TYR B 1 113 ? 24.266 17.297 15.719 1 98.62 113 TYR B O 1
ATOM 5281 N N . GLU B 1 114 ? 23.703 15.188 16.125 1 98.06 114 GLU B N 1
ATOM 5282 C CA . GLU B 1 114 ? 24.828 14.641 15.375 1 98.06 114 GLU B CA 1
ATOM 5283 C C . GLU B 1 114 ? 24.594 14.766 13.875 1 98.06 114 GLU B C 1
ATOM 5285 O O . GLU B 1 114 ? 25.547 14.766 13.094 1 98.06 114 GLU B O 1
ATOM 5290 N N . LYS B 1 115 ? 23.344 14.914 13.484 1 98.31 115 LYS B N 1
ATOM 5291 C CA . LYS B 1 115 ? 23 14.875 12.062 1 98.31 115 LYS B CA 1
ATOM 5292 C C . LYS B 1 115 ? 22.594 16.25 11.562 1 98.31 115 LYS B C 1
ATOM 5294 O O . LYS B 1 115 ? 22.078 16.391 10.453 1 98.31 115 LYS B O 1
ATOM 5299 N N . THR B 1 116 ? 22.781 17.25 12.391 1 98.81 116 THR B N 1
ATOM 5300 C CA . THR B 1 116 ? 22.312 18.578 12.023 1 98.81 116 THR B CA 1
ATOM 5301 C C . THR B 1 116 ? 23.484 19.547 11.93 1 98.81 116 THR B C 1
ATOM 5303 O O . THR B 1 116 ? 24.375 19.547 12.781 1 98.81 116 THR B O 1
ATOM 5306 N N . LYS B 1 117 ? 23.562 20.234 10.852 1 98.81 117 LYS B N 1
ATOM 5307 C CA . LYS B 1 117 ? 24.391 21.422 10.789 1 98.81 117 LYS B CA 1
ATOM 5308 C C . LYS B 1 117 ? 23.609 22.672 11.211 1 98.81 117 LYS B C 1
ATOM 5310 O O . LYS B 1 117 ? 22.766 23.156 10.453 1 98.81 117 LYS B O 1
ATOM 5315 N N . PHE B 1 118 ? 23.906 23.188 12.375 1 98.69 118 PHE B N 1
ATOM 5316 C CA . PHE B 1 118 ? 23.234 24.359 12.93 1 98.69 118 PHE B CA 1
ATOM 5317 C C . PHE B 1 118 ? 23.812 25.641 12.344 1 98.69 118 PHE B C 1
ATOM 5319 O O . PHE B 1 118 ? 24.922 25.641 11.797 1 98.69 118 PHE B O 1
ATOM 5326 N N . ASN B 1 119 ? 23.047 26.75 12.422 1 98.56 119 ASN B N 1
ATOM 5327 C CA . ASN B 1 119 ? 23.438 28.031 11.844 1 98.56 119 ASN B CA 1
ATOM 5328 C C . ASN B 1 119 ? 23.719 27.922 10.344 1 98.56 119 ASN B C 1
ATOM 5330 O O . ASN B 1 119 ? 24.625 28.562 9.828 1 98.56 119 ASN B O 1
ATOM 5334 N N . HIS B 1 120 ? 23.125 27.016 9.703 1 98.75 120 HIS B N 1
ATOM 5335 C CA . HIS B 1 120 ? 23.188 26.797 8.258 1 98.75 120 HIS B CA 1
ATOM 5336 C C . HIS B 1 120 ? 21.797 26.938 7.633 1 98.75 120 HIS B C 1
ATOM 5338 O O . HIS B 1 120 ? 20.906 26.109 7.871 1 98.75 120 HIS B O 1
ATOM 5344 N N . ARG B 1 121 ? 21.609 27.953 6.859 1 98.12 121 ARG B N 1
ATOM 5345 C CA . ARG B 1 121 ? 20.328 28.266 6.223 1 98.12 121 ARG B CA 1
ATOM 5346 C C . ARG B 1 121 ? 20.312 27.797 4.773 1 98.12 121 ARG B C 1
ATOM 5348 O O . ARG B 1 121 ? 21.219 28.109 4 1 98.12 121 ARG B O 1
ATOM 5355 N N . VAL B 1 122 ? 19.312 26.969 4.418 1 98.31 122 VAL B N 1
ATOM 5356 C CA . VAL B 1 122 ? 19.125 26.609 3.016 1 98.31 122 VAL B CA 1
ATOM 5357 C C . VAL B 1 122 ? 18.781 27.859 2.205 1 98.31 122 VAL B C 1
ATOM 5359 O O . VAL B 1 122 ? 17.828 28.578 2.521 1 98.31 122 VAL B O 1
ATOM 5362 N N . ALA B 1 123 ? 19.547 28.109 1.151 1 98.06 123 ALA B N 1
ATOM 5363 C CA . ALA B 1 123 ? 19.438 29.359 0.416 1 98.06 123 ALA B CA 1
ATOM 5364 C C . ALA B 1 123 ? 18.906 29.125 -0.993 1 98.06 123 ALA B C 1
ATOM 5366 O O . ALA B 1 123 ? 18.594 30.078 -1.714 1 98.06 123 ALA B O 1
ATOM 5367 N N . GLY B 1 124 ? 18.781 27.875 -1.343 1 98.38 124 GLY B N 1
ATOM 5368 C CA . GLY B 1 124 ? 18.25 27.578 -2.664 1 98.38 124 GLY B CA 1
ATOM 5369 C C . GLY B 1 124 ? 18.281 26.109 -2.998 1 98.38 124 GLY B C 1
ATOM 5370 O O . GLY B 1 124 ? 19.141 25.375 -2.527 1 98.38 124 GLY B O 1
ATOM 5371 N N . LEU B 1 125 ? 17.344 25.656 -3.82 1 98.75 125 LEU B N 1
ATOM 5372 C CA . LEU B 1 125 ? 17.25 24.297 -4.355 1 98.75 125 LEU B CA 1
ATOM 5373 C C . LEU B 1 125 ? 17.078 24.328 -5.871 1 98.75 125 LEU B C 1
ATOM 5375 O O . LEU B 1 125 ? 16.281 25.125 -6.391 1 98.75 125 LEU B O 1
ATOM 5379 N N . THR B 1 126 ? 17.797 23.516 -6.574 1 98.81 126 THR B N 1
ATOM 5380 C CA . THR B 1 126 ? 17.656 23.359 -8.016 1 98.81 126 THR B CA 1
ATOM 5381 C C . THR B 1 126 ? 17.672 21.891 -8.406 1 98.81 126 THR B C 1
ATOM 5383 O O . THR B 1 126 ? 18.625 21.172 -8.07 1 98.81 126 THR B O 1
ATOM 5386 N N . TRP B 1 127 ? 16.656 21.484 -9.148 1 98.81 127 TRP B N 1
ATOM 5387 C CA . TRP B 1 127 ? 16.562 20.078 -9.57 1 98.81 127 TRP B CA 1
ATOM 5388 C C . TRP B 1 127 ? 17.453 19.812 -10.773 1 98.81 127 TRP B C 1
ATOM 5390 O O . TRP B 1 127 ? 17.453 20.562 -11.742 1 98.81 127 TRP B O 1
ATOM 5400 N N . ASN B 1 128 ? 18.266 18.812 -10.617 1 98.44 128 ASN B N 1
ATOM 5401 C CA . ASN B 1 128 ? 19.047 18.281 -11.734 1 98.44 128 ASN B CA 1
ATOM 5402 C C . ASN B 1 128 ? 18.406 17.031 -12.328 1 98.44 128 ASN B C 1
ATOM 5404 O O . ASN B 1 128 ? 18.562 15.938 -11.781 1 98.44 128 ASN B O 1
ATOM 5408 N N . GLU B 1 129 ? 17.734 17.141 -13.43 1 97.06 129 GLU B N 1
ATOM 5409 C CA . GLU B 1 129 ? 16.984 16.062 -14.055 1 97.06 129 GLU B CA 1
ATOM 5410 C C . GLU B 1 129 ? 17.891 14.906 -14.438 1 97.06 129 GLU B C 1
ATOM 5412 O O . GLU B 1 129 ? 17.516 13.734 -14.289 1 97.06 129 GLU B O 1
ATOM 5417 N N . ASN B 1 130 ? 19.047 15.211 -14.883 1 96.19 130 ASN B N 1
ATOM 5418 C CA . ASN B 1 130 ? 19.969 14.18 -15.352 1 96.19 130 ASN B CA 1
ATOM 5419 C C . ASN B 1 130 ? 20.453 13.289 -14.211 1 96.19 130 ASN B C 1
ATOM 5421 O O . ASN B 1 130 ? 20.5 12.07 -14.344 1 96.19 130 ASN B O 1
ATOM 5425 N N . ASP B 1 131 ? 20.734 13.914 -13.102 1 96.62 131 ASP B N 1
ATOM 5426 C CA . ASP B 1 131 ? 21.281 13.172 -11.977 1 96.62 131 ASP B CA 1
ATOM 5427 C C . ASP B 1 131 ? 20.188 12.633 -11.07 1 96.62 131 ASP B C 1
ATOM 5429 O O . ASP B 1 131 ? 20.422 11.758 -10.234 1 96.62 131 ASP B O 1
ATOM 5433 N N . GLY B 1 132 ? 19.016 13.125 -11.234 1 97.81 132 GLY B N 1
ATOM 5434 C CA . GLY B 1 132 ? 17.938 12.758 -10.328 1 97.81 132 GLY B CA 1
ATOM 5435 C C . GLY B 1 132 ? 18.188 13.219 -8.898 1 97.81 132 GLY B C 1
ATOM 5436 O O . GLY B 1 132 ? 17.969 12.461 -7.953 1 97.81 132 GLY B O 1
ATOM 5437 N N . LYS B 1 133 ? 18.766 14.453 -8.766 1 98.56 133 LYS B N 1
ATOM 5438 C CA . LYS B 1 133 ? 19.125 14.969 -7.453 1 98.56 133 LYS B CA 1
ATOM 5439 C C . LYS B 1 133 ? 18.781 16.453 -7.332 1 98.56 133 LYS B C 1
ATOM 5441 O O . LYS B 1 133 ? 18.75 17.172 -8.336 1 98.56 133 LYS B O 1
ATOM 5446 N N . TRP B 1 134 ? 18.531 16.828 -6.188 1 98.88 134 TRP B N 1
ATOM 5447 C CA . TRP B 1 134 ? 18.453 18.25 -5.852 1 98.88 134 TRP B CA 1
ATOM 5448 C C . TRP B 1 134 ? 19.844 18.812 -5.535 1 98.88 134 TRP B C 1
ATOM 5450 O O . TRP B 1 134 ? 20.594 18.203 -4.766 1 98.88 134 TRP B O 1
ATOM 5460 N N . MET B 1 135 ? 20.172 19.906 -6.199 1 98.81 135 MET B N 1
ATOM 5461 C CA . MET B 1 135 ? 21.312 20.719 -5.789 1 98.81 135 MET B CA 1
ATOM 5462 C C . MET B 1 135 ? 20.891 21.781 -4.777 1 98.81 135 MET B C 1
ATOM 5464 O O . MET B 1 135 ? 20 22.578 -5.051 1 98.81 135 MET B O 1
ATOM 5468 N N . VAL B 1 136 ? 21.562 21.766 -3.586 1 98.81 136 VAL B N 1
ATOM 5469 C CA . VAL B 1 136 ? 21.125 22.594 -2.477 1 98.81 136 VAL B CA 1
ATOM 5470 C C . VAL B 1 136 ? 22.234 23.578 -2.105 1 98.81 136 VAL B C 1
ATOM 5472 O O . VAL B 1 136 ? 23.375 23.188 -1.898 1 98.81 136 VAL B O 1
ATOM 5475 N N . LYS B 1 137 ? 21.891 24.812 -2.105 1 98.75 137 LYS B N 1
ATOM 5476 C CA . LYS B 1 137 ? 22.797 25.844 -1.605 1 98.75 137 LYS B CA 1
ATOM 5477 C C . LYS B 1 137 ? 22.516 26.156 -0.139 1 98.75 137 LYS B C 1
ATOM 5479 O O . LYS B 1 137 ? 21.359 26.375 0.243 1 98.75 137 LYS B O 1
ATOM 5484 N N . ILE B 1 138 ? 23.578 26.094 0.702 1 98.62 138 ILE B N 1
ATOM 5485 C CA . ILE B 1 138 ? 23.453 26.312 2.139 1 98.62 138 ILE B CA 1
ATOM 5486 C C . ILE B 1 138 ? 24.344 27.484 2.557 1 98.62 138 ILE B C 1
ATOM 5488 O O . ILE B 1 138 ? 25.547 27.5 2.27 1 98.62 138 ILE B O 1
ATOM 5492 N N . GLU B 1 139 ? 23.766 28.453 3.197 1 98.5 139 GLU B N 1
ATOM 5493 C CA . GLU B 1 139 ? 24.531 29.578 3.744 1 98.5 139 GLU B CA 1
ATOM 5494 C C . GLU B 1 139 ? 24.938 29.312 5.191 1 98.5 139 GLU B C 1
ATOM 5496 O O . GLU B 1 139 ? 24.078 29.125 6.059 1 98.5 139 GLU B O 1
ATOM 5501 N N . ASP B 1 140 ? 26.203 29.203 5.414 1 98.31 140 ASP B N 1
ATOM 5502 C CA . ASP B 1 140 ? 26.719 29.203 6.785 1 98.31 140 ASP B CA 1
ATOM 5503 C C . ASP B 1 140 ? 26.594 30.594 7.41 1 98.31 140 ASP B C 1
ATOM 5505 O O . ASP B 1 140 ? 27.328 31.516 7.051 1 98.31 140 ASP B O 1
ATOM 5509 N N . LEU B 1 141 ? 25.75 30.719 8.391 1 97.75 141 LEU B N 1
ATOM 5510 C CA . LEU B 1 141 ? 25.375 32.031 8.914 1 97.75 141 LEU B CA 1
ATOM 5511 C C . LEU B 1 141 ? 26.484 32.562 9.812 1 97.75 141 LEU B C 1
ATOM 5513 O O . LEU B 1 141 ? 26.5 33.781 10.109 1 97.75 141 LEU B O 1
ATOM 5517 N N . LYS B 1 142 ? 27.391 31.797 10.281 1 97.31 142 LYS B N 1
ATOM 5518 C CA . LYS B 1 142 ? 28.516 32.25 11.086 1 97.31 142 LYS B CA 1
ATOM 5519 C C . LYS B 1 142 ? 29.625 32.844 10.211 1 97.31 142 LYS B C 1
ATOM 5521 O O . LYS B 1 142 ? 30.125 33.906 10.477 1 97.31 142 LYS B O 1
ATOM 5526 N N . SER B 1 143 ? 29.953 32.125 9.125 1 97.12 143 SER B N 1
ATOM 5527 C CA . SER B 1 143 ? 31.078 32.531 8.266 1 97.12 143 SER B CA 1
ATOM 5528 C C . SER B 1 143 ? 30.578 33.375 7.082 1 97.12 143 SER B C 1
ATOM 5530 O O . SER B 1 143 ? 31.359 34.094 6.461 1 97.12 143 SER B O 1
ATOM 5532 N N . GLY B 1 144 ? 29.344 33.219 6.68 1 96.62 144 GLY B N 1
ATOM 5533 C CA . GLY B 1 144 ? 28.812 33.875 5.496 1 96.62 144 GLY B CA 1
ATOM 5534 C C . GLY B 1 144 ? 29.094 33.094 4.215 1 96.62 144 GLY B C 1
ATOM 5535 O O . GLY B 1 144 ? 28.609 33.5 3.145 1 96.62 144 GLY B O 1
ATOM 5536 N N . GLN B 1 145 ? 29.719 32.031 4.336 1 97.75 145 GLN B N 1
ATOM 5537 C CA . GLN B 1 145 ? 30.062 31.234 3.172 1 97.75 145 GLN B CA 1
ATOM 5538 C C . GLN B 1 145 ? 28.859 30.406 2.707 1 97.75 145 GLN B C 1
ATOM 5540 O O . GLN B 1 145 ? 28.078 29.922 3.525 1 97.75 145 GLN B O 1
ATOM 5545 N N . VAL B 1 146 ? 28.766 30.281 1.426 1 98 146 VAL B N 1
ATOM 5546 C CA . VAL B 1 146 ? 27.75 29.422 0.838 1 98 146 VAL B CA 1
ATOM 5547 C C . VAL B 1 146 ? 28.375 28.078 0.435 1 98 146 VAL B C 1
ATOM 5549 O O . VAL B 1 146 ? 29.375 28.047 -0.265 1 98 146 VAL B O 1
ATOM 5552 N N . ILE B 1 147 ? 27.828 27.047 0.929 1 97.56 147 ILE B N 1
ATOM 5553 C CA . ILE B 1 147 ? 28.297 25.719 0.565 1 97.56 147 ILE B CA 1
ATOM 5554 C C . ILE B 1 147 ? 27.234 25 -0.256 1 97.56 147 ILE B C 1
ATOM 5556 O O . ILE B 1 147 ? 26.062 25.391 -0.239 1 97.56 147 ILE B O 1
ATOM 5560 N N . GLU B 1 148 ? 27.688 23.969 -0.987 1 98.19 148 GLU B N 1
ATOM 5561 C CA . GLU B 1 148 ? 26.766 23.203 -1.828 1 98.19 148 GLU B CA 1
ATOM 5562 C C . GLU B 1 148 ? 26.656 21.75 -1.353 1 98.19 148 GLU B C 1
ATOM 5564 O O . GLU B 1 148 ? 27.625 21.188 -0.843 1 98.19 148 GLU B O 1
ATOM 5569 N N . ASP B 1 149 ? 25.547 21.25 -1.408 1 98.56 149 ASP B N 1
ATOM 5570 C CA . ASP B 1 149 ? 25.219 19.859 -1.115 1 98.56 149 ASP B CA 1
ATOM 5571 C C . ASP B 1 149 ? 24.203 19.312 -2.121 1 98.56 149 ASP B C 1
ATOM 5573 O O . ASP B 1 149 ? 23.75 20.031 -3.004 1 98.56 149 ASP B O 1
ATOM 5577 N N . SER B 1 150 ? 24 18.016 -2.18 1 98.75 150 SER B N 1
ATOM 5578 C CA . SER B 1 150 ? 23.047 17.406 -3.094 1 98.75 150 SER B CA 1
ATOM 5579 C C . SER B 1 150 ? 22.422 16.156 -2.49 1 98.75 150 SER B C 1
ATOM 5581 O O . SER B 1 150 ? 23.016 15.531 -1.601 1 98.75 150 SER B O 1
ATOM 5583 N N . ALA B 1 151 ? 21.25 15.828 -2.861 1 98.88 151 ALA B N 1
ATOM 5584 C CA . ALA B 1 151 ? 20.562 14.633 -2.375 1 98.88 151 ALA B CA 1
ATOM 5585 C C . ALA B 1 151 ? 19.5 14.172 -3.371 1 98.88 151 ALA B C 1
ATOM 5587 O O . ALA B 1 151 ? 19.016 14.961 -4.184 1 98.88 151 ALA B O 1
ATOM 5588 N N . GLU B 1 152 ? 19.172 12.875 -3.371 1 98.75 152 GLU B N 1
ATOM 5589 C CA . GLU B 1 152 ? 18.078 12.352 -4.184 1 98.75 152 GLU B CA 1
ATOM 5590 C C . GLU B 1 152 ? 16.734 12.875 -3.697 1 98.75 152 GLU B C 1
ATOM 5592 O O . GLU B 1 152 ? 15.852 13.172 -4.504 1 98.75 152 GLU B O 1
ATOM 5597 N N . VAL B 1 153 ? 16.562 13.016 -2.387 1 98.94 153 VAL B N 1
ATOM 5598 C CA . VAL B 1 153 ? 15.281 13.406 -1.802 1 98.94 153 VAL B CA 1
ATOM 5599 C C . VAL B 1 153 ? 15.484 14.609 -0.88 1 98.94 153 VAL B C 1
ATOM 5601 O O . VAL B 1 153 ? 16.453 14.656 -0.119 1 98.94 153 VAL B O 1
ATOM 5604 N N . VAL B 1 154 ? 14.609 15.57 -0.996 1 98.94 154 VAL B N 1
ATOM 5605 C CA . VAL B 1 154 ? 14.57 16.688 -0.061 1 98.94 154 VAL B CA 1
ATOM 5606 C C . VAL B 1 154 ? 13.227 16.703 0.666 1 98.94 154 VAL B C 1
ATOM 5608 O O . VAL B 1 154 ? 12.172 16.641 0.033 1 98.94 154 VAL B O 1
ATOM 5611 N N . ILE B 1 155 ? 13.281 16.734 1.95 1 98.94 155 ILE B N 1
ATOM 5612 C CA . ILE B 1 155 ? 12.086 16.875 2.779 1 98.94 155 ILE B CA 1
ATOM 5613 C C . ILE B 1 155 ? 12.109 18.219 3.504 1 98.94 155 ILE B C 1
ATOM 5615 O O . ILE B 1 155 ? 13.008 18.469 4.316 1 98.94 155 ILE B O 1
ATOM 5619 N N . ASN B 1 156 ? 11.148 19.047 3.176 1 98.81 156 ASN B N 1
ATOM 5620 C CA . ASN B 1 156 ? 11.039 20.391 3.754 1 98.81 156 ASN B CA 1
ATOM 5621 C C . ASN B 1 156 ? 10.281 20.359 5.078 1 98.81 156 ASN B C 1
ATOM 5623 O O . ASN B 1 156 ? 9.055 20.312 5.098 1 98.81 156 ASN B O 1
ATOM 5627 N N . CYS B 1 157 ? 11.023 20.469 6.16 1 98.25 157 CYS B N 1
ATOM 5628 C CA . CYS B 1 157 ? 10.477 20.5 7.516 1 98.25 157 CYS B CA 1
ATOM 5629 C C . CYS B 1 157 ? 10.602 21.891 8.117 1 98.25 157 CYS B C 1
ATOM 5631 O O . CYS B 1 157 ? 10.695 22.047 9.336 1 98.25 157 CYS B O 1
ATOM 5633 N N . ALA B 1 158 ? 10.641 22.906 7.301 1 95 158 ALA B N 1
ATOM 5634 C CA . ALA B 1 158 ? 10.906 24.266 7.758 1 95 158 ALA B CA 1
ATOM 5635 C C . ALA B 1 158 ? 9.703 24.859 8.477 1 95 158 ALA B C 1
ATOM 5637 O O . ALA B 1 158 ? 9.844 25.75 9.312 1 95 158 ALA B O 1
ATOM 5638 N N . GLY B 1 159 ? 8.547 24.312 8.172 1 89.62 159 GLY B N 1
ATOM 5639 C CA . GLY B 1 159 ? 7.348 24.844 8.805 1 89.62 159 GLY B CA 1
ATOM 5640 C C . GLY B 1 159 ? 6.934 26.203 8.258 1 89.62 159 GLY B C 1
ATOM 5641 O O . GLY B 1 159 ? 7.586 26.734 7.359 1 89.62 159 GLY B O 1
ATOM 5642 N N . VAL B 1 160 ? 5.863 26.781 8.883 1 86.81 160 VAL B N 1
ATOM 5643 C CA . VAL B 1 160 ? 5.281 28 8.305 1 86.81 160 VAL B CA 1
ATOM 5644 C C . VAL B 1 160 ? 5.324 29.125 9.328 1 86.81 160 VAL B C 1
ATOM 5646 O O . VAL B 1 160 ? 5.223 30.297 8.961 1 86.81 160 VAL B O 1
ATOM 5649 N N . LEU B 1 161 ? 5.605 28.844 10.531 1 86.88 161 LEU B N 1
ATOM 5650 C CA . LEU B 1 161 ? 5.582 29.859 11.578 1 86.88 161 LEU B CA 1
ATOM 5651 C C . LEU B 1 161 ? 6.992 30.328 11.914 1 86.88 161 LEU B C 1
ATOM 5653 O O . LEU B 1 161 ? 7.383 30.359 13.086 1 86.88 161 LEU B O 1
ATOM 5657 N N . ASN B 1 162 ? 7.719 30.719 10.922 1 84.56 162 ASN B N 1
ATOM 5658 C CA . ASN B 1 162 ? 9.086 31.156 11.164 1 84.56 162 ASN B CA 1
ATOM 5659 C C . ASN B 1 162 ? 9.438 32.375 10.305 1 84.56 162 ASN B C 1
ATOM 5661 O O . ASN B 1 162 ? 10.461 33.031 10.539 1 84.56 162 ASN B O 1
ATOM 5665 N N . LYS B 1 163 ? 8.609 32.656 9.375 1 87.31 163 LYS B N 1
ATOM 5666 C CA . LYS B 1 163 ? 8.82 33.844 8.547 1 87.31 163 LYS B CA 1
ATOM 5667 C C . LYS B 1 163 ? 7.941 35 9.008 1 87.31 163 LYS B C 1
ATOM 5669 O O . LYS B 1 163 ? 6.855 35.219 8.469 1 87.31 163 LYS B O 1
ATOM 5674 N N . TRP B 1 164 ? 8.477 35.719 9.906 1 88.44 164 TRP B N 1
ATOM 5675 C CA . TRP B 1 164 ? 7.727 36.875 10.398 1 88.44 164 TRP B CA 1
ATOM 5676 C C . TRP B 1 164 ? 8.203 38.156 9.734 1 88.44 164 TRP B C 1
ATOM 5678 O O . TRP B 1 164 ? 9.281 38.188 9.148 1 88.44 164 TRP B O 1
ATOM 5688 N N . LYS B 1 165 ? 7.324 39.188 9.672 1 87.25 165 LYS B N 1
ATOM 5689 C CA . LYS B 1 165 ? 7.676 40.5 9.141 1 87.25 165 LYS B CA 1
ATOM 5690 C C . LYS B 1 165 ? 7.062 41.625 9.992 1 87.25 165 LYS B C 1
ATOM 5692 O O . LYS B 1 165 ? 6.055 41.406 10.672 1 87.25 165 LYS B O 1
ATOM 5697 N N . TRP B 1 166 ? 7.695 42.625 9.977 1 93.75 166 TRP B N 1
ATOM 5698 C CA . TRP B 1 166 ? 7.133 43.812 10.625 1 93.75 166 TRP B CA 1
ATOM 5699 C C . TRP B 1 166 ? 5.844 44.25 9.93 1 93.75 166 TRP B C 1
ATOM 5701 O O . TRP B 1 166 ? 5.703 44.094 8.719 1 93.75 166 TRP B O 1
ATOM 5711 N N . PRO B 1 167 ? 4.895 44.688 10.789 1 92.88 167 PRO B N 1
ATOM 5712 C CA . PRO B 1 167 ? 3.689 45.219 10.141 1 92.88 167 PRO B CA 1
ATOM 5713 C C . PRO B 1 167 ? 3.973 46.438 9.258 1 92.88 167 PRO B C 1
ATOM 5715 O O . PRO B 1 167 ? 4.883 47.219 9.555 1 92.88 167 PRO B O 1
ATOM 5718 N N . ASP B 1 168 ? 3.201 46.625 8.219 1 92 168 ASP B N 1
ATOM 5719 C CA . ASP B 1 168 ? 3.359 47.75 7.289 1 92 168 ASP B CA 1
ATOM 5720 C C . ASP B 1 168 ? 2.664 49 7.812 1 92 168 ASP B C 1
ATOM 5722 O O . ASP B 1 168 ? 1.597 49.375 7.324 1 92 168 ASP B O 1
ATOM 5726 N N . ILE B 1 169 ? 3.225 49.594 8.734 1 96.25 169 ILE B N 1
ATOM 5727 C CA . ILE B 1 169 ? 2.709 50.812 9.336 1 96.25 169 ILE B CA 1
ATOM 5728 C C . ILE B 1 169 ? 3.678 51.969 9.078 1 96.25 169 ILE B C 1
ATOM 5730 O O . ILE B 1 169 ? 4.848 51.906 9.453 1 96.25 169 ILE B O 1
ATOM 5734 N N . P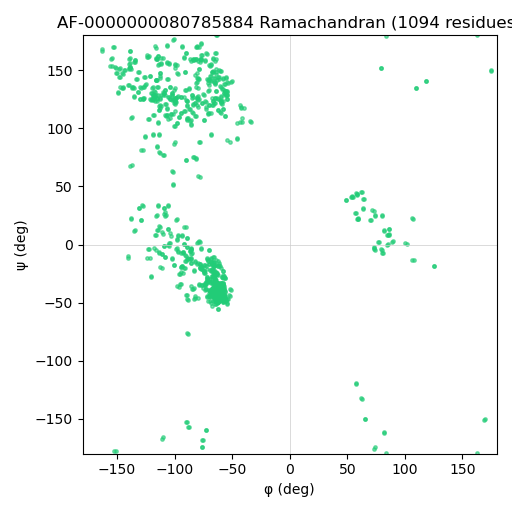RO B 1 170 ? 3.184 53 8.484 1 97.56 170 PRO B N 1
ATOM 5735 C CA . PRO B 1 170 ? 4.066 54.125 8.234 1 97.56 170 PRO B CA 1
ATOM 5736 C C . PRO B 1 170 ? 4.734 54.656 9.5 1 97.56 170 PRO B C 1
ATOM 5738 O O . PRO B 1 170 ? 4.082 54.781 10.539 1 97.56 170 PRO B O 1
ATOM 5741 N N . GLY B 1 171 ? 6.027 54.781 9.461 1 97.88 171 GLY B N 1
ATOM 5742 C CA . GLY B 1 171 ? 6.777 55.375 10.555 1 97.88 171 GLY B CA 1
ATOM 5743 C C . GLY B 1 171 ? 7.141 54.375 11.641 1 97.88 171 GLY B C 1
ATOM 5744 O O . GLY B 1 171 ? 7.695 54.781 12.68 1 97.88 171 GLY B O 1
ATOM 5745 N N . LEU B 1 172 ? 6.906 53.125 11.406 1 97.62 172 LEU B N 1
ATOM 5746 C CA . LEU B 1 172 ? 7.105 52.094 12.406 1 97.62 172 LEU B CA 1
ATOM 5747 C C . LEU B 1 172 ? 8.5 52.188 13.016 1 97.62 172 LEU B C 1
ATOM 5749 O O . LEU B 1 172 ? 8.648 52.156 14.242 1 97.62 172 LEU B O 1
ATOM 5753 N N . HIS B 1 173 ? 9.531 52.5 12.242 1 96.81 173 HIS B N 1
ATOM 5754 C CA . HIS B 1 173 ? 10.906 52.438 12.703 1 96.81 173 HIS B CA 1
ATOM 5755 C C . HIS B 1 173 ? 11.406 53.812 13.148 1 96.81 173 HIS B C 1
ATOM 5757 O O . HIS B 1 173 ? 12.57 53.938 13.523 1 96.81 173 HIS B O 1
ATOM 5763 N N . SER B 1 174 ? 10.516 54.75 13.18 1 96.75 174 SER B N 1
ATOM 5764 C CA . SER B 1 174 ? 10.852 56.062 13.719 1 96.75 174 SER B CA 1
ATOM 5765 C C . SER B 1 174 ? 10.609 56.125 15.227 1 96.75 174 SER B C 1
ATOM 5767 O O . SER B 1 174 ? 11.039 57.062 15.891 1 96.75 174 SER B O 1
ATOM 5769 N N . PHE B 1 175 ? 9.961 55.188 15.711 1 97.88 175 PHE B N 1
ATOM 5770 C CA . PHE B 1 175 ? 9.656 55.125 17.125 1 97.88 175 PHE B CA 1
ATOM 5771 C C . PHE B 1 175 ? 10.93 55.188 17.969 1 97.88 175 PHE B C 1
ATOM 5773 O O . PHE B 1 175 ? 11.891 54.469 17.703 1 97.88 175 PHE B O 1
ATOM 5780 N N . GLU B 1 176 ? 10.977 56 18.969 1 97.5 176 GLU B N 1
ATOM 5781 C CA . GLU B 1 176 ? 12.195 56.188 19.75 1 97.5 176 GLU B CA 1
ATOM 5782 C C . GLU B 1 176 ? 12.258 55.219 20.938 1 97.5 176 GLU B C 1
ATOM 5784 O O . GLU B 1 176 ? 13.32 55.031 21.516 1 97.5 176 GLU B O 1
ATOM 5789 N N . GLY B 1 177 ? 11.055 54.688 21.328 1 97.19 177 GLY B N 1
ATOM 5790 C CA . GLY B 1 177 ? 11.055 53.656 22.359 1 97.19 177 GLY B CA 1
ATOM 5791 C C . GLY B 1 177 ? 11.516 52.312 21.844 1 97.19 177 GLY B C 1
ATOM 5792 O O . GLY B 1 177 ? 12.188 52.219 20.797 1 97.19 177 GLY B O 1
ATOM 5793 N N . LYS B 1 178 ? 11.32 51.281 22.625 1 97.69 178 LYS B N 1
ATOM 5794 C CA . LYS B 1 178 ? 11.711 49.938 22.219 1 97.69 178 LYS B CA 1
ATOM 5795 C C . LYS B 1 178 ? 10.633 49.281 21.344 1 97.69 178 LYS B C 1
ATOM 5797 O O . LYS B 1 178 ? 9.469 49.219 21.734 1 97.69 178 LYS B O 1
ATOM 5802 N N . LEU B 1 179 ? 10.984 48.906 20.094 1 97.56 179 LEU B N 1
ATOM 5803 C CA . LEU B 1 179 ? 10.117 48.188 19.172 1 97.56 179 LEU B CA 1
ATOM 5804 C C . LEU B 1 179 ? 10.453 46.688 19.156 1 97.56 179 LEU B C 1
ATOM 5806 O O . LEU B 1 179 ? 11.586 46.312 18.875 1 97.56 179 LEU B O 1
ATOM 5810 N N . VAL B 1 180 ? 9.406 45.844 19.469 1 97 180 VAL B N 1
ATOM 5811 C CA . VAL B 1 180 ? 9.633 44.406 19.594 1 97 180 VAL B CA 1
ATOM 5812 C C . VAL B 1 180 ? 8.555 43.625 18.828 1 97 180 VAL B C 1
ATOM 5814 O O . VAL B 1 180 ? 7.426 44.094 18.688 1 97 180 VAL B O 1
ATOM 5817 N N . HIS B 1 181 ? 8.953 42.562 18.219 1 96.56 181 HIS B N 1
ATOM 5818 C CA . HIS B 1 181 ? 8.023 41.594 17.641 1 96.56 181 HIS B CA 1
ATOM 5819 C C . HIS B 1 181 ? 7.945 40.312 18.469 1 96.56 181 HIS B C 1
ATOM 5821 O O . HIS B 1 181 ? 8.961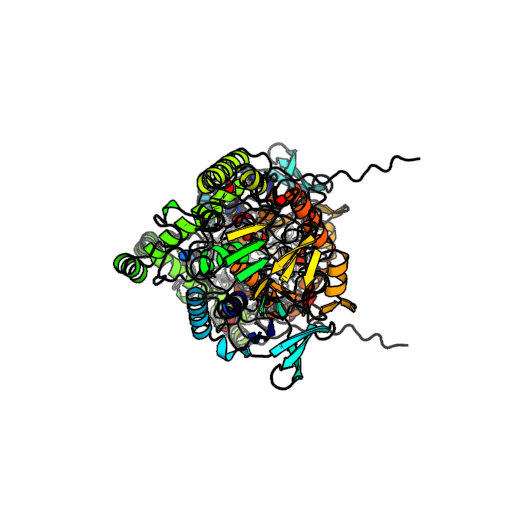 39.844 18.969 1 96.56 181 HIS B O 1
ATOM 5827 N N . THR B 1 182 ? 6.738 39.75 18.578 1 96 182 THR B N 1
ATOM 5828 C CA . THR B 1 182 ? 6.562 38.562 19.422 1 96 182 THR B CA 1
ATOM 5829 C C . THR B 1 182 ? 7.355 37.406 18.859 1 96 182 THR B C 1
ATOM 5831 O O . THR B 1 182 ? 7.777 36.5 19.609 1 96 182 THR B O 1
ATOM 5834 N N . ALA B 1 183 ? 7.629 37.375 17.562 1 93.56 183 ALA B N 1
ATOM 5835 C CA . ALA B 1 183 ? 8.367 36.281 16.922 1 93.56 183 ALA B CA 1
ATOM 5836 C C . ALA B 1 183 ? 9.859 36.406 17.219 1 93.56 183 ALA B C 1
ATOM 5838 O O . ALA B 1 183 ? 10.609 35.438 17 1 93.56 183 ALA B O 1
ATOM 5839 N N . CYS B 1 184 ? 10.297 37.5 17.609 1 92.56 184 CYS B N 1
ATOM 5840 C CA . CYS B 1 184 ? 11.68 37.781 17.984 1 92.56 184 CYS B CA 1
ATOM 5841 C C . CYS B 1 184 ? 11.75 38.656 19.234 1 92.56 184 CYS B C 1
ATOM 5843 O O . CYS B 1 184 ? 12.211 39.781 19.188 1 92.56 184 CYS B O 1
ATOM 5845 N N . TYR B 1 185 ? 11.352 38.125 20.328 1 95.94 185 TYR B N 1
ATOM 5846 C CA . TYR B 1 185 ? 11.188 38.844 21.594 1 95.94 185 TYR B CA 1
ATOM 5847 C C . TYR B 1 185 ? 12.477 38.812 22.406 1 95.94 185 TYR B C 1
ATOM 5849 O O . TYR B 1 185 ? 12.984 37.75 22.734 1 95.94 185 TYR B O 1
ATOM 5857 N N . PRO B 1 186 ? 12.953 39.938 22.766 1 94.62 186 PRO B N 1
ATOM 5858 C CA . PRO B 1 186 ? 14.188 39.938 23.562 1 94.62 186 PRO B CA 1
ATOM 5859 C C . PRO B 1 186 ? 13.977 39.406 24.984 1 94.62 186 PRO B C 1
ATOM 5861 O O . PRO B 1 186 ? 13.07 39.844 25.688 1 94.62 186 PRO B O 1
ATOM 5864 N N . GLN B 1 187 ? 14.852 38.625 25.438 1 89.75 187 GLN B N 1
ATOM 5865 C CA . GLN B 1 187 ? 14.688 37.938 26.719 1 89.75 187 GLN B CA 1
ATOM 5866 C C . GLN B 1 187 ? 15.031 38.875 27.875 1 89.75 187 GLN B C 1
ATOM 5868 O O . GLN B 1 187 ? 14.602 38.656 29.016 1 89.75 187 GLN B O 1
ATOM 5873 N N . ASP B 1 188 ? 15.672 39.938 27.641 1 93.06 188 ASP B N 1
ATOM 5874 C CA . ASP B 1 188 ? 16.094 40.844 28.703 1 93.06 188 ASP B CA 1
ATOM 5875 C C . ASP B 1 188 ? 15.188 42.062 28.766 1 93.06 188 ASP B C 1
ATOM 5877 O O . ASP B 1 188 ? 15.461 43 29.516 1 93.06 188 ASP B O 1
ATOM 5881 N N . LEU B 1 189 ? 14.141 42.062 28.016 1 96.19 189 LEU B N 1
ATOM 5882 C CA . LEU B 1 189 ? 13.25 43.219 28.016 1 96.19 189 LEU B CA 1
ATOM 5883 C C . LEU B 1 189 ? 12.453 43.281 29.312 1 96.19 189 LEU B C 1
ATOM 5885 O O . LEU B 1 189 ? 11.711 42.375 29.656 1 96.19 189 LEU B O 1
ATOM 5889 N N . ASP B 1 190 ? 12.617 44.312 30.062 1 96.5 190 ASP B N 1
ATOM 5890 C CA . ASP B 1 190 ? 11.875 44.594 31.281 1 96.5 190 ASP B CA 1
ATOM 5891 C C . ASP B 1 190 ? 10.766 45.594 31.047 1 96.5 190 ASP B C 1
ATOM 5893 O O . ASP B 1 190 ? 11.031 46.75 30.656 1 96.5 190 ASP B O 1
ATOM 5897 N N . LEU B 1 191 ? 9.516 45.219 31.312 1 97.94 191 LEU B N 1
ATOM 5898 C CA . LEU B 1 191 ? 8.359 46.062 31 1 97.94 191 LEU B CA 1
ATOM 5899 C C . LEU B 1 191 ? 7.828 46.719 32.281 1 97.94 191 LEU B C 1
ATOM 5901 O O . LEU B 1 191 ? 6.859 47.5 32.219 1 97.94 191 LEU B O 1
ATOM 5905 N N . ARG B 1 192 ? 8.516 46.469 33.531 1 91.38 192 ARG B N 1
ATOM 5906 C CA . ARG B 1 192 ? 8.062 47.031 34.781 1 91.38 192 ARG B CA 1
ATOM 5907 C C . ARG B 1 192 ? 8.094 48.562 34.781 1 91.38 192 ARG B C 1
ATOM 5909 O O . ARG B 1 192 ? 9.125 49.156 34.438 1 91.38 192 ARG B O 1
ATOM 5916 N N . GLY B 1 193 ? 6.715 49.062 34.906 1 96.69 193 GLY B N 1
ATOM 5917 C CA . GLY B 1 193 ? 6.59 50.5 35.031 1 96.69 193 GLY B CA 1
ATOM 5918 C C . GLY B 1 193 ? 6.551 51.219 33.688 1 96.69 193 GLY B C 1
ATOM 5919 O O . GLY B 1 193 ? 6.609 52.438 33.656 1 96.69 193 GLY B O 1
ATOM 5920 N N . LYS B 1 194 ? 6.461 50.531 32.719 1 98.38 194 LYS B N 1
ATOM 5921 C CA . LYS B 1 194 ? 6.473 51.125 31.391 1 98.38 194 LYS B CA 1
ATOM 5922 C C . LYS B 1 194 ? 5.062 51.25 30.828 1 98.38 194 LYS B C 1
ATOM 5924 O O . LYS B 1 194 ? 4.152 50.531 31.266 1 98.38 194 LYS B O 1
ATOM 5929 N N . THR B 1 195 ? 4.906 52.188 29.953 1 98.69 195 THR B N 1
ATOM 5930 C CA . THR B 1 195 ? 3.727 52.25 29.094 1 98.69 195 THR B CA 1
ATOM 5931 C C . THR B 1 195 ? 3.949 51.406 27.828 1 98.69 195 THR B C 1
ATOM 5933 O O . THR B 1 195 ? 4.852 51.719 27.047 1 98.69 195 THR B O 1
ATOM 5936 N N . VAL B 1 196 ? 3.168 50.375 27.656 1 98.81 196 VAL B N 1
ATOM 5937 C CA . VAL B 1 196 ? 3.391 49.438 26.578 1 98.81 196 VAL B CA 1
ATOM 5938 C C . VAL B 1 196 ? 2.197 49.438 25.625 1 98.81 196 VAL B C 1
ATOM 5940 O O . VAL B 1 196 ? 1.045 49.406 26.062 1 98.81 196 VAL B O 1
ATOM 5943 N N . ALA B 1 197 ? 2.436 49.531 24.312 1 98.75 197 ALA B N 1
ATOM 5944 C CA . ALA B 1 197 ? 1.431 49.344 23.266 1 98.75 197 ALA B CA 1
ATOM 5945 C C . ALA B 1 197 ? 1.563 47.969 22.625 1 98.75 197 ALA B C 1
ATOM 5947 O O . ALA B 1 197 ? 2.656 47.562 22.203 1 98.75 197 ALA B O 1
ATOM 5948 N N . VAL B 1 198 ? 0.511 47.188 22.609 1 98.56 198 VAL B N 1
ATOM 5949 C CA . VAL B 1 198 ? 0.477 45.906 21.922 1 98.56 198 VAL B CA 1
ATOM 5950 C C . VAL B 1 198 ? -0.384 46 20.672 1 98.56 198 VAL B C 1
ATOM 5952 O O . VAL B 1 198 ? -1.563 46.375 20.734 1 98.56 198 VAL B O 1
ATOM 5955 N N . ILE B 1 199 ? 0.232 45.719 19.516 1 97.75 199 ILE B N 1
ATOM 5956 C CA . ILE B 1 199 ? -0.472 45.781 18.234 1 97.75 199 ILE B CA 1
ATOM 5957 C C . ILE B 1 199 ? -0.813 44.375 17.766 1 97.75 199 ILE B C 1
ATOM 5959 O O . ILE B 1 199 ? 0.077 43.594 17.422 1 97.75 199 ILE B O 1
ATOM 5963 N N . GLY B 1 200 ? -2.062 44.094 17.75 1 93.88 200 GLY B N 1
ATOM 5964 C CA . GLY B 1 200 ? -2.514 42.75 17.328 1 93.88 200 GLY B CA 1
ATOM 5965 C C . GLY B 1 200 ? -3.256 42 18.422 1 93.88 200 GLY B C 1
ATOM 5966 O O . GLY B 1 200 ? -2.865 42.062 19.578 1 93.88 200 GLY B O 1
ATOM 5967 N N . ALA B 1 201 ? -4.336 41.281 18.016 1 92.06 201 ALA B N 1
ATOM 5968 C CA . ALA B 1 201 ? -5.168 40.531 18.953 1 92.06 201 ALA B CA 1
ATOM 5969 C C . ALA B 1 201 ? -5.324 39.094 18.484 1 92.06 201 ALA B C 1
ATOM 5971 O O . ALA B 1 201 ? -6.398 38.5 18.625 1 92.06 201 ALA B O 1
ATOM 5972 N N . GLY B 1 202 ? -4.293 38.562 17.875 1 89.88 202 GLY B N 1
A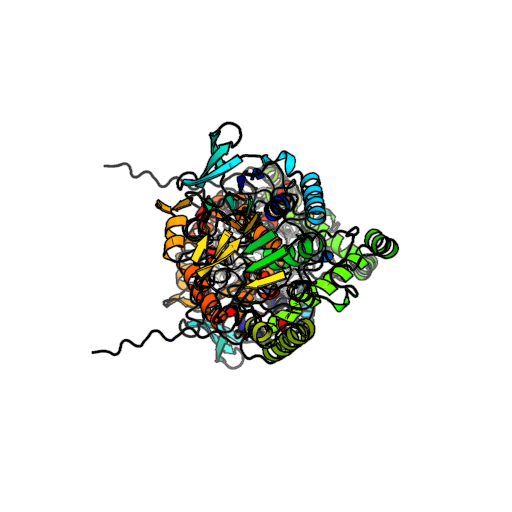TOM 5973 C CA . GLY B 1 202 ? -4.242 37.156 17.562 1 89.88 202 GLY B CA 1
ATOM 5974 C C . GLY B 1 202 ? -3.666 36.312 18.688 1 89.88 202 GLY B C 1
ATOM 5975 O O . GLY B 1 202 ? -3.693 36.719 19.844 1 89.88 202 GLY B O 1
ATOM 5976 N N . SER B 1 203 ? -3.158 35.156 18.312 1 89.19 203 SER B N 1
ATOM 5977 C CA . SER B 1 203 ? -2.736 34.188 19.297 1 89.19 203 SER B CA 1
ATOM 5978 C C . SER B 1 203 ? -1.664 34.75 20.219 1 89.19 203 SER B C 1
ATOM 5980 O O . SER B 1 203 ? -1.762 34.625 21.453 1 89.19 203 SER B O 1
ATOM 5982 N N . SER B 1 204 ? -0.633 35.375 19.656 1 92.75 204 SER B N 1
ATOM 5983 C CA . SER B 1 204 ? 0.451 35.906 20.5 1 92.75 204 SER B CA 1
ATOM 5984 C C . SER B 1 204 ? -0.016 37.062 21.344 1 92.75 204 SER B C 1
ATOM 5986 O O . SER B 1 204 ? 0.338 37.188 22.531 1 92.75 204 SER B O 1
ATOM 5988 N N . GLY B 1 205 ? -0.866 37.969 20.75 1 94.75 205 GLY B N 1
ATOM 5989 C CA . GLY B 1 205 ? -1.394 39.094 21.516 1 94.75 205 GLY B CA 1
ATOM 5990 C C . GLY B 1 205 ? -2.264 38.656 22.688 1 94.75 205 GLY B C 1
ATOM 5991 O O . GLY B 1 205 ? -2.156 39.219 23.781 1 94.75 205 GLY B O 1
ATOM 5992 N N . ILE B 1 206 ? -3.018 37.625 22.438 1 94.62 206 ILE B N 1
ATOM 5993 C CA . ILE B 1 206 ? -3.963 37.125 23.422 1 94.62 206 ILE B CA 1
ATOM 5994 C C . ILE B 1 206 ? -3.201 36.5 24.609 1 94.62 206 ILE B C 1
ATOM 5996 O O . ILE B 1 206 ? -3.699 36.5 25.734 1 94.62 206 ILE B O 1
ATOM 6000 N N . GLN B 1 207 ? -1.989 36.125 24.344 1 94.12 207 GLN B N 1
ATOM 6001 C CA . GLN B 1 207 ? -1.179 35.531 25.406 1 94.12 207 GLN B CA 1
ATOM 6002 C C . GLN B 1 207 ? -0.306 36.594 26.078 1 94.12 207 GLN B C 1
ATOM 6004 O O . GLN B 1 207 ? -0.135 36.594 27.297 1 94.12 207 GLN B O 1
ATOM 6009 N N . VAL B 1 208 ? 0.141 37.562 25.344 1 97 208 VAL B N 1
ATOM 6010 C CA . VAL B 1 208 ? 1.051 38.594 25.844 1 97 208 VAL B CA 1
ATOM 6011 C C . VAL B 1 208 ? 0.299 39.531 26.781 1 97 208 VAL B C 1
ATOM 6013 O O . VAL B 1 208 ? 0.748 39.781 27.906 1 97 208 VAL B O 1
ATOM 6016 N N . VAL B 1 209 ? -0.876 40 26.484 1 97.94 209 VAL B N 1
ATOM 6017 C CA . VAL B 1 209 ? -1.609 41.062 27.141 1 97.94 209 VAL B CA 1
ATOM 6018 C C . VAL B 1 209 ? -1.907 40.656 28.594 1 97.94 209 VAL B C 1
ATOM 6020 O O . VAL B 1 209 ? -1.511 41.344 29.531 1 97.94 209 VAL B O 1
ATOM 6023 N N . PRO B 1 210 ? -2.561 39.5 28.766 1 96.38 210 PRO B N 1
ATOM 6024 C CA . PRO B 1 210 ? -2.855 39.156 30.172 1 96.38 210 PRO B CA 1
ATOM 6025 C C . PRO B 1 210 ? -1.598 38.875 30.984 1 96.38 210 PRO B C 1
ATOM 6027 O O . PRO B 1 210 ? -1.606 39.031 32.219 1 96.38 210 PRO B O 1
ATOM 6030 N N . THR B 1 211 ? -0.532 38.531 30.344 1 95.94 211 THR B N 1
ATOM 6031 C CA . THR B 1 211 ? 0.701 38.188 31.047 1 95.94 211 THR B CA 1
ATOM 6032 C C . THR B 1 211 ? 1.426 39.469 31.5 1 95.94 211 THR B C 1
ATOM 6034 O O . THR B 1 211 ? 1.966 39.5 32.625 1 95.94 211 THR B O 1
ATOM 6037 N N . ILE B 1 212 ? 1.395 40.562 30.75 1 98.06 212 ILE B N 1
ATOM 6038 C CA . ILE B 1 212 ? 2.217 41.719 31.078 1 98.06 212 ILE B CA 1
ATOM 6039 C C . ILE B 1 212 ? 1.369 42.781 31.781 1 98.06 212 ILE B C 1
ATOM 6041 O O . ILE B 1 212 ? 1.903 43.688 32.438 1 98.06 212 ILE B O 1
ATOM 6045 N N . GLN B 1 213 ? 0.073 42.688 31.672 1 98.31 213 GLN B N 1
ATOM 6046 C CA . GLN B 1 213 ? -0.854 43.688 32.188 1 98.31 213 GLN B CA 1
ATOM 6047 C C . GLN B 1 213 ? -0.571 43.969 33.688 1 98.31 213 GLN B C 1
ATOM 6049 O O . GLN B 1 213 ? -0.527 45.125 34.094 1 98.31 213 GLN B O 1
ATOM 6054 N N . PRO B 1 214 ? -0.322 42.938 34.531 1 97.5 214 PRO B N 1
ATOM 6055 C CA . PRO B 1 214 ? -0.14 43.219 35.969 1 97.5 214 PRO B CA 1
ATOM 6056 C C . PRO B 1 214 ? 1.18 43.906 36.281 1 97.5 214 PRO B C 1
ATOM 6058 O O . PRO B 1 214 ? 1.362 44.438 37.375 1 97.5 214 PRO B O 1
ATOM 6061 N N . ILE B 1 215 ? 2.064 43.969 35.375 1 97.12 215 ILE B N 1
ATOM 6062 C CA . ILE B 1 215 ? 3.4 44.438 35.719 1 97.12 215 ILE B CA 1
ATOM 6063 C C . ILE B 1 215 ? 3.688 45.781 35.094 1 97.12 215 ILE B C 1
ATOM 6065 O O . ILE B 1 215 ? 4.559 46.531 35.531 1 97.12 215 ILE B O 1
ATOM 6069 N N . VAL B 1 216 ? 2.959 46.188 34.031 1 98.56 216 VAL B N 1
ATOM 6070 C CA . VAL B 1 216 ? 3.227 47.406 33.312 1 98.56 216 VAL B CA 1
ATOM 6071 C C . VAL B 1 216 ? 2.5 48.562 34 1 98.56 216 VAL B C 1
ATOM 6073 O O . VAL B 1 216 ? 1.562 48.375 34.75 1 98.56 216 VAL B O 1
ATOM 6076 N N . LYS B 1 217 ? 2.998 49.812 33.719 1 98.62 217 LYS B N 1
ATOM 6077 C CA . LYS B 1 217 ? 2.314 51 34.219 1 98.62 217 LYS B CA 1
ATOM 6078 C C . LYS B 1 217 ? 0.997 51.219 33.5 1 98.62 217 LYS B C 1
ATOM 6080 O O . LYS B 1 217 ? -0.034 51.469 34.125 1 98.62 217 LYS B O 1
ATOM 6085 N N . SER B 1 218 ? 1.095 51.156 32.281 1 98.56 218 SER B N 1
ATOM 6086 C CA . SER B 1 218 ? -0.073 51.312 31.406 1 98.56 218 SER B CA 1
ATOM 6087 C C . SER B 1 218 ? 0.052 50.469 30.156 1 98.56 218 SER B C 1
ATOM 6089 O O . SER B 1 218 ? 1.157 50.25 29.656 1 98.56 218 SER B O 1
ATOM 6091 N N . LEU B 1 219 ? -1.08 49.938 29.703 1 98.75 219 LEU B N 1
ATOM 6092 C CA . LEU B 1 219 ? -1.124 49.062 28.531 1 98.75 219 LEU B CA 1
ATOM 6093 C C . LEU B 1 219 ? -2.164 49.562 27.531 1 98.75 219 LEU B C 1
ATOM 6095 O O . LEU B 1 219 ? -3.301 49.844 27.906 1 98.75 219 LEU B O 1
ATOM 6099 N N . ILE B 1 220 ? -1.784 49.781 26.281 1 98.75 220 ILE B N 1
ATOM 6100 C CA . ILE B 1 220 ? -2.697 50.094 25.188 1 98.75 220 ILE B CA 1
ATOM 6101 C C . ILE B 1 220 ? -2.816 48.906 24.25 1 98.75 220 ILE B C 1
ATOM 6103 O O . ILE B 1 220 ? -1.844 48.531 23.594 1 98.75 220 ILE B O 1
ATOM 6107 N N . SER B 1 221 ? -3.936 48.312 24.25 1 98.25 221 SER B N 1
ATOM 6108 C CA . SER B 1 221 ? -4.184 47.188 23.375 1 98.25 221 SER B CA 1
ATOM 6109 C C . SER B 1 221 ? -4.879 47.594 22.094 1 98.25 221 SER B C 1
ATOM 6111 O O . SER B 1 221 ? -6.047 48 22.109 1 98.25 221 SER B O 1
ATOM 6113 N N . PHE B 1 222 ? -4.148 47.531 20.984 1 97.56 222 PHE B N 1
ATOM 6114 C CA . PHE B 1 222 ? -4.723 47.875 19.688 1 97.56 222 PHE B CA 1
ATOM 6115 C C . PHE B 1 222 ? -5.367 46.625 19.062 1 97.56 222 PHE B C 1
ATOM 6117 O O . PHE B 1 222 ? -4.668 45.719 18.594 1 97.56 222 PHE B O 1
ATOM 6124 N N . ASN B 1 223 ? -6.629 46.625 19.031 1 93.5 223 ASN B N 1
ATOM 6125 C CA . ASN B 1 223 ? -7.438 45.531 18.5 1 93.5 223 ASN B CA 1
ATOM 6126 C C . ASN B 1 223 ? -8.227 45.969 17.266 1 93.5 223 ASN B C 1
ATOM 6128 O O . ASN B 1 223 ? -9.398 46.312 17.359 1 93.5 223 ASN B O 1
ATOM 6132 N N . ARG B 1 224 ? -7.586 45.906 16.172 1 86.44 224 ARG B N 1
ATOM 6133 C CA . ARG B 1 224 ? -8.234 46.375 14.945 1 86.44 224 ARG B CA 1
ATOM 6134 C C . ARG B 1 224 ? -9.5 45.562 14.664 1 86.44 224 ARG B C 1
ATOM 6136 O O . ARG B 1 224 ? -10.547 46.156 14.344 1 86.44 224 ARG B O 1
ATOM 6143 N N . SER B 1 225 ? -9.414 44.25 14.766 1 87.31 225 SER B N 1
ATOM 6144 C CA . SER B 1 225 ? -10.555 43.375 14.508 1 87.31 225 SER B CA 1
ATOM 6145 C C . SER B 1 225 ? -10.883 42.531 15.734 1 87.31 225 SER B C 1
ATOM 6147 O O . SER B 1 225 ? -9.992 42.125 16.484 1 87.31 225 SER B O 1
ATOM 6149 N N . PRO B 1 226 ? -12.195 42.281 15.914 1 91.06 226 PRO B N 1
ATOM 6150 C CA . PRO B 1 226 ? -12.555 41.406 17.031 1 91.06 226 PRO B CA 1
ATOM 6151 C C . PRO B 1 226 ? -12.117 39.969 16.812 1 91.06 226 PRO B C 1
ATOM 6153 O O . PRO B 1 226 ? -11.883 39.562 15.68 1 91.06 226 PRO B O 1
ATOM 6156 N N . THR B 1 227 ? -11.922 39.25 17.859 1 92.38 227 THR B N 1
ATOM 6157 C CA . THR B 1 227 ? -11.516 37.875 17.828 1 92.38 227 THR B CA 1
ATOM 6158 C C . THR B 1 227 ? -12.305 37.031 18.844 1 92.38 227 THR B C 1
ATOM 6160 O O . THR B 1 227 ? -12.562 37.5 19.953 1 92.38 227 THR B O 1
ATOM 6163 N N . TRP B 1 228 ? -12.75 35.875 18.375 1 93.56 228 TRP B N 1
ATOM 6164 C CA . TRP B 1 228 ? -13.414 34.938 19.297 1 93.56 228 TRP B CA 1
ATOM 6165 C C . TRP B 1 228 ? -12.438 34.438 20.344 1 93.56 228 TRP B C 1
ATOM 6167 O O . TRP B 1 228 ? -11.352 33.938 20 1 93.56 228 TRP B O 1
ATOM 6177 N N . ILE B 1 229 ? -12.812 34.594 21.578 1 94.25 229 ILE B N 1
ATOM 6178 C CA . ILE B 1 229 ? -12.062 34 22.688 1 94.25 229 ILE B CA 1
ATOM 6179 C C . ILE B 1 229 ? -12.828 32.812 23.266 1 94.25 229 ILE B C 1
ATOM 6181 O O . ILE B 1 229 ? -13.859 33 23.906 1 94.25 229 ILE B O 1
ATOM 6185 N N . ALA B 1 230 ? -12.289 31.656 23.062 1 88.12 230 ALA B N 1
ATOM 6186 C CA . ALA B 1 230 ? -12.977 30.422 23.453 1 88.12 230 ALA B CA 1
ATOM 6187 C C . ALA B 1 230 ? -12.586 30 24.875 1 88.12 230 ALA B C 1
ATOM 6189 O O . ALA B 1 230 ? -11.594 30.484 25.422 1 88.12 230 ALA B O 1
ATOM 6190 N N . PRO B 1 231 ? -13.5 29.125 25.438 1 81.94 231 PRO B N 1
ATOM 6191 C CA . PRO B 1 231 ? -13.039 28.438 26.641 1 81.94 231 PRO B CA 1
ATOM 6192 C C . PRO B 1 231 ? -11.859 27.5 26.375 1 81.94 231 PRO B C 1
ATOM 6194 O O . PRO B 1 231 ? -11.539 27.234 25.219 1 81.94 231 PRO B O 1
ATOM 6197 N N . GLN B 1 232 ? -11.258 27.141 27.5 1 79.56 232 GLN B N 1
ATOM 6198 C CA . GLN B 1 232 ? -10.125 26.219 27.375 1 79.56 232 GLN B CA 1
ATOM 6199 C C . GLN B 1 232 ? -10.562 24.922 26.719 1 79.56 232 GLN B C 1
ATOM 6201 O O . GLN B 1 232 ? -11.648 24.406 27 1 79.56 232 GLN B O 1
ATOM 6206 N N . PHE B 1 233 ? -9.758 24.422 25.766 1 79.75 233 PHE B N 1
ATOM 6207 C CA . PHE B 1 233 ? -10.016 23.109 25.172 1 79.75 233 PHE B CA 1
ATOM 6208 C C . PHE B 1 233 ? -9.852 22.016 26.219 1 79.75 233 PHE B C 1
ATOM 6210 O O . PHE B 1 233 ? -8.93 22.047 27.031 1 79.75 233 PHE B O 1
ATOM 6217 N N . ALA B 1 234 ? -10.711 21.047 26.203 1 78.56 234 ALA B N 1
ATOM 6218 C CA . ALA B 1 234 ? -10.734 20.016 27.219 1 78.56 234 ALA B CA 1
ATOM 6219 C C . ALA B 1 234 ? -10.797 20.609 28.625 1 78.56 234 ALA B C 1
ATOM 6221 O O . ALA B 1 234 ? -10.062 20.188 29.516 1 78.56 234 ALA B O 1
ATOM 6222 N N . GLY B 1 235 ? -11.578 21.594 28.703 1 79.56 235 GLY B N 1
ATOM 6223 C CA . GLY B 1 235 ? -11.68 22.344 29.938 1 79.56 235 GLY B CA 1
ATOM 6224 C C . GLY B 1 235 ? -12.094 21.484 31.125 1 79.56 235 GLY B C 1
ATOM 6225 O O . GLY B 1 235 ? -11.766 21.797 32.281 1 79.56 235 GLY B O 1
ATOM 6226 N N . HIS B 1 236 ? -12.719 20.406 30.812 1 80.81 236 HIS B N 1
ATOM 6227 C CA . HIS B 1 236 ? -13.164 19.516 31.875 1 80.81 236 HIS B CA 1
ATOM 6228 C C . HIS B 1 236 ? -11.984 18.875 32.594 1 80.81 236 HIS B C 1
ATOM 6230 O O . HIS B 1 236 ? -12.125 18.406 33.719 1 80.81 236 HIS B O 1
ATOM 6236 N N . LEU B 1 237 ? -10.859 18.938 31.953 1 84.12 237 LEU B N 1
ATOM 6237 C CA . LEU B 1 237 ? -9.648 18.375 32.562 1 84.12 237 LEU B CA 1
ATOM 6238 C C . LEU B 1 237 ? -8.836 19.469 33.25 1 84.12 237 LEU B C 1
ATOM 6240 O O . LEU B 1 237 ? -7.836 19.172 33.906 1 84.12 237 LEU B O 1
ATOM 6244 N N . ALA B 1 238 ? -9.227 20.734 33.125 1 85.62 238 ALA B N 1
ATOM 6245 C CA . ALA B 1 238 ? -8.484 21.875 33.625 1 85.62 238 ALA B CA 1
ATOM 6246 C C . ALA B 1 238 ? -9.383 22.781 34.469 1 85.62 238 ALA B C 1
ATOM 6248 O O . ALA B 1 238 ? -9.82 23.828 34.031 1 85.62 238 ALA B O 1
ATOM 6249 N N . SER B 1 239 ? -9.531 22.375 35.656 1 84.38 239 SER B N 1
ATOM 6250 C CA . SER B 1 239 ? -10.469 23.062 36.562 1 84.38 239 SER B CA 1
ATOM 6251 C C . SER B 1 239 ? -10.031 24.484 36.844 1 84.38 239 SER B C 1
ATOM 6253 O O . SER B 1 239 ? -10.867 25.375 37.062 1 84.38 239 SER B O 1
ATOM 6255 N N . ALA B 1 240 ? -8.758 24.734 36.812 1 86.19 240 ALA B N 1
ATOM 6256 C CA . ALA B 1 240 ? -8.234 26.078 37.062 1 86.19 240 ALA B CA 1
ATOM 6257 C C . ALA B 1 240 ? -7.715 26.703 35.75 1 86.19 240 ALA B C 1
ATOM 6259 O O . ALA B 1 240 ? -6.773 27.5 35.781 1 86.19 240 ALA B O 1
ATOM 6260 N N . GLY B 1 241 ? -8.289 26.172 34.688 1 81.75 241 GLY B N 1
ATOM 6261 C CA . GLY B 1 241 ? -7.824 26.688 33.406 1 81.75 241 GLY B CA 1
ATOM 6262 C C . GLY B 1 241 ? -6.352 26.422 33.156 1 81.75 241 GLY B C 1
ATOM 6263 O O . GLY B 1 241 ? -5.883 25.297 33.312 1 81.75 241 GLY B O 1
ATOM 6264 N N . ARG B 1 242 ? -5.625 27.453 32.719 1 86.19 242 ARG B N 1
ATOM 6265 C CA . ARG B 1 242 ? -4.211 27.312 32.375 1 86.19 242 ARG B CA 1
ATOM 6266 C C . ARG B 1 242 ? -3.357 27.141 33.625 1 86.19 242 ARG B C 1
ATOM 6268 O O . ARG B 1 242 ? -2.219 26.672 33.562 1 86.19 242 ARG B O 1
ATOM 6275 N N . ALA B 1 243 ? -3.951 27.406 34.781 1 86.31 243 ALA B N 1
ATOM 6276 C CA . ALA B 1 243 ? -3.223 27.281 36.031 1 86.31 243 ALA B CA 1
ATOM 6277 C C . ALA B 1 243 ? -3.334 25.875 36.594 1 86.31 243 ALA B C 1
ATOM 6279 O O . ALA B 1 243 ? -2.707 25.547 37.625 1 86.31 243 ALA B O 1
ATOM 6280 N N . THR B 1 244 ? -4.055 25.047 35.938 1 91.56 244 THR B N 1
ATOM 6281 C CA . THR B 1 244 ? -4.215 23.688 36.406 1 91.56 244 THR B CA 1
ATOM 6282 C C . THR B 1 244 ? -2.889 22.922 36.312 1 91.56 244 THR B C 1
ATOM 6284 O O . THR B 1 244 ? -2.334 22.734 35.25 1 91.56 244 THR B O 1
ATOM 6287 N N . LYS B 1 245 ? -2.416 22.438 37.5 1 95.44 245 LYS B N 1
ATOM 6288 C CA . LYS B 1 245 ? -1.166 21.688 37.594 1 95.44 245 LYS B CA 1
ATOM 6289 C C . LYS B 1 245 ? -1.426 20.234 37.969 1 95.44 245 LYS B C 1
ATOM 6291 O O . LYS B 1 245 ? -2.393 19.922 38.656 1 95.44 245 LYS B O 1
ATOM 6296 N N . TYR B 1 246 ? -0.583 19.391 37.469 1 96.25 246 TYR B N 1
ATOM 6297 C CA . TYR B 1 246 ? -0.642 18 37.844 1 96.25 246 TYR B CA 1
ATOM 6298 C C . TYR B 1 246 ? 0.052 17.781 39.188 1 96.25 246 TYR B C 1
ATOM 6300 O O . TYR B 1 246 ? 1.104 18.359 39.469 1 96.25 246 TYR B O 1
ATOM 6308 N N . THR B 1 247 ? -0.534 16.969 40 1 96.38 247 THR B N 1
ATOM 6309 C CA . THR B 1 247 ? 0.095 16.594 41.281 1 96.38 247 THR B CA 1
ATOM 6310 C C . THR B 1 247 ? 1.2 15.562 41.031 1 96.38 247 THR B C 1
ATOM 6312 O O . THR B 1 247 ? 1.276 14.961 39.969 1 96.38 247 THR B O 1
ATOM 6315 N N . GLU B 1 248 ? 2.068 15.5 42.031 1 97.25 248 GLU B N 1
ATOM 6316 C CA . GLU B 1 248 ? 3.115 14.492 41.938 1 97.25 248 GLU B CA 1
ATOM 6317 C C . GLU B 1 248 ? 2.52 13.086 41.844 1 97.25 248 GLU B C 1
ATOM 6319 O O . GLU B 1 248 ? 3.068 12.211 41.188 1 97.25 248 GLU B O 1
ATOM 6324 N N . GLU B 1 249 ? 1.449 12.867 42.469 1 97.25 249 GLU B N 1
ATOM 6325 C CA . GLU B 1 249 ? 0.769 11.578 42.406 1 97.25 249 GLU B CA 1
ATOM 6326 C C . GLU B 1 249 ? 0.284 11.273 41 1 97.25 249 GLU B C 1
ATOM 6328 O O . GLU B 1 249 ? 0.407 10.148 40.531 1 97.25 249 GLU B O 1
ATOM 6333 N N . GLU B 1 250 ? -0.331 12.219 40.344 1 96.12 250 GLU B N 1
ATOM 6334 C CA . GLU B 1 250 ? -0.775 12.055 38.969 1 96.12 250 GLU B CA 1
ATOM 6335 C C . GLU B 1 250 ? 0.399 11.734 38.031 1 96.12 250 GLU B C 1
ATOM 6337 O O . GLU B 1 250 ? 0.316 10.828 37.219 1 96.12 250 GLU B O 1
ATOM 6342 N N . LYS B 1 251 ? 1.491 12.414 38.188 1 97.75 251 LYS B N 1
ATOM 6343 C CA . LYS B 1 251 ? 2.676 12.203 37.375 1 97.75 251 LYS B CA 1
ATOM 6344 C C . LYS B 1 251 ? 3.26 10.812 37.594 1 97.75 251 LYS B C 1
ATOM 6346 O O . LYS B 1 251 ? 3.713 10.156 36.656 1 97.75 251 LYS B O 1
ATOM 6351 N N . GLU B 1 252 ? 3.268 10.406 38.875 1 97.94 252 GLU B N 1
ATOM 6352 C CA . GLU B 1 252 ? 3.744 9.062 39.188 1 97.94 252 GLU B CA 1
ATOM 6353 C C . GLU B 1 252 ? 2.906 8 38.469 1 97.94 252 GLU B C 1
ATOM 6355 O O . GLU B 1 252 ? 3.439 7 38 1 97.94 252 GLU B O 1
ATOM 6360 N N . LYS B 1 253 ? 1.646 8.211 38.469 1 97.88 253 LYS B N 1
ATOM 6361 C CA . LYS B 1 253 ? 0.765 7.289 37.75 1 97.88 253 LYS B CA 1
ATOM 6362 C C . LYS B 1 253 ? 1.084 7.273 36.25 1 97.88 253 LYS B C 1
ATOM 6364 O O . LYS B 1 253 ? 1.137 6.207 35.625 1 97.88 253 LYS B O 1
ATOM 6369 N N . PHE B 1 2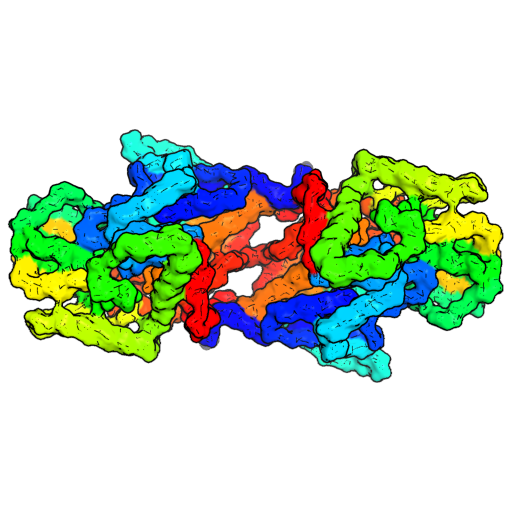54 ? 1.28 8.422 35.688 1 98 254 PHE B N 1
ATOM 6370 C CA . PHE B 1 254 ? 1.652 8.523 34.281 1 98 254 PHE B CA 1
ATOM 6371 C C . PHE B 1 254 ? 2.959 7.781 34.031 1 98 254 PHE B C 1
ATOM 6373 O O . PHE B 1 254 ? 3.096 7.102 33 1 98 254 PHE B O 1
ATOM 6380 N N . ARG B 1 255 ? 3.93 7.895 34.906 1 97.81 255 ARG B N 1
ATOM 6381 C CA . ARG B 1 255 ? 5.25 7.297 34.75 1 97.81 255 ARG B CA 1
ATOM 6382 C C . ARG B 1 255 ? 5.176 5.773 34.844 1 97.81 255 ARG B C 1
ATOM 6384 O O . ARG B 1 255 ? 5.867 5.07 34.125 1 97.81 255 ARG B O 1
ATOM 6391 N N . ASN B 1 256 ? 4.387 5.254 35.719 1 97.81 256 ASN B N 1
ATOM 6392 C CA . ASN B 1 256 ? 4.422 3.84 36.094 1 97.81 256 ASN B CA 1
ATOM 6393 C C . ASN B 1 256 ? 3.406 3.033 35.281 1 97.81 256 ASN B C 1
ATOM 6395 O O . ASN B 1 256 ? 3.482 1.804 35.219 1 97.81 256 ASN B O 1
ATOM 6399 N N . ASP B 1 257 ? 2.459 3.648 34.719 1 97.94 257 ASP B N 1
ATOM 6400 C CA . ASP B 1 257 ? 1.417 2.963 33.969 1 97.94 257 ASP B CA 1
ATOM 6401 C C . ASP B 1 257 ? 1.298 3.533 32.562 1 97.94 257 ASP B C 1
ATOM 6403 O O . ASP B 1 257 ? 0.451 4.391 32.312 1 97.94 257 ASP B O 1
ATOM 6407 N N . ARG B 1 258 ? 2.006 2.898 31.719 1 96.06 258 ARG B N 1
ATOM 6408 C CA . ARG B 1 258 ? 2.064 3.369 30.328 1 96.06 258 ARG B CA 1
ATOM 6409 C C . ARG B 1 258 ? 0.691 3.305 29.672 1 96.06 258 ARG B C 1
ATOM 6411 O O . ARG B 1 258 ? 0.355 4.152 28.844 1 96.06 258 ARG B O 1
ATOM 6418 N N . GLU B 1 259 ? -0.069 2.34 29.984 1 97.44 259 GLU B N 1
ATOM 6419 C CA . GLU B 1 259 ? -1.408 2.191 29.422 1 97.44 259 GLU B CA 1
ATOM 6420 C C . GLU B 1 259 ? -2.334 3.305 29.891 1 97.44 259 GLU B C 1
ATOM 6422 O O . GLU B 1 259 ? -3.154 3.812 29.125 1 97.44 259 GLU B O 1
ATOM 6427 N N . TYR B 1 260 ? -2.203 3.633 31.172 1 97.81 260 TYR B N 1
ATOM 6428 C CA . TYR B 1 260 ? -3.004 4.73 31.703 1 97.81 260 TYR B CA 1
ATOM 6429 C C . TYR B 1 260 ? -2.672 6.039 30.984 1 97.81 260 TYR B C 1
ATOM 6431 O O . TYR B 1 260 ? -3.57 6.793 30.609 1 97.81 260 TYR B O 1
ATOM 6439 N N . LEU B 1 261 ? -1.417 6.379 30.828 1 98.12 261 LEU B N 1
ATOM 6440 C CA . LEU B 1 261 ? -0.997 7.586 30.125 1 98.12 261 LEU B CA 1
ATOM 6441 C C . LEU B 1 261 ? -1.534 7.594 28.688 1 98.12 261 LEU B C 1
ATOM 6443 O O . LEU B 1 261 ? -2.039 8.617 28.219 1 98.12 261 LEU B O 1
ATOM 6447 N N . ARG B 1 262 ? -1.412 6.461 28.016 1 98.06 262 ARG B N 1
ATOM 6448 C CA . ARG B 1 262 ? -1.916 6.348 26.641 1 98.06 262 ARG B CA 1
ATOM 6449 C C . ARG B 1 262 ? -3.408 6.656 26.594 1 98.06 262 ARG B C 1
ATOM 6451 O O . ARG B 1 262 ? -3.852 7.43 25.734 1 98.06 262 ARG B O 1
ATOM 6458 N N . LYS B 1 263 ? -4.168 6.062 27.469 1 97.62 263 LYS B N 1
ATOM 6459 C CA . LYS B 1 263 ? -5.613 6.266 27.5 1 97.62 263 LYS B CA 1
ATOM 6460 C C . LYS B 1 263 ? -5.957 7.723 27.797 1 97.62 263 LYS B C 1
ATOM 6462 O O . LYS B 1 263 ? -6.91 8.273 27.234 1 97.62 263 LYS B O 1
ATOM 6467 N N . TYR B 1 264 ? -5.215 8.32 28.719 1 96.94 264 TYR B N 1
ATOM 6468 C CA . TYR B 1 264 ? -5.422 9.719 29.062 1 96.94 264 TYR B CA 1
ATOM 6469 C C . TYR B 1 264 ? -5.184 10.617 27.844 1 96.94 264 TYR B C 1
ATOM 6471 O O . TYR B 1 264 ? -5.984 11.508 27.562 1 96.94 264 TYR B O 1
ATOM 6479 N N . ARG B 1 265 ? -4.129 10.359 27.125 1 97.62 265 ARG B N 1
ATOM 6480 C CA . ARG B 1 265 ? -3.84 11.094 25.891 1 97.62 265 ARG B CA 1
ATOM 6481 C C . ARG B 1 265 ? -4.938 10.883 24.859 1 97.62 265 ARG B C 1
ATOM 6483 O O . ARG B 1 265 ? -5.352 11.828 24.188 1 97.62 265 ARG B O 1
ATOM 6490 N N . GLN B 1 266 ? -5.402 9.617 24.766 1 97.31 266 GLN B N 1
ATOM 6491 C CA . GLN B 1 266 ? -6.469 9.297 23.812 1 97.31 266 GLN B CA 1
ATOM 6492 C C . GLN B 1 266 ? -7.754 10.055 24.156 1 97.31 266 GLN B C 1
ATOM 6494 O O . GLN B 1 266 ? -8.469 10.508 23.266 1 97.31 266 GLN B O 1
ATOM 6499 N N . GLU B 1 267 ? -8.008 10.141 25.391 1 95.44 267 GLU B N 1
ATOM 6500 C CA . GLU B 1 267 ? -9.195 10.867 25.844 1 95.44 267 GLU B CA 1
ATOM 6501 C C . GLU B 1 267 ? -9.133 12.336 25.422 1 95.44 267 GLU B C 1
ATOM 6503 O O . GLU B 1 267 ? -10.117 12.891 24.938 1 95.44 267 GLU B O 1
ATOM 6508 N N . ILE B 1 268 ? -8.031 12.93 25.609 1 95.38 268 ILE B N 1
ATOM 6509 C CA . ILE B 1 268 ? -7.836 14.336 25.281 1 95.38 268 ILE B CA 1
ATOM 6510 C C . ILE B 1 268 ? -7.992 14.539 23.781 1 95.38 268 ILE B C 1
ATOM 6512 O O . ILE B 1 268 ? -8.781 15.375 23.328 1 95.38 268 ILE B O 1
ATOM 6516 N N . ASP B 1 269 ? -7.305 13.703 23.016 1 96.62 269 ASP B N 1
ATOM 6517 C CA . ASP B 1 269 ? -7.352 13.859 21.562 1 96.62 269 ASP B CA 1
ATOM 6518 C C . ASP B 1 269 ? -8.742 13.555 21.031 1 96.62 269 ASP B C 1
ATOM 6520 O O . ASP B 1 269 ? -9.203 14.188 20.078 1 96.62 269 ASP B O 1
ATOM 6524 N N . HIS B 1 270 ? -9.367 12.523 21.609 1 96 270 HIS B N 1
ATOM 6525 C CA . HIS B 1 270 ? -10.742 12.211 21.219 1 96 270 HIS B CA 1
ATOM 6526 C C . HIS B 1 270 ? -11.656 13.414 21.422 1 96 270 HIS B C 1
ATOM 6528 O O . HIS B 1 270 ? -12.453 13.742 20.531 1 96 270 HIS B O 1
ATOM 6534 N N . ALA B 1 271 ? -11.516 14.094 22.531 1 93 271 ALA B N 1
ATOM 6535 C CA . ALA B 1 271 ? -12.359 15.234 22.875 1 93 271 ALA B CA 1
ATOM 6536 C C . ALA B 1 271 ? -12.125 16.391 21.906 1 93 271 ALA B C 1
ATOM 6538 O O . ALA B 1 271 ? -13.078 17.016 21.438 1 93 271 ALA B O 1
ATOM 6539 N N . ILE B 1 272 ? -10.945 16.641 21.578 1 92.5 272 ILE B N 1
ATOM 6540 C CA . ILE B 1 272 ? -10.602 17.75 20.688 1 92.5 272 ILE B CA 1
ATOM 6541 C C . ILE B 1 272 ? -11.07 17.453 19.266 1 92.5 272 ILE B C 1
ATOM 6543 O O . ILE B 1 272 ? -11.688 18.297 18.625 1 92.5 272 ILE B O 1
ATOM 6547 N N . ASN B 1 273 ? -10.828 16.203 18.797 1 95.38 273 ASN B N 1
ATOM 6548 C CA . ASN B 1 273 ? -11.18 15.812 17.438 1 95.38 273 ASN B CA 1
ATOM 6549 C C . ASN B 1 273 ? -12.695 15.773 17.234 1 95.38 273 ASN B C 1
ATOM 6551 O O . ASN B 1 273 ? -13.188 15.984 16.125 1 95.38 273 ASN B O 1
ATOM 6555 N N . SER B 1 274 ? -13.422 15.531 18.328 1 93.81 274 SER B N 1
ATOM 6556 C CA . SER B 1 274 ? -14.867 15.391 18.25 1 93.81 274 SER B CA 1
ATOM 6557 C C . SER B 1 274 ? -15.539 16.719 17.953 1 93.81 274 SER B C 1
ATOM 6559 O O . SER B 1 274 ? -16.719 16.766 17.609 1 93.81 274 SER B O 1
ATOM 6561 N N . ARG B 1 275 ? -14.828 17.828 17.891 1 91.12 275 ARG B N 1
ATOM 6562 C CA . ARG B 1 275 ? -15.406 19.156 17.781 1 91.12 275 ARG B CA 1
ATOM 6563 C C . ARG B 1 275 ? -15.406 19.625 16.328 1 91.12 275 ARG B C 1
ATOM 6565 O O . ARG B 1 275 ? -15.898 20.719 16.031 1 91.12 275 ARG B O 1
ATOM 6572 N N . PHE B 1 276 ? -14.977 18.781 15.375 1 94.25 276 PHE B N 1
ATOM 6573 C CA . PHE B 1 276 ? -14.82 19.234 14 1 94.25 276 PHE B CA 1
ATOM 6574 C C . PHE B 1 276 ? -16.156 19.672 13.414 1 94.25 276 PHE B C 1
ATOM 6576 O O . PHE B 1 276 ? -16.219 20.641 12.656 1 94.25 276 PHE B O 1
ATOM 6583 N N . PRO B 1 277 ? -17.281 19.094 13.766 1 93.06 277 PRO B N 1
ATOM 6584 C CA . PRO B 1 277 ? -18.562 19.484 13.18 1 93.06 277 PRO B CA 1
ATOM 6585 C C . PRO B 1 277 ? -18.906 20.953 13.461 1 93.06 277 PRO B C 1
ATOM 6587 O O . PRO B 1 277 ? -19.75 21.531 12.766 1 93.06 277 PRO B O 1
ATOM 6590 N N . ASN B 1 278 ? -18.234 21.547 14.453 1 93.62 278 ASN B N 1
ATOM 6591 C CA . ASN B 1 278 ? -18.438 22.953 14.781 1 93.62 278 ASN B CA 1
ATOM 6592 C C . ASN B 1 278 ? -18.047 23.859 13.617 1 93.62 278 ASN B C 1
ATOM 6594 O O . ASN B 1 278 ? -18.438 25.031 13.578 1 93.62 278 ASN B O 1
ATOM 6598 N N . PHE B 1 279 ? -17.344 23.312 12.641 1 95.56 279 PHE B N 1
ATOM 6599 C CA . PHE B 1 279 ? -16.781 24.156 11.594 1 95.56 279 PHE B CA 1
ATOM 6600 C C . PHE B 1 279 ? -17.672 24.141 10.352 1 95.56 279 PHE B C 1
ATOM 6602 O O . PHE B 1 279 ? -17.391 24.844 9.383 1 95.56 279 PHE B O 1
ATOM 6609 N N . TYR B 1 280 ? -18.75 23.359 10.312 1 96.5 280 TYR B N 1
ATOM 6610 C CA . TYR B 1 280 ? -19.688 23.406 9.195 1 96.5 280 TYR B CA 1
ATOM 6611 C C . TYR B 1 280 ? -20.625 24.594 9.305 1 96.5 280 TYR B C 1
ATOM 6613 O O . TYR B 1 280 ? -21.328 24.75 10.297 1 96.5 280 TYR B O 1
ATOM 6621 N N . LYS B 1 281 ? -20.656 25.391 8.281 1 96.38 281 LYS B N 1
ATOM 6622 C CA . LYS B 1 281 ? -21.531 26.547 8.258 1 96.38 281 LYS B CA 1
ATOM 6623 C C . LYS B 1 281 ? -22.984 26.141 8.453 1 96.38 281 LYS B C 1
ATOM 6625 O O . LYS B 1 281 ? -23.453 25.188 7.832 1 96.38 281 LYS B O 1
ATOM 6630 N N . GLY B 1 282 ? -23.609 26.844 9.383 1 94.81 282 GLY B N 1
ATOM 6631 C CA . GLY B 1 282 ? -25.047 26.672 9.547 1 94.81 282 GLY B CA 1
ATOM 6632 C C . GLY B 1 282 ? -25.406 25.438 10.336 1 94.81 282 GLY B C 1
ATOM 6633 O O . GLY B 1 282 ? -26.594 25.203 10.617 1 94.81 282 GLY B O 1
ATOM 6634 N N . SER B 1 283 ? -24.453 24.609 10.703 1 95.12 283 SER B N 1
ATOM 6635 C CA . SER B 1 283 ? -24.766 23.406 11.469 1 95.12 283 SER B CA 1
ATOM 6636 C C . SER B 1 283 ? -25.266 23.75 12.859 1 95.12 283 SER B C 1
ATOM 6638 O O . SER B 1 283 ? -25.109 24.875 13.32 1 95.12 283 SER B O 1
ATOM 6640 N N . GLN B 1 284 ? -25.953 22.766 13.461 1 96.19 284 GLN B N 1
ATOM 6641 C CA . GLN B 1 284 ? -26.406 22.938 14.828 1 96.19 284 GLN B CA 1
ATOM 6642 C C . GLN B 1 284 ? -25.234 23.109 15.789 1 96.19 284 GLN B C 1
ATOM 6644 O O . GLN B 1 284 ? -25.281 23.922 16.719 1 96.19 284 GLN B O 1
ATOM 6649 N N . GLU B 1 285 ? -24.203 22.359 15.523 1 94.62 285 GLU B N 1
ATOM 6650 C CA . GLU B 1 285 ? -23 22.453 16.344 1 94.62 285 GLU B CA 1
ATOM 6651 C C . GLU B 1 285 ? -22.391 23.844 16.266 1 94.62 285 GLU B C 1
ATOM 6653 O O . GLU B 1 285 ? -21.953 24.406 17.266 1 94.62 285 GLU B O 1
ATOM 6658 N N . GLN B 1 286 ? -22.359 24.422 15.078 1 95.12 286 GLN B N 1
ATOM 6659 C CA . GLN B 1 286 ? -21.844 25.766 14.852 1 95.12 286 GLN B CA 1
ATOM 6660 C C . GLN B 1 286 ? -22.656 26.812 15.602 1 95.12 286 GLN B C 1
ATOM 6662 O O . GLN B 1 286 ? -22.109 27.719 16.219 1 95.12 286 GLN B O 1
ATOM 6667 N N . LYS B 1 287 ? -23.953 26.688 15.578 1 96 287 LYS B N 1
ATOM 6668 C CA . LYS B 1 287 ? -24.844 27.625 16.25 1 96 287 LYS B CA 1
ATOM 6669 C C . LYS B 1 287 ? -24.656 27.562 17.766 1 96 287 LYS B C 1
ATOM 6671 O O . LYS B 1 287 ? -24.578 28.609 18.422 1 96 287 LYS B O 1
ATOM 6676 N N . ILE B 1 288 ? -24.562 26.375 18.219 1 95.69 288 ILE B N 1
ATOM 6677 C CA . ILE B 1 288 ? -24.391 26.172 19.656 1 95.69 288 ILE B CA 1
ATOM 6678 C C . ILE B 1 288 ? -23.031 26.734 20.078 1 95.69 288 ILE B C 1
ATOM 6680 O O . ILE B 1 288 ? -22.938 27.422 21.109 1 95.69 288 ILE B O 1
ATOM 6684 N N . SER B 1 289 ? -22.031 26.453 19.328 1 93.31 289 SER B N 1
ATOM 6685 C CA . SER B 1 289 ? -20.688 26.938 19.641 1 93.31 289 SER B CA 1
ATOM 6686 C C . SER B 1 289 ? -20.672 28.469 19.672 1 93.31 289 SER B C 1
ATOM 6688 O O . SER B 1 289 ? -20.094 29.062 20.594 1 93.31 289 SER B O 1
ATOM 6690 N N . ARG B 1 290 ? -21.25 29.078 18.719 1 94.56 290 ARG B N 1
ATOM 6691 C CA . ARG B 1 290 ? -21.312 30.531 18.672 1 94.56 290 ARG B CA 1
ATOM 6692 C C . ARG B 1 290 ? -22 31.094 19.906 1 94.56 290 ARG B C 1
ATOM 6694 O O . ARG B 1 290 ? -21.531 32.031 20.531 1 94.56 290 ARG B O 1
ATOM 6701 N N . GLU B 1 291 ? -23.109 30.484 20.25 1 95.94 291 GLU B N 1
ATOM 6702 C CA . GLU B 1 291 ? -23.859 30.938 21.422 1 95.94 291 GLU B CA 1
ATOM 6703 C C . GLU B 1 291 ? -23.031 30.828 22.688 1 95.94 291 GLU B C 1
ATOM 6705 O O . GLU B 1 291 ? -22.984 31.75 23.5 1 95.94 291 GLU B O 1
ATOM 6710 N N . ILE B 1 292 ? -22.391 29.734 22.812 1 93.75 292 ILE B N 1
ATOM 6711 C CA . ILE B 1 292 ? -21.609 29.484 24.016 1 93.75 292 ILE B CA 1
ATOM 6712 C C . ILE B 1 292 ? -20.438 30.453 24.094 1 93.75 292 ILE B C 1
ATOM 6714 O O . ILE B 1 292 ? -20.203 31.062 25.141 1 93.75 292 ILE B O 1
ATOM 6718 N N . VAL B 1 293 ? -19.734 30.656 23.047 1 94.75 293 VAL B N 1
ATOM 6719 C CA . VAL B 1 293 ? -18.547 31.5 23.031 1 94.75 293 VAL B CA 1
ATOM 6720 C C . VAL B 1 293 ? -18.953 32.969 23.203 1 94.75 293 VAL B C 1
ATOM 6722 O O . VAL B 1 293 ? -18.344 33.688 23.984 1 94.75 293 VAL B O 1
ATOM 6725 N N . GLU B 1 294 ? -20 33.344 22.531 1 96.25 294 GLU B N 1
ATOM 6726 C CA . GLU B 1 294 ? -20.469 34.719 22.625 1 96.25 294 GLU B CA 1
ATOM 6727 C C . GLU B 1 294 ? -20.953 35.031 24.047 1 96.25 294 GLU B C 1
ATOM 6729 O O . GLU B 1 294 ? -20.594 36.062 24.609 1 96.25 294 GLU B O 1
ATOM 6734 N N . LYS B 1 295 ? -21.781 34.125 24.562 1 96.25 295 LYS B N 1
ATOM 6735 C CA . LYS B 1 295 ? -22.25 34.312 25.938 1 96.25 295 LYS B CA 1
ATOM 6736 C C . LYS B 1 295 ? -21.094 34.375 26.922 1 96.25 295 LYS B C 1
ATOM 6738 O O . LYS B 1 295 ? -21.078 35.219 27.812 1 96.25 295 LYS B O 1
ATOM 6743 N N . GLY B 1 296 ? -20.188 33.531 26.734 1 94.44 296 GLY B N 1
ATOM 6744 C CA . GLY B 1 296 ? -19.016 33.531 27.594 1 94.44 296 GLY B CA 1
ATOM 6745 C C . GLY B 1 296 ? -18.219 34.812 27.516 1 94.44 296 GLY B C 1
ATOM 6746 O O . GLY B 1 296 ? -17.766 35.344 28.547 1 94.44 296 GLY B O 1
ATOM 6747 N N . MET B 1 297 ? -18.016 35.312 26.344 1 96.5 297 MET B N 1
ATOM 6748 C CA . MET B 1 297 ? -17.281 36.562 26.156 1 96.5 297 MET B CA 1
ATOM 6749 C C . MET B 1 297 ? -18.031 37.719 26.812 1 96.5 297 MET B C 1
ATOM 6751 O O . MET B 1 297 ? -17.438 38.562 27.5 1 96.5 297 MET B O 1
ATOM 6755 N N . ARG B 1 298 ? -19.359 37.781 26.609 1 96.44 298 ARG B N 1
ATOM 6756 C CA . ARG B 1 298 ? -20.156 38.875 27.188 1 96.44 298 ARG B CA 1
ATOM 6757 C C . ARG B 1 298 ? -20.109 38.844 28.703 1 96.44 298 ARG B C 1
ATOM 6759 O O . ARG B 1 298 ? -20.016 39.875 29.359 1 96.44 298 ARG B O 1
ATOM 6766 N N . GLU B 1 299 ? -20.156 37.656 29.219 1 95.81 299 GLU B N 1
ATOM 6767 C CA . GLU B 1 299 ? -20.078 37.5 30.672 1 95.81 299 GLU B CA 1
ATOM 6768 C C . GLU B 1 299 ? -18.719 37.969 31.203 1 95.81 299 GLU B C 1
ATOM 6770 O O . GLU B 1 299 ? -18.656 38.688 32.219 1 95.81 299 GLU B O 1
ATOM 6775 N N . ARG B 1 300 ? -17.719 37.625 30.562 1 95.19 300 ARG B N 1
ATOM 6776 C CA . ARG B 1 300 ? -16.375 37.938 31.016 1 95.19 300 ARG B CA 1
ATOM 6777 C C . ARG B 1 300 ? -16.047 39.406 30.797 1 95.19 300 ARG B C 1
ATOM 6779 O O . ARG B 1 300 ? -15.18 39.969 31.469 1 95.19 300 ARG B O 1
ATOM 6786 N N . LEU B 1 301 ? -16.734 40.031 29.859 1 97 301 LEU B N 1
ATOM 6787 C CA . LEU B 1 301 ? -16.531 41.438 29.562 1 97 301 LEU B CA 1
ATOM 6788 C C . LEU B 1 301 ? -17.578 42.281 30.266 1 97 301 LEU B C 1
ATOM 6790 O O . LEU B 1 301 ? -17.812 43.438 29.859 1 97 301 LEU B O 1
ATOM 6794 N N . SER B 1 302 ? -18.172 41.812 31.281 1 95.56 302 SER B N 1
ATOM 6795 C CA . SER B 1 302 ? -19.359 42.438 31.891 1 95.56 302 SER B CA 1
ATOM 6796 C C . SER B 1 302 ? -19.016 43.781 32.5 1 95.56 302 SER B C 1
ATOM 6798 O O . SER B 1 302 ? -19.875 44.656 32.625 1 95.56 302 SER B O 1
ATOM 6800 N N . LYS B 1 303 ? -17.766 44.031 32.938 1 95.75 303 LYS B N 1
ATOM 6801 C CA . LYS B 1 303 ? -17.375 45.281 33.562 1 95.75 303 LYS B CA 1
ATOM 6802 C C . LYS B 1 303 ? -17 46.344 32.531 1 95.75 303 LYS B C 1
ATOM 6804 O O . LYS B 1 303 ? -16.828 47.5 32.875 1 95.75 303 LYS B O 1
ATOM 6809 N N . MET B 1 304 ? -16.938 45.938 31.328 1 95.25 304 MET B N 1
ATOM 6810 C CA . MET B 1 304 ? -16.516 46.844 30.266 1 95.25 304 MET B CA 1
ATOM 6811 C C . MET B 1 304 ? -17.656 47.75 29.859 1 95.25 304 MET B C 1
ATOM 6813 O O . MET B 1 304 ? -18.828 47.438 30.031 1 95.25 304 MET B O 1
ATOM 6817 N N . ASP B 1 305 ? -17.297 48.906 29.25 1 94.75 305 ASP B N 1
ATOM 6818 C CA . ASP B 1 305 ? -18.281 49.781 28.594 1 94.75 305 ASP B CA 1
ATOM 6819 C C . ASP B 1 305 ? -19.078 48.969 27.547 1 94.75 305 ASP B C 1
ATOM 6821 O O . ASP B 1 305 ? -18.5 48.281 26.719 1 94.75 305 ASP B O 1
ATOM 6825 N N . PRO B 1 306 ? -20.375 49.062 27.641 1 95.5 306 PRO B N 1
ATOM 6826 C CA . PRO B 1 306 ? -21.219 48.25 26.75 1 95.5 306 PRO B CA 1
ATOM 6827 C C . PRO B 1 306 ? -20.906 48.5 25.281 1 95.5 306 PRO B C 1
ATOM 6829 O O . PRO B 1 306 ? -20.938 47.562 24.469 1 95.5 306 PRO B O 1
ATOM 6832 N N . GLU B 1 307 ? -20.688 49.688 24.953 1 95 307 GLU B N 1
ATOM 6833 C CA . GLU B 1 307 ? -20.406 50 23.562 1 95 307 GLU B CA 1
ATOM 6834 C C . GLU B 1 307 ? -19.094 49.344 23.109 1 95 307 GLU B C 1
ATOM 6836 O O . GLU B 1 307 ? -19.016 48.781 22.016 1 95 307 GLU B O 1
ATOM 6841 N N . LEU B 1 308 ? -18.109 49.469 23.891 1 94.62 308 LEU B N 1
ATOM 6842 C CA . LEU B 1 308 ? -16.812 48.875 23.594 1 94.62 308 LEU B CA 1
ATOM 6843 C C . LEU B 1 308 ? -16.922 47.344 23.578 1 94.62 308 LEU B C 1
ATOM 6845 O O . LEU B 1 308 ? -16.312 46.688 22.75 1 94.62 308 LEU B O 1
ATOM 6849 N N . ARG B 1 309 ? -17.703 46.781 24.484 1 96.12 309 ARG B N 1
ATOM 6850 C CA . ARG B 1 309 ? -17.922 45.344 24.547 1 96.12 309 ARG B CA 1
ATOM 6851 C C . ARG B 1 309 ? -18.484 44.812 23.219 1 96.12 309 ARG B C 1
ATOM 6853 O O . ARG B 1 309 ? -18 43.844 22.688 1 96.12 309 ARG B O 1
ATOM 6860 N N . GLU B 1 310 ? -19.484 45.5 22.672 1 95.25 310 GLU B N 1
ATOM 6861 C CA . GLU B 1 310 ? -20.125 45.062 21.422 1 95.25 310 GLU B CA 1
ATOM 6862 C C . GLU B 1 310 ? -19.141 45.094 20.266 1 95.25 310 GLU B C 1
ATOM 6864 O O . GLU B 1 310 ? -19.203 44.25 19.359 1 95.25 310 GLU B O 1
ATOM 6869 N N . LYS B 1 311 ? -18.234 46.031 20.344 1 94.31 311 LYS B N 1
ATOM 6870 C CA . LYS B 1 311 ? -17.234 46.156 19.281 1 94.31 311 LYS B CA 1
ATOM 6871 C C . LYS B 1 311 ? -16.219 45 19.344 1 94.31 311 LYS B C 1
ATOM 6873 O O . LYS B 1 311 ? -15.5 44.75 18.375 1 94.31 311 LYS B O 1
ATOM 6878 N N . LEU B 1 312 ? -16.125 44.375 20.5 1 95.5 312 LEU B N 1
ATOM 6879 C CA . LEU B 1 312 ? -15.164 43.281 20.656 1 95.5 312 LEU B CA 1
ATOM 6880 C C . LEU B 1 312 ? -15.797 41.938 20.359 1 95.5 312 LEU B C 1
ATOM 6882 O O . LEU B 1 312 ? -15.102 40.938 20.266 1 95.5 312 LEU B O 1
ATOM 6886 N N . ILE B 1 313 ? -17.109 41.906 20.156 1 95.56 313 ILE B N 1
ATOM 6887 C CA . ILE B 1 313 ? -17.812 40.656 19.797 1 95.56 313 ILE B CA 1
ATOM 6888 C C . ILE B 1 313 ? -17.828 40.5 18.266 1 95.56 313 ILE B C 1
ATOM 6890 O O . ILE B 1 313 ? -18.375 41.344 17.562 1 95.56 313 ILE B O 1
ATOM 6894 N N . PRO B 1 314 ? -17.25 39.438 17.781 1 94.69 314 PRO B N 1
ATOM 6895 C CA . PRO B 1 314 ? -17.203 39.25 16.328 1 94.69 314 PRO B CA 1
ATOM 6896 C C . PRO B 1 314 ? -18.594 39.062 15.711 1 94.69 314 PRO B C 1
ATOM 6898 O O . PRO B 1 314 ? -19.516 38.656 16.391 1 94.69 314 PRO B O 1
ATOM 6901 N N . ASP B 1 315 ? -18.688 39.344 14.383 1 92.62 315 ASP B N 1
ATOM 6902 C CA . ASP B 1 315 ? -19.922 39.156 13.641 1 92.62 315 ASP B CA 1
ATOM 6903 C C . ASP B 1 315 ? -19.766 38.094 12.57 1 92.62 315 ASP B C 1
ATOM 6905 O O . ASP B 1 315 ? -20.578 37.969 11.656 1 92.62 315 ASP B O 1
ATOM 6909 N N . PHE B 1 316 ? -18.672 37.438 12.609 1 92.62 316 PHE B N 1
ATOM 6910 C CA . PHE B 1 316 ? -18.422 36.312 11.703 1 92.62 316 PHE B CA 1
ATOM 6911 C C . PHE B 1 316 ? -18.5 34.969 12.445 1 92.62 316 PHE B C 1
ATOM 6913 O O . PHE B 1 316 ? -18.562 34.969 13.68 1 92.62 316 PHE B O 1
ATOM 6920 N N . ASP B 1 317 ? -18.469 33.875 11.758 1 93.69 317 ASP B N 1
ATOM 6921 C CA . ASP B 1 317 ? -18.641 32.531 12.336 1 93.69 317 ASP B CA 1
ATOM 6922 C C . ASP B 1 317 ? -17.453 32.156 13.203 1 93.69 317 ASP B C 1
ATOM 6924 O O . ASP B 1 317 ? -16.312 32.531 12.906 1 93.69 317 ASP B O 1
ATOM 6928 N N . VAL B 1 318 ? -17.797 31.406 14.273 1 93.06 318 VAL B N 1
ATOM 6929 C CA . VAL B 1 318 ? -16.719 30.797 15.047 1 93.06 318 VAL B CA 1
ATOM 6930 C C . VAL B 1 318 ? -15.938 29.828 14.156 1 93.06 318 VAL B C 1
ATOM 6932 O O . VAL B 1 318 ? -16.531 28.984 13.484 1 93.06 318 VAL B O 1
ATOM 6935 N N . GLY B 1 319 ? -14.672 30.031 14.086 1 92 319 GLY B N 1
ATOM 6936 C CA . GLY B 1 319 ? -13.852 29.156 13.266 1 92 319 GLY B CA 1
ATOM 6937 C C . GLY B 1 319 ? -13.375 29.797 11.984 1 92 319 GLY B C 1
ATOM 6938 O O . GLY B 1 319 ? -12.484 29.281 11.312 1 92 319 GLY B O 1
ATOM 6939 N N . CYS B 1 320 ? -13.961 30.953 11.625 1 92.12 320 CYS B N 1
ATOM 6940 C CA . CYS B 1 320 ? -13.477 31.703 10.461 1 92.12 320 CYS B CA 1
ATOM 6941 C C . CYS B 1 320 ? -12 32.062 10.625 1 92.12 320 CYS B C 1
ATOM 6943 O O . CYS B 1 320 ? -11.258 32.094 9.641 1 92.12 320 CYS B O 1
ATOM 6945 N N . ARG B 1 321 ? -11.641 32.312 11.852 1 88.81 321 ARG B N 1
ATOM 6946 C CA . ARG B 1 321 ? -10.266 32.469 12.32 1 88.81 321 ARG B CA 1
ATOM 6947 C C . ARG B 1 321 ? -9.969 31.484 13.461 1 88.81 321 ARG B C 1
ATOM 6949 O O . ARG B 1 321 ? -10.891 30.891 14.031 1 88.81 321 ARG B O 1
ATOM 6956 N N . ARG B 1 322 ? -8.711 31.375 13.625 1 84.75 322 ARG B N 1
ATOM 6957 C CA . ARG B 1 322 ? -8.336 30.5 14.727 1 84.75 322 ARG B CA 1
ATOM 6958 C C . ARG B 1 322 ? -9.008 30.938 16.031 1 84.75 322 ARG B C 1
ATOM 6960 O O . ARG B 1 322 ? -8.984 32.125 16.375 1 84.75 322 ARG B O 1
ATOM 6967 N N . VAL B 1 323 ? -9.703 29.969 16.625 1 81.69 323 VAL B N 1
ATOM 6968 C CA . VAL B 1 323 ? -10.305 30.234 17.922 1 81.69 323 VAL B CA 1
ATOM 6969 C C . VAL B 1 323 ? -9.266 30.016 19.031 1 81.69 323 VAL B C 1
ATOM 6971 O O . VAL B 1 323 ? -8.641 28.953 19.109 1 81.69 323 VAL B O 1
ATOM 6974 N N . THR B 1 324 ? -8.961 31 19.828 1 84.06 324 THR B N 1
ATOM 6975 C CA . THR B 1 324 ? -7.914 30.922 20.844 1 84.06 324 THR B CA 1
ATOM 6976 C C . THR B 1 324 ? -8.523 30.922 22.234 1 84.06 324 THR B C 1
ATOM 6978 O O . THR B 1 324 ? -9.367 31.766 22.547 1 84.06 324 THR B O 1
ATOM 6981 N N . PRO B 1 325 ? -8.016 29.875 22.922 1 84.81 325 PRO B N 1
ATOM 6982 C CA . PRO B 1 325 ? -8.344 30.016 24.344 1 84.81 325 PRO B CA 1
ATOM 6983 C C . PRO B 1 325 ? -7.582 31.156 25.016 1 84.81 325 PRO B C 1
ATOM 6985 O O . PRO B 1 325 ? -6.363 31.25 24.891 1 84.81 325 PRO B O 1
ATOM 6988 N N . GLY B 1 326 ? -8.297 32.25 25.453 1 87.38 326 GLY B N 1
ATOM 6989 C CA . GLY B 1 326 ? -7.66 33.438 26.016 1 87.38 326 GLY B CA 1
ATOM 6990 C C . GLY B 1 326 ? -7.902 33.562 27.516 1 87.38 326 GLY B C 1
ATOM 6991 O O . GLY B 1 326 ? -8.703 34.406 27.938 1 87.38 326 GLY B O 1
ATOM 6992 N N . ASP B 1 327 ? -7.105 32.719 28.172 1 86.31 327 ASP B N 1
ATOM 6993 C CA . ASP B 1 327 ? -7.23 32.812 29.625 1 86.31 327 ASP B CA 1
ATOM 6994 C C . ASP B 1 327 ? -6.75 34.156 30.156 1 86.31 327 ASP B C 1
ATOM 6996 O O . ASP B 1 327 ? -5.602 34.531 29.922 1 86.31 327 ASP B O 1
ATOM 7000 N N . GLY B 1 328 ? -7.66 34.812 30.812 1 91.94 328 GLY B N 1
ATOM 7001 C CA . GLY B 1 328 ? -7.312 36.062 31.469 1 91.94 328 GLY B CA 1
ATOM 7002 C C . GLY B 1 328 ? -7.297 37.25 30.5 1 91.94 328 GLY B C 1
ATOM 7003 O O . GLY B 1 328 ? -7.199 38.406 30.938 1 91.94 328 GLY B O 1
ATOM 7004 N N . TYR B 1 329 ? -7.441 37.062 29.234 1 95.56 329 TYR B N 1
ATOM 7005 C CA . TYR B 1 329 ? -7.301 38.094 28.234 1 95.56 329 TYR B CA 1
ATOM 7006 C C . TYR B 1 329 ? -8.43 39.125 28.344 1 95.56 329 TYR B C 1
ATOM 7008 O O . TYR B 1 329 ? -8.188 40.312 28.453 1 95.56 329 TYR B O 1
ATOM 7016 N N . LEU B 1 330 ? -9.656 38.656 28.344 1 96.56 330 LEU B N 1
ATOM 7017 C CA . LEU B 1 330 ? -10.812 39.531 28.406 1 96.56 330 LEU B CA 1
ATOM 7018 C C . LEU B 1 330 ? -10.844 40.312 29.719 1 96.56 330 LEU B C 1
ATOM 7020 O O . LEU B 1 330 ? -11.195 41.5 29.75 1 96.56 330 LEU B O 1
ATOM 7024 N N . GLU B 1 331 ? -10.469 39.656 30.781 1 96.06 331 GLU B N 1
ATOM 7025 C CA . GLU B 1 331 ? -10.383 40.312 32.094 1 96.06 331 GLU B CA 1
ATOM 7026 C C . GLU B 1 331 ? -9.312 41.406 32.094 1 96.06 331 GLU B C 1
ATOM 7028 O O . GLU B 1 331 ? -9.531 42.5 32.656 1 96.06 331 GLU B O 1
ATOM 7033 N N . ALA B 1 332 ? -8.219 41.094 31.453 1 97.44 332 ALA B N 1
ATOM 7034 C CA . ALA B 1 332 ? -7.113 42.031 31.406 1 97.44 332 ALA B CA 1
ATOM 7035 C C . ALA B 1 332 ? -7.512 43.312 30.672 1 97.44 332 ALA B C 1
ATOM 7037 O O . ALA B 1 332 ? -7.082 44.406 31.031 1 97.44 332 ALA B O 1
ATOM 7038 N N . LEU B 1 333 ? -8.312 43.219 29.688 1 97.69 333 LEU B N 1
ATOM 7039 C CA . LEU B 1 333 ? -8.719 44.344 28.859 1 97.69 333 LEU B CA 1
ATOM 7040 C C . LEU B 1 333 ? -9.547 45.344 29.672 1 97.69 333 LEU B C 1
ATOM 7042 O O . LEU B 1 333 ? -9.75 46.469 29.234 1 97.69 333 LEU B O 1
ATOM 7046 N N . GLN B 1 334 ? -10.016 44.906 30.844 1 97.75 334 GLN B N 1
ATOM 7047 C CA . GLN B 1 334 ? -10.945 45.719 31.625 1 97.75 334 GLN B CA 1
ATOM 7048 C C . GLN B 1 334 ? -10.25 46.344 32.812 1 97.75 334 GLN B C 1
ATOM 7050 O O . GLN B 1 334 ? -10.875 47.062 33.594 1 97.75 334 GLN B O 1
ATOM 7055 N N . GLU B 1 335 ? -9.016 46.094 33 1 97.81 335 GLU B N 1
ATOM 7056 C CA . GLU B 1 335 ? -8.273 46.625 34.125 1 97.81 335 GLU B CA 1
ATOM 7057 C C . GLU B 1 335 ? -8.07 48.125 33.969 1 97.81 335 GLU B C 1
ATOM 7059 O O . GLU B 1 335 ? -7.996 48.656 32.875 1 97.81 335 GLU B O 1
ATOM 7064 N N . PRO B 1 336 ? -7.91 48.812 35 1 97.38 336 PRO B N 1
ATOM 7065 C CA . PRO B 1 336 ? -7.863 50.281 34.969 1 97.38 336 PRO B CA 1
ATOM 7066 C C . PRO B 1 336 ? -6.652 50.812 34.188 1 97.38 336 PRO B C 1
ATOM 7068 O O . PRO B 1 336 ? -6.684 51.938 33.688 1 97.38 336 PRO B O 1
ATOM 7071 N N . ASN B 1 337 ? -5.617 50.031 34.219 1 98.31 337 ASN B N 1
ATOM 7072 C CA . ASN B 1 337 ? -4.414 50.5 33.562 1 98.31 337 ASN B CA 1
ATOM 7073 C C . ASN B 1 337 ? -4.371 50.062 32.094 1 98.31 337 ASN B C 1
ATOM 7075 O O . ASN B 1 337 ? -3.311 50.062 31.453 1 98.31 337 ASN B O 1
ATOM 7079 N N . VAL B 1 338 ? -5.465 49.625 31.547 1 98.5 338 VAL B N 1
ATOM 7080 C CA . VAL B 1 338 ? -5.496 49.156 30.172 1 98.5 338 VAL B CA 1
ATOM 7081 C C . VAL B 1 338 ? -6.469 50 29.359 1 98.5 338 VAL B C 1
ATOM 7083 O O . VAL B 1 338 ? -7.562 50.312 29.828 1 98.5 338 VAL B O 1
ATOM 7086 N N . GLU B 1 339 ? -6.094 50.406 28.219 1 97.94 339 GLU B N 1
ATOM 7087 C CA . GLU B 1 339 ? -6.957 51.062 27.219 1 97.94 339 GLU B CA 1
ATOM 7088 C C . GLU B 1 339 ? -7.055 50.219 25.953 1 97.94 339 GLU B C 1
ATOM 7090 O O . GLU B 1 339 ? -6.031 49.812 25.391 1 97.94 339 GLU B O 1
ATOM 7095 N N . VAL B 1 340 ? -8.266 49.938 25.547 1 97.94 340 VAL B N 1
ATOM 7096 C CA . VAL B 1 340 ? -8.5 49.156 24.312 1 97.94 340 VAL B CA 1
ATOM 7097 C C . VAL B 1 340 ? -8.82 50.125 23.172 1 97.94 340 VAL B C 1
ATOM 7099 O O . VAL B 1 340 ? -9.727 50.938 23.281 1 97.94 340 VAL B O 1
ATOM 7102 N N . VAL B 1 341 ? -8.07 50 22.094 1 97.25 341 VAL B N 1
ATOM 7103 C CA . VAL B 1 341 ? -8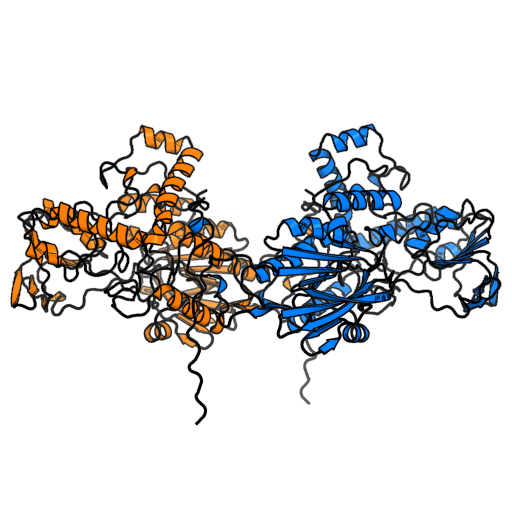.25 50.906 20.953 1 97.25 341 VAL B CA 1
ATOM 7104 C C . VAL B 1 341 ? -8.633 50.094 19.719 1 97.25 341 VAL B C 1
ATOM 7106 O O . VAL B 1 341 ? -7.898 49.188 19.328 1 97.25 341 VAL B O 1
ATOM 7109 N N . ARG B 1 342 ? -9.688 50.406 19.094 1 95.44 342 ARG B N 1
ATOM 7110 C CA . ARG B 1 342 ? -10.164 49.688 17.922 1 95.44 342 ARG B CA 1
ATOM 7111 C C . ARG B 1 342 ? -9.977 50.531 16.656 1 95.44 342 ARG B C 1
ATOM 7113 O O . ARG B 1 342 ? -10.133 50.031 15.547 1 95.44 342 ARG B O 1
ATOM 7120 N N . THR B 1 343 ? -9.633 51.812 16.875 1 94.56 343 THR B N 1
ATOM 7121 C CA . THR B 1 343 ? -9.391 52.688 15.75 1 94.56 343 THR B CA 1
ATOM 7122 C C . THR B 1 343 ? -8.133 52.281 14.992 1 94.56 343 THR B C 1
ATOM 7124 O O . THR B 1 343 ? -7.137 51.906 15.602 1 94.56 343 THR B O 1
ATOM 7127 N N . SER B 1 344 ? -8.195 52.375 13.719 1 95.31 344 SER B N 1
ATOM 7128 C CA . SER B 1 344 ? -7.074 52 12.875 1 95.31 344 SER B CA 1
ATOM 7129 C C . SER B 1 344 ? -5.836 52.844 13.164 1 95.31 344 SER B C 1
ATOM 7131 O O . SER B 1 344 ? -5.945 54.031 13.445 1 95.31 344 SER B O 1
ATOM 7133 N N . ILE B 1 345 ? -4.73 52.156 13.055 1 97.06 345 ILE B N 1
ATOM 7134 C CA . ILE B 1 345 ? -3.459 52.844 13.219 1 97.06 345 ILE B CA 1
ATOM 7135 C C . ILE B 1 345 ? -3.084 53.562 11.922 1 97.06 345 ILE B C 1
ATOM 7137 O O . ILE B 1 345 ? -3.055 52.938 10.859 1 97.06 345 ILE B O 1
ATOM 7141 N N . GLN B 1 346 ? -2.85 54.781 12.047 1 97.5 346 GLN B N 1
ATOM 7142 C CA . GLN B 1 346 ? -2.453 55.562 10.883 1 97.5 346 GLN B CA 1
ATOM 7143 C C . GLN B 1 346 ? -0.938 55.531 10.703 1 97.5 346 GLN B C 1
ATOM 7145 O O . GLN B 1 346 ? -0.445 55.375 9.586 1 97.5 346 GLN B O 1
ATOM 7150 N N . GLU B 1 347 ? -0.265 55.75 11.711 1 98.25 347 GLU B N 1
ATOM 7151 C CA . GLU B 1 347 ? 1.194 55.75 11.672 1 98.25 347 GLU B CA 1
ATOM 7152 C C . GLU B 1 347 ? 1.785 55.625 13.07 1 98.25 347 GLU B C 1
ATOM 7154 O O . GLU B 1 347 ? 1.054 55.656 14.062 1 98.25 347 GLU B O 1
ATOM 7159 N N . ILE B 1 348 ? 3.053 55.375 13.109 1 98.19 348 ILE B N 1
ATOM 7160 C CA . ILE B 1 348 ? 3.826 55.438 14.352 1 98.19 348 ILE B CA 1
ATOM 7161 C C . ILE B 1 348 ? 4.859 56.531 14.266 1 98.19 348 ILE B C 1
ATOM 7163 O O . ILE B 1 348 ? 5.527 56.719 13.242 1 98.19 348 ILE B O 1
ATOM 7167 N N . ASN B 1 349 ? 4.895 57.406 15.242 1 97.25 349 ASN B N 1
ATOM 7168 C CA . ASN B 1 349 ? 5.898 58.469 15.281 1 97.25 349 ASN B CA 1
ATOM 7169 C C . ASN B 1 349 ? 6.902 58.25 16.422 1 97.25 349 ASN B C 1
ATOM 7171 O O . ASN B 1 349 ? 6.969 57.156 16.984 1 97.25 349 ASN B O 1
ATOM 7175 N N . ASN B 1 350 ? 7.719 59.281 16.75 1 97.88 350 ASN B N 1
ATOM 7176 C CA . ASN B 1 350 ? 8.797 59.156 17.719 1 97.88 350 ASN B CA 1
ATOM 7177 C C . ASN B 1 350 ? 8.258 58.812 19.109 1 97.88 350 ASN B C 1
ATOM 7179 O O . ASN B 1 350 ? 8.93 58.156 19.906 1 97.88 350 ASN B O 1
ATOM 7183 N N . GLU B 1 351 ? 7.004 59.219 19.312 1 97.62 351 GLU B N 1
ATOM 7184 C CA . GLU B 1 351 ? 6.445 59.094 20.656 1 97.62 351 GLU B CA 1
ATOM 7185 C C . GLU B 1 351 ? 5.637 57.812 20.812 1 97.62 351 GLU B C 1
ATOM 7187 O O . GLU B 1 351 ? 5.516 57.281 21.922 1 97.62 351 GLU B O 1
ATOM 7192 N N . GLY B 1 352 ? 4.977 57.5 19.734 1 98.19 352 GLY B N 1
ATOM 7193 C CA . GLY B 1 352 ? 4.117 56.312 19.859 1 98.19 352 GLY B CA 1
ATOM 7194 C C . GLY B 1 352 ? 3.188 56.125 18.672 1 98.19 352 GLY B C 1
ATOM 7195 O O . GLY B 1 352 ? 3.549 56.469 17.531 1 98.19 352 GLY B O 1
ATOM 7196 N N . VAL B 1 353 ? 2.012 55.531 18.875 1 98.5 353 VAL B N 1
ATOM 7197 C CA . VAL B 1 353 ? 1.062 55.125 17.844 1 98.5 353 VAL B CA 1
ATOM 7198 C C . VAL B 1 353 ? 0.074 56.281 17.578 1 98.5 353 VAL B C 1
ATOM 7200 O O . VAL B 1 353 ? -0.455 56.875 18.531 1 98.5 353 VAL B O 1
ATOM 7203 N N . VAL B 1 354 ? -0.137 56.562 16.359 1 98.44 354 VAL B N 1
ATOM 7204 C CA . VAL B 1 354 ? -1.13 57.531 15.969 1 98.44 354 VAL B CA 1
ATOM 7205 C C . VAL B 1 354 ? -2.283 56.875 15.242 1 98.44 354 VAL B C 1
ATOM 7207 O O . VAL B 1 354 ? -2.068 56.156 14.258 1 98.44 354 VAL B O 1
ATOM 7210 N N . THR B 1 355 ? -3.465 57.125 15.719 1 97.81 355 THR B N 1
ATOM 7211 C CA . THR B 1 355 ? -4.625 56.469 15.109 1 97.81 355 THR B CA 1
ATOM 7212 C C . THR B 1 355 ? -5.234 57.375 14.031 1 97.81 355 THR B C 1
ATOM 7214 O O . THR B 1 355 ? -4.832 58.531 13.875 1 97.81 355 THR B O 1
ATOM 7217 N N . ALA B 1 356 ? -6.117 56.812 13.328 1 96.75 356 ALA B N 1
ATOM 7218 C CA . ALA B 1 356 ? -6.703 57.469 12.164 1 96.75 356 ALA B CA 1
ATOM 7219 C C . ALA B 1 356 ? -7.477 58.719 12.562 1 96.75 356 ALA B C 1
ATOM 7221 O O . ALA B 1 356 ? -7.633 59.656 11.766 1 96.75 356 ALA B O 1
ATOM 7222 N N . ASP B 1 357 ? -7.938 58.781 13.797 1 96.19 357 ASP B N 1
ATOM 7223 C CA . ASP B 1 357 ? -8.68 59.969 14.273 1 96.19 357 ASP B CA 1
ATOM 7224 C C . ASP B 1 357 ? -7.73 61.031 14.766 1 96.19 357 ASP B C 1
ATOM 7226 O O . ASP B 1 357 ? -8.172 62.062 15.289 1 96.19 357 ASP B O 1
ATOM 7230 N N . GLY B 1 358 ? -6.473 60.781 14.789 1 95.69 358 GLY B N 1
ATOM 7231 C CA . GLY B 1 358 ? -5.484 61.781 15.094 1 95.69 358 GLY B CA 1
ATOM 7232 C C . GLY B 1 358 ? -4.969 61.719 16.516 1 95.69 358 GLY B C 1
ATOM 7233 O O . GLY B 1 358 ? -4.094 62.5 16.906 1 95.69 358 GLY B O 1
ATOM 7234 N N . LYS B 1 359 ? -5.418 60.844 17.203 1 97.44 359 LYS B N 1
ATOM 7235 C CA . LYS B 1 359 ? -4.98 60.688 18.594 1 97.44 359 LYS B CA 1
ATOM 7236 C C . LYS B 1 359 ? -3.633 59.969 18.672 1 97.44 359 LYS B C 1
ATOM 7238 O O . LYS B 1 359 ? -3.398 59 17.969 1 97.44 359 LYS B O 1
ATOM 7243 N N . THR B 1 360 ? -2.791 60.531 19.5 1 97.81 360 THR B N 1
ATOM 7244 C CA . THR B 1 360 ? -1.491 59.938 19.734 1 97.81 360 THR B CA 1
ATOM 7245 C C . THR B 1 360 ? -1.496 59.156 21.047 1 97.81 360 THR B C 1
ATOM 7247 O O . THR B 1 360 ? -1.984 59.625 22.062 1 97.81 360 THR B O 1
ATOM 7250 N N . TYR B 1 361 ? -0.981 58 20.969 1 98.44 361 TYR B N 1
ATOM 7251 C CA . TYR B 1 361 ? -0.795 57.156 22.141 1 98.44 361 TYR B CA 1
ATOM 7252 C C . TYR B 1 361 ? 0.686 56.938 22.438 1 98.44 361 TYR B C 1
ATOM 7254 O O . TYR B 1 361 ? 1.32 56.062 21.891 1 98.44 361 TYR B O 1
ATOM 7262 N N . PRO B 1 362 ? 1.203 57.75 23.312 1 98.19 362 PRO B N 1
ATOM 7263 C CA . PRO B 1 362 ? 2.617 57.594 23.656 1 98.19 362 PRO B CA 1
ATOM 7264 C C . PRO B 1 362 ? 2.9 56.25 24.328 1 98.19 362 PRO B C 1
ATOM 7266 O O . PRO B 1 362 ? 2.076 55.75 25.109 1 98.19 362 PRO B O 1
ATOM 7269 N N . ALA B 1 363 ? 4.078 55.688 24.094 1 98.5 363 ALA B N 1
ATOM 7270 C CA . ALA B 1 363 ? 4.469 54.438 24.672 1 98.5 363 ALA B CA 1
ATOM 7271 C C . ALA B 1 363 ? 5.984 54.344 24.859 1 98.5 363 ALA B C 1
ATOM 7273 O O . ALA B 1 363 ? 6.734 55 24.125 1 98.5 363 ALA B O 1
ATOM 7274 N N . ASP B 1 364 ? 6.402 53.594 25.812 1 98.5 364 ASP B N 1
ATOM 7275 C CA . ASP B 1 364 ? 7.812 53.25 26 1 98.5 364 ASP B CA 1
ATOM 7276 C C . ASP B 1 364 ? 8.234 52.094 25.125 1 98.5 364 ASP B C 1
ATOM 7278 O O . ASP B 1 364 ? 9.383 52 24.688 1 98.5 364 ASP B O 1
ATOM 7282 N N . VAL B 1 365 ? 7.379 51.188 24.969 1 98.62 365 VAL B N 1
ATOM 7283 C CA . VAL B 1 365 ? 7.609 49.969 24.219 1 98.62 365 VAL B CA 1
ATOM 7284 C C . VAL B 1 365 ? 6.41 49.656 23.328 1 98.62 365 VAL B C 1
ATOM 7286 O O . VAL B 1 365 ? 5.262 49.844 23.734 1 98.62 365 VAL B O 1
ATOM 7289 N N . ILE B 1 366 ? 6.617 49.281 22.078 1 98.62 366 ILE B N 1
ATOM 7290 C CA . ILE B 1 366 ? 5.602 48.781 21.172 1 98.62 366 ILE B CA 1
ATOM 7291 C C . ILE B 1 366 ? 5.875 47.281 20.859 1 98.62 366 ILE B C 1
ATOM 7293 O O . ILE B 1 366 ? 6.965 46.938 20.406 1 98.62 366 ILE B O 1
ATOM 7297 N N . ILE B 1 367 ? 4.953 46.438 21.234 1 98.31 367 ILE B N 1
ATOM 7298 C CA . ILE B 1 367 ? 5.02 45 20.906 1 98.31 367 ILE B CA 1
ATOM 7299 C C . ILE B 1 367 ? 4.125 44.719 19.719 1 98.31 367 ILE B C 1
ATOM 7301 O O . ILE B 1 367 ? 2.904 44.844 19.781 1 98.31 367 ILE B O 1
ATOM 7305 N N . ALA B 1 368 ? 4.777 44.312 18.625 1 97.5 368 ALA B N 1
ATOM 7306 C CA . ALA B 1 368 ? 4.035 43.875 17.438 1 97.5 368 ALA B CA 1
ATOM 7307 C C . ALA B 1 368 ? 3.682 42.406 17.531 1 97.5 368 ALA B C 1
ATOM 7309 O O . ALA B 1 368 ? 4.566 41.531 17.469 1 97.5 368 ALA B O 1
ATOM 7310 N N . ALA B 1 369 ? 2.484 42.062 17.766 1 95.69 369 ALA B N 1
ATOM 7311 C CA . ALA B 1 369 ? 1.919 40.719 17.688 1 95.69 369 ALA B CA 1
ATOM 7312 C C . ALA B 1 369 ? 1.124 40.531 16.391 1 95.69 369 ALA B C 1
ATOM 7314 O O . ALA B 1 369 ? -0.071 40.25 16.438 1 95.69 369 ALA B O 1
ATOM 7315 N N . THR B 1 370 ? 1.857 40.656 15.266 1 91.62 370 THR B N 1
ATOM 7316 C CA . THR B 1 370 ? 1.192 40.844 13.984 1 91.62 370 THR B CA 1
ATOM 7317 C C . THR B 1 370 ? 1.408 39.625 13.086 1 91.62 370 THR B C 1
ATOM 7319 O O . THR B 1 370 ? 1.18 39.688 11.875 1 91.62 370 THR B O 1
ATOM 7322 N N . GLY B 1 371 ? 1.832 38.594 13.672 1 88.25 371 GLY B N 1
ATOM 7323 C CA . GLY B 1 371 ? 1.775 37.281 13.031 1 88.25 371 GLY B CA 1
ATOM 7324 C C . GLY B 1 371 ? 2.924 37.031 12.07 1 88.25 371 GLY B C 1
ATOM 7325 O O . GLY B 1 371 ? 4.031 37.531 12.281 1 88.25 371 GLY B O 1
ATOM 7326 N N . TYR B 1 372 ? 2.758 36 11.133 1 89.31 372 TYR B N 1
ATOM 7327 C CA . TYR B 1 372 ? 3.76 35.469 10.211 1 89.31 372 TYR B CA 1
ATOM 7328 C C . TYR B 1 372 ? 3.271 35.562 8.766 1 89.31 372 TYR B C 1
ATOM 7330 O O . TYR B 1 372 ? 2.09 35.812 8.523 1 89.31 372 TYR B O 1
ATOM 7338 N N . ASP B 1 373 ? 4.258 35.469 7.871 1 88.44 373 ASP B N 1
ATOM 7339 C CA . ASP B 1 373 ? 3.922 35.219 6.473 1 88.44 373 ASP B CA 1
ATOM 7340 C C . ASP B 1 373 ? 3.49 33.75 6.266 1 88.44 373 ASP B C 1
ATOM 7342 O O . ASP B 1 373 ? 4.32 32.844 6.289 1 88.44 373 ASP B O 1
ATOM 7346 N N . THR B 1 374 ? 2.176 33.562 6.055 1 88.44 374 THR B N 1
ATOM 7347 C CA . THR B 1 374 ? 1.642 32.219 5.926 1 88.44 374 THR B CA 1
ATOM 7348 C C . THR B 1 374 ? 1.224 31.938 4.484 1 88.44 374 THR B C 1
ATOM 7350 O O . THR B 1 374 ? 0.235 31.25 4.242 1 88.44 374 THR B O 1
ATOM 7353 N N . SER B 1 375 ? 1.944 32.562 3.5 1 89.88 375 SER B N 1
ATOM 7354 C CA . SER B 1 375 ? 1.643 32.375 2.086 1 89.88 375 SER B CA 1
ATOM 7355 C C . SER B 1 375 ? 2.184 31.031 1.591 1 89.88 375 SER B C 1
ATOM 7357 O O . SER B 1 375 ? 1.801 30.562 0.518 1 89.88 375 SER B O 1
ATOM 7359 N N . TYR B 1 376 ? 3.213 30.422 2.346 1 92.88 376 TYR B N 1
ATOM 7360 C CA . TYR B 1 376 ? 3.916 29.188 2.021 1 92.88 376 TYR B CA 1
ATOM 7361 C C . TYR B 1 376 ? 4.887 29.406 0.866 1 92.88 376 TYR B C 1
ATOM 7363 O O . TYR B 1 376 ? 5.582 28.469 0.455 1 92.88 376 TYR B O 1
ATOM 7371 N N . VAL B 1 377 ? 4.93 30.609 0.314 1 94.12 377 VAL B N 1
ATOM 7372 C CA . VAL B 1 377 ? 5.902 30.906 -0.734 1 94.12 377 VAL B CA 1
ATOM 7373 C C . VAL B 1 377 ? 7.316 30.703 -0.202 1 94.12 377 VAL B C 1
ATOM 7375 O O . VAL B 1 377 ? 7.68 31.234 0.845 1 94.12 377 VAL B O 1
ATOM 7378 N N . PRO B 1 378 ? 8.078 29.828 -0.896 1 93.81 378 PRO B N 1
ATOM 7379 C CA . PRO B 1 378 ? 9.438 29.562 -0.403 1 93.81 378 PRO B CA 1
ATOM 7380 C C . PRO B 1 378 ? 10.273 30.828 -0.274 1 93.81 378 PRO B C 1
ATOM 7382 O O . PRO B 1 378 ? 10.188 31.719 -1.125 1 93.81 378 PRO B O 1
ATOM 7385 N N . PRO B 1 379 ? 11.031 30.922 0.822 1 91.5 379 PRO B N 1
ATOM 7386 C CA . PRO B 1 379 ? 11.844 32.125 1.036 1 91.5 379 PRO B CA 1
ATOM 7387 C C . PRO B 1 379 ? 13.141 32.094 0.231 1 91.5 379 PRO B C 1
ATOM 7389 O O . PRO B 1 379 ? 14.016 32.938 0.438 1 91.5 379 PRO B O 1
ATOM 7392 N N . PHE B 1 380 ? 13.398 31.109 -0.54 1 94.31 380 PHE B N 1
ATOM 7393 C CA . PHE B 1 380 ? 14.555 30.953 -1.41 1 94.31 380 PHE B CA 1
ATOM 7394 C C . PHE B 1 380 ? 14.141 30.359 -2.754 1 94.31 380 PHE B C 1
ATOM 7396 O O . PHE B 1 380 ? 13.047 29.797 -2.885 1 94.31 380 PHE B O 1
ATOM 7403 N N . PRO B 1 381 ? 15.008 30.562 -3.719 1 97.19 381 PRO B N 1
ATOM 7404 C CA . PRO B 1 381 ? 14.68 29.938 -5.008 1 97.19 381 PRO B CA 1
ATOM 7405 C C . PRO B 1 381 ? 14.547 28.422 -4.918 1 97.19 381 PRO B C 1
ATOM 7407 O O . PRO B 1 381 ? 15.445 27.75 -4.395 1 97.19 381 PRO B O 1
ATOM 7410 N N . LEU B 1 382 ? 13.461 27.891 -5.289 1 98.56 382 LEU B N 1
ATOM 7411 C CA . LEU B 1 382 ? 13.172 26.469 -5.445 1 98.56 382 LEU B CA 1
ATOM 7412 C C . LEU B 1 382 ? 12.812 26.141 -6.891 1 98.56 382 LEU B C 1
ATOM 7414 O O . LEU B 1 382 ? 11.641 26.25 -7.277 1 98.56 382 LEU B O 1
ATOM 7418 N N . ILE B 1 383 ? 13.805 25.719 -7.652 1 98.81 383 ILE B N 1
ATOM 7419 C CA . ILE B 1 383 ? 13.695 25.562 -9.102 1 98.81 383 ILE B CA 1
ATOM 7420 C C . ILE B 1 383 ? 13.57 24.078 -9.461 1 98.81 383 ILE B C 1
ATOM 7422 O O . ILE B 1 383 ? 14.539 23.328 -9.328 1 98.81 383 ILE B O 1
ATOM 7426 N N . GLY B 1 384 ? 12.359 23.719 -9.883 1 98.56 384 GLY B N 1
ATOM 7427 C CA . GLY B 1 384 ? 12.102 22.344 -10.227 1 98.56 384 GLY B CA 1
ATOM 7428 C C . GLY B 1 384 ? 12.375 22.016 -11.688 1 98.56 384 GLY B C 1
ATOM 7429 O O . GLY B 1 384 ? 13.305 22.562 -12.281 1 98.56 384 GLY B O 1
ATOM 7430 N N . ARG B 1 385 ? 11.648 21 -12.195 1 97.19 385 ARG B N 1
ATOM 7431 C CA . ARG B 1 385 ? 11.789 20.562 -13.586 1 97.19 385 ARG B CA 1
ATOM 7432 C C . ARG B 1 385 ? 11.508 21.703 -14.555 1 97.19 385 ARG B C 1
ATOM 7434 O O . ARG B 1 385 ? 10.641 22.547 -14.297 1 97.19 385 ARG B O 1
ATOM 7441 N N . ASN B 1 386 ? 12.258 21.719 -15.617 1 94.81 386 ASN B N 1
ATOM 7442 C CA . ASN B 1 386 ? 12.086 22.672 -16.719 1 94.81 386 ASN B CA 1
ATOM 7443 C C . ASN B 1 386 ? 12.219 24.109 -16.234 1 94.81 386 ASN B C 1
ATOM 7445 O O . ASN B 1 386 ? 11.578 25.016 -16.781 1 94.81 386 ASN B O 1
ATOM 7449 N N . GLY B 1 387 ? 12.859 24.328 -15.125 1 97.25 387 GLY B N 1
ATOM 7450 C CA . GLY B 1 387 ? 13.164 25.672 -14.633 1 97.25 387 GLY B CA 1
ATOM 7451 C C . GLY B 1 387 ? 12 26.312 -13.906 1 97.25 387 GLY B C 1
ATOM 7452 O O . GLY B 1 387 ? 12.016 27.516 -13.641 1 97.25 387 GLY B O 1
ATOM 7453 N N . VAL B 1 388 ? 11 25.562 -13.586 1 98.19 388 VAL B N 1
ATOM 7454 C CA . VAL B 1 388 ? 9.844 26.109 -12.891 1 98.19 388 VAL B CA 1
ATOM 7455 C C . VAL B 1 388 ? 10.25 26.547 -11.484 1 98.19 388 VAL B C 1
ATOM 7457 O O . VAL B 1 388 ? 10.789 25.766 -10.711 1 98.19 388 VAL B O 1
ATOM 7460 N N . ASP B 1 389 ? 9.984 27.844 -11.211 1 98.56 389 ASP B N 1
ATOM 7461 C CA . ASP B 1 389 ? 10.242 28.422 -9.891 1 98.56 389 ASP B CA 1
ATOM 7462 C C . ASP B 1 389 ? 8.992 28.391 -9.016 1 98.56 389 ASP B C 1
ATOM 7464 O O . ASP B 1 389 ? 8.039 29.125 -9.266 1 98.56 389 ASP B O 1
ATOM 7468 N N . LEU B 1 390 ? 9.055 27.594 -7.98 1 98.25 390 LEU B N 1
ATOM 7469 C CA . LEU B 1 390 ? 7.875 27.406 -7.148 1 98.25 390 LEU B CA 1
ATOM 7470 C C . LEU B 1 390 ? 7.48 28.703 -6.445 1 98.25 390 LEU B C 1
ATOM 7472 O O . LEU B 1 390 ? 6.293 28.984 -6.281 1 98.25 390 LEU B O 1
ATOM 7476 N N . GLY B 1 391 ? 8.453 29.5 -5.961 1 97.38 391 GLY B N 1
ATOM 7477 C CA . GLY B 1 391 ? 8.156 30.781 -5.328 1 97.38 391 GLY B CA 1
ATOM 7478 C C . GLY B 1 391 ? 7.379 31.719 -6.227 1 97.38 391 GLY B C 1
ATOM 7479 O O . GLY B 1 391 ? 6.379 32.312 -5.801 1 97.38 391 GLY B O 1
ATOM 7480 N N . LYS B 1 392 ? 7.82 31.812 -7.434 1 97.25 392 LYS B N 1
ATOM 7481 C CA . LYS B 1 392 ? 7.133 32.656 -8.398 1 97.25 392 LYS B CA 1
ATOM 7482 C C . LYS B 1 392 ? 5.73 32.125 -8.695 1 97.25 392 LYS B C 1
ATOM 7484 O O . LYS B 1 392 ? 4.773 32.906 -8.773 1 97.25 392 LYS B O 1
ATOM 7489 N N . ARG B 1 393 ? 5.664 30.844 -8.812 1 96.88 393 ARG B N 1
ATOM 7490 C CA . ARG B 1 393 ? 4.371 30.219 -9.094 1 96.88 393 ARG B CA 1
ATOM 7491 C C . ARG B 1 393 ? 3.377 30.484 -7.969 1 96.88 393 ARG B C 1
ATOM 7493 O O . ARG B 1 393 ? 2.268 30.969 -8.211 1 96.88 393 ARG B O 1
ATOM 7500 N N . TRP B 1 394 ? 3.781 30.25 -6.754 1 95.56 394 TRP B N 1
ATOM 7501 C CA . TRP B 1 394 ? 2.877 30.375 -5.617 1 95.56 394 TRP B CA 1
ATOM 7502 C C . TRP B 1 394 ? 2.596 31.828 -5.293 1 95.56 394 TRP B C 1
ATOM 7504 O O . TRP B 1 394 ? 1.54 32.156 -4.742 1 95.56 394 TRP B O 1
ATOM 7514 N N . ALA B 1 395 ? 3.473 32.719 -5.652 1 93.38 395 ALA B N 1
ATOM 7515 C CA . ALA B 1 395 ? 3.201 34.125 -5.5 1 93.38 395 ALA B CA 1
ATOM 7516 C C . ALA B 1 395 ? 2.045 34.562 -6.395 1 93.38 395 ALA B C 1
ATOM 7518 O O . ALA B 1 395 ? 1.276 35.469 -6.031 1 93.38 395 ALA B O 1
ATOM 7519 N N . LYS B 1 396 ? 1.95 33.906 -7.453 1 92.5 396 LYS B N 1
ATOM 7520 C CA . LYS B 1 396 ? 0.931 34.281 -8.438 1 92.5 396 LYS B CA 1
ATOM 7521 C C . LYS B 1 396 ? -0.38 33.531 -8.164 1 92.5 396 LYS B C 1
ATOM 7523 O O . LYS B 1 396 ? -1.449 34.156 -8.148 1 92.5 396 LYS B O 1
ATOM 7528 N N . THR B 1 397 ? -0.323 32.281 -7.875 1 90.88 397 THR B N 1
ATOM 7529 C CA . THR B 1 397 ? -1.518 31.453 -7.855 1 90.88 397 THR B CA 1
ATOM 7530 C C . THR B 1 397 ? -1.985 31.203 -6.422 1 90.88 397 THR B C 1
ATOM 7532 O O . THR B 1 397 ? -3.109 30.75 -6.199 1 90.88 397 THR B O 1
ATOM 7535 N N . GLY B 1 398 ? -1.161 31.531 -5.477 1 92.88 398 GLY B N 1
ATOM 7536 C CA . GLY B 1 398 ? -1.367 30.969 -4.152 1 92.88 398 GLY B CA 1
ATOM 7537 C C . GLY B 1 398 ? -0.852 29.547 -4.023 1 92.88 398 GLY B C 1
ATOM 7538 O O . GLY B 1 398 ? -0.77 28.828 -5.012 1 92.88 398 GLY B O 1
ATOM 7539 N N . ALA B 1 399 ? -0.491 29.188 -2.887 1 95.19 399 ALA B N 1
ATOM 7540 C CA . ALA B 1 399 ? 0.085 27.859 -2.648 1 95.19 399 ALA B CA 1
ATOM 7541 C C . ALA B 1 399 ? -0.93 26.766 -2.941 1 95.19 399 ALA B C 1
ATOM 7543 O O . ALA B 1 399 ? -2.098 26.875 -2.561 1 95.19 399 ALA B O 1
ATOM 7544 N N . GLU B 1 400 ? -0.543 25.781 -3.67 1 95.69 400 GLU B N 1
ATOM 7545 C CA . GLU B 1 400 ? -1.336 24.594 -4.023 1 95.69 400 GLU B CA 1
ATOM 7546 C C . GLU B 1 400 ? -0.505 23.328 -3.924 1 95.69 400 GLU B C 1
ATOM 7548 O O . GLU B 1 400 ? 0.4 23.109 -4.73 1 95.69 400 GLU B O 1
ATOM 7553 N N . ALA B 1 401 ? -0.784 22.547 -2.971 1 97.88 401 ALA B N 1
ATOM 7554 C CA . ALA B 1 401 ? -0.075 21.281 -2.811 1 97.88 401 ALA B CA 1
ATOM 7555 C C . ALA B 1 401 ? -1.016 20.094 -3.012 1 97.88 401 ALA B C 1
ATOM 7557 O O . ALA B 1 401 ? -2.238 20.25 -2.961 1 97.88 401 ALA B O 1
ATOM 7558 N N . TYR B 1 402 ? -0.463 18.953 -3.416 1 98.62 402 TYR B N 1
ATOM 7559 C CA . TYR B 1 402 ? -1.139 17.656 -3.428 1 98.62 402 TYR B CA 1
ATOM 7560 C C . TYR B 1 402 ? -1.112 17.016 -2.045 1 98.62 402 TYR B C 1
ATOM 7562 O O . TYR B 1 402 ? -0.057 16.594 -1.573 1 98.62 402 TYR B O 1
ATOM 7570 N N . PHE B 1 403 ? -2.287 16.922 -1.351 1 98.44 403 PHE B N 1
ATOM 7571 C CA . PHE B 1 403 ? -2.439 16.375 -0.011 1 98.44 403 PHE B CA 1
ATOM 7572 C C . PHE B 1 403 ? -1.411 16.969 0.942 1 98.44 403 PHE B C 1
ATOM 7574 O O . PHE B 1 403 ? -0.788 16.234 1.723 1 98.44 403 PHE B O 1
ATOM 7581 N N . THR B 1 404 ? -1.124 18.234 0.806 1 97.88 404 THR B N 1
ATOM 7582 C CA . THR B 1 404 ? -0.297 19.047 1.702 1 97.88 404 THR B CA 1
ATOM 7583 C C . THR B 1 404 ? 1.178 18.688 1.541 1 97.88 404 THR B C 1
ATOM 7585 O O . THR B 1 404 ? 2.049 19.344 2.105 1 97.88 404 THR B O 1
ATOM 7588 N N . CYS B 1 405 ? 1.565 17.672 0.709 1 98.38 405 CYS B N 1
ATOM 7589 C CA . CYS B 1 405 ? 2.881 17.047 0.867 1 98.38 405 CYS B CA 1
ATOM 7590 C C . CYS B 1 405 ? 3.707 17.203 -0.406 1 98.38 405 CYS B C 1
ATOM 7592 O O . CYS B 1 405 ? 4.938 17.141 -0.364 1 98.38 405 CYS B O 1
ATOM 7594 N N . ALA B 1 406 ? 3.07 17.297 -1.562 1 98.75 406 ALA B N 1
ATOM 7595 C CA . ALA B 1 406 ? 3.811 17.234 -2.82 1 98.75 406 ALA B CA 1
ATOM 7596 C C . ALA B 1 406 ? 3.342 18.312 -3.785 1 98.75 406 ALA B C 1
ATOM 7598 O O . ALA B 1 406 ? 2.24 18.859 -3.639 1 98.75 406 ALA B O 1
ATOM 7599 N N . VAL B 1 407 ? 4.188 18.703 -4.75 1 98.5 407 VAL B N 1
ATOM 7600 C CA . VAL B 1 407 ? 3.9 19.781 -5.695 1 98.5 407 VAL B CA 1
ATOM 7601 C C . VAL B 1 407 ? 4.402 19.391 -7.086 1 98.5 407 VAL B C 1
ATOM 7603 O O . VAL B 1 407 ? 5.488 18.828 -7.223 1 98.5 407 VAL B O 1
ATOM 7606 N N . PRO B 1 408 ? 3.582 19.672 -8.117 1 98.56 408 PRO B N 1
ATOM 7607 C CA . PRO B 1 408 ? 4.043 19.406 -9.484 1 98.56 408 PRO B CA 1
ATOM 7608 C C . PRO B 1 408 ? 5.359 20.094 -9.812 1 98.56 408 PRO B C 1
ATOM 7610 O O . PRO B 1 408 ? 5.633 21.188 -9.305 1 98.56 408 PRO B O 1
ATOM 7613 N N . ASP B 1 409 ? 6.188 19.438 -10.578 1 98.62 409 ASP B N 1
ATOM 7614 C CA . ASP B 1 409 ? 7.445 19.938 -11.125 1 98.62 409 ASP B CA 1
ATOM 7615 C C . ASP B 1 409 ? 8.539 19.922 -10.062 1 98.62 409 ASP B C 1
ATOM 7617 O O . ASP B 1 409 ? 9.68 20.328 -10.328 1 98.62 409 ASP B O 1
ATOM 7621 N N . MET B 1 410 ? 8.289 19.484 -8.93 1 98.88 410 MET B N 1
ATOM 7622 C CA . MET B 1 410 ? 9.297 19.344 -7.879 1 98.88 410 MET B CA 1
ATOM 7623 C C . MET B 1 410 ? 9.547 17.891 -7.547 1 98.88 410 MET B C 1
ATOM 7625 O O . MET B 1 410 ? 9.125 17.391 -6.5 1 98.88 410 MET B O 1
ATOM 7629 N N . PRO B 1 411 ? 10.336 17.219 -8.375 1 98.75 411 PRO B N 1
ATOM 7630 C CA . PRO B 1 411 ? 10.547 15.781 -8.172 1 98.75 411 PRO B CA 1
ATOM 7631 C C . PRO B 1 411 ? 11.281 15.469 -6.871 1 98.75 411 PRO B C 1
ATOM 7633 O O . PRO B 1 411 ? 12.188 16.219 -6.48 1 98.75 411 PRO B O 1
ATOM 7636 N N . ASN B 1 412 ? 10.898 14.367 -6.215 1 98.88 412 ASN B N 1
ATOM 7637 C CA . ASN B 1 412 ? 11.586 13.867 -5.031 1 98.88 412 ASN B CA 1
ATOM 7638 C C . ASN B 1 412 ? 11.602 14.898 -3.91 1 98.88 412 ASN B C 1
ATOM 7640 O O . ASN B 1 412 ? 12.516 14.906 -3.078 1 98.88 412 ASN B O 1
ATOM 7644 N N . TYR B 1 413 ? 10.641 15.852 -3.965 1 98.88 413 TYR B N 1
ATOM 7645 C CA . TYR B 1 413 ? 10.508 16.906 -2.971 1 98.88 413 TYR B CA 1
ATOM 7646 C C . TYR B 1 413 ? 9.195 16.781 -2.207 1 98.88 413 TYR B C 1
ATOM 7648 O O . TYR B 1 413 ? 8.125 16.672 -2.812 1 98.88 413 TYR B O 1
ATOM 7656 N N . PHE B 1 414 ? 9.297 16.719 -0.889 1 98.88 414 PHE B N 1
ATOM 7657 C CA . PHE B 1 414 ? 8.109 16.547 -0.055 1 98.88 414 PHE B CA 1
ATOM 7658 C C . PHE B 1 414 ? 8.086 17.562 1.08 1 98.88 414 PHE B C 1
ATOM 7660 O O . PHE B 1 414 ? 9.141 17.984 1.56 1 98.88 414 PHE B O 1
ATOM 7667 N N . MET B 1 415 ? 6.891 17.922 1.439 1 98.5 415 MET B N 1
ATOM 7668 C CA . MET B 1 415 ? 6.723 18.922 2.496 1 98.5 415 MET B CA 1
ATOM 7669 C C . MET B 1 415 ? 6.023 18.312 3.709 1 98.5 415 MET B C 1
ATOM 7671 O O . MET B 1 415 ? 5.133 17.469 3.562 1 98.5 415 MET B O 1
ATOM 7675 N N . VAL B 1 416 ? 6.473 18.719 4.84 1 98.31 416 VAL B N 1
ATOM 7676 C CA . VAL B 1 416 ? 5.785 18.5 6.105 1 98.31 416 VAL B CA 1
ATOM 7677 C C . VAL B 1 416 ? 5.195 19.797 6.621 1 98.31 416 VAL B C 1
ATOM 7679 O O . VAL B 1 416 ? 5.879 20.828 6.645 1 98.31 416 VAL B O 1
ATOM 7682 N N . VAL B 1 417 ? 3.91 19.719 6.953 1 97.31 417 VAL B N 1
ATOM 7683 C CA . VAL B 1 417 ? 3.133 20.906 7.32 1 97.31 417 VAL B CA 1
ATOM 7684 C C . VAL B 1 417 ? 3.064 21.859 6.133 1 97.31 417 VAL B C 1
ATOM 7686 O O . VAL B 1 417 ? 3.35 23.047 6.277 1 97.31 417 VAL B O 1
ATOM 7689 N N . GLY B 1 418 ? 2.789 21.297 4.938 1 96.75 418 GLY B N 1
ATOM 7690 C CA . GLY B 1 418 ? 2.562 22.109 3.748 1 96.75 418 GLY B CA 1
ATOM 7691 C C . GLY B 1 418 ? 1.193 22.766 3.723 1 96.75 418 GLY B C 1
ATOM 7692 O O . GLY B 1 418 ? 0.45 22.703 4.703 1 96.75 418 GLY B O 1
ATOM 7693 N N . PRO B 1 419 ? 0.9 23.406 2.613 1 96.12 419 PRO B N 1
ATOM 7694 C CA . PRO B 1 419 ? -0.401 24.062 2.496 1 96.12 419 PRO B CA 1
ATOM 7695 C C . PRO B 1 419 ? -1.57 23.125 2.762 1 96.12 419 PRO B C 1
ATOM 7697 O O . PRO B 1 419 ? -1.547 21.969 2.326 1 96.12 419 PRO B O 1
ATOM 7700 N N . ASN B 1 420 ? -2.492 23.594 3.627 1 96.69 420 ASN B N 1
ATOM 7701 C CA . ASN B 1 420 ? -3.727 22.875 3.953 1 96.69 420 ASN B CA 1
ATOM 7702 C C . ASN B 1 420 ? -3.459 21.672 4.836 1 96.69 420 ASN B C 1
ATOM 7704 O O . ASN B 1 420 ? -4.078 20.609 4.652 1 96.69 420 ASN B O 1
ATOM 7708 N N . THR B 1 421 ? -2.424 21.688 5.668 1 96.81 421 THR B N 1
ATOM 7709 C CA . THR B 1 421 ? -2.26 20.719 6.746 1 96.81 421 THR B CA 1
ATOM 7710 C C . THR B 1 421 ? -3.33 20.906 7.816 1 96.81 421 THR B C 1
ATOM 7712 O O . THR B 1 421 ? -3.842 22.016 7.996 1 96.81 421 THR B O 1
ATOM 7715 N N . PRO B 1 422 ? -3.73 19.891 8.461 1 93.75 422 PRO B N 1
ATOM 7716 C CA . PRO B 1 422 ? -4.754 20.047 9.492 1 93.75 422 PRO B CA 1
ATOM 7717 C C . PRO B 1 422 ? -4.25 20.828 10.703 1 93.75 422 PRO B C 1
ATOM 7719 O O . PRO B 1 422 ? -3.756 20.234 11.664 1 93.75 422 PRO B O 1
ATOM 7722 N N . ILE B 1 423 ? -4.492 22.109 10.734 1 87.69 423 ILE B N 1
ATOM 7723 C CA . ILE B 1 423 ? -3.994 22.984 11.805 1 87.69 423 ILE B CA 1
ATOM 7724 C C . ILE B 1 423 ? -5.168 23.594 12.555 1 87.69 423 ILE B C 1
ATOM 7726 O O . ILE B 1 423 ? -4.973 24.328 13.531 1 87.69 423 ILE B O 1
ATOM 7730 N N . SER B 1 424 ? -6.43 23.297 12.102 1 84.06 424 SER B N 1
ATOM 7731 C CA . SER B 1 424 ? -7.582 24 12.656 1 84.06 424 SER B CA 1
ATOM 7732 C C . SER B 1 424 ? -8.211 23.203 13.797 1 84.06 424 SER B C 1
ATOM 7734 O O . SER B 1 424 ? -8.977 23.75 14.594 1 84.06 424 SER B O 1
ATOM 7736 N N . ASN B 1 425 ? -7.957 21.922 13.75 1 83.94 425 ASN B N 1
ATOM 7737 C CA . ASN B 1 425 ? -8.555 21.047 14.75 1 83.94 425 ASN B CA 1
ATOM 7738 C C . ASN B 1 425 ? -7.645 19.875 15.086 1 83.94 425 ASN B C 1
ATOM 7740 O O . ASN B 1 425 ? -7.062 19.266 14.188 1 83.94 425 ASN B O 1
ATOM 7744 N N . GLY B 1 426 ? -7.559 19.641 16.344 1 85.81 426 GLY B N 1
ATOM 7745 C CA . GLY B 1 426 ? -6.738 18.531 16.781 1 85.81 426 GLY B CA 1
ATOM 7746 C C . GLY B 1 426 ? -5.266 18.875 16.906 1 85.81 426 GLY B C 1
ATOM 7747 O O . GLY B 1 426 ? -4.883 20.031 16.719 1 85.81 426 GLY B O 1
ATOM 7748 N N . SER B 1 427 ? -4.504 17.875 17.297 1 92.69 427 SER B N 1
ATOM 7749 C CA . SER B 1 427 ? -3.059 18.031 17.422 1 92.69 427 SER B CA 1
ATOM 7750 C C . SER B 1 427 ? -2.375 17.906 16.062 1 92.69 427 SER B C 1
ATOM 7752 O O . SER B 1 427 ? -2.814 17.141 15.211 1 92.69 427 SER B O 1
ATOM 7754 N N . LEU B 1 428 ? -1.38 18.672 15.867 1 95.56 428 LEU B N 1
ATOM 7755 C CA . LEU B 1 428 ? -0.615 18.672 14.625 1 95.56 428 LEU B CA 1
ATOM 7756 C C . LEU B 1 428 ? 0.278 17.438 14.539 1 95.56 428 LEU B C 1
ATOM 7758 O O . LEU B 1 428 ? 0.736 17.078 13.453 1 95.56 428 LEU B O 1
ATOM 7762 N N . MET B 1 429 ? 0.526 16.766 15.656 1 97.5 429 MET B N 1
ATOM 7763 C CA . MET B 1 429 ? 1.591 15.781 15.781 1 97.5 429 MET B CA 1
ATOM 7764 C C . MET B 1 429 ? 1.283 14.547 14.938 1 97.5 429 MET B C 1
ATOM 7766 O O . MET B 1 429 ? 2.154 14.039 14.227 1 97.5 429 MET B O 1
ATOM 7770 N N . PRO B 1 430 ? -0.007 14.094 14.961 1 97.88 430 PRO B N 1
ATOM 7771 C CA . PRO B 1 430 ? -0.284 12.953 14.078 1 97.88 430 PRO B CA 1
ATOM 7772 C C . PRO B 1 430 ? -0.189 13.32 12.602 1 97.88 430 PRO B C 1
ATOM 7774 O O . PRO B 1 430 ? 0.172 12.477 11.773 1 97.88 430 PRO B O 1
ATOM 7777 N N . ALA B 1 431 ? -0.521 14.547 12.203 1 98 431 ALA B N 1
ATOM 7778 C CA . ALA B 1 431 ? -0.362 14.984 10.82 1 98 431 ALA B CA 1
ATOM 7779 C C . ALA B 1 431 ? 1.104 14.945 10.398 1 98 431 ALA B C 1
ATOM 7781 O O . ALA B 1 431 ? 1.43 14.43 9.32 1 98 431 ALA B O 1
ATOM 7782 N N . ILE B 1 432 ? 2.002 15.422 11.266 1 98.38 432 ILE B N 1
ATOM 7783 C CA . ILE B 1 432 ? 3.434 15.438 10.992 1 98.38 432 ILE B CA 1
ATOM 7784 C C . ILE B 1 432 ? 3.934 14.016 10.766 1 98.38 432 ILE B C 1
ATOM 7786 O O . ILE B 1 432 ? 4.641 13.742 9.789 1 98.38 432 ILE B O 1
ATOM 7790 N N . GLU B 1 433 ? 3.533 13.156 11.664 1 98.5 433 GLU B N 1
ATOM 7791 C CA . GLU B 1 433 ? 3.979 11.773 11.539 1 98.5 433 GLU B CA 1
ATOM 7792 C C . GLU B 1 433 ? 3.557 11.18 10.195 1 98.5 433 GLU B C 1
ATOM 7794 O O . GLU B 1 433 ? 4.367 10.562 9.5 1 98.5 433 GLU B O 1
ATOM 7799 N N . ASN B 1 434 ? 2.297 11.352 9.828 1 98.44 434 ASN B N 1
ATOM 7800 C CA . ASN B 1 434 ? 1.772 10.727 8.617 1 98.44 434 ASN B CA 1
ATOM 7801 C C . ASN B 1 434 ? 2.324 11.391 7.359 1 98.44 434 ASN B C 1
ATOM 7803 O O . ASN B 1 434 ? 2.514 10.734 6.336 1 98.44 434 ASN B O 1
ATOM 7807 N N . GLN B 1 435 ? 2.594 12.703 7.387 1 98.69 435 GLN B N 1
ATOM 7808 C CA . GLN B 1 435 ? 3.238 13.383 6.27 1 98.69 435 GLN B CA 1
ATOM 7809 C C . GLN B 1 435 ? 4.664 12.875 6.066 1 98.69 435 GLN B C 1
ATOM 7811 O O . GLN B 1 435 ? 5.117 12.719 4.93 1 98.69 435 GLN B O 1
ATOM 7816 N N . LEU B 1 436 ? 5.363 12.602 7.172 1 98.69 436 LEU B N 1
ATOM 7817 C CA . LEU B 1 436 ? 6.695 12.016 7.082 1 98.69 436 LEU B CA 1
ATOM 7818 C C . LEU B 1 436 ? 6.629 10.602 6.508 1 98.69 436 LEU B C 1
ATOM 7820 O O . LEU B 1 436 ? 7.441 10.234 5.656 1 98.69 436 LEU B O 1
ATOM 7824 N N . GLU B 1 437 ? 5.652 9.836 7.012 1 98.5 437 GLU B N 1
ATOM 7825 C CA . GLU B 1 437 ? 5.484 8.484 6.48 1 98.5 437 GLU B CA 1
ATOM 7826 C C . GLU B 1 437 ? 5.191 8.516 4.984 1 98.5 437 GLU B C 1
ATOM 7828 O O . GLU B 1 437 ? 5.684 7.668 4.234 1 98.5 437 GLU B O 1
ATOM 7833 N N . PHE B 1 438 ? 4.348 9.43 4.566 1 98.5 438 PHE B N 1
ATOM 7834 C CA . PHE B 1 438 ? 4.078 9.648 3.148 1 98.5 438 PHE B CA 1
ATOM 7835 C C . PHE B 1 438 ? 5.371 9.891 2.381 1 98.5 438 PHE B C 1
ATOM 7837 O O . PHE B 1 438 ? 5.652 9.203 1.396 1 98.5 438 PHE B O 1
ATOM 7844 N N . ALA B 1 439 ? 6.215 10.82 2.836 1 98.69 439 ALA B N 1
ATOM 7845 C CA . ALA B 1 439 ? 7.48 11.148 2.188 1 98.69 439 ALA B CA 1
ATOM 7846 C C . ALA B 1 439 ? 8.422 9.953 2.172 1 98.69 439 ALA B C 1
ATOM 7848 O O . ALA B 1 439 ? 9.023 9.641 1.141 1 98.69 439 ALA B O 1
ATOM 7849 N N . LEU B 1 440 ? 8.516 9.273 3.268 1 98.44 440 LEU B N 1
ATOM 7850 C CA . LEU B 1 440 ? 9.469 8.18 3.418 1 98.44 440 LEU B CA 1
ATOM 7851 C C . LEU B 1 440 ? 9.047 6.973 2.594 1 98.44 440 LEU B C 1
ATOM 7853 O O . LEU B 1 440 ? 9.891 6.176 2.172 1 98.44 440 LEU B O 1
ATOM 7857 N N . SER B 1 441 ? 7.719 6.84 2.367 1 98.06 441 SER B N 1
ATOM 7858 C CA . SER B 1 441 ? 7.277 5.758 1.494 1 98.06 441 SER B CA 1
ATOM 7859 C C . SER B 1 441 ? 7.824 5.93 0.081 1 98.06 441 SER B C 1
ATOM 7861 O O . SER B 1 441 ? 8.156 4.949 -0.584 1 98.06 441 SER B O 1
ATOM 7863 N N . PHE B 1 442 ? 7.906 7.164 -0.413 1 98.5 442 PHE B N 1
ATOM 7864 C CA . PHE B 1 442 ? 8.477 7.418 -1.73 1 98.5 442 PHE B CA 1
ATOM 7865 C C . PHE B 1 442 ? 9.992 7.234 -1.71 1 98.5 442 PHE B C 1
ATOM 7867 O O . PHE B 1 442 ? 10.57 6.719 -2.668 1 98.5 442 PHE B O 1
ATOM 7874 N N . ALA B 1 443 ? 10.641 7.672 -0.589 1 98.5 443 ALA B N 1
ATOM 7875 C CA . ALA B 1 443 ? 12.078 7.41 -0.461 1 98.5 443 ALA B CA 1
ATOM 7876 C C . ALA B 1 443 ? 12.367 5.918 -0.54 1 98.5 443 ALA B C 1
ATOM 7878 O O . ALA B 1 443 ? 13.32 5.5 -1.208 1 98.5 443 ALA B O 1
ATOM 7879 N N . ASN B 1 444 ? 11.562 5.148 0.122 1 97.75 444 ASN B N 1
ATOM 7880 C CA . ASN B 1 444 ? 11.695 3.695 0.093 1 97.75 444 ASN B CA 1
ATOM 7881 C C . ASN B 1 444 ? 11.547 3.146 -1.323 1 97.75 444 ASN B C 1
ATOM 7883 O O . ASN B 1 444 ? 12.297 2.256 -1.729 1 97.75 444 ASN B O 1
ATOM 7887 N N . LYS B 1 445 ? 10.602 3.627 -2.078 1 97.25 445 LYS B N 1
ATOM 7888 C CA . LYS B 1 445 ? 10.406 3.199 -3.461 1 97.25 445 LYS B CA 1
ATOM 7889 C C . LYS B 1 445 ? 11.594 3.592 -4.332 1 97.25 445 LYS B C 1
ATOM 7891 O O . LYS B 1 445 ? 12.031 2.816 -5.188 1 97.25 445 LYS B O 1
ATOM 7896 N N . ILE B 1 446 ? 12.102 4.781 -4.105 1 98.06 446 ILE B N 1
ATOM 7897 C CA . ILE B 1 446 ? 13.266 5.262 -4.84 1 98.06 446 ILE B CA 1
ATOM 7898 C C . ILE B 1 446 ? 14.445 4.32 -4.609 1 98.06 446 ILE B C 1
ATOM 7900 O O . ILE B 1 446 ? 15.148 3.957 -5.555 1 98.06 446 ILE B O 1
ATOM 7904 N N . GLN B 1 447 ? 14.562 3.793 -3.357 1 97.19 447 GLN B N 1
ATOM 7905 C CA . GLN B 1 447 ? 15.672 2.91 -3.01 1 97.19 447 GLN B CA 1
ATOM 7906 C C . GLN B 1 447 ? 15.453 1.508 -3.572 1 97.19 447 GLN B C 1
ATOM 7908 O O . GLN B 1 447 ? 16.391 0.874 -4.055 1 97.19 447 GLN B O 1
ATOM 7913 N N . ARG B 1 448 ? 14.242 1.09 -3.598 1 97.75 448 ARG B N 1
ATOM 7914 C CA . ARG B 1 448 ? 14.039 -0.353 -3.67 1 97.75 448 ARG B CA 1
ATOM 7915 C C . ARG B 1 448 ? 13.461 -0.759 -5.023 1 97.75 448 ARG B C 1
ATOM 7917 O O . ARG B 1 448 ? 13.422 -1.944 -5.355 1 97.75 448 ARG B O 1
ATOM 7924 N N . GLU B 1 449 ? 13.07 0.22 -5.863 1 97.62 449 GLU B N 1
ATOM 7925 C CA . GLU B 1 449 ? 12.445 -0.13 -7.133 1 97.62 449 GLU B CA 1
ATOM 7926 C C . GLU B 1 449 ? 13.117 0.584 -8.297 1 97.62 449 GLU B C 1
ATOM 7928 O O . GLU B 1 449 ? 12.516 0.783 -9.352 1 97.62 449 GLU B O 1
ATOM 7933 N N . GLY B 1 450 ? 14.336 1.007 -8.07 1 95.69 450 GLY B N 1
ATOM 7934 C CA . GLY B 1 450 ? 15.117 1.601 -9.148 1 95.69 450 GLY B CA 1
ATOM 7935 C C . GLY B 1 450 ? 14.523 2.891 -9.68 1 95.69 450 GLY B C 1
ATOM 7936 O O . GLY B 1 450 ? 14.625 3.186 -10.867 1 95.69 450 GLY B O 1
ATOM 7937 N N . VAL B 1 451 ? 13.828 3.664 -8.836 1 98.19 451 VAL B N 1
ATOM 7938 C CA . VAL B 1 451 ? 13.195 4.918 -9.227 1 98.19 451 VAL B CA 1
ATOM 7939 C C . VAL B 1 451 ? 14.211 6.055 -9.164 1 98.19 451 VAL B C 1
ATOM 7941 O O . VAL B 1 451 ? 14.938 6.199 -8.18 1 98.19 451 VAL B O 1
ATOM 7944 N N . LYS B 1 452 ? 14.336 6.785 -10.258 1 98.19 452 LYS B N 1
ATOM 7945 C CA . LYS B 1 452 ? 15.195 7.965 -10.305 1 98.19 452 LYS B CA 1
ATOM 7946 C C . LYS B 1 452 ? 14.477 9.188 -9.742 1 98.19 452 LYS B C 1
ATOM 7948 O O . LYS B 1 452 ? 15.039 9.93 -8.938 1 98.19 452 LYS B O 1
ATOM 7953 N N . SER B 1 453 ? 13.25 9.375 -10.172 1 98.44 453 SER B N 1
ATOM 7954 C CA . SER B 1 453 ? 12.477 10.516 -9.688 1 98.44 453 SER B CA 1
ATOM 7955 C C . SER B 1 453 ? 10.984 10.203 -9.664 1 98.44 453 SER B C 1
ATOM 7957 O O . SER B 1 453 ? 10.508 9.352 -10.422 1 98.44 453 SER B O 1
ATOM 7959 N N . VAL B 1 454 ? 10.297 10.75 -8.766 1 98.75 454 VAL B N 1
ATOM 7960 C CA . VAL B 1 454 ? 8.844 10.695 -8.641 1 98.75 454 VAL B CA 1
ATOM 7961 C C . VAL B 1 454 ? 8.289 12.094 -8.414 1 98.75 454 VAL B C 1
ATOM 7963 O O . VAL B 1 454 ? 8.852 12.875 -7.645 1 98.75 454 VAL B O 1
ATOM 7966 N N . VAL B 1 455 ? 7.23 12.508 -9.18 1 98.81 455 VAL B N 1
ATOM 7967 C CA . VAL B 1 455 ? 6.633 13.836 -9.047 1 98.81 455 VAL B CA 1
ATOM 7968 C C . VAL B 1 455 ? 5.129 13.75 -9.289 1 98.81 455 VAL B C 1
ATOM 7970 O O . VAL B 1 455 ? 4.672 13.016 -10.164 1 98.81 455 VAL B O 1
ATOM 7973 N N . VAL B 1 456 ? 4.332 14.398 -8.453 1 98.75 456 VAL B N 1
ATOM 7974 C CA . VAL B 1 456 ? 2.883 14.375 -8.617 1 98.75 456 VAL B CA 1
ATOM 7975 C C . VAL B 1 456 ? 2.49 15.109 -9.898 1 98.75 456 VAL B C 1
ATOM 7977 O O . VAL B 1 456 ? 3.141 16.078 -10.281 1 98.75 456 VAL B O 1
ATOM 7980 N N . SER B 1 457 ? 1.43 14.695 -10.508 1 98.44 457 SER B N 1
ATOM 7981 C CA . SER B 1 457 ? 0.986 15.32 -11.75 1 98.44 457 SER B CA 1
ATOM 7982 C C . SER B 1 457 ? 0.258 16.625 -11.477 1 98.44 457 SER B C 1
ATOM 7984 O O . SER B 1 457 ? -0.352 16.797 -10.422 1 98.44 457 SER B O 1
ATOM 7986 N N . GLN B 1 458 ? 0.353 17.531 -12.445 1 97.94 458 GLN B N 1
ATOM 7987 C CA . GLN B 1 458 ? -0.383 18.781 -12.359 1 97.94 458 GLN B CA 1
ATOM 7988 C C . GLN B 1 458 ? -1.889 18.547 -12.328 1 97.94 458 GLN B C 1
ATOM 7990 O O . GLN B 1 458 ? -2.613 19.188 -11.57 1 97.94 458 GLN B O 1
ATOM 7995 N N . GLN B 1 459 ? -2.348 17.578 -13.148 1 97.94 459 GLN B N 1
ATOM 7996 C CA . GLN B 1 459 ? -3.773 17.281 -13.234 1 97.94 459 GLN B CA 1
ATOM 7997 C C . GLN B 1 459 ? -4.324 16.828 -11.891 1 97.94 459 GLN B C 1
ATOM 7999 O O . GLN B 1 459 ? -5.367 17.312 -11.445 1 97.94 459 GLN B O 1
ATOM 8004 N N . ALA B 1 460 ? -3.627 15.875 -11.258 1 98.5 460 ALA B N 1
ATOM 8005 C CA . ALA B 1 460 ? -4.066 15.383 -9.953 1 98.5 460 ALA B CA 1
ATOM 8006 C C . ALA B 1 460 ? -4.086 16.5 -8.922 1 98.5 460 ALA B C 1
ATOM 8008 O O . ALA B 1 460 ? -5.031 16.625 -8.133 1 98.5 460 ALA B O 1
ATOM 8009 N N . THR B 1 461 ? -3.082 17.359 -8.945 1 98.5 461 THR B N 1
ATOM 8010 C CA . THR B 1 461 ? -2.99 18.453 -7.992 1 98.5 461 THR B CA 1
ATOM 8011 C C . THR B 1 461 ? -4.125 19.453 -8.203 1 98.5 461 THR B C 1
ATOM 8013 O O . THR B 1 461 ? -4.758 19.891 -7.246 1 98.5 461 THR B O 1
ATOM 8016 N N . THR B 1 462 ? -4.383 19.734 -9.445 1 97.75 462 THR B N 1
ATOM 8017 C CA . THR B 1 462 ? -5.465 20.672 -9.773 1 97.75 462 THR B CA 1
ATOM 8018 C C . THR B 1 462 ? -6.805 20.109 -9.297 1 97.75 462 THR B C 1
ATOM 8020 O O . THR B 1 462 ? -7.574 20.828 -8.641 1 97.75 462 THR B O 1
ATOM 8023 N N . GLU B 1 463 ? -7.098 18.891 -9.609 1 97.75 463 GLU B N 1
ATOM 8024 C CA . GLU B 1 463 ? -8.367 18.281 -9.242 1 97.75 463 GLU B CA 1
ATOM 8025 C C . GLU B 1 463 ? -8.523 18.188 -7.727 1 97.75 463 GLU B C 1
ATOM 8027 O O . GLU B 1 463 ? -9.617 18.391 -7.195 1 97.75 463 GLU B O 1
ATOM 8032 N N . PHE B 1 464 ? -7.418 17.891 -7.043 1 98.31 464 PHE B N 1
ATOM 8033 C CA . PHE B 1 464 ? -7.469 17.859 -5.586 1 98.31 464 PHE B CA 1
ATOM 8034 C C . PHE B 1 464 ? -7.824 19.219 -5.02 1 98.31 464 PHE B C 1
ATOM 8036 O O . PHE B 1 464 ? -8.68 19.328 -4.137 1 98.31 464 PHE B O 1
ATOM 8043 N N . ASN B 1 465 ? -7.152 20.219 -5.508 1 97.56 465 ASN B N 1
ATOM 8044 C CA . ASN B 1 465 ? -7.398 21.562 -5 1 97.56 465 ASN B CA 1
ATOM 8045 C C . ASN B 1 465 ? -8.797 22.047 -5.359 1 97.56 465 ASN B C 1
ATOM 8047 O O . ASN B 1 465 ? -9.422 22.781 -4.59 1 97.56 465 ASN B O 1
ATOM 8051 N N . ASP B 1 466 ? -9.281 21.641 -6.523 1 97 466 ASP B N 1
ATOM 8052 C CA . ASP B 1 466 ? -10.672 21.938 -6.855 1 97 466 ASP B CA 1
ATOM 8053 C C . ASP B 1 466 ? -11.625 21.328 -5.828 1 97 466 ASP B C 1
ATOM 8055 O O . ASP B 1 466 ? -12.57 22 -5.391 1 97 466 ASP B O 1
ATOM 8059 N N . HIS B 1 467 ? -11.383 20.125 -5.48 1 97.81 467 HIS B N 1
ATOM 8060 C CA . HIS B 1 467 ? -12.203 19.469 -4.461 1 97.81 467 HIS B CA 1
ATOM 8061 C C . HIS B 1 467 ? -12.078 20.188 -3.117 1 97.81 467 HIS B C 1
ATOM 8063 O O . HIS B 1 467 ? -13.086 20.5 -2.482 1 97.81 467 HIS B O 1
ATOM 8069 N N . LYS B 1 468 ? -10.844 20.406 -2.727 1 97.19 468 LYS B N 1
ATOM 8070 C CA . LYS B 1 468 ? -10.555 21.094 -1.469 1 97.19 468 LYS B CA 1
ATOM 8071 C C . LYS B 1 468 ? -11.281 22.438 -1.395 1 97.19 468 LYS B C 1
ATOM 8073 O O . LYS B 1 468 ? -11.914 22.75 -0.383 1 97.19 468 LYS B O 1
ATOM 8078 N N . ASP B 1 469 ? -11.219 23.219 -2.432 1 96.12 469 ASP B N 1
ATOM 8079 C CA . ASP B 1 469 ? -11.859 24.531 -2.471 1 96.12 469 ASP B CA 1
ATOM 8080 C C . ASP B 1 469 ? -13.375 24.406 -2.359 1 96.12 469 ASP B C 1
ATOM 8082 O O . ASP B 1 469 ? -14.023 25.203 -1.681 1 96.12 469 ASP B O 1
ATOM 8086 N N . ALA B 1 470 ? -13.906 23.406 -3.01 1 96.62 470 ALA B N 1
ATOM 8087 C CA . ALA B 1 470 ? -15.344 23.172 -2.932 1 96.62 470 ALA B CA 1
ATOM 8088 C C . ALA B 1 470 ? -15.773 22.828 -1.509 1 96.62 470 ALA B C 1
ATOM 8090 O O . ALA B 1 470 ? -16.797 23.312 -1.022 1 96.62 470 ALA B O 1
ATOM 8091 N N . VAL B 1 471 ? -15.023 22.016 -0.866 1 97.25 471 VAL B N 1
ATOM 8092 C CA . VAL B 1 471 ? -15.344 21.641 0.507 1 97.25 471 VAL B CA 1
ATOM 8093 C C . VAL B 1 471 ? -15.211 22.859 1.422 1 97.25 471 VAL B C 1
ATOM 8095 O O . VAL B 1 471 ? -15.992 23.016 2.363 1 97.25 471 VAL B O 1
ATOM 8098 N N . MET B 1 472 ? -14.242 23.719 1.173 1 96.5 472 MET B N 1
ATOM 8099 C CA . MET B 1 472 ? -14.008 24.906 1.993 1 96.5 472 MET B CA 1
ATOM 8100 C C . MET B 1 472 ? -15.242 25.797 2.018 1 96.5 472 MET B C 1
ATOM 8102 O O . MET B 1 472 ? -15.523 26.453 3.025 1 96.5 472 MET B O 1
ATOM 8106 N N . GLU B 1 473 ? -16.016 25.766 1.015 1 94.12 473 GLU B N 1
ATOM 8107 C CA . GLU B 1 473 ? -17.219 26.578 0.945 1 94.12 473 GLU B CA 1
ATOM 8108 C C . GLU B 1 473 ? -18.25 26.125 1.97 1 94.12 473 GLU B C 1
ATOM 8110 O O . GLU B 1 473 ? -19.141 26.891 2.354 1 94.12 473 GLU B O 1
ATOM 8115 N N . LEU B 1 474 ? -18.094 24.891 2.408 1 95.75 474 LEU B N 1
ATOM 8116 C CA . LEU B 1 474 ? -19.016 24.344 3.395 1 95.75 474 LEU B CA 1
ATOM 8117 C C . LEU B 1 474 ? -18.578 24.703 4.809 1 95.75 474 LEU B C 1
ATOM 8119 O O . LEU B 1 474 ? -19.344 24.562 5.758 1 95.75 474 LEU B O 1
ATOM 8123 N N . LEU B 1 475 ? -17.375 25.125 4.973 1 95.88 475 LEU B N 1
ATOM 8124 C CA . LEU B 1 475 ? -16.766 25.297 6.285 1 95.88 475 LEU B CA 1
ATOM 8125 C C . LEU B 1 475 ? -16.641 26.766 6.645 1 95.88 475 LEU B C 1
ATOM 8127 O O . LEU B 1 475 ? -16.562 27.625 5.758 1 95.88 475 LEU B O 1
ATOM 8131 N N . THR B 1 476 ? -16.578 27.047 7.918 1 95.62 476 THR B N 1
ATOM 8132 C CA . THR B 1 476 ? -16.531 28.422 8.422 1 95.62 476 THR B CA 1
ATOM 8133 C C . THR B 1 476 ? -15.203 29.078 8.039 1 95.62 476 THR B C 1
ATOM 8135 O O . THR B 1 476 ? -15.078 30.312 8.109 1 95.62 476 THR B O 1
ATOM 8138 N N . PHE B 1 477 ? -14.234 28.297 7.551 1 94.19 477 PHE B N 1
ATOM 8139 C CA . PHE B 1 477 ? -12.922 28.812 7.176 1 94.19 477 PHE B CA 1
ATOM 8140 C C . PHE B 1 477 ? -13.047 29.812 6.031 1 94.19 477 PHE B C 1
ATOM 8142 O O . PHE B 1 477 ? -12.188 30.688 5.863 1 94.19 477 PHE B O 1
ATOM 8149 N N . SER B 1 478 ? -14.117 29.688 5.234 1 92.69 478 SER B N 1
ATOM 8150 C CA . SER B 1 478 ? -14.336 30.562 4.086 1 92.69 478 SER B CA 1
ATOM 8151 C C . SER B 1 478 ? -15.211 31.766 4.449 1 92.69 478 SER B C 1
ATOM 8153 O O . SER B 1 478 ? -15.633 32.5 3.574 1 92.69 478 SER B O 1
ATOM 8155 N N . GLY B 1 479 ? -15.492 31.922 5.719 1 90.5 479 GLY B N 1
ATOM 8156 C CA . GLY B 1 479 ? -16.359 33 6.148 1 90.5 479 GLY B CA 1
ATOM 8157 C C . GLY B 1 479 ? -15.781 34.375 5.879 1 90.5 479 GLY B C 1
ATOM 8158 O O . GLY B 1 479 ? -14.656 34.5 5.387 1 90.5 479 GLY B O 1
ATOM 8159 N N . ASN B 1 480 ? -16.5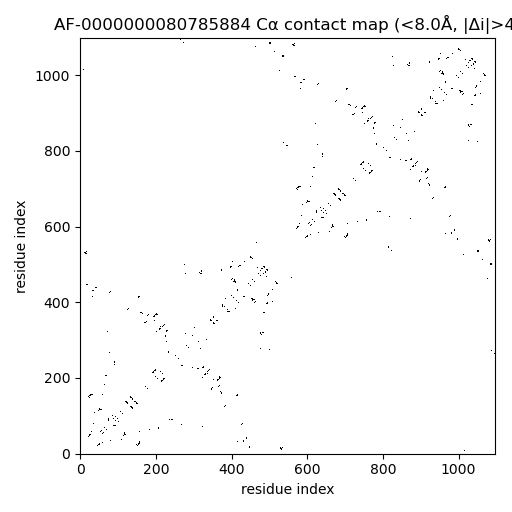47 35.375 6.258 1 86.88 480 ASN B N 1
ATOM 8160 C CA . ASN B 1 480 ? -16.172 36.75 5.969 1 86.88 480 ASN B CA 1
ATOM 8161 C C . ASN B 1 480 ? -15.328 37.344 7.09 1 86.88 480 ASN B C 1
ATOM 8163 O O . ASN B 1 480 ? -15.805 38.188 7.844 1 86.88 480 ASN B O 1
ATOM 8167 N N . CYS B 1 481 ? -14.148 36.938 7.18 1 88.5 481 CYS B N 1
ATOM 8168 C CA . CYS B 1 481 ? -13.172 37.438 8.133 1 88.5 481 CYS B CA 1
ATOM 8169 C C . CYS B 1 481 ? -11.773 37.5 7.512 1 88.5 481 CYS B C 1
ATOM 8171 O O . CYS B 1 481 ? -11.492 36.75 6.57 1 88.5 481 CYS B O 1
ATOM 8173 N N . ASN B 1 482 ? -10.969 38.438 7.977 1 85.12 482 ASN B N 1
ATOM 8174 C CA . ASN B 1 482 ? -9.547 38.406 7.648 1 85.12 482 ASN B CA 1
ATOM 8175 C C . ASN B 1 482 ? -8.812 37.344 8.469 1 85.12 482 ASN B C 1
ATOM 8177 O O . ASN B 1 482 ? -8.867 37.375 9.695 1 85.12 482 ASN B O 1
ATOM 8181 N N . SER B 1 483 ? -8.203 36.438 7.723 1 85 483 SER B N 1
ATOM 8182 C CA . SER B 1 483 ? -7.609 35.312 8.438 1 85 483 SER B CA 1
ATOM 8183 C C . SER B 1 483 ? -6.316 34.844 7.773 1 85 483 SER B C 1
ATOM 8185 O O . SER B 1 483 ? -6.184 34.906 6.547 1 85 483 SER B O 1
ATOM 8187 N N . TRP B 1 484 ? -5.387 34.375 8.578 1 81.12 484 TRP B N 1
ATOM 8188 C CA . TRP B 1 484 ? -4.172 33.781 8.023 1 81.12 484 TRP B CA 1
ATOM 8189 C C . TRP B 1 484 ? -4.484 32.5 7.254 1 81.12 484 TRP B C 1
ATOM 8191 O O . TRP B 1 484 ? -3.693 32.062 6.418 1 81.12 484 TRP B O 1
ATOM 8201 N N . TYR B 1 485 ? -5.695 31.906 7.512 1 86.5 485 TYR B N 1
ATOM 8202 C CA . TYR B 1 485 ? -6.137 30.75 6.738 1 86.5 485 TYR B CA 1
ATOM 8203 C C . TYR B 1 485 ? -6.188 31.078 5.25 1 86.5 485 TYR B C 1
ATOM 8205 O O . TYR B 1 485 ? -6.008 30.203 4.41 1 86.5 485 TYR B O 1
ATOM 8213 N N . LYS B 1 486 ? -6.426 32.344 4.93 1 88.31 486 LYS B N 1
ATOM 8214 C CA . LYS B 1 486 ? -6.59 32.844 3.568 1 88.31 486 LYS B CA 1
ATOM 8215 C C . LYS B 1 486 ? -5.473 33.812 3.197 1 88.31 486 LYS B C 1
ATOM 8217 O O . LYS B 1 486 ? -5.707 34.781 2.49 1 88.31 486 LYS B O 1
ATOM 8222 N N . GLY B 1 487 ? -4.379 33.688 3.818 1 76.69 487 GLY B N 1
ATOM 8223 C CA . GLY B 1 487 ? -3.244 34.531 3.523 1 76.69 487 GLY B CA 1
ATOM 8224 C C . GLY B 1 487 ? -3.41 35.969 4.051 1 76.69 487 GLY B C 1
ATOM 8225 O O . GLY B 1 487 ? -2.904 36.906 3.453 1 76.69 487 GLY B O 1
ATOM 8226 N N . GLY B 1 488 ? -4.18 36.125 5.027 1 77.12 488 GLY B N 1
ATOM 8227 C CA . GLY B 1 488 ? -4.379 37.438 5.633 1 77.12 488 GLY B CA 1
ATOM 8228 C C . GLY B 1 488 ? -5.449 38.25 4.941 1 77.12 488 GLY B C 1
ATOM 8229 O O . GLY B 1 488 ? -5.547 39.469 5.156 1 77.12 488 GLY B O 1
ATOM 8230 N N . THR B 1 489 ? -6.215 37.531 4.098 1 80.12 489 THR B N 1
ATOM 8231 C CA . THR B 1 489 ? -7.27 38.25 3.383 1 80.12 489 THR B CA 1
ATOM 8232 C C . THR B 1 489 ? -8.641 37.719 3.783 1 80.12 489 THR B C 1
ATOM 8234 O O . THR B 1 489 ? -8.75 36.75 4.559 1 80.12 489 THR B O 1
ATOM 8237 N N . SER B 1 490 ? -9.68 38.438 3.342 1 83.44 490 SER B N 1
ATOM 8238 C CA . SER B 1 490 ? -11.047 38.031 3.664 1 83.44 490 SER B CA 1
ATOM 8239 C C . SER B 1 490 ? -11.641 37.156 2.559 1 83.44 490 SER B C 1
ATOM 8241 O O . SER B 1 490 ? -12.594 36.406 2.791 1 83.44 490 SER B O 1
ATOM 8243 N N . ASN B 1 491 ? -11 37.25 1.38 1 82.12 491 ASN B N 1
ATOM 8244 C CA . ASN B 1 491 ? -11.625 36.562 0.254 1 82.12 491 ASN B CA 1
ATOM 8245 C C . ASN B 1 491 ? -10.594 35.781 -0.558 1 82.12 491 ASN B C 1
ATOM 8247 O O . ASN B 1 491 ? -10.867 35.375 -1.69 1 82.12 491 ASN B O 1
ATOM 8251 N N . GLY B 1 492 ? -9.484 35.688 0.031 1 82.88 492 GLY B N 1
ATOM 8252 C CA . GLY B 1 492 ? -8.445 34.938 -0.672 1 82.88 492 GLY B CA 1
ATOM 8253 C C . GLY B 1 492 ? -8.633 33.438 -0.595 1 82.88 492 GLY B C 1
ATOM 8254 O O . GLY B 1 492 ? -9.562 32.938 0.06 1 82.88 492 GLY B O 1
ATOM 8255 N N . ARG B 1 493 ? -7.781 32.781 -1.328 1 87.75 493 ARG B N 1
ATOM 8256 C CA . ARG B 1 493 ? -7.777 31.312 -1.308 1 87.75 493 ARG B CA 1
ATOM 8257 C C . ARG B 1 493 ? -7.391 30.797 0.071 1 87.75 493 ARG B C 1
ATOM 8259 O O . ARG B 1 493 ? -6.5 31.328 0.723 1 87.75 493 ARG B O 1
ATOM 8266 N N . ILE B 1 494 ? -8.07 29.797 0.456 1 92.25 494 ILE B N 1
ATOM 8267 C CA . ILE B 1 494 ? -7.758 29.203 1.753 1 92.25 494 ILE B CA 1
ATOM 8268 C C . ILE B 1 494 ? -6.543 28.297 1.627 1 92.25 494 ILE B C 1
ATOM 8270 O O . ILE B 1 494 ? -6.586 27.281 0.922 1 92.25 494 ILE B O 1
ATOM 8274 N N . VAL B 1 495 ? -5.465 28.562 2.312 1 91.94 495 VAL B N 1
ATOM 8275 C CA . VAL B 1 495 ? -4.219 27.828 2.176 1 91.94 495 VAL B CA 1
ATOM 8276 C C . VAL B 1 495 ? -3.809 27.25 3.531 1 91.94 495 VAL B C 1
ATOM 8278 O O . VAL B 1 495 ? -2.875 26.453 3.617 1 91.94 495 VAL B O 1
ATOM 8281 N N . GLY B 1 496 ? -4.555 27.562 4.566 1 91.75 496 GLY B N 1
ATOM 8282 C CA . GLY B 1 496 ? -4.176 27.156 5.91 1 91.75 496 GLY B CA 1
ATOM 8283 C C . GLY B 1 496 ? -4.711 25.797 6.297 1 91.75 496 GLY B C 1
ATOM 8284 O O . GLY B 1 496 ? -4.02 24.781 6.145 1 91.75 496 GLY B O 1
ATOM 8285 N N . PRO B 1 497 ? -5.969 25.719 6.605 1 94.31 497 PRO B N 1
ATOM 8286 C CA . PRO B 1 497 ? -6.457 24.469 7.195 1 94.31 497 PRO B CA 1
ATOM 8287 C C . PRO B 1 497 ? -6.797 23.422 6.148 1 94.31 497 PRO B C 1
ATOM 8289 O O . PRO B 1 497 ? -6.969 23.734 4.969 1 94.31 497 PRO B O 1
ATOM 8292 N N . TRP B 1 498 ? -6.816 22.156 6.617 1 97.12 498 TRP B N 1
ATOM 8293 C CA . TRP B 1 498 ? -7.285 21.031 5.828 1 97.12 498 TRP B CA 1
ATOM 8294 C C . TRP B 1 498 ? -8.797 21.078 5.652 1 97.12 498 TRP B C 1
ATOM 8296 O O . TRP B 1 498 ? -9.523 21.453 6.582 1 97.12 498 TRP B O 1
ATOM 8306 N N . ALA B 1 499 ? -9.266 20.719 4.473 1 96.88 499 ALA B N 1
ATOM 8307 C CA . ALA B 1 499 ? -10.695 20.688 4.172 1 96.88 499 ALA B CA 1
ATOM 8308 C C . ALA B 1 499 ? -11.352 19.438 4.758 1 96.88 499 ALA B C 1
ATOM 8310 O O . ALA B 1 499 ? -11.898 18.625 4.016 1 96.88 499 ALA B O 1
ATOM 8311 N N . GLY B 1 500 ? -11.266 19.25 6.031 1 97.56 500 GLY B N 1
ATOM 8312 C CA . GLY B 1 500 ? -11.836 18.094 6.707 1 97.56 500 GLY B CA 1
ATOM 8313 C C . GLY B 1 500 ? -11.266 17.875 8.094 1 97.56 500 GLY B C 1
ATOM 8314 O O . GLY B 1 500 ? -10.469 18.672 8.578 1 97.56 500 GLY B O 1
ATOM 8315 N N . SER B 1 501 ? -11.75 16.797 8.758 1 97.44 501 SER B N 1
ATOM 8316 C CA . SER B 1 501 ? -11.281 16.453 10.102 1 97.44 501 SER B CA 1
ATOM 8317 C C . SER B 1 501 ? -9.875 15.883 10.062 1 97.44 501 SER B C 1
ATOM 8319 O O . SER B 1 501 ? -9.359 15.555 8.992 1 97.44 501 SER B O 1
ATOM 8321 N N . LEU B 1 502 ? -9.25 15.844 11.219 1 97.69 502 LEU B N 1
ATOM 8322 C CA . LEU B 1 502 ? -7.934 15.227 11.32 1 97.69 502 LEU B CA 1
ATOM 8323 C C . LEU B 1 502 ? -7.977 13.773 10.852 1 97.69 502 LEU B C 1
ATOM 8325 O O . LEU B 1 502 ? -7.113 13.344 10.078 1 97.69 502 LEU B O 1
ATOM 8329 N N . ASN B 1 503 ? -9.016 13.031 11.273 1 97.94 503 ASN B N 1
ATOM 8330 C CA . ASN B 1 503 ? -9.109 11.625 10.898 1 97.94 503 ASN B CA 1
ATOM 8331 C C . ASN B 1 503 ? -9.328 11.453 9.398 1 97.94 503 ASN B C 1
ATOM 8333 O O . ASN B 1 503 ? -8.812 10.508 8.797 1 97.94 503 ASN B O 1
ATOM 8337 N N . HIS B 1 504 ? -10.133 12.383 8.82 1 98.19 504 HIS B N 1
ATOM 8338 C CA . HIS B 1 504 ? -10.281 12.43 7.371 1 98.19 504 HIS B CA 1
ATOM 8339 C C . HIS B 1 504 ? -8.922 12.594 6.688 1 98.19 504 HIS B C 1
ATOM 8341 O O . HIS B 1 504 ? -8.609 11.859 5.742 1 98.19 504 HIS B O 1
ATOM 8347 N N . PHE B 1 505 ? -8.109 13.461 7.172 1 98.38 505 PHE B N 1
ATOM 8348 C CA . PHE B 1 505 ? -6.781 13.711 6.617 1 98.38 505 PHE B CA 1
ATOM 8349 C C . PHE B 1 505 ? -5.898 12.477 6.746 1 98.38 505 PHE B C 1
ATOM 8351 O O . PHE B 1 505 ? -5.27 12.047 5.777 1 98.38 505 PHE B O 1
ATOM 8358 N N . LEU B 1 506 ? -5.828 11.914 7.965 1 98.19 506 LEU B N 1
ATOM 8359 C CA . LEU B 1 506 ? -4.961 10.766 8.219 1 98.19 506 LEU B CA 1
ATOM 8360 C C . LEU B 1 506 ? -5.309 9.609 7.289 1 98.19 506 LEU B C 1
ATOM 8362 O O . LEU B 1 506 ? -4.414 8.945 6.754 1 98.19 506 LEU B O 1
ATOM 8366 N N . GLU B 1 507 ? -6.566 9.406 7.016 1 97.62 507 GLU B N 1
ATOM 8367 C CA . GLU B 1 507 ? -6.992 8.328 6.121 1 97.62 507 GLU B CA 1
ATOM 8368 C C . GLU B 1 507 ? -6.656 8.656 4.668 1 97.62 507 GLU B C 1
ATOM 8370 O O . GLU B 1 507 ? -6.371 7.758 3.875 1 97.62 507 GLU B O 1
ATOM 8375 N N . SER B 1 508 ? -6.688 9.938 4.32 1 98.06 508 SER B N 1
ATOM 8376 C CA . SER B 1 508 ? -6.477 10.352 2.938 1 98.06 508 SER B CA 1
ATOM 8377 C C . SER B 1 508 ? -5.039 10.102 2.5 1 98.06 508 SER B C 1
ATOM 8379 O O . SER B 1 508 ? -4.781 9.789 1.336 1 98.06 508 SER B O 1
ATOM 8381 N N . ILE B 1 509 ? -4.07 10.219 3.432 1 97.38 509 ILE B N 1
ATOM 8382 C CA . ILE B 1 509 ? -2.68 10.219 2.986 1 97.38 509 ILE B CA 1
ATOM 8383 C C . ILE B 1 509 ? -2.002 8.922 3.404 1 97.38 509 ILE B C 1
ATOM 8385 O O . ILE B 1 509 ? -0.825 8.703 3.107 1 97.38 509 ILE B O 1
ATOM 8389 N N . ARG B 1 510 ? -2.738 8.008 4.109 1 94.88 510 ARG B N 1
ATOM 8390 C CA . ARG B 1 510 ? -2.182 6.789 4.684 1 94.88 510 ARG B CA 1
ATOM 8391 C C . ARG B 1 510 ? -1.544 5.918 3.605 1 94.88 510 ARG B C 1
ATOM 8393 O O . ARG B 1 510 ? -0.444 5.395 3.791 1 94.88 510 ARG B O 1
ATOM 8400 N N . ASP B 1 511 ? -2.236 5.66 2.52 1 94.31 511 ASP B N 1
ATOM 8401 C CA . ASP B 1 511 ? -1.758 4.871 1.39 1 94.31 511 ASP B CA 1
ATOM 8402 C C . ASP B 1 511 ? -1.624 5.73 0.135 1 94.31 511 ASP B C 1
ATOM 8404 O O . ASP B 1 511 ? -2.615 6.008 -0.544 1 94.31 511 ASP B O 1
ATOM 8408 N N . PRO B 1 512 ? -0.357 6.059 -0.201 1 96.69 512 PRO B N 1
ATOM 8409 C CA . PRO B 1 512 ? -0.186 6.973 -1.332 1 96.69 512 PRO B CA 1
ATOM 8410 C C . PRO B 1 512 ? -0.814 6.445 -2.619 1 96.69 512 PRO B C 1
ATOM 8412 O O . PRO B 1 512 ? -0.698 5.254 -2.924 1 96.69 512 PRO B O 1
ATOM 8415 N N . ARG B 1 513 ? -1.553 7.254 -3.334 1 97.94 513 ARG B N 1
ATOM 8416 C CA . ARG B 1 513 ? -2.117 6.98 -4.652 1 97.94 513 ARG B CA 1
ATOM 8417 C C . ARG B 1 513 ? -1.06 7.125 -5.742 1 97.94 513 ARG B C 1
ATOM 8419 O O . ARG B 1 513 ? -0.984 8.156 -6.406 1 97.94 513 ARG B O 1
ATOM 8426 N N . LEU B 1 514 ? -0.333 6.07 -6.035 1 98.56 514 LEU B N 1
ATOM 8427 C CA . LEU B 1 514 ? 0.847 6.117 -6.891 1 98.56 514 LEU B CA 1
ATOM 8428 C C . LEU B 1 514 ? 0.464 6.484 -8.32 1 98.56 514 LEU B C 1
ATOM 8430 O O . LEU B 1 514 ? 1.276 7.043 -9.062 1 98.56 514 LEU B O 1
ATOM 8434 N N . GLN B 1 515 ? -0.829 6.207 -8.703 1 98.25 515 GLN B N 1
ATOM 8435 C CA . GLN B 1 515 ? -1.305 6.484 -10.055 1 98.25 515 GLN B CA 1
ATOM 8436 C C . GLN B 1 515 ? -1.375 7.984 -10.32 1 98.25 515 GLN B C 1
ATOM 8438 O O . GLN B 1 515 ? -1.51 8.414 -11.461 1 98.25 515 GLN B O 1
ATOM 8443 N N . ASP B 1 516 ? -1.313 8.82 -9.258 1 98.69 516 ASP B N 1
ATOM 8444 C CA . ASP B 1 516 ? -1.366 10.273 -9.398 1 98.69 516 ASP B CA 1
ATOM 8445 C C . ASP B 1 516 ? 0.025 10.844 -9.656 1 98.69 516 ASP B C 1
ATOM 8447 O O . ASP B 1 516 ? 0.169 12.047 -9.898 1 98.69 516 ASP B O 1
ATOM 8451 N N . PHE B 1 517 ? 1.08 10.047 -9.617 1 98.75 517 PHE B N 1
ATOM 8452 C CA . PHE B 1 517 ? 2.469 10.477 -9.727 1 98.75 517 PHE B CA 1
ATOM 8453 C C . PHE B 1 517 ? 3.084 9.992 -11.039 1 98.75 517 PHE B C 1
ATOM 8455 O O . PHE B 1 517 ? 2.617 9.008 -11.617 1 98.75 517 PHE B O 1
ATOM 8462 N N . GLU B 1 518 ? 4.062 10.664 -11.453 1 98.19 518 GLU B N 1
ATOM 8463 C CA . GLU B 1 518 ? 4.906 10.281 -12.578 1 98.19 518 GLU B CA 1
ATOM 8464 C C . GLU B 1 518 ? 6.25 9.742 -12.102 1 98.19 518 GLU B C 1
ATOM 8466 O O . GLU B 1 518 ? 6.961 10.406 -11.344 1 98.19 518 GLU B O 1
ATOM 8471 N N . PHE B 1 519 ? 6.547 8.562 -12.555 1 98.25 519 PHE B N 1
ATOM 8472 C CA . PHE B 1 519 ? 7.785 7.898 -12.156 1 98.25 519 PHE B CA 1
ATOM 8473 C C . PHE B 1 519 ? 8.781 7.863 -13.305 1 98.25 519 PHE B C 1
ATOM 8475 O O . PHE B 1 519 ? 8.398 7.621 -14.453 1 98.25 519 PHE B O 1
ATOM 8482 N N . THR B 1 520 ? 10.008 8.219 -13.055 1 98.06 520 THR B N 1
ATOM 8483 C CA . THR B 1 520 ? 11.148 7.949 -13.922 1 98.06 520 THR B CA 1
ATOM 8484 C C . THR B 1 520 ? 12.109 6.961 -13.266 1 98.06 520 THR B C 1
ATOM 8486 O O . THR B 1 520 ? 12.258 6.957 -12.039 1 98.06 520 THR B O 1
ATOM 8489 N N . TYR B 1 521 ? 12.727 6.094 -14.07 1 97.12 521 TYR B N 1
ATOM 8490 C CA . TYR B 1 521 ? 13.516 5.012 -13.5 1 97.12 521 TYR B CA 1
ATOM 8491 C C . TYR B 1 521 ? 14.984 5.145 -13.883 1 97.12 521 TYR B C 1
ATOM 8493 O O . TYR B 1 521 ? 15.312 5.844 -14.844 1 97.12 521 TYR B O 1
ATOM 8501 N N . GLU B 1 522 ? 15.852 4.473 -13.102 1 94.81 522 GLU B N 1
ATOM 8502 C CA . GLU B 1 522 ? 17.297 4.492 -13.328 1 94.81 522 GLU B CA 1
ATOM 8503 C C . GLU B 1 522 ? 17.672 3.682 -14.57 1 94.81 522 GLU B C 1
ATOM 8505 O O . GLU B 1 522 ? 18.672 3.977 -15.227 1 94.81 522 GLU B O 1
ATOM 8510 N N . SER B 1 523 ? 16.859 2.672 -14.836 1 92.56 523 SER B N 1
ATOM 8511 C CA . SER B 1 523 ? 17.125 1.783 -15.961 1 92.56 523 SER B CA 1
ATOM 8512 C C . SER B 1 523 ? 16.047 1.908 -17.031 1 92.56 523 SER B C 1
ATOM 8514 O O . SER B 1 523 ? 14.977 2.479 -16.766 1 92.56 523 SER B O 1
ATOM 8516 N N . ALA B 1 524 ? 16.344 1.453 -18.203 1 91.94 524 ALA B N 1
ATOM 8517 C CA . ALA B 1 524 ? 15.375 1.483 -19.312 1 91.94 524 ALA B CA 1
ATOM 8518 C C . ALA B 1 524 ? 14.188 0.568 -19.031 1 91.94 524 ALA B C 1
ATOM 8520 O O . ALA B 1 524 ? 13.078 0.815 -19.5 1 91.94 524 ALA B O 1
ATOM 8521 N N . ASN B 1 525 ? 14.461 -0.462 -18.234 1 97 525 ASN B N 1
ATOM 8522 C CA . ASN B 1 525 ? 13.383 -1.367 -17.828 1 97 525 ASN B CA 1
ATOM 8523 C C . ASN B 1 525 ? 12.984 -1.157 -16.375 1 97 525 ASN B C 1
ATOM 8525 O O . ASN B 1 525 ? 13.797 -1.364 -15.469 1 97 525 ASN B O 1
ATOM 8529 N N . ARG B 1 526 ? 11.742 -0.76 -16.141 1 97.56 526 ARG B N 1
ATOM 8530 C CA . ARG B 1 526 ? 11.281 -0.368 -14.812 1 97.56 526 ARG B CA 1
ATOM 8531 C C . ARG B 1 526 ? 11.266 -1.561 -13.867 1 97.56 526 ARG B C 1
ATOM 8533 O O . ARG B 1 526 ? 11.141 -1.392 -12.648 1 97.56 526 ARG B O 1
ATOM 8540 N N . PHE B 1 527 ? 11.438 -2.811 -14.344 1 98.12 527 PHE B N 1
ATOM 8541 C CA . PHE B 1 527 ? 11.344 -4 -13.508 1 98.12 527 PHE B CA 1
ATOM 8542 C C . PHE B 1 527 ? 12.727 -4.578 -13.227 1 98.12 527 PHE B C 1
ATOM 8544 O O . PHE B 1 527 ? 12.852 -5.688 -12.703 1 98.12 527 PHE B O 1
ATOM 8551 N N . ALA B 1 528 ? 13.805 -3.836 -13.508 1 97.44 528 ALA B N 1
ATOM 8552 C CA . ALA B 1 528 ? 15.172 -4.27 -13.234 1 97.44 528 ALA B CA 1
ATOM 8553 C C . ALA B 1 528 ? 15.352 -4.586 -11.75 1 97.44 528 ALA B C 1
ATOM 8555 O O . ALA B 1 528 ? 16.156 -5.453 -11.391 1 97.44 528 ALA B O 1
ATOM 8556 N N . TYR B 1 529 ? 14.531 -3.949 -10.867 1 97.62 529 TYR B N 1
ATOM 8557 C CA . TYR B 1 529 ? 14.656 -4.117 -9.422 1 97.62 529 TYR B CA 1
ATOM 8558 C C . TYR B 1 529 ? 14.297 -5.535 -9 1 97.62 529 TYR B C 1
ATOM 8560 O O . TYR B 1 529 ? 14.617 -5.965 -7.895 1 97.62 529 TYR B O 1
ATOM 8568 N N . LEU B 1 530 ? 13.609 -6.305 -9.836 1 98.31 530 LEU B N 1
ATOM 8569 C CA . LEU B 1 530 ? 13.211 -7.68 -9.539 1 98.31 530 LEU B CA 1
ATOM 8570 C C . LEU B 1 530 ? 14.43 -8.594 -9.492 1 98.31 530 LEU B C 1
ATOM 8572 O O . LEU B 1 530 ? 14.375 -9.68 -8.906 1 98.31 530 LEU B O 1
ATOM 8576 N N . GLY B 1 531 ? 15.5 -8.227 -10.117 1 97.94 531 GLY B N 1
ATOM 8577 C CA . GLY B 1 531 ? 16.75 -8.969 -10.086 1 97.94 531 GLY B CA 1
ATOM 8578 C C . GLY B 1 531 ? 16.641 -10.328 -10.75 1 97.94 531 GLY B C 1
ATOM 8579 O O . GLY B 1 531 ? 15.93 -10.484 -11.742 1 97.94 531 GLY B O 1
ATOM 8580 N N . ARG B 1 532 ? 17.422 -11.289 -10.297 1 96.88 532 ARG B N 1
ATOM 8581 C CA . ARG B 1 532 ? 17.578 -12.578 -10.961 1 96.88 532 ARG B CA 1
ATOM 8582 C C . ARG B 1 532 ? 16.547 -13.578 -10.469 1 96.88 532 ARG B C 1
ATOM 8584 O O . ARG B 1 532 ? 16.672 -14.781 -10.711 1 96.88 532 ARG B O 1
ATOM 8591 N N . GLY B 1 533 ? 15.594 -13.102 -9.609 1 97.56 533 GLY B N 1
ATOM 8592 C CA . GLY B 1 533 ? 14.508 -13.992 -9.242 1 97.56 533 GLY B CA 1
ATOM 8593 C C . GLY B 1 533 ? 14.617 -14.516 -7.824 1 97.56 533 GLY B C 1
ATOM 8594 O O . GLY B 1 533 ? 14.047 -15.562 -7.5 1 97.56 533 GLY B O 1
ATOM 8595 N N . LEU B 1 534 ? 15.383 -13.758 -6.961 1 97.88 534 LEU B N 1
ATOM 8596 C CA . LEU B 1 534 ? 15.539 -14.188 -5.574 1 97.88 534 LEU B CA 1
ATOM 8597 C C . LEU B 1 534 ? 15.148 -13.078 -4.609 1 97.88 534 LEU B C 1
ATOM 8599 O O . LEU B 1 534 ? 15.352 -11.898 -4.902 1 97.88 534 LEU B O 1
ATOM 8603 N N . SER B 1 535 ? 14.547 -13.438 -3.484 1 97.12 535 SER B N 1
ATOM 8604 C CA . SER B 1 535 ? 14.359 -12.547 -2.348 1 97.12 535 SER B CA 1
ATOM 8605 C C . SER B 1 535 ? 15.531 -12.625 -1.378 1 97.12 535 SER B C 1
ATOM 8607 O O . SER B 1 535 ? 16.359 -13.531 -1.472 1 97.12 535 SER B O 1
ATOM 8609 N N . LEU B 1 536 ? 15.586 -11.633 -0.516 1 97.06 536 LEU B N 1
ATOM 8610 C CA . LEU B 1 536 ? 16.594 -11.688 0.53 1 97.06 536 LEU B CA 1
ATOM 8611 C C . LEU B 1 536 ? 16.453 -12.961 1.358 1 97.06 536 LEU B C 1
ATOM 8613 O O . LEU B 1 536 ? 17.453 -13.547 1.784 1 97.06 536 LEU B O 1
ATOM 8617 N N . LYS B 1 537 ? 15.234 -13.422 1.586 1 96.81 537 LYS B N 1
ATOM 8618 C CA . LYS B 1 537 ? 14.969 -14.648 2.342 1 96.81 537 LYS B CA 1
ATOM 8619 C C . LYS B 1 537 ? 15.586 -15.859 1.651 1 96.81 537 LYS B C 1
ATOM 8621 O O . LYS B 1 537 ? 16.062 -16.781 2.314 1 96.81 537 LYS B O 1
ATOM 8626 N N . ASP B 1 538 ? 15.562 -15.883 0.338 1 96.5 538 ASP B N 1
ATOM 8627 C CA . ASP B 1 538 ? 16.172 -16.969 -0.428 1 96.5 538 ASP B CA 1
ATOM 8628 C C . ASP B 1 538 ? 17.688 -17 -0.209 1 96.5 538 ASP B C 1
ATOM 8630 O O . ASP B 1 538 ? 18.266 -18.078 -0.03 1 96.5 538 ASP B O 1
ATOM 8634 N N . ILE B 1 539 ? 18.203 -15.82 -0.207 1 95.5 539 ILE B N 1
ATOM 8635 C CA . ILE B 1 539 ? 19.656 -15.703 -0.085 1 95.5 539 ILE B CA 1
ATOM 8636 C C . ILE B 1 539 ? 20.094 -16.125 1.319 1 95.5 539 ILE B C 1
ATOM 8638 O O . ILE B 1 539 ? 21.062 -16.875 1.48 1 95.5 539 ILE B O 1
ATOM 8642 N N . LYS B 1 540 ? 19.328 -15.727 2.283 1 95.19 540 LYS B N 1
ATOM 8643 C CA . LYS B 1 540 ? 19.688 -16 3.67 1 95.19 540 LYS B CA 1
ATOM 8644 C C . LYS B 1 540 ? 19.203 -17.375 4.102 1 95.19 540 LYS B C 1
ATOM 8646 O O . LYS B 1 540 ? 19.609 -17.875 5.152 1 95.19 540 LYS B O 1
ATOM 8651 N N . LYS B 1 541 ? 18.344 -18.016 3.295 1 91.06 541 LYS B N 1
ATOM 8652 C CA . LYS B 1 541 ? 17.734 -19.312 3.592 1 91.06 541 LYS B CA 1
ATOM 8653 C C . LYS B 1 541 ? 17.016 -19.281 4.941 1 91.06 541 LYS B C 1
ATOM 8655 O O . LYS B 1 541 ? 17.188 -20.188 5.754 1 91.06 541 LYS B O 1
ATOM 8660 N N . GLU B 1 542 ? 16.344 -18.156 5.164 1 90.12 542 GLU B N 1
ATOM 8661 C CA . GLU B 1 542 ? 15.602 -17.969 6.41 1 90.12 542 GLU B CA 1
ATOM 8662 C C . GLU B 1 542 ? 14.141 -17.625 6.137 1 90.12 542 GLU B C 1
ATOM 8664 O O . GLU B 1 542 ? 13.828 -16.938 5.16 1 90.12 542 GLU B O 1
ATOM 8669 N N . ASP B 1 543 ? 13.281 -18.234 6.914 1 92.88 543 ASP B N 1
ATOM 8670 C CA . ASP B 1 543 ? 11.867 -17.875 6.938 1 92.88 543 ASP B CA 1
ATOM 8671 C C . ASP B 1 543 ? 11.242 -18.016 5.551 1 92.88 543 ASP B C 1
ATOM 8673 O O . ASP B 1 543 ? 10.57 -17.094 5.074 1 92.88 543 ASP B O 1
ATOM 8677 N N . LEU B 1 544 ? 11.578 -19.125 4.84 1 97 544 LEU B N 1
ATOM 8678 C CA . LEU B 1 544 ? 11.102 -19.312 3.471 1 97 544 LEU B CA 1
ATOM 8679 C C . LEU B 1 544 ? 9.648 -19.766 3.453 1 97 544 LEU B C 1
ATOM 8681 O O . LEU B 1 544 ? 9.086 -20 2.383 1 97 544 LEU B O 1
ATOM 8685 N N . ALA B 1 545 ? 8.969 -19.906 4.641 1 97.56 545 ALA B N 1
ATOM 8686 C CA . ALA B 1 545 ? 7.57 -20.328 4.777 1 97.56 545 ALA B CA 1
ATOM 8687 C C . ALA B 1 545 ? 6.809 -19.375 5.699 1 97.56 545 ALA B C 1
ATOM 8689 O O . ALA B 1 545 ? 5.887 -19.797 6.402 1 97.56 545 ALA B O 1
ATOM 8690 N N . TRP B 1 546 ? 7.207 -18.031 5.707 1 97 546 TRP B N 1
ATOM 8691 C CA . TRP B 1 546 ? 6.684 -17 6.605 1 97 546 TRP B CA 1
ATOM 8692 C C . TRP B 1 546 ? 5.18 -16.844 6.418 1 97 546 TRP B C 1
ATOM 8694 O O . TRP B 1 546 ? 4.488 -16.344 7.309 1 97 546 TRP B O 1
ATOM 8704 N N . TYR B 1 547 ? 4.602 -17.266 5.309 1 97.38 547 TYR B N 1
ATOM 8705 C CA . TYR B 1 547 ? 3.215 -17 4.934 1 97.38 547 TYR B CA 1
ATOM 8706 C C . TYR B 1 547 ? 2.275 -17.984 5.621 1 97.38 547 TYR B C 1
ATOM 8708 O O . TYR B 1 547 ? 1.056 -17.812 5.59 1 97.38 547 TYR B O 1
ATOM 8716 N N . ILE B 1 548 ? 2.801 -19.109 6.203 1 98 548 ILE B N 1
ATOM 8717 C CA . ILE B 1 548 ? 1.958 -20.094 6.875 1 98 548 ILE B CA 1
ATOM 8718 C C . ILE B 1 548 ? 1.479 -19.531 8.211 1 98 548 ILE B C 1
ATOM 8720 O O . ILE B 1 548 ? 2.289 -19.094 9.039 1 98 548 ILE B O 1
ATOM 8724 N N . ARG B 1 549 ? 0.103 -19.484 8.406 1 95.25 549 ARG B N 1
ATOM 8725 C CA . ARG B 1 549 ? -0.475 -18.922 9.617 1 95.25 549 ARG B CA 1
ATOM 8726 C C . ARG B 1 549 ? -1.36 -19.938 10.336 1 95.25 549 ARG B C 1
ATOM 8728 O O . ARG B 1 549 ? -1.925 -20.828 9.703 1 95.25 549 ARG B O 1
#

Solvent-accessible surface area (backbone atoms only — not comparable to full-atom values): 56466 Å² total; per-residue (Å²): 132,79,79,72,73,69,80,80,78,86,74,78,43,96,42,37,39,50,56,59,42,77,46,34,36,36,31,37,20,42,13,69,54,27,38,50,42,45,53,59,50,69,75,54,68,57,62,47,67,43,30,34,16,56,45,86,63,64,30,43,55,41,59,48,42,58,35,62,59,42,52,53,77,52,44,38,66,43,72,36,52,37,79,44,82,66,48,72,58,63,25,47,38,37,43,30,67,61,53,28,50,55,52,45,52,48,23,59,73,44,46,36,69,83,36,40,46,58,28,20,31,78,54,28,38,35,50,38,80,88,76,32,27,36,40,34,35,31,32,30,67,85,81,67,46,73,45,79,50,70,22,47,30,40,39,39,24,63,57,54,73,72,47,62,62,80,76,95,45,53,44,58,87,51,38,66,44,51,80,41,36,44,72,62,35,67,86,80,70,78,55,74,68,30,34,36,32,36,40,35,58,44,73,62,23,36,31,30,49,39,57,46,55,85,51,31,54,30,38,37,40,34,34,70,62,51,53,62,51,36,71,58,63,70,38,89,78,22,88,57,48,71,70,23,62,57,49,71,66,57,30,50,47,27,64,75,30,62,65,58,39,47,51,54,32,27,51,53,36,27,58,49,45,68,50,52,62,34,32,33,59,88,32,71,51,24,54,50,49,41,50,53,35,50,51,49,45,53,60,56,36,60,87,40,58,66,72,62,46,58,63,44,51,59,91,53,57,63,48,24,40,86,69,37,57,35,78,55,25,59,53,41,57,59,37,90,50,34,46,76,38,54,67,50,75,53,32,27,39,55,53,28,43,25,29,68,88,67,50,73,46,72,33,47,30,39,39,38,26,70,63,56,53,54,56,76,48,54,95,35,58,38,28,20,55,96,67,42,42,50,30,63,48,23,69,71,72,46,55,73,37,40,90,18,28,34,34,57,51,30,57,36,40,31,29,35,68,29,48,31,29,48,71,80,47,52,55,52,38,59,55,43,54,47,37,47,50,44,47,48,53,52,53,49,42,35,29,25,43,43,35,41,38,44,27,42,35,59,68,52,32,51,40,42,46,52,47,41,56,52,38,31,70,48,26,18,63,62,32,81,40,71,14,60,40,17,58,61,28,49,80,47,68,74,35,32,49,33,60,41,35,55,64,27,50,56,62,65,48,68,65,77,66,46,57,45,38,45,78,42,50,72,50,96,43,70,53,53,32,44,27,67,16,30,22,63,41,65,74,69,71,43,74,64,31,70,73,57,88,133,79,79,74,73,69,80,77,76,85,73,79,42,96,44,34,39,52,55,59,41,78,48,36,36,37,32,38,22,41,14,69,54,28,38,49,42,45,53,59,51,68,75,53,68,56,63,45,66,43,30,34,18,58,45,86,64,62,30,43,54,40,60,48,41,58,33,60,58,43,53,55,76,52,43,39,67,44,72,36,51,39,78,44,82,67,47,72,58,64,26,47,37,38,42,30,67,61,54,28,49,55,51,46,52,48,23,59,73,45,46,37,69,83,39,40,45,59,28,20,32,78,54,30,38,36,52,36,79,88,77,32,26,35,40,33,35,31,31,30,67,84,81,67,47,73,46,79,51,70,21,46,30,40,40,40,23,61,56,53,74,72,46,61,61,80,76,94,45,52,43,58,85,51,38,67,42,51,78,39,36,43,70,62,34,67,86,81,70,77,54,74,66,29,34,36,32,37,40,34,59,43,73,63,23,36,29,30,49,38,58,47,56,85,50,31,54,30,37,36,40,34,34,70,60,50,53,64,50,36,70,58,62,69,38,90,77,23,87,56,48,70,70,22,62,56,50,72,66,58,31,50,48,29,64,75,30,62,66,58,39,47,50,53,32,28,51,52,37,26,57,48,46,67,50,52,62,34,35,32,61,88,31,70,51,23,53,51,49,40,50,52,35,50,52,48,44,53,60,56,37,59,87,40,58,66,70,61,45,57,63,44,51,59,91,54,56,64,48,25,39,87,68,36,55,34,77,55,26,58,54,42,57,59,36,90,51,35,45,77,39,54,67,50,74,54,32,26,40,56,53,30,45,25,29,68,87,67,51,72,46,73,33,48,30,40,37,37,28,69,61,56,54,55,54,75,49,53,94,34,59,37,26,19,55,96,67,42,43,50,29,63,48,23,69,72,72,46,56,74,38,40,90,18,28,34,34,56,50,31,56,35,41,31,28,35,69,28,47,31,30,47,71,79,46,54,54,52,39,60,56,42,52,49,37,47,50,46,45,48,53,52,53,47,42,33,31,24,40,43,35,40,38,44,26,42,35,59,67,52,30,50,40,43,46,54,49,40,56,52,36,31,71,48,26,18,64,61,33,80,39,73,14,59,40,17,59,60,29,50,81,47,69,74,37,32,49,33,58,41,35,54,66,26,50,54,62,66,48,68,65,77,66,45,56,46,38,46,78,42,50,72,48,97,44,70,54,55,32,44,26,65,16,32,23,63,41,64,74,67,72,41,74,62,32,71,74,59,87

InterPro domains:
  IPR020946 Flavin monooxygenase-like [PF00743] (24-230)
  IPR036188 FAD/NAD(P)-binding domain superfamily [G3DSA:3.50.50.60] (17-296)
  IPR036188 FAD/NAD(P)-binding domain superfamily [G3DSA:3.50.50.60] (333-527)
  IPR036188 FAD/NAD(P)-binding domain superfamily [SSF51905] (21-255)
  IPR036188 FAD/NAD(P)-binding domain superfamily [SSF51905] (307-518)

Foldseek 3Di:
DPPPPDPPPDDFDFDAFQQFDAFEEEEEAQALLVLLLLQVCVVDPNYHYAYEHQAQAHHQQLVQFDAFQAWDQAFQQQQDFLVDGDLDAFFRIHHSVVSSVVSRVSSVVSVVVVRYDYSKHWFAWAADPVQQKIWIWIANNVVRDIDIDITNAYEYANAFFQFADDDPFAALVQAQFAEAESSHGDPPDDQAAWEEEEEDDDDSNLRNLLRCLVRHQAYEYADQAAAQADARQVCVRPVPGNPGTDDPVSSVCVVPPVPVSSVVNVVSQVRQLVLFVCFFPPDPSQVVRLVRRQVVQCVLLVLPDPVVSVRNRHPATVLLAAHGHRVRRSVSCNDPRYHYHNADFRHAHHAGTAGPVGDGDGTNYYYYHPGRQRQLQDPHFYAFPPRDTSNVVCVPVTDFADLQFADARHWSYTYALGWAQAPRTGHSNLSSNLSSVLSVVVVSCVRRQQWSIKHFDPVNRVVVLVVFQVLVVRTSNLMQDQYVLQRRDRHHDGGHHHSDGPVVSSVVRNDDPSVRMDTDGNDPDRRSSNGPPHHPCRVVVPCPPVVDD/DDPPPDPPPDDFDFDAFQFFDAFEEEEEAQALLVLLLLQVCVVDPNYHYAYEAQAQAHHQQLVQFDAFQAWDQAFQQQQDFLVDGDLDAFFRIHHSVVSSVVSRVSSVVSVVVVRYDYSKHWFAWAADPVQLKIWIWIANNVVRDIDIDITNAYEYANAFFQFADDDPFAALVQAQFAEAESSHGDPPDDQAAWEEEEEDDDQSNLRNLLRCLVRHQAYEYAYQAAAQAAARQVCVRPVPGNPGTDDPVSSVCVVPPVPVSSVVNVVRQVSQLVLFVCFFPPDPSQVVRLVVRQVVLCVLLVLPDPVVSVRNRHPATVLLAAHGHRVSRSVSCNDPRYHYHNADFRHAHHAGTAGPVGDGDGTNYYYYHPGRQRQLQDPHFYAFPPRDTSNVVCVPVTDFADLQFADARHWSYTYAQGWAQAPRTGHSNLSSNLSSVLSVVVVSCVRRQQWSIKHFDPVNRVVVLVVFQVLVVRTSNLMQDQYVLQRRDRHHDGGHHHSDGPVVSSVVRNDDPSVRMDTDGNDPDRRSSNGPPHHPCRVVVPCPPVVDD

Sequence (1098 aa):
MGSIALPEQYVVSDQYIHQPRRIRIIVVGAGISGIAFAYKAKELENVEYQIYEKNGDVGGTWLESRYPGCSCDIPAHSYTYPWIGNPDWSGVYAGAEEIWKFYRDRAEEYGVYEKTKFNHRVAGLTWNENDGKWMVKIEDLKSGQVIEDSAEVVINCAGVLNKWKWPDIPGLHSFEGKLVHTACYPQDLDLRGKTVAVIGAGSSGIQVVPTIQPIVKSLISFNRSPTWIAPQFAGHLASAGRATKYTEEEKEKFRNDREYLRKYRQEIDHAINSRFPNFYKGSQEQKISREIVEKGMRERLSKMDPELREKLIPDFDVGCRRVTPGDGYLEALQEPNVEVVRTSIQEINNEGVVTADGKTYPADVIIAATGYDTSYVPPFPLIGRNGVDLGKRWAKTGAEAYFTCAVPDMPNYFMVVGPNTPISNGSLMPAIENQLEFALSFANKIQREGVKSVVVSQQATTEFNDHKDAVMELLTFSGNCNSWYKGGTSNGRIVGPWAGSLNHFLESIRDPRLQDFEFTYESANRFAYLGRGLSLKDIKKEDLAWYIRMGSIALPEQYVVSDQYIHQPRRIRIIVVGAGISGIAFAYKAKELENVEYQIYEKNGDVGGTWLESRYPGCSCDIPAHSYTYPWIGNPDWSGVYAGAEEIWKFYRDRAEEYGVYEKTKFNHRVAGLTWNENDGKWMVKIEDLKSGQVIEDSAEVVINCAGVLNKWKWPDIPGLHSFEGKLVHTACYPQDLDLRGKTVAVIGAGSSGIQVVPTIQPIVKSLISFNRSPTWIAPQFAGHLASAGRATKYTEEEKEKFRNDREYLRKYRQEIDHAINSRFPNFYKGSQEQKISREIVEKGMRERLSKMDPELREKLIPDFDVGCRRVTPGDGYLEALQEPNVEVVRTSIQEINNEGVVTADGKTYPADVIIAATGYDTSYVPPFPLIGRNGVDLGKRWAKTGAEAYFTCAVPDMPNYFMVVGPNTPISNGSLMPAIENQLEFALSFANKIQREGVKSVVVSQQATTEFNDHKDAVMELLTFSGNCNSWYKGGTSNGRIVGPWAGSLNHFLESIRDPRLQDFEFTYESANRFAYLGRGLSLKDIKKEDLAWYIR

Secondary structure (DSSP, 8-state):
----------PPPS--TTPPPPEEEEEE--SHHHHHHHHHGGGSSSEEEEEE-SSSSS-THHHH---TT-B-SS-GGGSS-TT---TT-SBSS-BHHHHHHHHHHHHHHTTTGGGEETTEEEEEEEEETTTTEEEEEEEETTT--EEEEEESEEEE---STT-B-----TTGGG-SSEEEETTB--TT---TT-EEEEE--SHHHHHHHHHHTTTSSEEEEE-SS---EEPPTTGGG-TTGGG-B--HHHHHHHHH-HHHHHHHHHHHHHHHHTTGGGGBTT-HHHHHHHHHHHHHHHHHTTTS-HHHHHHHS-SS-TTSS--EE-TTHHHHTTSTTEEEE-SPEEEE-SSEEEETTS-EEE-SEEEE---B--S---SS-EE-GGG-BHHHHHHHH----BTTTB-TT-TTEEESS-TT-S-SSS-SHHHHHHHHHHHHHHHHHHHHTTEEEEEE-HHHHHHHHHHHHHHHTTBGGGSSS-BGGGTTBSSSPP-SS-SS-HHHHHHHHSS--GGGEEEEESSSSTTGGGTTS--HHHHHT--TTTT--/----------PPPS--TTPPPPEEEEEE--SHHHHHHHHHGGGSSSEEEEEE-SSSSS-THHHH---TT-B-SS-GGGSS-TT---TT-SBSS-BHHHHHHHHHHHHHHTTTGGGEETTEEEEEEEEETTTTEEEEEEEETTT--EEEEEESEEEE---STT-B-----TTGGG-SSEEEETTB--TT---TT-EEEEE--SHHHHHHHHHHTTTSSEEEEE-SS---EEPPTTGGG-TTGGG-B--HHHHHHHHH-HHHHHHHHHHHHHHHHTTGGGGBTT-HHHHHHHHHHHHHHHHHTTTS-HHHHHHHS-SS-TTSS--EE-TTHHHHTTSTTEEEE-SPEEEE-SSEEEETTS-EEE-SEEEE---B--S---SS-EE-GGG-BHHHHHHHH----BTTTB-TT-TTEEESS-TT-S-SSS-SHHHHHHHHHHHHHHHHHHHHTTEEEEEE-HHHHHHHHHHHHHHHTTBGGGSSS-BGGGTTBSSSPP-SS-SS-HHHHHHHHSS--GGGEEEEESSSSTTGGGTTS--HHHHHT--TTTT--

pLDDT: mean 94.57, std 8.02, range [26.42, 98.94]

Organism: Coccidioides immitis (strain RS) (NCBI:txid246410)

Radius of gyration: 37.03 Å; Cα contacts (8 Å, |Δi|>4): 2414; chains: 2; bounding box: 62×121×86 Å